Protein AF-0000000072295232 (afdb_homodimer)

Secondary structure (DSSP, 8-state):
-----TT-TTS------------------HHHHHHHHHHHHHHHHHHHHS-HHHHHHH-GGGSPPPPP-TTHHHHHHHHHHHHHHHHHHHHHHH-GGGSSPTT-STT-SSPPPGGGSTTTGGGG-HHHHHHHHHHHHHHHHHHHHHHHHHTT-HHHHHHHHHHHHHHHHHHHHHHHHHHHHHHHHHHHTT-SSS---SSHHHHHHHHHHHHHHHT--TTTT-----SS-GGGGHHHHHHHHHHHHHHHHHHHTTB-HHHHHHHHHHHHHHHHHTT-HHHHHHHHHHHHHHHHHHHHHHHHH-S---S--TTHHHHHHHHHHHHHHHHHHHHHHHHHHHT--SS-GGGSTTHHHHGGGPPTTHHHHS-HHHHTHHHHHHHHHHHHHHHHH-HHHHHHHTSHHHHHHHHTHHHHHHHHHHHHHHHHHHHHHHHHHHHT-STT--HHHHHHHHHHHHHHHHHHHHHHHHHHIIIIIHHHHHHHHHHHHHHB----/-----TT-TTS------------------THHHHHHHHHHHHHHHHHHTS-HHHHHHH-GGGSPPPPP-TTHHHHHHHHHHHHHHHHHHHHHHH-GGGSSPTT-STT-SSPPPGGGSTTTGGGG-HHHHHHHHHHHHHHHHHHHHHHHHHTT-HHHHHHHHHHHHHHHHHHHHHHHHHHHHHHHHHHHTT-SSS---SSHHHHHHHHHHHHHHHT--TTTT-----SS-GGGGHHHHHHHHHHHHHHHHHHHTTB-HHHHHHHHHHHHHHHHHTT-HHHHHHHHHHHHHHHHHHHHHHHHH-S---S--TTHHHHHHHHHHHHHHHHHHHHHHHHHHHT--SS-GGGSTTHHHHGGGPPTTHHHHS-HHHHTHHHHHHHHHHHHHHHHH-HHHHHHHTSHHHHHHHHTHHHHHHHHHHHHHHHHHHHHHHHHHHHT-STT--HHHHHHHHHHHHHHHHHHHHHHHHHHIIIIIHHHHHHHHHHHHHHB----

Structure (mmCIF, N/CA/C/O backbone):
data_AF-0000000072295232-model_v1
#
loop_
_entity.id
_entity.type
_entity.pdbx_description
1 polymer 'Acyltransferase 3 domain-containing protein'
#
loop_
_atom_site.group_PDB
_atom_site.id
_atom_site.type_symbol
_atom_site.label_atom_id
_atom_site.label_alt_id
_atom_site.label_comp_id
_atom_site.label_asym_id
_atom_site.label_entity_id
_atom_site.label_seq_id
_atom_site.pdbx_PDB_ins_code
_atom_site.Cartn_x
_atom_site.Cartn_y
_atom_site.Cartn_z
_atom_site.occupancy
_atom_site.B_iso_or_equiv
_atom_site.auth_seq_id
_atom_site.auth_comp_id
_atom_site.auth_asym_id
_atom_site.auth_atom_id
_atom_site.pdbx_PDB_model_num
ATOM 1 N N . MET A 1 1 ? -20.688 -16.906 42.219 1 21.05 1 MET A N 1
ATOM 2 C CA . MET A 1 1 ? -21.297 -18.203 42.562 1 21.05 1 MET A CA 1
ATOM 3 C C . MET A 1 1 ? -21.828 -18.906 41.344 1 21.05 1 MET A C 1
ATOM 5 O O . MET A 1 1 ? -22.562 -19.891 41.438 1 21.05 1 MET A O 1
ATOM 9 N N . LEU A 1 2 ? -21.828 -18.266 40.25 1 18.44 2 LEU A N 1
ATOM 10 C CA . LEU A 1 2 ? -21.906 -18.281 38.812 1 18.44 2 LEU A CA 1
ATOM 11 C C . LEU A 1 2 ? -20.984 -19.359 38.219 1 18.44 2 LEU A C 1
ATOM 13 O O . LEU A 1 2 ? -19.969 -19.047 37.625 1 18.44 2 LEU A O 1
ATOM 17 N N . ARG A 1 3 ? -20.656 -20.297 39.031 1 23.28 3 ARG A N 1
ATOM 18 C CA . ARG A 1 3 ? -19.875 -21.469 38.625 1 23.28 3 ARG A CA 1
ATOM 19 C C . ARG A 1 3 ? -20.531 -22.203 37.469 1 23.28 3 ARG A C 1
ATOM 21 O O . ARG A 1 3 ? -19.953 -23.125 36.906 1 23.28 3 ARG A O 1
ATOM 28 N N . PRO A 1 4 ? -21.781 -22.094 37.188 1 19.58 4 PRO A N 1
ATOM 29 C CA . PRO A 1 4 ? -22.594 -23.266 36.844 1 19.58 4 PRO A CA 1
ATOM 30 C C . PRO A 1 4 ? -22.328 -23.781 35.438 1 19.58 4 PRO A C 1
ATOM 32 O O . PRO A 1 4 ? -22 -24.953 35.281 1 19.58 4 PRO A O 1
ATOM 35 N N . LEU A 1 5 ? -23.156 -23.609 34.312 1 18.62 5 LEU A N 1
ATOM 36 C CA . LEU A 1 5 ? -23.828 -24.531 33.406 1 18.62 5 LEU A CA 1
ATOM 37 C C . LEU A 1 5 ? -23 -24.766 32.156 1 18.62 5 LEU A C 1
ATOM 39 O O . LEU A 1 5 ? -23.156 -25.781 31.5 1 18.62 5 LEU A O 1
ATOM 43 N N . ARG A 1 6 ? -22.266 -24.109 31.328 1 22.06 6 ARG A N 1
ATOM 44 C CA . ARG A 1 6 ? -22.25 -24.594 29.938 1 22.06 6 ARG A CA 1
ATOM 45 C C . ARG A 1 6 ? -21.516 -25.922 29.828 1 22.06 6 ARG A C 1
ATOM 47 O O . ARG A 1 6 ? -20.281 -25.953 29.844 1 22.06 6 ARG A O 1
ATOM 54 N N . GLY A 1 7 ? -21.578 -27.047 30.578 1 24.14 7 GLY A N 1
ATOM 55 C CA . GLY A 1 7 ? -21.359 -28.484 30.547 1 24.14 7 GLY A CA 1
ATOM 56 C C . GLY A 1 7 ? -21.875 -29.125 29.281 1 24.14 7 GLY A C 1
ATOM 57 O O . GLY A 1 7 ? -21.312 -30.125 28.812 1 24.14 7 GLY A O 1
ATOM 58 N N . LEU A 1 8 ? -23.047 -28.906 28.703 1 21.45 8 LEU A N 1
ATOM 59 C CA . LEU A 1 8 ? -24.125 -29.703 28.141 1 21.45 8 LEU A CA 1
ATOM 60 C C . LEU A 1 8 ? -23.859 -30.031 26.688 1 21.45 8 LEU A C 1
ATOM 62 O O . LEU A 1 8 ? -24.156 -31.141 26.219 1 21.45 8 LEU A O 1
ATOM 66 N N . VAL A 1 9 ? -23.531 -29.219 25.734 1 22.38 9 VAL A N 1
ATOM 67 C CA . VAL A 1 9 ? -23.984 -29.469 24.375 1 22.38 9 VAL A CA 1
ATOM 68 C C . VAL A 1 9 ? -23.125 -30.562 23.75 1 22.38 9 VAL A C 1
ATOM 70 O O . VAL A 1 9 ? -23.531 -31.188 22.75 1 22.38 9 VAL A O 1
ATOM 73 N N . ALA A 1 10 ? -21.906 -30.953 23.922 1 23.98 10 ALA A N 1
ATOM 74 C CA . ALA A 1 10 ? -21.422 -32.219 23.375 1 23.98 10 ALA A CA 1
ATOM 75 C C . ALA A 1 10 ? -22.016 -33.406 24.141 1 23.98 10 ALA A C 1
ATOM 77 O O . ALA A 1 10 ? -21.562 -34.531 23.984 1 23.98 10 ALA A O 1
ATOM 78 N N . GLY A 1 11 ? -22.938 -33.25 25 1 23.06 11 GLY A N 1
ATOM 79 C CA . GLY A 1 11 ? -23.547 -34.531 25.328 1 23.06 11 GLY A CA 1
ATOM 80 C C . GLY A 1 11 ? -24 -35.312 24.109 1 23.06 11 GLY A C 1
ATOM 81 O O . GLY A 1 11 ? -23.656 -36.5 23.953 1 23.06 11 GLY A O 1
ATOM 82 N N . LEU A 1 12 ? -25.234 -34.969 23.609 1 21.72 12 LEU A N 1
ATOM 83 C CA . LEU A 1 12 ? -26.469 -35.656 23.266 1 21.72 12 LEU A CA 1
ATOM 84 C C . LEU A 1 12 ? -26.531 -35.938 21.766 1 21.72 12 LEU A C 1
ATOM 86 O O . LEU A 1 12 ? -27.562 -36.375 21.25 1 21.72 12 LEU A O 1
ATOM 90 N N . LEU A 1 13 ? -25.906 -35.312 20.875 1 21.36 13 LEU A N 1
ATOM 91 C CA . LEU A 1 13 ? -26.609 -35.875 19.703 1 21.36 13 LEU A CA 1
ATOM 92 C C . LEU A 1 13 ? -26.375 -37.375 19.594 1 21.36 13 LEU A C 1
ATOM 94 O O . LEU A 1 13 ? -25.25 -37.844 19.703 1 21.36 13 LEU A O 1
ATOM 98 N N . PRO A 1 14 ? -27.5 -38.156 19.859 1 22.58 14 PRO A N 1
ATOM 99 C CA . PRO A 1 14 ? -28.031 -39.531 19.828 1 22.58 14 PRO A CA 1
ATOM 100 C C . PRO A 1 14 ? -27.547 -40.344 18.625 1 22.58 14 PRO A C 1
ATOM 102 O O . PRO A 1 14 ? -27.141 -39.75 17.609 1 22.58 14 PRO A O 1
ATOM 105 N N . SER A 1 15 ? -27.344 -41.688 18.953 1 25.14 15 SER A N 1
ATOM 106 C CA . SER A 1 15 ? -27.328 -42.938 18.219 1 25.14 15 SER A CA 1
ATOM 107 C C . SER A 1 15 ? -28.422 -42.969 17.141 1 25.14 15 SER A C 1
ATOM 109 O O . SER A 1 15 ? -29.594 -42.75 17.438 1 25.14 15 SER A O 1
ATOM 111 N N . SER A 1 16 ? -28.266 -42.344 16.125 1 23.42 16 SER A N 1
ATOM 112 C CA . SER A 1 16 ? -29.219 -42.938 15.203 1 23.42 16 SER A CA 1
ATOM 113 C C . SER A 1 16 ? -29.328 -44.438 15.438 1 23.42 16 SER A C 1
ATOM 115 O O . SER A 1 16 ? -28.312 -45.125 15.539 1 23.42 16 SER A O 1
ATOM 117 N N . ASN A 1 17 ? -30.469 -44.969 16.016 1 25.02 17 ASN A N 1
ATOM 118 C CA . ASN A 1 17 ? -31.062 -46.25 16.328 1 25.02 17 ASN A CA 1
ATOM 119 C C . ASN A 1 17 ? -30.922 -47.219 15.164 1 25.02 17 ASN A C 1
ATOM 121 O O . ASN A 1 17 ? -31.781 -48.094 14.977 1 25.02 17 ASN A O 1
ATOM 125 N N . GLU A 1 18 ? -30.281 -47.125 14.102 1 26.19 18 GLU A N 1
ATOM 126 C CA . GLU A 1 18 ? -30.766 -48.281 13.398 1 26.19 18 GLU A CA 1
ATOM 127 C C . GLU A 1 18 ? -30.656 -49.531 14.266 1 26.19 18 G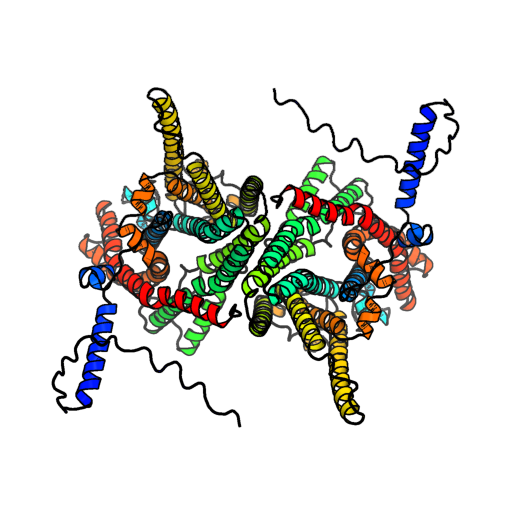LU A C 1
ATOM 129 O O . GLU A 1 18 ? -29.891 -49.562 15.219 1 26.19 18 GLU A O 1
ATOM 134 N N . PRO A 1 19 ? -31.234 -50.875 13.781 1 25.36 19 PRO A N 1
ATOM 135 C CA . PRO A 1 19 ? -31.453 -52.094 14.547 1 25.36 19 PRO A CA 1
ATOM 136 C C . PRO A 1 19 ? -30.281 -52.438 15.461 1 25.36 19 PRO A C 1
ATOM 138 O O . PRO A 1 19 ? -29.156 -51.969 15.234 1 25.36 19 PRO A O 1
ATOM 141 N N . ASN A 1 20 ? -30.609 -52.938 16.766 1 26.28 20 ASN A N 1
ATOM 142 C CA . ASN A 1 20 ? -30.188 -53.656 17.953 1 26.28 20 ASN A CA 1
ATOM 143 C C . ASN A 1 20 ? -29.141 -54.719 17.625 1 26.28 20 ASN A C 1
ATOM 145 O O . ASN A 1 20 ? -29.453 -55.938 17.594 1 26.28 20 ASN A O 1
ATOM 149 N N . TYR A 1 21 ? -28.438 -54.781 16.547 1 23.3 21 TYR A N 1
ATOM 150 C CA . TYR A 1 21 ? -27.812 -56.094 16.625 1 23.3 21 TYR A CA 1
ATOM 151 C C . TYR A 1 21 ? -26.984 -56.219 17.906 1 23.3 21 TYR A C 1
ATOM 153 O O . TYR A 1 21 ? -26.156 -55.344 18.203 1 23.3 21 TYR A O 1
ATOM 161 N N . GLU A 1 22 ? -27.562 -56.781 19.031 1 25.94 22 GLU A N 1
ATOM 162 C CA . GLU A 1 22 ? -27.047 -57.312 20.281 1 25.94 22 GLU A CA 1
ATOM 163 C C . GLU A 1 22 ? -25.609 -57.812 20.109 1 25.94 22 GLU A C 1
ATOM 165 O O . GLU A 1 22 ? -25.391 -59 19.797 1 25.94 22 GLU A O 1
ATOM 170 N N . LEU A 1 23 ? -24.766 -57.281 19.188 1 23.27 23 LEU A N 1
ATOM 171 C CA . LEU A 1 23 ? -23.594 -58.125 19.266 1 23.27 23 LEU A CA 1
ATOM 172 C C . LEU A 1 23 ? -23.125 -58.281 20.719 1 23.27 23 LEU A C 1
ATOM 174 O O . LEU A 1 23 ? -23.344 -57.375 21.531 1 23.27 23 LEU A O 1
ATOM 178 N N . ILE A 1 24 ? -22.594 -59.406 21.094 1 26.34 24 ILE A N 1
ATOM 179 C CA . ILE A 1 24 ? -21.969 -60.094 22.219 1 26.34 24 ILE A CA 1
ATOM 180 C C . ILE A 1 24 ? -20.938 -59.188 22.875 1 26.34 24 ILE A C 1
ATOM 182 O O . ILE A 1 24 ? -19.984 -58.719 22.234 1 26.34 24 ILE A O 1
ATOM 186 N N . HIS A 1 25 ? -21.344 -58.375 23.891 1 29.73 25 HIS A N 1
ATOM 187 C CA . HIS A 1 25 ? -20.516 -57.719 24.906 1 29.73 25 HIS A CA 1
ATOM 188 C C . HIS A 1 25 ? -19.359 -58.625 25.312 1 29.73 25 HIS A C 1
ATOM 190 O O . HIS A 1 25 ? -19.484 -59.469 26.203 1 29.73 25 HIS A O 1
ATOM 196 N N . ALA A 1 26 ? -18.609 -59.219 24.391 1 30.08 26 ALA A N 1
ATOM 197 C CA . ALA A 1 26 ? -17.516 -59.969 25 1 30.08 26 ALA A CA 1
ATOM 198 C C . ALA A 1 26 ? -16.719 -59.094 25.969 1 30.08 26 ALA A C 1
ATOM 200 O O . ALA A 1 26 ? -16.375 -57.969 25.641 1 30.08 26 ALA A O 1
ATOM 201 N N . ASN A 1 27 ? -16.703 -59.219 27.188 1 34.28 27 ASN A N 1
ATOM 202 C CA . ASN A 1 27 ? -15.977 -58.75 28.359 1 34.28 27 ASN A CA 1
ATOM 203 C C . ASN A 1 27 ? -14.508 -58.5 28.047 1 34.28 27 ASN A C 1
ATOM 205 O O . ASN A 1 27 ? -13.672 -58.469 28.953 1 34.28 27 ASN A O 1
ATOM 209 N N . GLY A 1 28 ? -13.93 -59.094 26.953 1 34.38 28 GLY A N 1
ATOM 210 C CA . GLY A 1 28 ? -12.484 -59.25 27.016 1 34.38 28 GLY A CA 1
ATOM 211 C C . GLY A 1 28 ? -11.75 -57.938 27.219 1 34.38 28 GLY A C 1
ATOM 212 O O . GLY A 1 28 ? -12.336 -56.844 27.047 1 34.38 28 GLY A O 1
ATOM 213 N N . THR A 1 29 ? -10.266 -57.875 27.188 1 37.59 29 THR A N 1
ATOM 214 C CA . THR A 1 29 ? -9.141 -57.125 27.75 1 37.59 29 THR A CA 1
ATOM 215 C C . THR A 1 29 ? -9.039 -55.75 27.125 1 37.59 29 THR A C 1
ATOM 217 O O . THR A 1 29 ? -9.023 -55.594 25.891 1 37.59 29 THR A O 1
ATOM 220 N N . ALA A 1 30 ? -9.203 -54.688 27.859 1 48.88 30 ALA A N 1
ATOM 221 C CA . ALA A 1 30 ? -8.953 -53.25 27.797 1 48.88 30 ALA A CA 1
ATOM 222 C C . ALA A 1 30 ? -7.742 -52.969 26.922 1 48.88 30 ALA A C 1
ATOM 224 O O . ALA A 1 30 ? -7.652 -51.875 26.312 1 48.88 30 ALA A O 1
ATOM 225 N N . ASN A 1 31 ? -6.707 -53.812 27.094 1 49.09 31 ASN A N 1
ATOM 226 C CA . ASN A 1 31 ? -5.418 -53.625 26.438 1 49.09 31 ASN A CA 1
ATOM 227 C C . ASN A 1 31 ? -5.52 -53.844 24.922 1 49.09 31 ASN A C 1
ATOM 229 O O . ASN A 1 31 ? -4.684 -53.344 24.172 1 49.09 31 ASN A O 1
ATOM 233 N N . ASP A 1 32 ? -6.293 -54.656 24.406 1 54.06 32 ASP A N 1
ATOM 234 C CA . ASP A 1 32 ? -6.484 -55 23 1 54.06 32 ASP A CA 1
ATOM 235 C C . ASP A 1 32 ? -7.113 -53.844 22.25 1 54.06 32 ASP A C 1
ATOM 237 O O . ASP A 1 32 ? -6.797 -53.594 21.078 1 54.06 32 ASP A O 1
ATOM 241 N N . ASP A 1 33 ? -7.699 -52.938 23.016 1 64.81 33 ASP A N 1
ATOM 242 C CA . ASP A 1 33 ? -8.43 -51.812 22.406 1 64.81 33 ASP A CA 1
ATOM 243 C C . ASP A 1 33 ? -7.48 -50.688 22.031 1 64.81 33 ASP A C 1
ATOM 245 O O . ASP A 1 33 ? -7.613 -50.094 20.953 1 64.81 33 ASP A O 1
ATOM 249 N N . THR A 1 34 ? -6.512 -50.531 22.906 1 72.56 34 THR A N 1
ATOM 250 C CA . THR A 1 34 ? -5.559 -49.469 22.625 1 72.56 34 THR A CA 1
ATOM 251 C C . THR A 1 34 ? -4.711 -49.812 21.406 1 72.56 34 THR A C 1
ATOM 253 O O . THR A 1 34 ? -4.438 -48.969 20.562 1 72.56 34 THR A O 1
ATOM 256 N N . PHE A 1 35 ? -4.293 -51.062 21.406 1 76.81 35 PHE A N 1
ATOM 257 C CA . PHE A 1 35 ? -3.479 -51.5 20.281 1 76.81 35 PHE A CA 1
ATOM 258 C C . PHE A 1 35 ? -4.285 -51.469 18.984 1 76.81 35 PHE A C 1
ATOM 260 O O . PHE A 1 35 ? -3.75 -51.156 17.922 1 76.81 35 PHE A O 1
ATOM 267 N N . SER A 1 36 ? -5.457 -51.844 19.203 1 78.88 36 SER A N 1
ATOM 268 C CA . SER A 1 36 ? -6.336 -51.812 18.031 1 78.88 36 SER A CA 1
ATOM 269 C C . SER A 1 36 ? -6.547 -50.375 17.578 1 78.88 36 SER A C 1
ATOM 271 O O . SER A 1 36 ? -6.562 -50.094 16.375 1 78.88 36 SER A O 1
ATOM 273 N N . HIS A 1 37 ? -6.672 -49.562 18.547 1 85.62 37 HIS A N 1
ATOM 274 C CA . HIS A 1 37 ? -6.824 -48.156 18.188 1 85.62 37 HIS A CA 1
ATOM 275 C C . HIS A 1 37 ? -5.547 -47.594 17.578 1 85.62 37 HIS A C 1
ATOM 277 O O . HIS A 1 37 ? -5.602 -46.812 16.625 1 85.62 37 HIS A O 1
ATOM 283 N N . LEU A 1 38 ? -4.527 -48 18.094 1 86 38 LEU A N 1
ATOM 284 C CA . LEU A 1 38 ? -3.244 -47.594 17.562 1 86 38 LEU A CA 1
ATOM 285 C C . LEU A 1 38 ? -3.033 -48.125 16.156 1 86 38 LEU A C 1
ATOM 287 O O . LEU A 1 38 ? -2.506 -47.438 15.281 1 86 38 LEU A O 1
ATOM 291 N N . LYS A 1 39 ? -3.369 -49.312 15.984 1 83.94 39 LYS A N 1
ATOM 292 C CA . LYS A 1 39 ? -3.262 -49.938 14.664 1 83.94 39 LYS A CA 1
ATOM 293 C C . LYS A 1 39 ? -4.164 -49.25 13.656 1 83.94 39 LYS A C 1
ATOM 295 O O . LYS A 1 39 ? -3.768 -49 12.508 1 83.94 39 LYS A O 1
ATOM 300 N N . LEU A 1 40 ? -5.227 -48.969 14.102 1 84.62 40 LEU A N 1
ATOM 301 C CA . LEU A 1 40 ? -6.156 -48.25 13.227 1 84.62 40 LEU A CA 1
ATOM 302 C C . LEU A 1 40 ? -5.629 -46.875 12.891 1 84.62 40 LEU A C 1
ATOM 304 O O . LEU A 1 40 ? -5.727 -46.406 11.742 1 84.62 40 LEU A O 1
ATOM 308 N N . SER A 1 41 ? -5.133 -46.281 13.906 1 86.56 41 SER A N 1
ATOM 309 C CA . SER A 1 41 ? -4.559 -44.969 13.672 1 86.56 41 SER A CA 1
ATOM 310 C C . SER A 1 41 ? -3.361 -45.031 12.734 1 86.56 41 SER A C 1
ATOM 312 O O . SER A 1 41 ? -3.178 -44.156 11.883 1 86.56 41 SER A O 1
ATOM 314 N N . PHE A 1 42 ? -2.684 -46 12.898 1 87.81 42 PHE A N 1
ATOM 315 C CA . PHE A 1 42 ? -1.52 -46.188 12.039 1 87.81 42 PHE A CA 1
ATOM 316 C C . PHE A 1 42 ? -1.944 -46.5 10.609 1 87.81 42 PHE A C 1
ATOM 318 O O . PHE A 1 42 ? -1.352 -46 9.656 1 87.81 42 PHE A O 1
ATOM 325 N N . THR A 1 43 ? -2.885 -47.312 10.438 1 84.44 43 THR A N 1
ATOM 326 C CA . THR A 1 43 ? -3.391 -47.594 9.109 1 84.44 43 THR A CA 1
ATOM 327 C C . THR A 1 43 ? -3.975 -46.375 8.445 1 84.44 43 THR A C 1
ATOM 329 O O . THR A 1 43 ? -3.807 -46.156 7.246 1 84.44 43 THR A O 1
ATOM 332 N N . ARG A 1 44 ? -4.594 -45.688 9.25 1 86 44 ARG A N 1
ATOM 333 C CA . ARG A 1 44 ? -5.133 -44.438 8.742 1 86 44 ARG A CA 1
ATOM 334 C C . ARG A 1 44 ? -4.016 -43.469 8.312 1 86 44 ARG A C 1
ATOM 336 O O . ARG A 1 44 ? -4.145 -42.781 7.312 1 86 44 ARG A O 1
ATOM 343 N N . PHE A 1 45 ? -3.041 -43.531 9.07 1 87.88 45 PHE A N 1
ATOM 344 C CA . PHE A 1 45 ? -1.881 -42.719 8.758 1 87.88 45 PHE A CA 1
ATOM 345 C C . PHE A 1 45 ? -1.229 -43.156 7.457 1 87.88 45 PHE A C 1
ATOM 347 O O . PHE A 1 45 ? -0.866 -42.344 6.617 1 87.88 45 PHE A O 1
ATOM 354 N N . LEU A 1 46 ? -1.132 -44.406 7.297 1 87.31 46 LEU A N 1
ATOM 355 C CA . LEU A 1 46 ? -0.54 -44.938 6.078 1 87.31 46 LEU A CA 1
ATOM 356 C C . LEU A 1 46 ? -1.419 -44.656 4.867 1 87.31 46 LEU A C 1
ATOM 358 O O . LEU A 1 46 ? -0.91 -44.375 3.781 1 87.31 46 LEU A O 1
ATOM 362 N N . PHE A 1 47 ? -2.631 -44.688 5.109 1 86.88 47 PHE A N 1
ATOM 363 C CA . PHE A 1 47 ? -3.553 -44.375 4.023 1 86.88 47 PHE A CA 1
ATOM 364 C C . PHE A 1 47 ? -3.477 -42.906 3.664 1 86.88 47 PHE A C 1
ATOM 366 O O . PHE A 1 47 ? -3.613 -42.531 2.496 1 86.88 47 PHE A O 1
ATOM 373 N N . PHE A 1 48 ? -3.23 -42.156 4.629 1 89.5 48 PHE A N 1
ATOM 374 C CA . PHE A 1 48 ? -3.105 -40.719 4.426 1 89.5 48 PHE A CA 1
ATOM 375 C C . PHE A 1 48 ? -1.898 -40.406 3.555 1 89.5 48 PHE A C 1
ATOM 377 O O . PHE A 1 48 ? -1.905 -39.438 2.814 1 89.5 48 PHE A O 1
ATOM 384 N N . LEU A 1 49 ? -0.913 -41.219 3.562 1 91.81 49 LEU A N 1
ATOM 385 C CA . LEU A 1 49 ? 0.322 -40.969 2.826 1 91.81 49 LEU A CA 1
ATOM 386 C C . LEU A 1 49 ? 0.166 -41.375 1.359 1 91.81 49 LEU A C 1
ATOM 388 O O . LEU A 1 49 ? 0.989 -40.969 0.522 1 91.81 49 LEU A O 1
ATOM 392 N N . ILE A 1 50 ? -0.932 -42.031 1.084 1 92.31 50 ILE A N 1
ATOM 393 C CA . ILE A 1 50 ? -1.205 -42.375 -0.308 1 92.31 50 ILE A CA 1
ATOM 394 C C . ILE A 1 50 ? -1.782 -41.156 -1.033 1 92.31 50 ILE A C 1
ATOM 396 O O . ILE A 1 50 ? -2.678 -40.5 -0.517 1 92.31 50 ILE A O 1
ATOM 400 N N . PRO A 1 51 ? -1.206 -40.906 -2.219 1 92.88 51 PRO A N 1
ATOM 401 C CA . PRO A 1 51 ? -1.712 -39.75 -2.965 1 92.88 51 PRO A CA 1
ATOM 402 C C . PRO A 1 51 ? -3.223 -39.812 -3.188 1 92.88 51 PRO A C 1
ATOM 404 O O . PRO A 1 51 ? -3.783 -40.906 -3.365 1 92.88 51 PRO A O 1
ATOM 407 N N . SER A 1 52 ? -3.863 -38.719 -3.254 1 92 52 SER A N 1
ATOM 408 C CA . SER A 1 52 ? -5.316 -38.562 -3.256 1 92 52 SER A CA 1
ATOM 409 C C . SER A 1 52 ? -5.93 -39.219 -4.484 1 92 52 SER A C 1
ATOM 411 O O . SER A 1 52 ? -6.984 -39.875 -4.395 1 92 52 SER A O 1
ATOM 413 N N . PRO A 1 53 ? -5.293 -39.125 -5.711 1 90.5 53 PRO A N 1
ATOM 414 C CA . PRO A 1 53 ? -5.91 -39.812 -6.852 1 90.5 53 PRO A CA 1
ATOM 415 C C . PRO A 1 53 ? -5.996 -41.312 -6.66 1 90.5 53 PRO A C 1
ATOM 417 O O . PRO A 1 53 ? -6.953 -41.938 -7.125 1 90.5 53 PRO A O 1
ATOM 420 N N . ILE A 1 54 ? -5 -41.844 -5.992 1 90.88 54 ILE A N 1
ATOM 421 C CA . ILE A 1 54 ? -4.992 -43.281 -5.73 1 90.88 54 ILE A CA 1
ATOM 422 C C . ILE A 1 54 ? -6.012 -43.625 -4.641 1 90.88 54 ILE A C 1
ATOM 424 O O . ILE A 1 54 ? -6.688 -44.656 -4.711 1 90.88 54 ILE A O 1
ATOM 428 N N . GLN A 1 55 ? -6.117 -42.75 -3.688 1 90.5 55 GLN A N 1
ATOM 429 C CA . GLN A 1 55 ? -7.121 -42.969 -2.648 1 90.5 55 GLN A CA 1
ATOM 430 C C . GLN A 1 55 ? -8.523 -43 -3.242 1 90.5 55 GLN A C 1
ATOM 432 O O . GLN A 1 55 ? -9.352 -43.812 -2.846 1 90.5 55 GLN A O 1
ATOM 437 N N . ARG A 1 56 ? -8.766 -42.094 -4.16 1 88.88 56 ARG A N 1
ATOM 438 C CA . ARG A 1 56 ? -10.078 -42 -4.789 1 88.88 56 ARG A CA 1
ATOM 439 C C . ARG A 1 56 ? -10.398 -43.25 -5.578 1 88.88 56 ARG A C 1
ATOM 441 O O . ARG A 1 56 ? -11.555 -43.656 -5.668 1 88.88 56 ARG A O 1
ATOM 448 N N . ARG A 1 57 ? -9.406 -43.844 -6.094 1 87.75 57 ARG A N 1
ATOM 449 C CA . ARG A 1 57 ? -9.594 -45.094 -6.855 1 87.75 57 ARG A CA 1
ATOM 450 C C . ARG A 1 57 ? -9.812 -46.281 -5.926 1 87.75 57 ARG A C 1
ATOM 452 O O . ARG A 1 57 ? -10.578 -47.188 -6.242 1 87.75 57 ARG A O 1
ATOM 459 N N . LEU A 1 58 ? -9.148 -46.281 -4.809 1 87.44 58 LEU A N 1
ATOM 460 C CA . LEU A 1 58 ? -9.234 -47.375 -3.855 1 87.44 58 LEU A CA 1
ATOM 461 C C . LEU A 1 58 ? -10.547 -47.344 -3.086 1 87.44 58 LEU A C 1
ATOM 463 O O . LEU A 1 58 ? -11.141 -48.375 -2.803 1 87.44 58 LEU A O 1
ATOM 467 N N . GLN A 1 59 ? -10.938 -46.125 -2.771 1 87.25 59 GLN A N 1
ATOM 468 C CA . GLN A 1 59 ? -12.18 -45.938 -2.029 1 87.25 59 GLN A CA 1
ATOM 469 C C . GLN A 1 59 ? -13.047 -44.844 -2.658 1 87.25 59 GLN A C 1
ATOM 471 O O . GLN A 1 59 ? -13.273 -43.812 -2.055 1 87.25 59 GLN A O 1
ATOM 476 N N . PRO A 1 60 ? -13.602 -45.125 -3.736 1 82.94 60 PRO A N 1
ATOM 477 C CA . PRO A 1 60 ? -14.375 -44.094 -4.449 1 82.94 60 PRO A CA 1
ATOM 478 C C . PRO A 1 60 ? -15.602 -43.625 -3.666 1 82.94 60 PRO A C 1
ATOM 480 O O . PRO A 1 60 ? -16.062 -42.5 -3.842 1 82.94 60 PRO A O 1
ATOM 483 N N . ALA A 1 61 ? -16.109 -44.312 -2.76 1 80 61 ALA A N 1
ATOM 484 C CA . ALA A 1 61 ? -17.344 -44.031 -2.031 1 80 61 ALA A CA 1
ATOM 485 C C . ALA A 1 61 ? -17.141 -42.906 -1.019 1 80 61 ALA A C 1
ATOM 487 O O . ALA A 1 61 ? -18.094 -42.219 -0.635 1 80 61 ALA A O 1
ATOM 488 N N . HIS A 1 62 ? -15.914 -42.719 -0.688 1 78.5 62 HIS A N 1
ATOM 489 C CA . HIS A 1 62 ? -15.648 -41.781 0.385 1 78.5 62 HIS A CA 1
ATOM 490 C C . HIS A 1 62 ? -15.344 -40.375 -0.172 1 78.5 62 HIS A C 1
ATOM 492 O O . HIS A 1 62 ? -15.18 -39.438 0.589 1 78.5 62 HIS A O 1
ATOM 498 N N . PHE A 1 63 ? -15.305 -40.312 -1.56 1 81.69 63 PHE A N 1
ATOM 499 C CA . PHE A 1 63 ? -14.914 -39.031 -2.115 1 81.69 63 PHE A CA 1
ATOM 500 C C . PHE A 1 63 ? -16.016 -38.469 -3.008 1 81.69 63 PHE A C 1
ATOM 502 O O . PHE A 1 63 ? -16.625 -39.219 -3.779 1 81.69 63 PHE A O 1
ATOM 509 N N . LYS A 1 64 ? -16.375 -37.219 -2.797 1 77.75 64 LYS A N 1
ATOM 510 C CA . LYS A 1 64 ? -17.344 -36.531 -3.648 1 77.75 64 LYS A CA 1
ATOM 511 C C . LYS A 1 64 ? -16.703 -36.062 -4.953 1 77.75 64 LYS A C 1
ATOM 513 O O . LYS A 1 64 ? -15.547 -35.625 -4.965 1 77.75 64 LYS A O 1
ATOM 518 N N . PRO A 1 65 ? -17.422 -36.375 -5.992 1 80.56 65 PRO A N 1
ATOM 519 C CA . PRO A 1 65 ? -16.891 -35.906 -7.27 1 80.56 65 PRO A CA 1
ATOM 520 C C . PRO A 1 65 ? -16.641 -34.406 -7.281 1 80.56 65 PRO A C 1
ATOM 522 O O . PRO A 1 65 ? -17.375 -33.656 -6.637 1 80.56 65 PRO A O 1
ATOM 525 N N . GLN A 1 66 ? -15.609 -34.062 -7.996 1 83 66 GLN A N 1
ATOM 526 C CA . GLN A 1 66 ? -15.242 -32.656 -8.078 1 83 66 GLN A CA 1
ATOM 527 C C . GLN A 1 66 ? -16.25 -31.891 -8.938 1 83 66 GLN A C 1
ATOM 529 O O . GLN A 1 66 ? -16.562 -32.312 -10.055 1 83 66 GLN A O 1
ATOM 534 N N . ARG A 1 67 ? -16.828 -30.859 -8.359 1 85.88 67 ARG A N 1
ATOM 535 C CA . ARG A 1 67 ? -17.766 -30.016 -9.086 1 85.88 67 ARG A CA 1
ATOM 536 C C . ARG A 1 67 ? -17.031 -28.922 -9.867 1 85.88 67 ARG A C 1
ATOM 538 O O . ARG A 1 67 ? -16.109 -28.281 -9.336 1 85.88 67 ARG A O 1
ATOM 545 N N . LEU A 1 68 ? -17.344 -28.891 -11.156 1 89.38 68 LEU A N 1
ATOM 546 C CA . LEU A 1 68 ? -16.766 -27.859 -12 1 89.38 68 LEU A CA 1
ATOM 547 C C . LEU A 1 68 ? -17.641 -26.609 -11.992 1 89.38 68 LEU A C 1
ATOM 549 O O . LEU A 1 68 ? -18.859 -26.688 -12.016 1 89.38 68 LEU A O 1
ATOM 553 N N . TYR A 1 69 ? -16.938 -25.5 -11.836 1 89.81 69 TYR A N 1
ATOM 554 C CA . TYR A 1 69 ? -17.609 -24.203 -11.883 1 89.81 69 TYR A CA 1
ATOM 555 C C . TYR A 1 69 ? -17.266 -23.469 -13.164 1 89.81 69 TYR A C 1
ATOM 557 O O . TYR A 1 69 ? -16.422 -23.906 -13.945 1 89.81 69 TYR A O 1
ATOM 565 N N . ALA A 1 70 ? -17.906 -22.391 -13.383 1 89.25 70 ALA A N 1
ATOM 566 C CA . ALA A 1 70 ? -17.75 -21.609 -14.617 1 89.25 70 ALA A CA 1
ATOM 567 C C . ALA A 1 70 ? -16.312 -21.109 -14.766 1 89.25 70 ALA A C 1
ATOM 569 O O . ALA A 1 70 ? -15.82 -20.938 -15.883 1 89.25 70 ALA A O 1
ATOM 570 N N . THR A 1 71 ? -15.641 -20.906 -13.641 1 93.25 71 THR A N 1
ATOM 571 C CA . THR A 1 71 ? -14.297 -20.344 -13.711 1 93.25 71 THR A CA 1
ATOM 572 C C . THR A 1 71 ? -13.25 -21.391 -13.375 1 93.25 71 THR A C 1
ATOM 574 O O . THR A 1 71 ? -12.102 -21.062 -13.062 1 93.25 71 THR A O 1
ATOM 577 N N . SER A 1 72 ? -13.594 -22.688 -13.43 1 96.25 72 SER A N 1
ATOM 578 C CA . SER A 1 72 ? -12.68 -23.766 -13.062 1 96.25 72 SER A CA 1
ATOM 579 C C . SER A 1 72 ? -11.5 -23.859 -14.023 1 96.25 72 SER A C 1
ATOM 581 O O . SER A 1 72 ? -10.461 -24.422 -13.695 1 96.25 72 SER A O 1
ATOM 583 N N . TYR A 1 73 ? -11.719 -23.375 -15.242 1 96.81 73 TYR A N 1
ATOM 584 C CA . TYR A 1 73 ? -10.617 -23.375 -16.203 1 96.81 73 TYR A CA 1
ATOM 585 C C . TYR A 1 73 ? -9.438 -22.562 -15.688 1 96.81 73 TYR A C 1
ATOM 587 O O . TYR A 1 73 ? -8.281 -22.875 -15.977 1 96.81 73 TYR A O 1
ATOM 595 N N . LEU A 1 74 ? -9.688 -21.547 -14.891 1 97.44 74 LEU A N 1
ATOM 596 C CA . LEU A 1 74 ? -8.617 -20.734 -14.328 1 97.44 74 LEU A CA 1
ATOM 597 C C . LEU A 1 74 ? -7.852 -21.516 -13.258 1 97.44 74 LEU A C 1
ATOM 599 O O . LEU A 1 74 ? -6.641 -21.344 -13.109 1 97.44 74 LEU A O 1
ATOM 603 N N . ASP A 1 75 ? -8.57 -22.297 -12.531 1 96.94 75 ASP A N 1
ATOM 604 C CA . ASP A 1 75 ? -7.902 -23.172 -11.57 1 96.94 75 ASP A CA 1
ATOM 605 C C . ASP A 1 75 ? -6.941 -24.125 -12.273 1 96.94 75 ASP A C 1
ATOM 607 O O . ASP A 1 75 ? -5.816 -24.328 -11.82 1 96.94 75 ASP A O 1
ATOM 611 N N . GLY A 1 76 ? -7.461 -24.688 -13.289 1 98.12 76 GLY A N 1
ATOM 612 C CA . GLY A 1 76 ? -6.609 -25.578 -14.07 1 98.12 76 GLY A CA 1
ATOM 613 C C . GLY A 1 76 ? -5.371 -24.891 -14.609 1 98.12 76 GLY A C 1
ATOM 614 O O . GLY A 1 76 ? -4.281 -25.469 -14.609 1 98.12 76 GLY A O 1
ATOM 615 N N . LEU A 1 77 ? -5.574 -23.688 -15.109 1 98.38 77 LEU A N 1
ATOM 616 C CA . LEU A 1 77 ? -4.449 -22.906 -15.609 1 98.38 77 LEU A CA 1
ATOM 617 C C . LEU A 1 77 ? -3.422 -22.672 -14.5 1 98.38 77 LEU A C 1
ATOM 619 O O . LEU A 1 77 ? -2.217 -22.781 -14.742 1 98.38 77 LEU A O 1
ATOM 623 N N . ARG A 1 78 ? -3.881 -22.344 -13.328 1 98 78 ARG A N 1
ATOM 624 C CA . ARG A 1 78 ? -3.004 -22.156 -12.172 1 98 78 ARG A CA 1
ATOM 625 C C . ARG A 1 78 ? -2.217 -23.422 -11.867 1 98 78 ARG A C 1
ATOM 627 O O . ARG A 1 78 ? -1.026 -23.359 -11.562 1 98 78 ARG A O 1
ATOM 634 N N . GLY A 1 79 ? -2.879 -24.531 -11.938 1 98.19 79 GLY A N 1
ATOM 635 C CA . GLY A 1 79 ? -2.227 -25.812 -11.719 1 98.19 79 GLY A CA 1
ATOM 636 C C . GLY A 1 79 ? -1.124 -26.109 -12.719 1 98.19 79 GLY A C 1
ATOM 637 O O . GLY A 1 79 ? -0.012 -26.484 -12.336 1 98.19 79 GLY A O 1
ATOM 638 N N . VAL A 1 80 ? -1.424 -25.891 -13.938 1 98.12 80 VAL A N 1
ATOM 639 C CA . VAL A 1 80 ? -0.451 -26.141 -14.992 1 98.12 80 VAL A CA 1
ATOM 640 C C . VAL A 1 80 ? 0.723 -25.172 -14.852 1 98.12 80 VAL A C 1
ATOM 642 O O . VAL A 1 80 ? 1.879 -25.562 -15.039 1 98.12 80 VAL A O 1
ATOM 645 N N . ALA A 1 81 ? 0.411 -23.953 -14.555 1 98.25 81 ALA A N 1
ATOM 646 C CA . ALA A 1 81 ? 1.462 -22.969 -14.336 1 98.25 81 ALA A CA 1
ATOM 647 C C . ALA A 1 81 ? 2.398 -23.391 -13.211 1 98.25 81 ALA A C 1
ATOM 649 O O . ALA A 1 81 ? 3.617 -23.25 -13.32 1 98.25 81 ALA A O 1
ATOM 650 N N . SER A 1 82 ? 1.861 -23.922 -12.148 1 98.12 82 SER A N 1
ATOM 651 C CA . SER A 1 82 ? 2.682 -24.375 -11.039 1 98.12 82 SER A CA 1
ATOM 652 C C . SER A 1 82 ? 3.584 -25.531 -11.461 1 98.12 82 SER A C 1
ATOM 654 O O . SER A 1 82 ? 4.73 -25.625 -11.016 1 98.12 82 SER A O 1
ATOM 656 N N . LEU A 1 83 ? 3.068 -26.375 -12.273 1 98.19 83 LEU A N 1
ATOM 657 C CA . LEU A 1 83 ? 3.861 -27.484 -12.805 1 98.19 83 LEU A CA 1
ATOM 658 C C . LEU A 1 83 ? 5.047 -26.953 -13.609 1 98.19 83 LEU A C 1
ATOM 660 O O . LEU A 1 83 ? 6.168 -27.453 -13.469 1 98.19 83 LEU A O 1
ATOM 664 N N . ILE A 1 84 ? 4.781 -26.016 -14.406 1 98 84 ILE A N 1
ATOM 665 C CA . ILE A 1 84 ? 5.824 -25.453 -15.258 1 98 84 ILE A CA 1
ATOM 666 C C . ILE A 1 84 ? 6.887 -24.781 -14.398 1 98 84 ILE A C 1
ATOM 668 O O . ILE A 1 84 ? 8.078 -24.828 -14.711 1 98 84 ILE A O 1
ATOM 672 N N . VAL A 1 85 ? 6.484 -24.188 -13.312 1 98.06 85 VAL A N 1
ATOM 673 C CA . VAL A 1 85 ? 7.43 -23.578 -12.383 1 98.06 85 VAL A CA 1
ATOM 674 C C . VAL A 1 85 ? 8.352 -24.641 -11.812 1 98.06 85 VAL A C 1
ATOM 676 O O . VAL A 1 85 ? 9.562 -24.438 -11.703 1 98.06 85 VAL A O 1
ATOM 679 N N . PHE A 1 86 ? 7.805 -25.781 -11.523 1 98.19 86 PHE A N 1
ATOM 680 C CA . PHE A 1 86 ? 8.609 -26.906 -11.078 1 98.19 86 PHE A CA 1
ATOM 681 C C . PHE A 1 86 ? 9.625 -27.312 -12.141 1 98.19 86 PHE A C 1
ATOM 683 O O . PHE A 1 86 ? 10.812 -27.438 -11.852 1 98.19 86 PHE A O 1
ATOM 690 N N . PHE A 1 87 ? 9.156 -27.422 -13.336 1 97.94 87 PHE A N 1
ATOM 691 C CA . PHE A 1 87 ? 10.039 -27.812 -14.43 1 97.94 87 PHE A CA 1
ATOM 692 C C . PHE A 1 87 ? 11.148 -26.781 -14.617 1 97.94 87 PHE A C 1
ATOM 694 O O . PHE A 1 87 ? 12.289 -27.141 -14.922 1 97.94 87 PHE A O 1
ATOM 701 N N . CYS A 1 88 ? 10.805 -25.625 -14.43 1 96.88 88 CYS A N 1
ATOM 702 C CA . CYS A 1 88 ? 11.766 -24.547 -14.586 1 96.88 88 CYS A CA 1
ATOM 703 C C . CYS A 1 88 ? 12.906 -24.672 -13.578 1 96.88 88 CYS A C 1
ATOM 705 O O . CYS A 1 88 ? 14.078 -24.656 -13.953 1 96.88 88 CYS A O 1
ATOM 707 N N . HIS A 1 89 ? 12.562 -24.812 -12.375 1 97.06 89 HIS A N 1
ATOM 708 C CA . HIS A 1 89 ? 13.578 -24.844 -11.328 1 97.06 89 HIS A CA 1
ATOM 709 C C . HIS A 1 89 ? 14.398 -26.125 -11.383 1 97.06 89 HIS A C 1
ATOM 711 O O . HIS A 1 89 ? 15.594 -26.125 -11.07 1 97.06 89 HIS A O 1
ATOM 717 N N . PHE A 1 90 ? 13.789 -27.156 -11.789 1 97.62 90 PHE A N 1
ATOM 718 C CA . PHE A 1 90 ? 14.555 -28.375 -12.062 1 97.62 90 PHE A CA 1
ATOM 719 C C . PHE A 1 90 ? 15.609 -28.125 -13.141 1 97.62 90 PHE A C 1
ATOM 721 O O . PHE A 1 90 ? 16.781 -28.453 -12.961 1 97.62 90 PHE A O 1
ATOM 728 N N . THR A 1 91 ? 15.156 -27.516 -14.172 1 96.56 91 THR A N 1
ATOM 729 C CA . THR A 1 91 ? 16.031 -27.281 -15.312 1 96.56 91 THR A CA 1
ATOM 730 C C . THR A 1 91 ? 17.172 -26.328 -14.945 1 96.56 91 THR A C 1
ATOM 732 O O . THR A 1 91 ? 18.328 -26.594 -15.258 1 96.56 91 THR A O 1
ATOM 735 N N . GLU A 1 92 ? 16.859 -25.312 -14.297 1 94.44 92 GLU A N 1
ATOM 736 C CA . GLU A 1 92 ? 17.844 -24.312 -13.914 1 94.44 92 GLU A CA 1
ATOM 737 C C . GLU A 1 92 ? 18.859 -24.891 -12.945 1 94.44 92 GLU A C 1
ATOM 739 O O . GLU A 1 92 ? 20.047 -24.516 -12.984 1 94.44 92 GLU A O 1
ATOM 744 N N . GLY A 1 93 ? 18.438 -25.766 -12.18 1 93.81 93 GLY A N 1
ATOM 745 C CA . GLY A 1 93 ? 19.312 -26.25 -11.125 1 93.81 93 GLY A CA 1
ATOM 746 C C . GLY A 1 93 ? 20.109 -27.484 -11.531 1 93.81 93 GLY A C 1
ATOM 747 O O . GLY A 1 93 ? 21.156 -27.75 -10.961 1 93.81 93 GLY A O 1
ATOM 748 N N . ASN A 1 94 ? 19.656 -28.188 -12.531 1 94.25 94 ASN A N 1
ATOM 749 C CA . ASN A 1 94 ? 20.266 -29.5 -12.742 1 94.25 94 ASN A CA 1
ATOM 750 C C . ASN A 1 94 ? 20.672 -29.703 -14.195 1 94.25 94 ASN A C 1
ATOM 752 O O . ASN A 1 94 ? 21.516 -30.547 -14.492 1 94.25 94 ASN A O 1
ATOM 756 N N . VAL A 1 95 ? 20 -29.031 -15.094 1 93.12 95 VAL A N 1
ATOM 757 C CA . VAL A 1 95 ? 20.297 -29.203 -16.516 1 93.12 95 VAL A CA 1
ATOM 758 C C . VAL A 1 95 ? 20.453 -27.828 -17.172 1 93.12 95 VAL A C 1
ATOM 760 O O . VAL A 1 95 ? 19.734 -27.5 -18.109 1 93.12 95 VAL A O 1
ATOM 763 N N . GLN A 1 96 ? 21.453 -27.203 -16.922 1 90.75 96 GLN A N 1
ATOM 764 C CA . GLN A 1 96 ? 21.656 -25.812 -17.281 1 90.75 96 GLN A CA 1
ATOM 765 C C . GLN A 1 96 ? 21.891 -25.656 -18.781 1 90.75 96 GLN A C 1
ATOM 767 O O . GLN A 1 96 ? 21.656 -24.578 -19.328 1 90.75 96 GLN A O 1
ATOM 772 N N . PHE A 1 97 ? 22.328 -26.75 -19.406 1 89.31 97 PHE A N 1
ATOM 773 C CA . PHE A 1 97 ? 22.594 -26.672 -20.844 1 89.31 97 PHE A CA 1
ATOM 774 C C . PHE A 1 97 ? 21.297 -26.438 -21.625 1 89.31 97 PHE A C 1
ATOM 776 O O . PHE A 1 97 ? 21.328 -26.094 -22.797 1 89.31 97 PHE A O 1
ATOM 783 N N . MET A 1 98 ? 20.172 -26.609 -20.953 1 91.25 98 MET A N 1
ATOM 784 C CA . MET A 1 98 ? 18.875 -26.422 -21.594 1 91.25 98 MET A CA 1
ATOM 785 C C . MET A 1 98 ? 18.391 -24.984 -21.469 1 91.25 98 MET A C 1
ATOM 787 O O . MET A 1 98 ? 17.422 -24.578 -22.109 1 91.25 98 MET A O 1
ATOM 791 N N . ILE A 1 99 ? 19.031 -24.094 -20.766 1 90.75 99 ILE A N 1
ATOM 792 C CA . ILE A 1 99 ? 18.562 -22.766 -20.375 1 90.75 99 ILE A CA 1
ATOM 793 C C . ILE A 1 99 ? 18.703 -21.812 -21.562 1 90.75 99 ILE A C 1
ATOM 795 O O . ILE A 1 99 ? 17.781 -21.062 -21.875 1 90.75 99 ILE A O 1
ATOM 799 N N . PRO A 1 100 ? 19.828 -21.922 -22.312 1 89.81 100 PRO A N 1
ATOM 800 C CA . PRO A 1 100 ? 19.953 -20.984 -23.438 1 89.81 100 PRO A CA 1
ATOM 801 C C . PRO A 1 100 ? 18.969 -21.281 -24.562 1 89.81 100 PRO A C 1
ATOM 803 O O . PRO A 1 100 ? 18.516 -22.422 -24.703 1 89.81 100 PRO A O 1
ATOM 806 N N . SER A 1 101 ? 18.672 -20.234 -25.297 1 90 101 SER A N 1
ATOM 807 C CA . SER A 1 101 ? 17.797 -20.391 -26.438 1 90 101 SER A CA 1
ATOM 808 C C . SER A 1 101 ? 18.453 -21.25 -27.531 1 90 101 SER A C 1
ATOM 810 O O . SER A 1 101 ? 19.672 -21.406 -27.547 1 90 101 SER A O 1
ATOM 812 N N . TYR A 1 102 ? 17.531 -21.734 -28.359 1 90.5 102 TYR A N 1
ATOM 813 C CA . TYR A 1 102 ? 18.031 -22.547 -29.469 1 90.5 102 TYR A CA 1
ATOM 814 C C . TYR A 1 102 ? 19.094 -21.797 -30.266 1 90.5 102 TYR A C 1
ATOM 816 O O . TYR A 1 102 ? 18.906 -20.641 -30.641 1 90.5 102 TYR A O 1
ATOM 824 N N . GLY A 1 103 ? 20.188 -22.453 -30.391 1 86.94 103 GLY A N 1
ATOM 825 C CA . GLY A 1 103 ? 21.281 -21.875 -31.156 1 86.94 103 GLY A CA 1
ATOM 826 C C . GLY A 1 103 ? 22.344 -21.219 -30.281 1 86.94 103 GLY A C 1
ATOM 827 O O . GLY A 1 103 ? 23.391 -20.828 -30.766 1 86.94 103 GLY A O 1
ATOM 828 N N . LEU A 1 104 ? 22.016 -21.141 -29.047 1 87.38 104 LEU A N 1
ATOM 829 C CA . LEU A 1 104 ? 22.953 -20.547 -28.094 1 87.38 104 LEU A CA 1
ATOM 830 C C . LEU A 1 104 ? 23.406 -21.578 -27.062 1 87.38 104 LEU A C 1
ATOM 832 O O . LEU A 1 104 ? 22.656 -22.5 -26.734 1 87.38 104 LEU A O 1
ATOM 836 N N . PRO A 1 105 ? 24.547 -21.469 -26.406 1 82.88 105 PRO A N 1
ATOM 837 C CA . PRO A 1 105 ? 25.594 -20.5 -26.75 1 82.88 105 PRO A CA 1
ATOM 838 C C . PRO A 1 105 ? 26.297 -20.844 -28.062 1 82.88 105 PRO A C 1
ATOM 840 O O . PRO A 1 105 ? 26.344 -22 -28.453 1 82.88 105 PRO A O 1
ATOM 843 N N . ILE A 1 106 ? 26.797 -19.859 -28.5 1 81.62 106 ILE A N 1
ATOM 844 C CA . ILE A 1 106 ? 27.531 -20.047 -29.75 1 81.62 106 ILE A CA 1
ATOM 845 C C . ILE A 1 106 ? 28.828 -20.797 -29.469 1 81.62 106 ILE A C 1
ATOM 847 O O . ILE A 1 106 ? 29.562 -20.453 -28.531 1 81.62 106 ILE A O 1
ATOM 851 N N . GLY A 1 107 ? 29.047 -21.922 -30.109 1 80.06 107 GLY A N 1
ATOM 852 C CA . GLY A 1 107 ? 30.281 -22.656 -29.969 1 80.06 107 GLY A CA 1
ATOM 853 C C . GLY A 1 107 ? 30.156 -23.891 -29.109 1 80.06 107 GLY A C 1
ATOM 854 O O . GLY A 1 107 ? 31.141 -24.594 -28.875 1 80.06 107 GLY A O 1
ATOM 855 N N . ASP A 1 108 ? 28.984 -24.125 -28.609 1 81.88 108 ASP A N 1
ATOM 856 C CA . ASP A 1 108 ? 28.781 -25.344 -27.844 1 81.88 108 ASP A CA 1
ATOM 857 C C . ASP A 1 108 ? 29.031 -26.578 -28.703 1 81.88 108 ASP A C 1
ATOM 859 O O . ASP A 1 108 ? 28.531 -26.672 -29.828 1 81.88 108 ASP A O 1
ATOM 863 N N . PRO A 1 109 ? 29.844 -27.453 -28.188 1 85.38 109 PRO A N 1
ATOM 864 C CA . PRO A 1 109 ? 30.141 -28.656 -28.953 1 85.38 109 PRO A CA 1
ATOM 865 C C . PRO A 1 109 ? 28.891 -29.484 -29.234 1 85.38 109 PRO A C 1
ATOM 867 O O . PRO A 1 109 ? 28.844 -30.25 -30.203 1 85.38 109 PRO A O 1
ATOM 870 N N . VAL A 1 110 ? 27.953 -29.406 -28.438 1 89.56 110 VAL A N 1
ATOM 871 C CA . VAL A 1 110 ? 26.703 -30.141 -28.625 1 89.56 110 VAL A CA 1
ATOM 872 C C . VAL A 1 110 ? 25.625 -29.203 -29.172 1 89.56 110 VAL A C 1
ATOM 874 O O . VAL A 1 110 ? 25.406 -28.125 -28.609 1 89.56 110 VAL A O 1
ATOM 877 N N . PRO A 1 111 ? 25.031 -29.656 -30.25 1 88.88 111 PRO A N 1
ATOM 878 C CA . PRO A 1 111 ? 23.984 -28.812 -30.781 1 88.88 111 PRO A CA 1
ATOM 879 C C . PRO A 1 111 ? 22.812 -28.609 -29.812 1 88.88 111 PRO A C 1
ATOM 881 O O . PRO A 1 111 ? 22.609 -29.438 -28.922 1 88.88 111 PRO A O 1
ATOM 884 N N . SER A 1 112 ? 22.078 -27.531 -30.047 1 90 112 SER A N 1
ATOM 885 C CA . SER A 1 112 ? 20.938 -27.219 -29.203 1 90 112 SER A CA 1
ATOM 886 C C . SER A 1 112 ? 19.797 -28.219 -29.406 1 90 112 SER A C 1
ATOM 888 O O . SER A 1 112 ? 19.625 -28.75 -30.516 1 90 112 SER A O 1
ATOM 890 N N . SER A 1 113 ? 19.109 -28.516 -28.375 1 90.5 113 SER A N 1
ATOM 891 C CA . SER A 1 113 ? 17.922 -29.359 -28.438 1 90.5 113 SER A CA 1
ATOM 892 C C . SER A 1 113 ? 16.719 -28.609 -28.984 1 90.5 113 SER A C 1
ATOM 894 O O . SER A 1 113 ? 16.609 -27.391 -28.812 1 90.5 113 SER A O 1
ATOM 896 N N . PHE A 1 114 ? 15.758 -29.328 -29.672 1 91.56 114 PHE A N 1
ATOM 897 C CA . PHE A 1 114 ? 14.539 -28.719 -30.188 1 91.56 114 PHE A CA 1
ATOM 898 C C . PHE A 1 114 ? 13.672 -28.188 -29.062 1 91.56 114 PHE A C 1
ATOM 900 O O . PHE A 1 114 ? 12.82 -27.312 -29.281 1 91.56 114 PHE A O 1
ATOM 907 N N . MET A 1 115 ? 13.938 -28.641 -27.859 1 92.19 115 MET A N 1
ATOM 908 C CA . MET A 1 115 ? 13.18 -28.188 -26.703 1 92.19 115 MET A CA 1
ATOM 909 C C . MET A 1 115 ? 13.5 -26.734 -26.359 1 92.19 115 MET A C 1
ATOM 911 O O . MET A 1 115 ? 12.773 -26.094 -25.609 1 92.19 115 MET A O 1
ATOM 915 N N . GLN A 1 116 ? 14.555 -26.219 -26.938 1 92.62 116 GLN A N 1
ATOM 916 C CA . GLN A 1 116 ? 15 -24.875 -26.625 1 92.62 116 GLN A CA 1
ATOM 917 C C . GLN A 1 116 ? 14.406 -23.859 -27.609 1 92.62 116 GLN A C 1
ATOM 919 O O . GLN A 1 116 ? 14.664 -22.656 -27.516 1 92.62 116 GLN A O 1
ATOM 924 N N . LEU A 1 117 ? 13.594 -24.375 -28.547 1 90.75 117 LEU A N 1
ATOM 925 C CA . LEU A 1 117 ? 12.898 -23.5 -29.484 1 90.75 117 LEU A CA 1
ATOM 926 C C . LEU A 1 117 ? 11.812 -22.703 -28.781 1 90.75 117 LEU A C 1
ATOM 928 O O . LEU A 1 117 ? 11.273 -23.141 -27.766 1 90.75 117 LEU A O 1
ATOM 932 N N . PRO A 1 118 ? 11.531 -21.594 -29.547 1 86.12 118 PRO A N 1
ATOM 933 C CA . PRO A 1 118 ? 10.445 -20.812 -28.953 1 86.12 118 PRO A CA 1
ATOM 934 C C . PRO A 1 118 ? 9.156 -21.609 -28.797 1 86.12 118 PRO A C 1
ATOM 936 O O . PRO A 1 118 ? 8.938 -22.578 -29.547 1 86.12 118 PRO A O 1
ATOM 939 N N . PHE A 1 119 ? 8.258 -21.484 -27.938 1 92.06 119 PHE A N 1
ATOM 940 C CA . PHE A 1 119 ? 6.988 -22.141 -27.641 1 92.06 119 PHE A CA 1
ATOM 941 C C . PHE A 1 119 ? 7.207 -23.422 -26.844 1 92.06 119 PHE A C 1
ATOM 943 O O . PHE A 1 119 ? 6.484 -23.688 -25.875 1 92.06 119 PHE A O 1
ATOM 950 N N . LEU A 1 120 ? 8.25 -24.234 -27.312 1 94.06 120 LEU A N 1
ATOM 951 C CA . LEU A 1 120 ? 8.516 -25.453 -26.547 1 94.06 120 LEU A CA 1
ATOM 952 C C . LEU A 1 120 ? 9.211 -25.109 -25.234 1 94.06 120 LEU A C 1
ATOM 954 O O . LEU A 1 120 ? 9.008 -25.797 -24.219 1 94.06 120 LEU A O 1
ATOM 958 N N . ARG A 1 121 ? 9.953 -24.141 -25.328 1 94.25 121 ARG A N 1
ATOM 959 C CA . ARG A 1 121 ? 10.688 -23.703 -24.141 1 94.25 121 ARG A CA 1
ATOM 960 C C . ARG A 1 121 ? 9.734 -23.266 -23.031 1 94.25 121 ARG A C 1
ATOM 962 O O . ARG A 1 121 ? 10.117 -23.219 -21.859 1 94.25 121 ARG A O 1
ATOM 969 N N . VAL A 1 122 ? 8.508 -22.938 -23.391 1 96.44 122 VAL A N 1
ATOM 970 C CA . VAL A 1 122 ? 7.496 -22.5 -22.438 1 96.44 122 VAL A CA 1
ATOM 971 C C . VAL A 1 122 ? 7.293 -23.578 -21.375 1 96.44 122 VAL A C 1
ATOM 973 O O . VAL A 1 122 ? 6.984 -23.266 -20.219 1 96.44 122 VAL A O 1
ATOM 976 N N . LEU A 1 123 ? 7.613 -24.766 -21.625 1 95.88 123 LEU A N 1
ATOM 977 C CA . LEU A 1 123 ? 7.387 -25.906 -20.75 1 95.88 123 LEU A CA 1
ATOM 978 C C . LEU A 1 123 ? 8.25 -25.812 -19.5 1 95.88 123 LEU A C 1
ATOM 980 O O . LEU A 1 123 ? 7.98 -26.484 -18.5 1 95.88 123 LEU A O 1
ATOM 984 N N . TYR A 1 124 ? 9.281 -25.047 -19.625 1 96.19 124 TYR A N 1
ATOM 985 C CA . TYR A 1 124 ? 10.133 -24.906 -18.453 1 96.19 124 TYR A CA 1
ATOM 986 C C . TYR A 1 124 ? 10.508 -23.453 -18.219 1 96.19 124 TYR A C 1
ATOM 988 O O . TYR A 1 124 ? 11.594 -23.156 -17.719 1 96.19 124 TYR A O 1
ATOM 996 N N . SER A 1 125 ? 9.656 -22.531 -18.703 1 95.69 125 SER A N 1
ATOM 997 C CA . SER A 1 125 ? 9.781 -21.109 -18.391 1 95.69 125 SER A CA 1
ATOM 998 C C . SER A 1 125 ? 8.914 -20.734 -17.188 1 95.69 125 SER A C 1
ATOM 1000 O O . SER A 1 125 ? 7.719 -20.484 -17.328 1 95.69 125 SER A O 1
ATOM 1002 N N . GLY A 1 126 ? 9.484 -20.594 -16.109 1 95.75 126 GLY A N 1
ATOM 1003 C CA . GLY A 1 126 ? 8.75 -20.406 -14.875 1 95.75 126 GLY A CA 1
ATOM 1004 C C . GLY A 1 126 ? 8.352 -18.969 -14.633 1 95.75 126 GLY A C 1
ATOM 1005 O O . GLY A 1 126 ? 7.316 -18.688 -14.008 1 95.75 126 GLY A O 1
ATOM 1006 N N . ARG A 1 127 ? 9.047 -18 -15.086 1 94.44 127 ARG A N 1
ATOM 1007 C CA . ARG A 1 127 ? 8.812 -16.594 -14.781 1 94.44 127 ARG A CA 1
ATOM 1008 C C . ARG A 1 127 ? 7.469 -16.125 -15.336 1 94.44 127 ARG A C 1
ATOM 1010 O O . ARG A 1 127 ? 6.656 -15.555 -14.609 1 94.44 127 ARG A O 1
ATOM 1017 N N . PRO A 1 128 ? 7.176 -16.406 -16.594 1 96.38 128 PRO A N 1
ATOM 1018 C CA . PRO A 1 128 ? 5.863 -16 -17.094 1 96.38 128 PRO A CA 1
ATOM 1019 C C . PRO A 1 128 ? 4.707 -16.641 -16.328 1 96.38 128 PRO A C 1
ATOM 1021 O O . PRO A 1 128 ? 3.631 -16.047 -16.234 1 96.38 128 PRO A O 1
ATOM 1024 N N . MET A 1 129 ? 4.91 -17.828 -15.789 1 97.94 129 MET A N 1
ATOM 1025 C CA . MET A 1 129 ? 3.863 -18.516 -15.039 1 97.94 129 MET A CA 1
ATOM 1026 C C . MET A 1 129 ? 3.533 -17.766 -13.758 1 97.94 129 MET A C 1
ATOM 1028 O O . MET A 1 129 ? 2.373 -17.703 -13.344 1 97.94 129 MET A O 1
ATOM 1032 N N . VAL A 1 130 ? 4.523 -17.219 -13.164 1 96.38 130 VAL A N 1
ATOM 1033 C CA . VAL A 1 130 ? 4.309 -16.422 -11.961 1 96.38 130 VAL A CA 1
ATOM 1034 C C . VAL A 1 130 ? 3.42 -15.219 -12.289 1 96.38 130 VAL A C 1
ATOM 1036 O O . VAL A 1 130 ? 2.518 -14.883 -11.516 1 96.38 130 VAL A O 1
ATOM 1039 N N . HIS A 1 131 ? 3.662 -14.594 -13.383 1 97.94 131 HIS A N 1
ATOM 1040 C CA . HIS A 1 131 ? 2.846 -13.469 -13.82 1 97.94 131 HIS A CA 1
ATOM 1041 C C . HIS A 1 131 ? 1.404 -13.898 -14.07 1 97.94 131 HIS A C 1
ATOM 1043 O O . HIS A 1 131 ? 0.468 -13.156 -13.773 1 97.94 131 HIS A O 1
ATOM 1049 N N . ILE A 1 132 ? 1.25 -15.039 -14.578 1 98.44 132 ILE A N 1
ATOM 1050 C CA . ILE A 1 132 ? -0.089 -15.57 -14.805 1 98.44 132 ILE A CA 1
ATOM 1051 C C . ILE A 1 132 ? -0.795 -15.781 -13.461 1 98.44 132 ILE A C 1
ATOM 1053 O O . ILE A 1 132 ? -1.983 -15.484 -13.328 1 98.44 132 ILE A O 1
ATOM 1057 N N . PHE A 1 133 ? -0.033 -16.25 -12.438 1 98 133 PHE A N 1
ATOM 1058 C CA . PHE A 1 133 ? -0.579 -16.406 -11.102 1 98 133 PHE A CA 1
ATOM 1059 C C . PHE A 1 133 ? -1.162 -15.102 -10.586 1 98 133 PHE A C 1
ATOM 1061 O O . PHE A 1 133 ? -2.252 -15.078 -10.016 1 98 133 PHE A O 1
ATOM 1068 N N . PHE A 1 134 ? -0.474 -14.078 -10.844 1 98.38 134 PHE A N 1
ATOM 1069 C CA . PHE A 1 134 ? -0.883 -12.781 -10.312 1 98.38 134 PHE A CA 1
ATOM 1070 C C . PHE A 1 134 ? -2.16 -12.297 -10.992 1 98.38 134 PHE A C 1
ATOM 1072 O O . PHE A 1 134 ? -3.051 -11.758 -10.336 1 98.38 134 PHE A O 1
ATOM 1079 N N . VAL A 1 135 ? -2.266 -12.516 -12.297 1 98.75 135 VAL A N 1
ATOM 1080 C CA . VAL A 1 135 ? -3.475 -12.117 -13.008 1 98.75 135 VAL A CA 1
ATOM 1081 C C . VAL A 1 135 ? -4.66 -12.938 -12.516 1 98.75 135 VAL A C 1
ATOM 1083 O O . VAL A 1 135 ? -5.742 -12.398 -12.273 1 98.75 135 VAL A O 1
ATOM 1086 N N . ILE A 1 136 ? -4.445 -14.203 -12.32 1 98.62 136 ILE A N 1
ATOM 1087 C CA . ILE A 1 136 ? -5.508 -15.086 -11.852 1 98.62 136 ILE A CA 1
ATOM 1088 C C . ILE A 1 136 ? -5.949 -14.672 -10.453 1 98.62 136 ILE A C 1
ATOM 1090 O O . ILE A 1 136 ? -7.145 -14.656 -10.148 1 98.62 136 ILE A O 1
ATOM 1094 N N . SER A 1 137 ? -4.984 -14.383 -9.617 1 98.25 137 SER A N 1
ATOM 1095 C CA . SER A 1 137 ? -5.312 -13.938 -8.266 1 98.25 137 SER A CA 1
ATOM 1096 C C . SER A 1 137 ? -6.191 -12.695 -8.289 1 98.25 137 SER A C 1
ATOM 1098 O O . SER A 1 137 ? -7.184 -12.617 -7.562 1 98.25 137 SER A O 1
ATOM 1100 N N . GLY A 1 138 ? -5.805 -11.742 -9.141 1 98.69 138 GLY A N 1
ATOM 1101 C CA . GLY A 1 138 ? -6.641 -10.562 -9.289 1 98.69 138 GLY A CA 1
ATOM 1102 C C . GLY A 1 138 ? -8.055 -10.883 -9.742 1 98.69 138 GLY A C 1
ATOM 1103 O O . GLY A 1 138 ? -9.016 -10.297 -9.25 1 98.69 138 GLY A O 1
ATOM 1104 N N . PHE A 1 139 ? -8.156 -11.844 -10.633 1 98.56 139 PHE A N 1
ATOM 1105 C CA . PHE A 1 139 ? -9.445 -12.258 -11.172 1 98.56 139 PHE A CA 1
ATOM 1106 C C . PHE A 1 139 ? -10.312 -12.898 -10.094 1 98.56 139 PHE A C 1
ATOM 1108 O O . PHE A 1 139 ? -11.453 -12.477 -9.867 1 98.56 139 PHE A O 1
ATOM 1115 N N . VAL A 1 140 ? -9.781 -13.828 -9.391 1 97.69 140 VAL A N 1
ATOM 1116 C CA . VAL A 1 140 ? -10.539 -14.641 -8.445 1 97.69 140 VAL A CA 1
ATOM 1117 C C . VAL A 1 140 ? -10.961 -13.781 -7.25 1 97.69 140 VAL A C 1
ATOM 1119 O O . VAL A 1 140 ? -12.094 -13.898 -6.766 1 97.69 140 VAL A O 1
ATOM 1122 N N . LEU A 1 141 ? -10.117 -12.883 -6.816 1 98.19 141 LEU A N 1
ATOM 1123 C CA . LEU A 1 141 ? -10.398 -12.055 -5.648 1 98.19 141 LEU A CA 1
ATOM 1124 C C . LEU A 1 141 ? -11.43 -10.977 -5.977 1 98.19 141 LEU A C 1
ATOM 1126 O O . LEU A 1 141 ? -12.094 -10.461 -5.082 1 98.19 141 LEU A O 1
ATOM 1130 N N . SER A 1 142 ? -11.547 -10.664 -7.23 1 98.56 142 SER A N 1
ATOM 1131 C CA . SER A 1 142 ? -12.406 -9.547 -7.59 1 98.56 142 SER A CA 1
ATOM 1132 C C . SER A 1 142 ? -13.766 -10.031 -8.094 1 98.56 142 SER A C 1
ATOM 1134 O O . SER A 1 142 ? -14.719 -9.25 -8.156 1 98.56 142 SER A O 1
ATOM 1136 N N . LEU A 1 143 ? -13.938 -11.266 -8.438 1 98.19 143 LEU A N 1
ATOM 1137 C CA . LEU A 1 143 ? -15.125 -11.766 -9.125 1 98.19 143 LEU A CA 1
ATOM 1138 C C . LEU A 1 143 ? -16.375 -11.547 -8.281 1 98.19 143 LEU A C 1
ATOM 1140 O O . LEU A 1 143 ? -17.328 -10.898 -8.719 1 98.19 143 LEU A O 1
ATOM 1144 N N . LYS A 1 144 ? -16.359 -12.055 -7.094 1 98.19 144 LYS A N 1
ATOM 1145 C CA . LYS A 1 144 ? -17.531 -11.945 -6.234 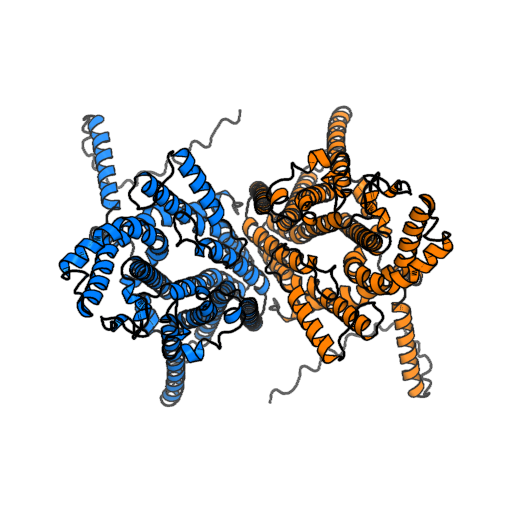1 98.19 144 LYS A CA 1
ATOM 1146 C C . LYS A 1 144 ? -17.812 -10.492 -5.859 1 98.19 144 LYS A C 1
ATOM 1148 O O . LYS A 1 144 ? -18.938 -10.023 -5.969 1 98.19 144 LYS A O 1
ATOM 1153 N N . PRO A 1 145 ? -16.812 -9.75 -5.441 1 98.62 145 PRO A N 1
ATOM 1154 C CA . PRO A 1 145 ? -17.047 -8.336 -5.137 1 98.62 145 PRO A CA 1
ATOM 1155 C C . PRO A 1 145 ? -17.641 -7.562 -6.324 1 98.62 145 PRO A C 1
ATOM 1157 O O . PRO A 1 145 ? -18.547 -6.758 -6.148 1 98.62 145 PRO A O 1
ATOM 1160 N N . LEU A 1 146 ? -17.156 -7.824 -7.477 1 98.56 146 LEU A N 1
ATOM 1161 C CA . LEU A 1 146 ? -17.641 -7.113 -8.656 1 98.56 146 LEU A CA 1
ATOM 1162 C C . LEU A 1 146 ? -19.078 -7.508 -8.977 1 98.56 146 LEU A C 1
ATOM 1164 O O . LEU A 1 146 ? -19.891 -6.668 -9.383 1 98.56 146 LEU A O 1
ATOM 1168 N N . LYS A 1 147 ? -19.391 -8.797 -8.789 1 97.94 147 LYS A N 1
ATOM 1169 C CA . LYS A 1 147 ? -20.766 -9.258 -8.969 1 97.94 147 LYS A CA 1
ATOM 1170 C C . LYS A 1 147 ? -21.719 -8.531 -8.023 1 97.94 147 LYS A C 1
ATOM 1172 O O . LYS A 1 147 ? -22.781 -8.078 -8.438 1 97.94 147 LYS A O 1
ATOM 1177 N N . LEU A 1 148 ? -21.281 -8.375 -6.82 1 98.25 148 LEU A N 1
ATOM 1178 C CA . LEU A 1 148 ? -22.094 -7.715 -5.805 1 98.25 148 LEU A CA 1
ATOM 1179 C C . LEU A 1 148 ? -22.203 -6.219 -6.07 1 98.25 148 LEU A C 1
ATOM 1181 O O . LEU A 1 148 ? -23.266 -5.617 -5.867 1 98.25 148 LEU A O 1
ATOM 1185 N N . ALA A 1 149 ? -21.156 -5.652 -6.512 1 97.5 149 ALA A N 1
ATOM 1186 C CA . ALA A 1 149 ? -21.172 -4.234 -6.863 1 97.5 149 ALA A CA 1
ATOM 1187 C C . ALA A 1 149 ? -22.141 -3.963 -8 1 97.5 149 ALA A C 1
ATOM 1189 O O . ALA A 1 149 ? -22.906 -2.99 -7.957 1 97.5 149 ALA A O 1
ATOM 1190 N N . ARG A 1 150 ? -22.141 -4.805 -8.984 1 95.94 150 ARG A N 1
ATOM 1191 C CA . ARG A 1 150 ? -23.047 -4.66 -10.125 1 95.94 150 ARG A CA 1
ATOM 1192 C C . ARG A 1 150 ? -24.5 -4.828 -9.703 1 95.94 150 ARG A C 1
ATOM 1194 O O . ARG A 1 150 ? -25.391 -4.203 -10.273 1 95.94 150 ARG A O 1
ATOM 1201 N N . ALA A 1 151 ? -24.672 -5.648 -8.664 1 96.06 151 ALA A N 1
ATOM 1202 C CA . ALA A 1 151 ? -26.016 -5.898 -8.156 1 96.06 151 ALA A CA 1
ATOM 1203 C C . ALA A 1 151 ? -26.438 -4.824 -7.152 1 96.06 151 ALA A C 1
ATOM 1205 O O . ALA A 1 151 ? -27.547 -4.867 -6.613 1 96.06 151 ALA A O 1
ATOM 1206 N N . HIS A 1 152 ? -25.609 -3.916 -6.809 1 95.69 152 HIS A N 1
ATOM 1207 C CA . HIS A 1 152 ? -25.844 -2.84 -5.852 1 95.69 152 HIS A CA 1
ATOM 1208 C C . HIS A 1 152 ? -26.172 -3.391 -4.473 1 95.69 152 HIS A C 1
ATOM 1210 O O . HIS A 1 152 ? -27 -2.812 -3.75 1 95.69 152 HIS A O 1
ATOM 1216 N N . ASN A 1 153 ? -25.688 -4.578 -4.234 1 97.19 153 ASN A N 1
ATOM 1217 C CA . ASN A 1 153 ? -25.797 -5.18 -2.906 1 97.19 153 ASN A CA 1
ATOM 1218 C C . ASN A 1 153 ? -24.594 -4.812 -2.033 1 97.19 153 ASN A C 1
ATOM 1220 O O . ASN A 1 153 ? -23.719 -5.645 -1.785 1 97.19 153 ASN A O 1
ATOM 1224 N N . TYR A 1 154 ? -24.656 -3.65 -1.444 1 96.75 154 TYR A N 1
ATOM 1225 C CA . TYR A 1 154 ? -23.5 -3.059 -0.802 1 96.75 154 TYR A CA 1
ATOM 1226 C C . TYR A 1 154 ? -23.234 -3.699 0.556 1 96.75 154 TYR A C 1
ATOM 1228 O O . TYR A 1 154 ? -22.094 -3.773 1.005 1 96.75 154 TYR A O 1
ATOM 1236 N N . ALA A 1 155 ? -24.203 -4.16 1.229 1 97.31 155 ALA A N 1
ATOM 1237 C CA . ALA A 1 155 ? -24 -4.844 2.504 1 97.31 155 ALA A CA 1
ATOM 1238 C C . ALA A 1 155 ? -23.188 -6.121 2.316 1 97.31 155 ALA A C 1
ATOM 1240 O O . ALA A 1 155 ? -22.203 -6.34 3.008 1 97.31 155 ALA A O 1
ATOM 1241 N N . ASP A 1 156 ? -23.594 -6.957 1.334 1 97.94 156 ASP A N 1
ATOM 1242 C CA . ASP A 1 156 ? -22.891 -8.203 1.061 1 97.94 156 ASP A CA 1
ATOM 1243 C C . ASP A 1 156 ? -21.484 -7.93 0.5 1 97.94 156 ASP A C 1
ATOM 1245 O O . ASP A 1 156 ? -20.562 -8.695 0.748 1 97.94 156 ASP A O 1
ATOM 1249 N N . LEU A 1 157 ? -21.438 -6.84 -0.276 1 98.56 157 LEU A N 1
ATOM 1250 C CA . LEU A 1 157 ? -20.125 -6.449 -0.796 1 98.56 157 LEU A CA 1
ATOM 1251 C C . LEU A 1 157 ? -19.172 -6.141 0.341 1 98.56 157 LEU A C 1
ATOM 1253 O O . LEU A 1 157 ? -18.031 -6.617 0.34 1 98.56 157 LEU A O 1
ATOM 1257 N N . GLN A 1 158 ? -19.656 -5.359 1.31 1 98.19 158 GLN A N 1
ATOM 1258 C CA . GLN A 1 158 ? -18.812 -5.008 2.453 1 98.19 158 GLN A CA 1
ATOM 1259 C C . GLN A 1 158 ? -18.391 -6.254 3.227 1 98.19 158 GLN A C 1
ATOM 1261 O O . GLN A 1 158 ? -17.234 -6.379 3.615 1 98.19 158 GLN A O 1
ATOM 1266 N N . THR A 1 159 ? -19.266 -7.156 3.43 1 97.62 159 THR A N 1
ATOM 1267 C CA . THR A 1 159 ? -18.984 -8.375 4.184 1 97.62 159 THR A CA 1
ATOM 1268 C C . THR A 1 159 ? -17.984 -9.258 3.43 1 97.62 159 THR A C 1
ATOM 1270 O O . THR A 1 159 ? -17.094 -9.844 4.035 1 97.62 159 THR A O 1
ATOM 1273 N N . THR A 1 160 ? -18.188 -9.344 2.15 1 98.44 160 THR A N 1
ATOM 1274 C CA . THR A 1 160 ? -17.297 -10.148 1.323 1 98.44 160 THR A CA 1
ATOM 1275 C C . THR A 1 160 ? -15.883 -9.578 1.336 1 98.44 160 THR A C 1
ATOM 1277 O O . THR A 1 160 ? -14.914 -10.312 1.517 1 98.44 160 THR A O 1
ATOM 1280 N N . LEU A 1 161 ? -15.797 -8.258 1.158 1 98.69 161 LEU A N 1
ATOM 1281 C CA . LEU A 1 161 ? -14.492 -7.609 1.173 1 98.69 161 LEU A CA 1
ATOM 1282 C C . LEU A 1 161 ? -13.836 -7.734 2.545 1 98.69 161 LEU A C 1
ATOM 1284 O O . LEU A 1 161 ? -12.641 -8.008 2.643 1 98.69 161 LEU A O 1
ATOM 1288 N N . SER A 1 162 ? -14.602 -7.52 3.568 1 98.44 162 SER A N 1
ATOM 1289 C CA . SER A 1 162 ? -14.078 -7.637 4.926 1 98.44 162 SER A CA 1
ATOM 1290 C C . SER A 1 162 ? -13.516 -9.031 5.188 1 98.44 162 SER A C 1
ATOM 1292 O O . SER A 1 162 ? -12.414 -9.172 5.719 1 98.44 162 SER A O 1
ATOM 1294 N N . SER A 1 163 ? -14.234 -10.031 4.789 1 98 163 SER A N 1
ATOM 1295 C CA . SER A 1 163 ? -13.797 -11.414 4.969 1 98 163 SER A CA 1
ATOM 1296 C C . SER A 1 163 ? -12.531 -11.703 4.176 1 98 163 SER A C 1
ATOM 1298 O O . SER A 1 163 ? -11.602 -12.328 4.688 1 98 163 SER A O 1
ATOM 1300 N N . SER A 1 164 ? -12.508 -11.242 2.951 1 98.38 164 SER A N 1
ATOM 1301 C CA . SER A 1 164 ? -11.359 -11.477 2.088 1 98.38 164 SER A CA 1
ATOM 1302 C C . SER A 1 164 ? -10.102 -10.82 2.648 1 98.38 164 SER A C 1
ATOM 1304 O O . SER A 1 164 ? -9.023 -11.422 2.654 1 98.38 164 SER A O 1
ATOM 1306 N N . VAL A 1 165 ? -10.242 -9.578 3.115 1 98.38 165 VAL A N 1
ATOM 1307 C CA . VAL A 1 165 ? -9.094 -8.867 3.666 1 98.38 165 VAL A CA 1
ATOM 1308 C C . VAL A 1 165 ? -8.617 -9.555 4.941 1 98.38 165 VAL A C 1
ATOM 1310 O O . VAL A 1 165 ? -7.418 -9.766 5.129 1 98.38 165 VAL A O 1
ATOM 1313 N N . PHE A 1 166 ? -9.516 -9.984 5.766 1 97.88 166 PHE A N 1
ATOM 1314 C CA . PHE A 1 166 ? -9.203 -10.562 7.066 1 97.88 166 PHE A CA 1
ATOM 1315 C C . PHE A 1 166 ? -8.469 -11.891 6.91 1 97.88 166 PHE A C 1
ATOM 1317 O O . PHE A 1 166 ? -7.504 -12.164 7.625 1 97.88 166 PHE A O 1
ATOM 1324 N N . ARG A 1 167 ? -8.859 -12.656 5.945 1 98 167 ARG A N 1
ATOM 1325 C CA . ARG A 1 167 ? -8.367 -14.031 5.84 1 98 167 ARG A CA 1
ATOM 1326 C C . ARG A 1 167 ? -7.16 -14.117 4.918 1 98 167 ARG A C 1
ATOM 1328 O O . ARG A 1 167 ? -6.457 -15.125 4.895 1 98 167 ARG A O 1
ATOM 1335 N N . ARG A 1 168 ? -6.875 -13.078 4.168 1 97.88 168 ARG A N 1
ATOM 1336 C CA . ARG A 1 168 ? -5.875 -13.141 3.107 1 97.88 168 ARG A CA 1
ATOM 1337 C C . ARG A 1 168 ? -4.504 -13.508 3.668 1 97.88 168 ARG A C 1
ATOM 1339 O O . ARG A 1 168 ? -3.822 -14.383 3.135 1 97.88 168 ARG A O 1
ATOM 1346 N N . GLY A 1 169 ? -4.117 -12.852 4.781 1 96.81 169 GLY A N 1
ATOM 1347 C CA . GLY A 1 169 ? -2.816 -13.117 5.375 1 96.81 169 GLY A CA 1
ATOM 1348 C C . GLY A 1 169 ? -2.652 -14.555 5.832 1 96.81 169 GLY A C 1
ATOM 1349 O O . GLY A 1 169 ? -1.609 -15.172 5.602 1 96.81 169 GLY A O 1
ATOM 1350 N N . MET A 1 170 ? -3.662 -15.07 6.398 1 97.06 170 MET A N 1
ATOM 1351 C CA . MET A 1 170 ? -3.598 -16.438 6.891 1 97.06 170 MET A CA 1
ATOM 1352 C C . MET A 1 170 ? -3.535 -17.438 5.734 1 97.06 170 MET A C 1
ATOM 1354 O O . MET A 1 170 ? -2.803 -18.422 5.797 1 97.06 170 MET A O 1
ATOM 1358 N N . ARG A 1 171 ? -4.273 -17.078 4.703 1 96.38 171 ARG A N 1
ATOM 1359 C CA . ARG A 1 171 ? -4.285 -17.938 3.527 1 96.38 171 ARG A CA 1
ATOM 1360 C C . ARG A 1 171 ? -2.9 -18.031 2.896 1 96.38 171 ARG A C 1
ATOM 1362 O O . ARG A 1 171 ? -2.512 -19.078 2.385 1 96.38 171 ARG A O 1
ATOM 1369 N N . LEU A 1 172 ? -2.113 -17.016 2.965 1 97.5 172 LEU A N 1
ATOM 1370 C CA . LEU A 1 172 ? -0.827 -16.953 2.281 1 97.5 172 LEU A CA 1
ATOM 1371 C C . LEU A 1 172 ? 0.305 -17.375 3.215 1 97.5 172 LEU A C 1
ATOM 1373 O O . LEU A 1 172 ? 1.137 -18.203 2.854 1 97.5 172 LEU A O 1
ATOM 1377 N N . PHE A 1 173 ? 0.289 -16.938 4.484 1 97.62 173 PHE A N 1
ATOM 1378 C CA . PHE A 1 173 ? 1.487 -17 5.309 1 97.62 173 PHE A CA 1
ATOM 1379 C C . PHE A 1 173 ? 1.47 -18.266 6.176 1 97.62 173 PHE A C 1
ATOM 1381 O O . PHE A 1 173 ? 2.521 -18.75 6.586 1 97.62 173 PHE A O 1
ATOM 1388 N N . LEU A 1 174 ? 0.328 -18.812 6.418 1 97.88 174 LEU A N 1
ATOM 1389 C CA . LEU A 1 174 ? 0.296 -20 7.254 1 97.88 174 LEU A CA 1
ATOM 1390 C C . LEU A 1 174 ? 0.957 -21.188 6.551 1 97.88 174 LEU A C 1
ATOM 1392 O O . LEU A 1 174 ? 1.884 -21.797 7.086 1 97.88 174 LEU A O 1
ATOM 1396 N N . PRO A 1 175 ? 0.513 -21.5 5.348 1 98.12 175 PRO A N 1
ATOM 1397 C CA . PRO A 1 175 ? 1.194 -22.594 4.656 1 98.12 175 PRO A CA 1
ATOM 1398 C C . PRO A 1 175 ? 2.674 -22.312 4.414 1 98.12 175 PRO A C 1
ATOM 1400 O O . PRO A 1 175 ? 3.504 -23.219 4.492 1 98.12 175 PRO A O 1
ATOM 1403 N N . THR A 1 176 ? 2.988 -21.094 4.113 1 98.06 176 THR A N 1
ATOM 1404 C CA . THR A 1 176 ? 4.375 -20.719 3.873 1 98.06 176 THR A CA 1
ATOM 1405 C C . THR A 1 176 ? 5.215 -20.922 5.129 1 98.06 176 THR A C 1
ATOM 1407 O O . THR A 1 176 ? 6.359 -21.375 5.051 1 98.06 176 THR A O 1
ATOM 1410 N N . THR A 1 177 ? 4.652 -20.562 6.285 1 98.06 177 THR A N 1
ATOM 1411 C CA . THR A 1 177 ? 5.34 -20.766 7.555 1 98.06 177 THR A CA 1
ATOM 1412 C C . THR A 1 177 ? 5.578 -22.25 7.809 1 98.06 177 THR A C 1
ATOM 1414 O O . THR A 1 177 ? 6.668 -22.656 8.227 1 98.06 177 THR A O 1
ATOM 1417 N N . ALA A 1 178 ? 4.605 -23.016 7.496 1 98.19 178 ALA A N 1
ATOM 1418 C CA . ALA A 1 178 ? 4.738 -24.453 7.676 1 98.19 178 ALA A CA 1
ATOM 1419 C C . ALA A 1 178 ? 5.793 -25.031 6.734 1 98.19 178 ALA A C 1
ATOM 1421 O O . ALA A 1 178 ? 6.605 -25.875 7.141 1 98.19 178 ALA A O 1
ATOM 1422 N N . SER A 1 179 ? 5.758 -24.641 5.52 1 98.12 179 SER A N 1
ATOM 1423 C CA . SER A 1 179 ? 6.699 -25.156 4.531 1 98.12 179 SER A CA 1
ATOM 1424 C C . SER A 1 179 ? 8.133 -24.781 4.887 1 98.12 179 SER A C 1
ATOM 1426 O O . SER A 1 179 ? 9.039 -25.625 4.793 1 98.12 179 SER A O 1
ATOM 1428 N N . THR A 1 180 ? 8.367 -23.562 5.312 1 97.88 180 THR A N 1
ATOM 1429 C CA . THR A 1 180 ? 9.727 -23.125 5.637 1 97.88 180 THR A CA 1
ATOM 1430 C C . THR A 1 180 ? 10.203 -23.766 6.934 1 97.88 180 THR A C 1
ATOM 1432 O O . THR A 1 180 ? 11.398 -24.016 7.109 1 97.88 180 THR A O 1
ATOM 1435 N N . PHE A 1 181 ? 9.273 -24 7.844 1 98 181 PHE A N 1
ATOM 1436 C CA . PHE A 1 181 ? 9.633 -24.75 9.039 1 98 181 PHE A CA 1
ATOM 1437 C C . PHE A 1 181 ? 10.133 -26.141 8.672 1 98 181 PHE A C 1
ATOM 1439 O O . PHE A 1 181 ? 11.102 -26.625 9.258 1 98 181 PHE A O 1
ATOM 1446 N N . LEU A 1 182 ? 9.469 -26.781 7.746 1 97.5 182 LEU A N 1
ATOM 1447 C CA . LEU A 1 182 ? 9.906 -28.078 7.25 1 97.5 182 LEU A CA 1
ATOM 1448 C C . LEU A 1 182 ? 11.305 -28 6.66 1 97.5 182 LEU A C 1
ATOM 1450 O O . LEU A 1 182 ? 12.141 -28.875 6.906 1 97.5 182 LEU A O 1
ATOM 1454 N N . VAL A 1 183 ? 11.57 -26.953 5.902 1 97.5 183 VAL A N 1
ATOM 1455 C CA . VAL A 1 183 ? 12.891 -26.781 5.301 1 97.5 183 VAL A CA 1
ATOM 1456 C C . VAL A 1 183 ? 13.938 -26.609 6.391 1 97.5 183 VAL A C 1
ATOM 1458 O O . VAL A 1 183 ? 15.031 -27.172 6.301 1 97.5 183 VAL A O 1
ATOM 1461 N N . MET A 1 184 ? 13.57 -25.812 7.422 1 97.06 184 MET A N 1
ATOM 1462 C CA . MET A 1 184 ? 14.469 -25.656 8.555 1 97.06 184 MET A CA 1
ATOM 1463 C C . MET A 1 184 ? 14.805 -27.016 9.18 1 97.06 184 MET A C 1
ATOM 1465 O O . MET A 1 184 ? 15.961 -27.281 9.5 1 97.06 184 MET A O 1
ATOM 1469 N N . THR A 1 185 ? 13.828 -27.859 9.266 1 96.06 185 THR A N 1
ATOM 1470 C CA . THR A 1 185 ? 14.008 -29.188 9.836 1 96.06 185 THR A CA 1
ATOM 1471 C C . THR A 1 185 ? 14.891 -30.047 8.93 1 96.06 185 THR A C 1
ATOM 1473 O O . THR A 1 185 ? 15.758 -30.781 9.414 1 96.06 185 THR A O 1
ATOM 1476 N N . PHE A 1 186 ? 14.688 -29.953 7.621 1 96.31 186 PHE A N 1
ATOM 1477 C CA . PHE A 1 186 ? 15.516 -30.703 6.672 1 96.31 186 PHE A CA 1
ATOM 1478 C C . PHE A 1 186 ? 16.969 -30.281 6.781 1 96.31 186 PHE A C 1
ATOM 1480 O O . PHE A 1 186 ? 17.875 -31.125 6.684 1 96.31 186 PHE A O 1
ATOM 1487 N N . ILE A 1 187 ? 17.172 -29.016 6.965 1 95.69 187 ILE A N 1
ATOM 1488 C CA . ILE A 1 187 ? 18.516 -28.5 7.105 1 95.69 187 ILE A CA 1
ATOM 1489 C C . ILE A 1 187 ? 19.172 -29.078 8.367 1 95.69 187 ILE A C 1
ATOM 1491 O O . ILE A 1 187 ? 20.312 -29.516 8.336 1 95.69 187 ILE A O 1
ATOM 1495 N N . ARG A 1 188 ? 18.438 -29.125 9.43 1 94.12 188 ARG A N 1
ATOM 1496 C CA . ARG A 1 188 ? 18.938 -29.641 10.703 1 94.12 188 ARG A CA 1
ATOM 1497 C C . ARG A 1 188 ? 19.219 -31.141 10.609 1 94.12 188 ARG A C 1
ATOM 1499 O O . ARG A 1 188 ? 20.141 -31.641 11.266 1 94.12 188 ARG A O 1
ATOM 1506 N N . MET A 1 189 ? 18.547 -31.766 9.781 1 93.5 189 MET A N 1
ATOM 1507 C CA . MET A 1 189 ? 18.734 -33.188 9.602 1 93.5 189 MET A CA 1
ATOM 1508 C C . MET A 1 189 ? 19.812 -33.5 8.555 1 93.5 189 MET A C 1
ATOM 1510 O O . MET A 1 189 ? 20.078 -34.656 8.242 1 93.5 189 MET A O 1
ATOM 1514 N N . ARG A 1 190 ? 20.281 -32.469 7.938 1 92.5 190 ARG A N 1
ATOM 1515 C CA . ARG A 1 190 ? 21.344 -32.562 6.945 1 92.5 190 ARG A CA 1
ATOM 1516 C C . ARG A 1 190 ? 20.875 -33.281 5.691 1 92.5 190 ARG A C 1
ATOM 1518 O O . ARG A 1 190 ? 21.625 -34.094 5.117 1 92.5 190 ARG A O 1
ATOM 1525 N N . LEU A 1 191 ? 19.672 -33.062 5.379 1 93.25 191 LEU A N 1
ATOM 1526 C CA . LEU A 1 191 ? 19.109 -33.656 4.176 1 93.25 191 LEU A CA 1
ATOM 1527 C C . LEU A 1 191 ? 19.344 -32.781 2.959 1 93.25 191 LEU A C 1
ATOM 1529 O O . LEU A 1 191 ? 19.203 -33.219 1.82 1 93.25 191 LEU A O 1
ATOM 1533 N N . VAL A 1 192 ? 19.594 -31.562 3.217 1 90.69 192 VAL A N 1
ATOM 1534 C CA . VAL A 1 192 ? 19.875 -30.594 2.146 1 90.69 192 VAL A CA 1
ATOM 1535 C C . VAL A 1 192 ? 21.328 -30.156 2.203 1 90.69 192 VAL A C 1
ATOM 1537 O O . VAL A 1 192 ? 21.969 -30.234 3.256 1 90.69 192 VAL A O 1
ATOM 1540 N N . GLU A 1 193 ? 21.812 -29.688 1.02 1 85.38 193 GLU A N 1
ATOM 1541 C CA . GLU A 1 193 ? 23.219 -29.312 0.927 1 85.38 193 GLU A CA 1
ATOM 1542 C C . GLU A 1 193 ? 23.453 -27.891 1.428 1 85.38 193 GLU A C 1
ATOM 1544 O O . GLU A 1 193 ? 23.984 -27.047 0.701 1 85.38 193 GLU A O 1
ATOM 1549 N N . VAL A 1 194 ? 22.891 -27.469 2.445 1 86.94 194 VAL A N 1
ATOM 1550 C CA . VAL A 1 194 ? 23.078 -26.172 3.096 1 86.94 194 VAL A CA 1
ATOM 1551 C C . VAL A 1 194 ? 23.578 -26.375 4.523 1 86.94 194 VAL A C 1
ATOM 1553 O O . VAL A 1 194 ? 23.031 -27.203 5.266 1 86.94 194 VAL A O 1
ATOM 1556 N N . ASP A 1 195 ? 24.609 -25.641 4.82 1 87.12 195 ASP A N 1
ATOM 1557 C CA . ASP A 1 195 ? 25.156 -25.766 6.172 1 87.12 195 ASP A CA 1
ATOM 1558 C C . ASP A 1 195 ? 24.266 -25.016 7.18 1 87.12 195 ASP A C 1
ATOM 1560 O O . ASP A 1 195 ? 24.016 -23.828 7.023 1 87.12 195 ASP A O 1
ATOM 1564 N N . GLY A 1 196 ? 23.75 -25.781 8.117 1 88.38 196 GLY A N 1
ATOM 1565 C CA . GLY A 1 196 ? 22.953 -25.172 9.164 1 88.38 196 GLY A CA 1
ATOM 1566 C C . GLY A 1 196 ? 23.781 -24.656 10.32 1 88.38 196 GLY A C 1
ATOM 1567 O O . GLY A 1 196 ? 25 -24.781 10.32 1 88.38 196 GLY A O 1
ATOM 1568 N N . PHE A 1 197 ? 23.047 -24.078 11.203 1 92.44 197 PHE A N 1
ATOM 1569 C CA . PHE A 1 197 ? 23.688 -23.578 12.414 1 92.44 197 PHE A CA 1
ATOM 1570 C C . PHE A 1 197 ? 24.016 -24.719 13.367 1 92.44 197 PHE A C 1
ATOM 1572 O O . PHE A 1 197 ? 23.547 -25.844 13.188 1 92.44 197 PHE A O 1
ATOM 1579 N N . GLU A 1 198 ? 24.859 -24.391 14.344 1 91.31 198 GLU A N 1
ATOM 1580 C CA . GLU A 1 198 ? 25.359 -25.422 15.25 1 91.31 198 GLU A CA 1
ATOM 1581 C C . GLU A 1 198 ? 24.266 -25.875 16.219 1 91.31 198 GLU A C 1
ATOM 1583 O O . GLU A 1 198 ? 24.203 -27.047 16.562 1 91.31 198 GLU A O 1
ATOM 1588 N N . THR A 1 199 ? 23.469 -24.906 16.594 1 93.88 199 THR A N 1
ATOM 1589 C CA . THR A 1 199 ? 22.438 -25.25 17.578 1 93.88 199 THR A CA 1
ATOM 1590 C C . THR A 1 199 ? 21.047 -25.031 17 1 93.88 199 THR A C 1
ATOM 1592 O O . THR A 1 199 ? 20.875 -24.234 16.078 1 93.88 199 THR A O 1
ATOM 1595 N N . PHE A 1 200 ? 20.141 -25.812 17.609 1 93.88 200 PHE A N 1
ATOM 1596 C CA . PHE A 1 200 ? 18.75 -25.688 17.203 1 93.88 200 PHE A CA 1
ATOM 1597 C C . PHE A 1 200 ? 18.234 -24.266 17.484 1 93.88 200 PHE A C 1
ATOM 1599 O O . PHE A 1 200 ? 17.484 -23.719 16.672 1 93.88 200 PHE A O 1
ATOM 1606 N N . SER A 1 201 ? 18.641 -23.734 18.594 1 95.31 201 SER A N 1
ATOM 1607 C CA . SER A 1 201 ? 18.172 -22.406 18.984 1 95.31 201 SER A CA 1
ATOM 1608 C C . SER A 1 201 ? 18.625 -21.359 17.984 1 95.31 201 SER A C 1
ATOM 1610 O O . SER A 1 201 ? 17.844 -20.469 17.609 1 95.31 201 SER A O 1
ATOM 1612 N N . GLN A 1 202 ? 19.766 -21.5 17.531 1 95.75 202 GLN A N 1
ATOM 1613 C CA . GLN A 1 202 ? 20.281 -20.562 16.547 1 95.75 202 GLN A CA 1
ATOM 1614 C C . GLN A 1 202 ? 19.547 -20.703 15.219 1 95.75 202 GLN A C 1
ATOM 1616 O O . GLN A 1 202 ? 19.219 -19.703 14.578 1 95.75 202 GLN A O 1
ATOM 1621 N N . GLN A 1 203 ? 19.312 -21.938 14.875 1 95.69 203 GLN A N 1
ATOM 1622 C CA . GLN A 1 203 ? 18.609 -22.188 13.625 1 95.69 203 GLN A CA 1
ATOM 1623 C C . GLN A 1 203 ? 17.172 -21.672 13.695 1 95.69 203 GLN A C 1
ATOM 1625 O O . GLN A 1 203 ? 16.656 -21.094 12.734 1 95.69 203 GLN A O 1
ATOM 1630 N N . PHE A 1 204 ? 16.641 -21.891 14.836 1 96.94 204 PHE A N 1
ATOM 1631 C CA . PHE A 1 204 ? 15.25 -21.484 15.047 1 96.94 204 PHE A CA 1
ATOM 1632 C C . PHE A 1 204 ? 15.117 -19.969 15.008 1 96.94 204 PHE A C 1
ATOM 1634 O O . PHE A 1 204 ? 14.188 -19.438 14.398 1 96.94 204 PHE A O 1
ATOM 1641 N N . MET A 1 205 ? 16.031 -19.266 15.578 1 96.69 205 MET A N 1
ATOM 1642 C CA . MET A 1 205 ? 16 -17.797 15.57 1 96.69 205 MET A CA 1
ATOM 1643 C C . MET A 1 205 ? 16.219 -17.25 14.164 1 96.69 205 MET A C 1
ATOM 1645 O O . MET A 1 205 ? 15.609 -16.25 13.781 1 96.69 205 MET A O 1
ATOM 1649 N N . ASP A 1 206 ? 17.062 -17.906 13.477 1 96.88 206 ASP A N 1
ATOM 1650 C CA . ASP A 1 206 ? 17.297 -17.5 12.094 1 96.88 206 ASP A CA 1
ATOM 1651 C C . ASP A 1 206 ? 16.062 -17.719 11.242 1 96.88 206 ASP A C 1
ATOM 1653 O O . ASP A 1 206 ? 15.734 -16.906 10.375 1 96.88 206 ASP A O 1
ATOM 1657 N N . TRP A 1 207 ? 15.438 -18.859 11.523 1 97.31 207 TRP A N 1
ATOM 1658 C CA . TRP A 1 207 ? 14.203 -19.172 10.805 1 97.31 207 TRP A CA 1
ATOM 1659 C C . TRP A 1 207 ? 13.109 -18.156 11.141 1 97.31 207 TRP A C 1
ATOM 1661 O O . TRP A 1 207 ? 12.391 -17.703 10.25 1 97.31 207 TRP A O 1
ATOM 1671 N N . LEU A 1 208 ? 13.008 -17.719 12.383 1 97.06 208 LEU A N 1
ATOM 1672 C CA . LEU A 1 208 ? 12.031 -16.703 12.781 1 97.06 208 LEU A CA 1
ATOM 1673 C C . LEU A 1 208 ? 12.289 -15.391 12.055 1 97.06 208 LEU A C 1
ATOM 1675 O O . LEU A 1 208 ? 11.352 -14.703 11.648 1 97.06 208 LEU A O 1
ATOM 1679 N N . HIS A 1 209 ? 13.492 -15.109 11.961 1 95.62 209 HIS A N 1
ATOM 1680 C CA . HIS A 1 209 ? 13.859 -13.906 11.227 1 95.62 209 HIS A CA 1
ATOM 1681 C C . HIS A 1 209 ? 13.484 -14.023 9.75 1 95.62 209 HIS A C 1
ATOM 1683 O O . HIS A 1 209 ? 13.047 -13.047 9.141 1 95.62 209 HIS A O 1
ATOM 1689 N N . ALA A 1 210 ? 13.664 -15.203 9.258 1 96.38 210 ALA A N 1
ATOM 1690 C CA . ALA A 1 210 ? 13.289 -15.438 7.863 1 96.38 210 ALA A CA 1
ATOM 1691 C C . ALA A 1 210 ? 11.789 -15.273 7.66 1 96.38 210 ALA A C 1
ATOM 1693 O O . ALA A 1 210 ? 11.344 -14.68 6.668 1 96.38 210 ALA A O 1
ATOM 1694 N N . ILE A 1 211 ? 11.047 -15.75 8.57 1 96.19 211 ILE A N 1
ATOM 1695 C CA . ILE A 1 211 ? 9.594 -15.633 8.5 1 96.19 211 ILE A CA 1
ATOM 1696 C C . ILE A 1 211 ? 9.195 -14.156 8.555 1 96.19 211 ILE A C 1
ATOM 1698 O O . ILE A 1 211 ? 8.281 -13.727 7.848 1 96.19 211 ILE A O 1
ATOM 1702 N N . TRP A 1 212 ? 9.891 -13.406 9.352 1 93.38 212 TRP A N 1
ATOM 1703 C CA . TRP A 1 212 ? 9.648 -11.977 9.445 1 93.38 212 TRP A CA 1
ATOM 1704 C C . TRP A 1 212 ? 9.875 -11.289 8.102 1 93.38 212 TRP A C 1
ATOM 1706 O O . TRP A 1 212 ? 9.078 -10.445 7.68 1 93.38 212 TRP A O 1
ATOM 1716 N N . THR A 1 213 ? 10.852 -11.703 7.488 1 93 213 THR A N 1
ATOM 1717 C CA . THR A 1 213 ? 11.203 -11.102 6.211 1 93 213 THR A CA 1
ATOM 1718 C C . THR A 1 213 ? 10.219 -11.523 5.121 1 93 213 THR A C 1
ATOM 1720 O O . THR A 1 213 ? 9.883 -10.734 4.238 1 93 213 THR A O 1
ATOM 1723 N N . ILE A 1 214 ? 9.797 -12.711 5.223 1 94.44 214 ILE A N 1
ATOM 1724 C CA . ILE A 1 214 ? 8.828 -13.211 4.254 1 94.44 214 ILE A CA 1
ATOM 1725 C C . ILE A 1 214 ? 7.488 -12.5 4.445 1 94.44 214 ILE A C 1
ATOM 1727 O O . ILE A 1 214 ? 6.785 -12.219 3.473 1 94.44 214 ILE A O 1
ATOM 1731 N N . GLY A 1 215 ? 7.203 -12.156 5.641 1 93.5 215 GLY A N 1
ATOM 1732 C CA . GLY A 1 215 ? 5.953 -11.484 5.953 1 93.5 215 GLY A CA 1
ATOM 1733 C C . GLY A 1 215 ? 5.996 -9.992 5.695 1 93.5 215 GLY A C 1
ATOM 1734 O O . GLY A 1 215 ? 4.984 -9.297 5.844 1 93.5 215 GLY A O 1
ATOM 1735 N N . TYR A 1 216 ? 7.141 -9.438 5.25 1 93 216 TYR A N 1
ATOM 1736 C CA . TYR A 1 216 ? 7.324 -8.016 4.996 1 93 216 TYR A CA 1
ATOM 1737 C C . TYR A 1 216 ? 6.723 -7.617 3.654 1 93 216 TYR A C 1
ATOM 1739 O O . TYR A 1 216 ? 7.379 -7.727 2.617 1 93 216 TYR A O 1
ATOM 1747 N N . SER A 1 217 ? 5.551 -7.027 3.682 1 93.19 217 SER A N 1
ATOM 1748 C CA . SER A 1 217 ? 4.809 -6.781 2.451 1 93.19 217 SER A CA 1
ATOM 1749 C C . SER A 1 217 ? 4.789 -5.297 2.102 1 93.19 217 SER A C 1
ATOM 1751 O O . SER A 1 217 ? 3.943 -4.848 1.328 1 93.19 217 SER A O 1
ATOM 1753 N N . TRP A 1 218 ? 5.777 -4.504 2.598 1 93.44 218 TRP A N 1
ATOM 1754 C CA . TRP A 1 218 ? 5.773 -3.061 2.391 1 93.44 218 TRP A CA 1
ATOM 1755 C C . TRP A 1 218 ? 6.453 -2.697 1.074 1 93.44 218 TRP A C 1
ATOM 1757 O O . TRP A 1 218 ? 6.379 -1.552 0.626 1 93.44 218 TRP A O 1
ATOM 1767 N N . ASP A 1 219 ? 7.047 -3.68 0.381 1 92.5 219 ASP A N 1
ATOM 1768 C CA . ASP A 1 219 ? 7.867 -3.359 -0.785 1 92.5 219 ASP A CA 1
ATOM 1769 C C . ASP A 1 219 ? 7.117 -3.664 -2.082 1 92.5 219 ASP A C 1
ATOM 1771 O O . ASP A 1 219 ? 7.734 -3.797 -3.143 1 92.5 219 ASP A O 1
ATOM 1775 N N . TRP A 1 220 ? 5.871 -3.762 -2.002 1 93.06 220 TRP A N 1
ATOM 1776 C CA . TRP A 1 220 ? 4.988 -3.92 -3.154 1 93.06 220 TRP A CA 1
ATOM 1777 C C . TRP A 1 220 ? 5.445 -5.082 -4.031 1 93.06 220 TRP A C 1
ATOM 1779 O O . TRP A 1 220 ? 5.246 -6.25 -3.678 1 93.06 220 TRP A O 1
ATOM 1789 N N . ASP A 1 221 ? 6.285 -4.852 -5.121 1 89.56 221 ASP A N 1
ATOM 1790 C CA . ASP A 1 221 ? 6.652 -5.914 -6.051 1 89.56 221 ASP A CA 1
ATOM 1791 C C . ASP A 1 221 ? 8.172 -6.035 -6.184 1 89.56 221 ASP A C 1
ATOM 1793 O O . ASP A 1 221 ? 8.672 -6.488 -7.211 1 89.56 221 ASP A O 1
ATOM 1797 N N . LYS A 1 222 ? 8.844 -5.633 -5.129 1 87.5 222 LYS A N 1
ATOM 1798 C CA . LYS A 1 222 ? 10.297 -5.797 -5.105 1 87.5 222 LYS A CA 1
ATOM 1799 C C . LYS A 1 222 ? 10.68 -7.27 -4.984 1 87.5 222 LYS A C 1
ATOM 1801 O O . LYS A 1 222 ? 10.125 -7.992 -4.152 1 87.5 222 LYS A O 1
ATOM 1806 N N . ILE A 1 223 ? 11.57 -7.625 -5.84 1 89.06 223 ILE A N 1
ATOM 1807 C CA . ILE A 1 223 ? 12.016 -9.016 -5.836 1 89.06 223 ILE A CA 1
ATOM 1808 C C . ILE A 1 223 ? 13.148 -9.195 -4.836 1 89.06 223 ILE A C 1
ATOM 1810 O O . ILE A 1 223 ? 14.047 -8.344 -4.742 1 89.06 223 ILE A O 1
ATOM 1814 N N . TRP A 1 224 ? 13.023 -10.18 -4.098 1 86.12 224 TRP A N 1
ATOM 1815 C CA . TRP A 1 224 ? 14.086 -10.555 -3.166 1 86.12 224 TRP A CA 1
ATOM 1816 C C . TRP A 1 224 ? 14.117 -12.062 -2.967 1 86.12 224 TRP A C 1
ATOM 1818 O O . TRP A 1 224 ? 13.203 -12.773 -3.387 1 86.12 224 TRP A O 1
ATOM 1828 N N . TRP A 1 225 ? 15.18 -12.555 -2.49 1 90.62 225 TRP A N 1
ATOM 1829 C CA . TRP A 1 225 ? 15.391 -13.984 -2.33 1 90.62 225 TRP A CA 1
ATOM 1830 C C . TRP A 1 225 ? 15.406 -14.375 -0.854 1 90.62 225 TRP A C 1
ATOM 1832 O O . TRP A 1 225 ? 16.453 -14.328 -0.208 1 90.62 225 TRP A O 1
ATOM 1842 N N . PRO A 1 226 ? 14.266 -14.891 -0.412 1 91.38 226 PRO A N 1
ATOM 1843 C CA . PRO A 1 226 ? 14.172 -15.234 1.009 1 91.38 226 PRO A CA 1
ATOM 1844 C C . PRO A 1 226 ? 15.062 -16.422 1.387 1 91.38 226 PRO A C 1
ATOM 1846 O O . PRO A 1 226 ? 15.305 -17.312 0.561 1 91.38 226 PRO A O 1
ATOM 1849 N N . LYS A 1 227 ? 15.414 -16.375 2.635 1 92.19 227 LYS A N 1
ATOM 1850 C CA . LYS A 1 227 ? 16.141 -17.516 3.186 1 92.19 227 LYS A CA 1
ATOM 1851 C C . LYS A 1 227 ? 15.219 -18.719 3.361 1 92.19 227 LYS A C 1
ATOM 1853 O O . LYS A 1 227 ? 14.008 -18.562 3.506 1 92.19 227 LYS A O 1
ATOM 1858 N N . TYR A 1 228 ? 15.789 -19.969 3.256 1 94.06 228 TYR A N 1
ATOM 1859 C CA . TYR A 1 228 ? 15.117 -21.25 3.5 1 94.06 228 TYR A CA 1
ATOM 1860 C C . TYR A 1 228 ? 14.359 -21.703 2.266 1 94.06 228 TYR A C 1
ATOM 1862 O O . TYR A 1 228 ? 14.336 -22.891 1.948 1 94.06 228 TYR A O 1
ATOM 1870 N N . ASP A 1 229 ? 13.688 -20.734 1.6 1 94.56 229 ASP A N 1
ATOM 1871 C CA . ASP A 1 229 ? 13.039 -21.062 0.336 1 94.56 229 ASP A CA 1
ATOM 1872 C C . ASP A 1 229 ? 12.945 -19.859 -0.581 1 94.56 229 ASP A C 1
ATOM 1874 O O . ASP A 1 229 ? 12.062 -19.016 -0.416 1 94.56 229 ASP A O 1
ATOM 1878 N N . VAL A 1 230 ? 13.742 -19.828 -1.542 1 93.06 230 VAL A N 1
ATOM 1879 C CA . VAL A 1 230 ? 13.852 -18.672 -2.432 1 93.06 230 VAL A CA 1
ATOM 1880 C C . VAL A 1 230 ? 12.57 -18.547 -3.258 1 93.06 230 VAL A C 1
ATOM 1882 O O . VAL A 1 230 ? 12.25 -17.453 -3.742 1 93.06 230 VAL A O 1
ATOM 1885 N N . HIS A 1 231 ? 11.805 -19.578 -3.361 1 93.12 231 HIS A N 1
ATOM 1886 C CA . HIS A 1 231 ? 10.648 -19.594 -4.254 1 93.12 231 HIS A CA 1
ATOM 1887 C C . HIS A 1 231 ? 9.461 -18.859 -3.633 1 93.12 231 HIS A C 1
ATOM 1889 O O . HIS A 1 231 ? 8.492 -18.547 -4.324 1 93.12 231 HIS A O 1
ATOM 1895 N N . VAL A 1 232 ? 9.555 -18.516 -2.348 1 95.44 232 VAL A N 1
ATOM 1896 C CA . VAL A 1 232 ? 8.414 -17.906 -1.679 1 95.44 232 VAL A CA 1
ATOM 1897 C C . VAL A 1 232 ? 8.523 -16.375 -1.771 1 95.44 232 VAL A C 1
ATOM 1899 O O . VAL A 1 232 ? 7.801 -15.656 -1.08 1 95.44 232 VAL A O 1
ATOM 1902 N N . TRP A 1 233 ? 9.297 -15.859 -2.705 1 94.62 233 TRP A N 1
ATOM 1903 C CA . TRP A 1 233 ? 9.492 -14.422 -2.877 1 94.62 233 TRP A CA 1
ATOM 1904 C C . TRP A 1 233 ? 8.219 -13.75 -3.359 1 94.62 233 TRP A C 1
ATOM 1906 O O . TRP A 1 233 ? 8.031 -12.539 -3.18 1 94.62 233 TRP A O 1
ATOM 1916 N N . THR A 1 234 ? 7.246 -14.469 -3.924 1 96.12 234 THR A N 1
ATOM 1917 C CA . THR A 1 234 ? 6.031 -13.906 -4.508 1 96.12 234 THR A CA 1
ATOM 1918 C C . THR A 1 234 ? 4.969 -13.68 -3.434 1 96.12 234 THR A C 1
ATOM 1920 O O . THR A 1 234 ? 4.008 -12.938 -3.652 1 96.12 234 THR A O 1
ATOM 1923 N N . ILE A 1 235 ? 5.141 -14.25 -2.289 1 96.94 235 ILE A N 1
ATOM 1924 C CA . ILE A 1 235 ? 4.066 -14.297 -1.304 1 96.94 235 ILE A CA 1
ATOM 1925 C C . ILE A 1 235 ? 3.814 -12.898 -0.744 1 96.94 235 ILE A C 1
ATOM 1927 O O . ILE A 1 235 ? 2.674 -12.43 -0.712 1 96.94 235 ILE A O 1
ATOM 1931 N N . PRO A 1 236 ? 4.871 -12.195 -0.321 1 96.88 236 PRO A N 1
ATOM 1932 C CA . PRO A 1 236 ? 4.605 -10.836 0.164 1 96.88 236 PRO A CA 1
ATOM 1933 C C . PRO A 1 236 ? 4.043 -9.922 -0.921 1 96.88 236 PRO A C 1
ATOM 1935 O O . PRO A 1 236 ? 3.266 -9.008 -0.624 1 96.88 236 PRO A O 1
ATOM 1938 N N . ILE A 1 237 ? 4.375 -10.148 -2.146 1 97.5 237 ILE A N 1
ATOM 1939 C CA . ILE A 1 237 ? 3.855 -9.375 -3.266 1 97.5 237 ILE A CA 1
ATOM 1940 C C . ILE A 1 237 ? 2.363 -9.648 -3.436 1 97.5 237 ILE A C 1
ATOM 1942 O O . ILE A 1 237 ? 1.573 -8.727 -3.633 1 97.5 237 ILE A O 1
ATOM 1946 N N . GLU A 1 238 ? 2.002 -10.906 -3.305 1 97.81 238 GLU A N 1
ATOM 1947 C CA . GLU A 1 238 ? 0.597 -11.297 -3.389 1 97.81 238 GLU A CA 1
ATOM 1948 C C . GLU A 1 238 ? -0.229 -10.609 -2.303 1 97.81 238 GLU A C 1
ATOM 1950 O O . GLU A 1 238 ? -1.35 -10.164 -2.557 1 97.81 238 GLU A O 1
ATOM 1955 N N . MET A 1 239 ? 0.363 -10.531 -1.165 1 97.88 239 MET A N 1
ATOM 1956 C CA . MET A 1 239 ? -0.33 -9.891 -0.05 1 97.88 239 MET A CA 1
ATOM 1957 C C . MET A 1 239 ? -0.539 -8.406 -0.321 1 97.88 239 MET A C 1
ATOM 1959 O O . MET A 1 239 ? -1.658 -7.902 -0.212 1 97.88 239 MET A O 1
ATOM 1963 N N . ALA A 1 240 ? 0.5 -7.746 -0.698 1 97.81 240 ALA A N 1
ATOM 1964 C CA . ALA A 1 240 ? 0.447 -6.309 -0.939 1 97.81 240 ALA A CA 1
ATOM 1965 C C . ALA A 1 240 ? -0.526 -5.977 -2.066 1 97.81 240 ALA A C 1
ATOM 1967 O O . ALA A 1 240 ? -1.341 -5.055 -1.941 1 97.81 240 ALA A O 1
ATOM 1968 N N . GLN A 1 241 ? -0.454 -6.746 -3.111 1 98.5 241 GLN A N 1
ATOM 1969 C CA . GLN A 1 241 ? -1.265 -6.43 -4.281 1 98.5 241 GLN A CA 1
ATOM 1970 C C . GLN A 1 241 ? -2.727 -6.812 -4.059 1 98.5 241 GLN A C 1
ATOM 1972 O O . GLN A 1 241 ? -3.627 -6.195 -4.633 1 98.5 241 GLN A O 1
ATOM 1977 N N . SER A 1 242 ? -2.998 -7.789 -3.188 1 98.62 242 SER A N 1
ATOM 1978 C CA . SER A 1 242 ? -4.379 -8.078 -2.805 1 98.62 242 SER A CA 1
ATOM 1979 C C . SER A 1 242 ? -5.008 -6.891 -2.084 1 98.62 242 SER A C 1
ATOM 1981 O O . SER A 1 242 ? -6.152 -6.527 -2.359 1 98.62 242 SER A O 1
ATOM 1983 N N . MET A 1 243 ? -4.227 -6.309 -1.18 1 98.44 243 MET A N 1
ATOM 1984 C CA . MET A 1 243 ? -4.727 -5.148 -0.451 1 98.44 243 MET A CA 1
ATOM 1985 C C . MET A 1 243 ? -4.988 -3.98 -1.398 1 98.44 243 MET A C 1
ATOM 1987 O O . MET A 1 243 ? -6.008 -3.299 -1.282 1 98.44 243 MET A O 1
ATOM 1991 N N . PHE A 1 244 ? -4.09 -3.795 -2.299 1 98.5 244 PHE A N 1
ATOM 1992 C CA . PHE A 1 244 ? -4.254 -2.744 -3.297 1 98.5 244 PHE A CA 1
ATOM 1993 C C . PHE A 1 244 ? -5.512 -2.969 -4.121 1 98.5 244 PHE A C 1
ATOM 1995 O O . PHE A 1 244 ? -6.262 -2.029 -4.391 1 98.5 244 PHE A O 1
ATOM 2002 N N . LEU A 1 245 ? -5.75 -4.195 -4.496 1 98.81 245 LEU A N 1
ATOM 2003 C CA . LEU A 1 245 ? -6.934 -4.566 -5.266 1 98.81 245 LEU A CA 1
ATOM 2004 C C . LEU A 1 245 ? -8.203 -4.289 -4.473 1 98.81 245 LEU A C 1
ATOM 2006 O O . LEU A 1 245 ? -9.156 -3.717 -5.004 1 98.81 245 LEU A O 1
ATOM 2010 N N . PHE A 1 246 ? -8.195 -4.672 -3.211 1 98.81 246 PHE A N 1
ATOM 2011 C CA . PHE A 1 246 ? -9.391 -4.527 -2.389 1 98.81 246 PHE A CA 1
ATOM 2012 C C . PHE A 1 246 ? -9.766 -3.059 -2.219 1 98.81 246 PHE A C 1
ATOM 2014 O O . PHE A 1 246 ? -10.938 -2.695 -2.283 1 98.81 246 PHE A O 1
ATOM 2021 N N . VAL A 1 247 ? -8.789 -2.244 -2.023 1 98.38 247 VAL A N 1
ATOM 2022 C CA . VAL A 1 247 ? -9.078 -0.826 -1.838 1 98.38 247 VAL A CA 1
ATOM 2023 C C . VAL A 1 247 ? -9.547 -0.219 -3.156 1 98.38 247 VAL A C 1
ATOM 2025 O O . VAL A 1 247 ? -10.422 0.656 -3.168 1 98.38 247 VAL A O 1
ATOM 2028 N N . THR A 1 248 ? -9.008 -0.691 -4.262 1 98.69 248 THR A N 1
ATOM 2029 C CA . THR A 1 248 ? -9.422 -0.219 -5.574 1 98.69 248 THR A CA 1
ATOM 2030 C C . THR A 1 248 ? -10.883 -0.583 -5.844 1 98.69 248 THR A C 1
ATOM 2032 O O . THR A 1 248 ? -11.664 0.258 -6.285 1 98.69 248 THR A O 1
ATOM 2035 N N . ILE A 1 249 ? -11.211 -1.807 -5.52 1 98.69 249 ILE A N 1
ATOM 2036 C CA . ILE A 1 249 ? -12.578 -2.26 -5.723 1 98.69 249 ILE A CA 1
ATOM 2037 C C . ILE A 1 249 ? -13.523 -1.468 -4.824 1 98.69 249 ILE A C 1
ATOM 2039 O O . ILE A 1 249 ? -14.602 -1.05 -5.258 1 98.69 249 ILE A O 1
ATOM 2043 N N . THR A 1 250 ? -13.062 -1.205 -3.621 1 98.56 250 THR A N 1
ATOM 2044 C CA . THR A 1 250 ? -13.875 -0.426 -2.689 1 98.56 250 THR A CA 1
ATOM 2045 C C . THR A 1 250 ? -14.141 0.971 -3.244 1 98.56 250 THR A C 1
ATOM 2047 O O . THR A 1 250 ? -15.281 1.44 -3.234 1 98.56 250 THR A O 1
ATOM 2050 N N . GLY A 1 251 ? -13.188 1.559 -3.781 1 98.31 251 GLY A N 1
ATOM 2051 C CA . GLY A 1 251 ? -13.32 2.92 -4.273 1 98.31 251 GLY A CA 1
ATOM 2052 C C . GLY A 1 251 ? -14.172 3.023 -5.523 1 98.31 251 GLY A C 1
ATOM 2053 O O . GLY A 1 251 ? -14.828 4.043 -5.754 1 98.31 251 GLY A O 1
ATOM 2054 N N . LEU A 1 252 ? -14.227 1.942 -6.293 1 98.31 252 LEU A N 1
ATOM 2055 C CA . LEU A 1 252 ? -14.898 2 -7.586 1 98.31 252 LEU A CA 1
ATOM 2056 C C . LEU A 1 252 ? -16.203 1.207 -7.555 1 98.31 252 LEU A C 1
ATOM 2058 O O . LEU A 1 252 ? -16.844 1.03 -8.594 1 98.31 252 LEU A O 1
ATOM 2062 N N . ALA A 1 253 ? -16.594 0.726 -6.441 1 97.62 253 ALA A N 1
ATOM 2063 C CA . ALA A 1 253 ? -17.719 -0.199 -6.297 1 97.62 253 ALA A CA 1
ATOM 2064 C C . ALA A 1 253 ? -19.016 0.443 -6.762 1 97.62 253 ALA A C 1
ATOM 2066 O O . ALA A 1 253 ? -19.875 -0.227 -7.34 1 97.62 253 ALA A O 1
ATOM 2067 N N . ARG A 1 254 ? -19.125 1.738 -6.551 1 97.5 254 ARG A N 1
ATOM 2068 C CA . ARG A 1 254 ? -20.406 2.391 -6.828 1 97.5 254 ARG A CA 1
ATOM 2069 C C . ARG A 1 254 ? -20.406 3.02 -8.219 1 97.5 254 ARG A C 1
ATOM 2071 O O . ARG A 1 254 ? -21.422 3.564 -8.656 1 97.5 254 ARG A O 1
ATOM 2078 N N . CYS A 1 255 ? -19.344 2.949 -8.875 1 97.75 255 CYS A N 1
ATOM 2079 C CA . CYS A 1 255 ? -19.219 3.594 -10.18 1 97.75 255 CYS A CA 1
ATOM 2080 C C . CYS A 1 255 ? -20.016 2.838 -11.234 1 97.75 255 CYS A C 1
ATOM 2082 O O . CYS A 1 255 ? -20.234 1.633 -11.109 1 97.75 255 CYS A O 1
ATOM 2084 N N . LYS A 1 256 ? -20.406 3.619 -12.242 1 97.38 256 LYS A N 1
ATOM 2085 C CA . LYS A 1 256 ? -20.938 2.973 -13.445 1 97.38 256 LYS A CA 1
ATOM 2086 C C . LYS A 1 256 ? -19.922 1.994 -14.031 1 97.38 256 LYS A C 1
ATOM 2088 O O . LYS A 1 256 ? -18.719 2.195 -13.906 1 97.38 256 LYS A O 1
ATOM 2093 N N . VAL A 1 257 ? -20.453 0.969 -14.711 1 96.88 257 VAL A N 1
ATOM 2094 C CA . VAL A 1 257 ? -19.609 -0.12 -15.188 1 96.88 257 VAL A CA 1
ATOM 2095 C C . VAL A 1 257 ? -18.562 0.426 -16.156 1 96.88 257 VAL A C 1
ATOM 2097 O O . VAL A 1 257 ? -17.375 0.056 -16.078 1 96.88 257 VAL A O 1
ATOM 2100 N N . TRP A 1 258 ? -18.906 1.342 -17.062 1 96.75 258 TRP A N 1
ATOM 2101 C CA . TRP A 1 258 ? -17.953 1.844 -18.047 1 96.75 258 TRP A CA 1
ATOM 2102 C C . TRP A 1 258 ? -16.891 2.703 -17.375 1 96.75 258 TRP A C 1
ATOM 2104 O O . TRP A 1 258 ? -15.734 2.705 -17.797 1 96.75 258 TRP A O 1
ATOM 2114 N N . VAL A 1 259 ? -17.281 3.438 -16.344 1 97.69 259 VAL A N 1
ATOM 2115 C CA . VAL A 1 259 ? -16.312 4.242 -15.594 1 97.69 259 VAL A CA 1
ATOM 2116 C C . VAL A 1 259 ? -15.328 3.332 -14.867 1 97.69 259 VAL A C 1
ATOM 2118 O O . VAL A 1 259 ? -14.125 3.604 -14.836 1 97.69 259 VAL A O 1
ATOM 2121 N N . ARG A 1 260 ? -15.883 2.299 -14.266 1 97.94 260 ARG A N 1
ATOM 2122 C CA . ARG A 1 260 ? -15.039 1.343 -13.555 1 97.94 260 ARG A CA 1
ATOM 2123 C C . ARG A 1 260 ? -14.031 0.693 -14.508 1 97.94 260 ARG A C 1
ATOM 2125 O O . ARG A 1 260 ? -12.852 0.572 -14.18 1 97.94 260 ARG A O 1
ATOM 2132 N N . LEU A 1 261 ? -14.461 0.3 -15.703 1 98 261 LEU A N 1
ATOM 2133 C CA . LEU A 1 261 ? -13.578 -0.288 -16.703 1 98 261 LEU A CA 1
ATOM 2134 C C . LEU A 1 261 ? -12.5 0.705 -17.141 1 98 261 LEU A C 1
ATOM 2136 O O . LEU A 1 261 ? -11.32 0.346 -17.234 1 98 261 LEU A O 1
ATOM 2140 N N . PHE A 1 262 ? -12.93 1.875 -17.312 1 98.12 262 PHE A N 1
ATOM 2141 C CA . PHE A 1 262 ? -12 2.93 -17.703 1 98.12 262 PHE A CA 1
ATOM 2142 C C . PHE A 1 262 ?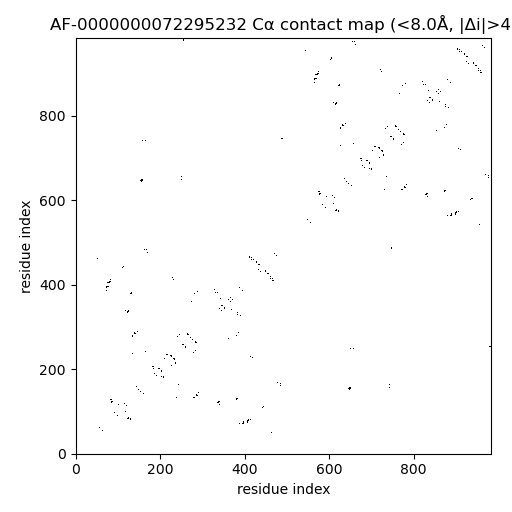 -10.953 3.156 -16.625 1 98.12 262 PHE A C 1
ATOM 2144 O O . PHE A 1 262 ? -9.766 3.273 -16.922 1 98.12 262 PHE A O 1
ATOM 2151 N N . MET A 1 263 ? -11.406 3.191 -15.406 1 98.25 263 MET A N 1
ATOM 2152 C CA . MET A 1 263 ? -10.492 3.424 -14.297 1 98.25 263 MET A CA 1
ATOM 2153 C C . MET A 1 263 ? -9.539 2.246 -14.117 1 98.25 263 MET A C 1
ATOM 2155 O O . MET A 1 263 ? -8.375 2.432 -13.758 1 98.25 263 MET A O 1
ATOM 2159 N N . PHE A 1 264 ? -10.031 0.982 -14.305 1 98.62 264 PHE A N 1
ATOM 2160 C CA . PHE A 1 264 ? -9.133 -0.17 -14.273 1 98.62 264 PHE A CA 1
ATOM 2161 C C . PHE A 1 264 ? -8 -0.004 -15.281 1 98.62 264 PHE A C 1
ATOM 2163 O O . PHE A 1 264 ? -6.832 -0.198 -14.945 1 98.62 264 PHE A O 1
ATOM 2170 N N . VAL A 1 265 ? -8.312 0.435 -16.469 1 98.5 265 VAL A N 1
ATOM 2171 C CA . VAL A 1 265 ? -7.32 0.587 -17.531 1 98.5 265 VAL A CA 1
ATOM 2172 C C . VAL A 1 265 ? -6.34 1.699 -17.156 1 98.5 265 VAL A C 1
ATOM 2174 O O . VAL A 1 265 ? -5.125 1.545 -17.328 1 98.5 265 VAL A O 1
ATOM 2177 N N . VAL A 1 266 ? -6.855 2.754 -16.625 1 98.06 266 VAL A N 1
ATOM 2178 C CA . VAL A 1 266 ? -6.02 3.887 -16.25 1 98.06 266 VAL A CA 1
ATOM 2179 C C . VAL A 1 266 ? -5.055 3.465 -15.141 1 98.06 266 VAL A C 1
ATOM 2181 O O . VAL A 1 266 ? -3.863 3.768 -15.195 1 98.06 266 VAL A O 1
ATOM 2184 N N . ILE A 1 267 ? -5.547 2.762 -14.164 1 98.06 267 ILE A N 1
ATOM 2185 C CA . ILE A 1 267 ? -4.715 2.322 -13.047 1 98.06 267 ILE A CA 1
ATOM 2186 C C . ILE A 1 267 ? -3.672 1.323 -13.547 1 98.06 267 ILE A C 1
ATOM 2188 O O . ILE A 1 267 ? -2.523 1.34 -13.094 1 98.06 267 ILE A O 1
ATOM 2192 N N . MET A 1 268 ? -4.043 0.472 -14.492 1 98.19 268 MET A N 1
ATOM 2193 C CA . MET A 1 268 ? -3.113 -0.483 -15.086 1 98.19 268 MET A CA 1
ATOM 2194 C C . MET A 1 268 ? -1.964 0.239 -15.781 1 98.19 268 MET A C 1
ATOM 2196 O O . MET A 1 268 ? -0.795 -0.051 -15.523 1 98.19 268 MET A O 1
ATOM 2200 N N . LEU A 1 269 ? -2.303 1.192 -16.578 1 96.75 269 LEU A N 1
ATOM 2201 C CA . LEU A 1 269 ? -1.291 1.925 -17.328 1 96.75 269 LEU A CA 1
ATOM 2202 C C . LEU A 1 269 ? -0.413 2.752 -16.406 1 96.75 269 LEU A C 1
ATOM 2204 O O . LEU A 1 269 ? 0.804 2.822 -16.578 1 96.75 269 LEU A O 1
ATOM 2208 N N . TYR A 1 270 ? -1.054 3.311 -15.406 1 96.38 270 TYR A N 1
ATOM 2209 C CA . TYR A 1 270 ? -0.311 4.055 -14.391 1 96.38 270 TYR A CA 1
ATOM 2210 C C . TYR A 1 270 ? 0.67 3.148 -13.664 1 96.38 270 TYR A C 1
ATOM 2212 O O . TYR A 1 270 ? 1.825 3.521 -13.445 1 96.38 270 TYR A O 1
ATOM 2220 N N . SER A 1 271 ? 0.233 1.988 -13.32 1 96.62 271 SER A N 1
ATOM 2221 C CA . SER A 1 271 ? 1.082 1.04 -12.602 1 96.62 271 SER A CA 1
ATOM 2222 C C . SER A 1 271 ? 2.271 0.613 -13.453 1 96.62 271 SER A C 1
ATOM 2224 O O . SER A 1 271 ? 3.4 0.541 -12.969 1 96.62 271 SER A O 1
ATOM 2226 N N . LEU A 1 272 ? 2.066 0.382 -14.695 1 94.19 272 LEU A N 1
ATOM 2227 C CA . LEU A 1 272 ? 3.148 -0.022 -15.586 1 94.19 272 LEU A CA 1
ATOM 2228 C C . LEU A 1 272 ? 4.168 1.102 -15.75 1 94.19 272 LEU A C 1
ATOM 2230 O O . LEU A 1 272 ? 5.375 0.854 -15.742 1 94.19 272 LEU A O 1
ATOM 2234 N N . LYS A 1 273 ? 3.662 2.262 -15.844 1 93.38 273 LYS A N 1
ATOM 2235 C CA . LYS A 1 273 ? 4.547 3.412 -16 1 93.38 273 LYS A CA 1
ATOM 2236 C C . LYS A 1 273 ? 5.391 3.639 -14.75 1 93.38 273 LYS A C 1
ATOM 2238 O O . LYS A 1 273 ? 6.523 4.113 -14.836 1 93.38 273 LYS A O 1
ATOM 2243 N N . CYS A 1 274 ? 4.789 3.299 -13.633 1 93.75 274 CYS A N 1
ATOM 2244 C CA . CYS A 1 274 ? 5.5 3.457 -12.375 1 93.75 274 CYS A CA 1
ATOM 2245 C C . CYS A 1 274 ? 6.406 2.262 -12.102 1 93.75 274 CYS A C 1
ATOM 2247 O O . CYS A 1 274 ? 7.066 2.203 -11.062 1 93.75 274 CYS A O 1
ATOM 2249 N N . GLY A 1 275 ? 6.41 1.283 -12.969 1 93.5 275 GLY A N 1
ATOM 2250 C CA . GLY A 1 275 ? 7.254 0.111 -12.812 1 93.5 275 GLY A CA 1
ATOM 2251 C C . GLY A 1 275 ? 6.652 -0.939 -11.898 1 93.5 275 GLY A C 1
ATOM 2252 O O . GLY A 1 275 ? 7.367 -1.792 -11.367 1 93.5 275 GLY A O 1
ATOM 2253 N N . ARG A 1 276 ? 5.359 -0.836 -11.648 1 96 276 ARG A N 1
ATOM 2254 C CA . ARG A 1 276 ? 4.672 -1.785 -10.781 1 96 276 ARG A CA 1
ATOM 2255 C C . ARG A 1 276 ? 3.922 -2.832 -11.602 1 96 276 ARG A C 1
ATOM 2257 O O . ARG A 1 276 ? 2.707 -2.73 -11.781 1 96 276 ARG A O 1
ATOM 2264 N N . TRP A 1 277 ? 4.645 -3.867 -11.945 1 96.12 277 TRP A N 1
ATOM 2265 C CA . TRP A 1 277 ? 4.121 -4.875 -12.859 1 96.12 277 TRP A CA 1
ATOM 2266 C C . TRP A 1 277 ? 3.045 -5.719 -12.188 1 96.12 277 TRP A C 1
ATOM 2268 O O . TRP A 1 277 ? 2.062 -6.109 -12.82 1 96.12 277 TRP A O 1
ATOM 2278 N N . ALA A 1 278 ? 3.188 -6.027 -10.914 1 97.88 278 ALA A N 1
ATOM 2279 C CA . ALA A 1 278 ? 2.23 -6.883 -10.211 1 97.88 278 ALA A CA 1
ATOM 2280 C C . ALA A 1 278 ? 0.891 -6.172 -10.039 1 97.88 278 ALA A C 1
ATOM 2282 O O . ALA A 1 278 ? -0.167 -6.805 -10.094 1 97.88 278 ALA A O 1
ATOM 2283 N N . ALA A 1 279 ? 0.968 -4.855 -9.797 1 98.31 279 ALA A N 1
ATOM 2284 C CA . ALA A 1 279 ? -0.266 -4.082 -9.703 1 98.31 279 ALA A CA 1
ATOM 2285 C C . ALA A 1 279 ? -1.034 -4.105 -11.023 1 98.31 279 ALA A C 1
ATOM 2287 O O . ALA A 1 279 ? -2.26 -4.234 -11.031 1 98.31 279 ALA A O 1
ATOM 2288 N N . PHE A 1 280 ? -0.275 -3.957 -12.102 1 98.19 280 PHE A N 1
ATOM 2289 C CA . PHE A 1 280 ? -0.868 -4.074 -13.43 1 98.19 280 PHE A CA 1
ATOM 2290 C C . PHE A 1 280 ? -1.6 -5.402 -13.578 1 98.19 280 PHE A C 1
ATOM 2292 O O . PHE A 1 280 ? -2.727 -5.441 -14.078 1 98.19 280 PHE A O 1
ATOM 2299 N N . GLU A 1 281 ? -1.063 -6.43 -13.109 1 98.69 281 GLU A N 1
ATOM 2300 C CA . GLU A 1 281 ? -1.596 -7.777 -13.297 1 98.69 281 GLU A CA 1
ATOM 2301 C C . GLU A 1 281 ? -2.799 -8.023 -12.391 1 98.69 281 GLU A C 1
ATOM 2303 O O . GLU A 1 281 ? -3.791 -8.617 -12.812 1 98.69 281 GLU A O 1
ATOM 2308 N N . PHE A 1 282 ? -2.742 -7.633 -11.141 1 98.81 282 PHE A N 1
ATOM 2309 C CA . PHE A 1 282 ? -3.873 -7.812 -10.234 1 98.81 282 PHE A CA 1
ATOM 2310 C C . PHE A 1 282 ? -5.086 -7.027 -10.719 1 98.81 282 PHE A C 1
ATOM 2312 O O . PHE A 1 282 ? -6.191 -7.566 -10.797 1 98.81 282 PHE A O 1
ATOM 2319 N N . ILE A 1 283 ? -4.875 -5.781 -11.078 1 98.88 283 ILE A N 1
ATOM 2320 C CA . ILE A 1 283 ? -5.969 -4.961 -11.586 1 98.88 283 ILE A CA 1
ATOM 2321 C C . ILE A 1 283 ? -6.426 -5.492 -12.945 1 98.88 283 ILE A C 1
ATOM 2323 O O . ILE A 1 283 ? -7.617 -5.449 -13.266 1 98.88 283 ILE A O 1
ATOM 2327 N N . GLY A 1 284 ? -5.449 -5.969 -13.719 1 98.75 284 GLY A N 1
ATOM 2328 C CA . GLY A 1 284 ? -5.809 -6.617 -14.969 1 98.75 284 GLY A CA 1
ATOM 2329 C C . GLY A 1 284 ? -6.719 -7.816 -14.781 1 98.75 284 GLY A C 1
ATOM 2330 O O . GLY A 1 284 ? -7.629 -8.047 -15.578 1 98.75 284 GLY A O 1
ATOM 2331 N N . GLY A 1 285 ? -6.414 -8.609 -13.75 1 98.75 285 GLY A N 1
ATOM 2332 C CA . GLY A 1 285 ? -7.316 -9.703 -13.422 1 98.75 285 GLY A CA 1
ATOM 2333 C C . GLY A 1 285 ? -8.727 -9.242 -13.117 1 98.75 285 GLY A C 1
ATOM 2334 O O . GLY A 1 285 ? -9.695 -9.867 -13.547 1 98.75 285 GLY A O 1
ATOM 2335 N N . ALA A 1 286 ? -8.836 -8.156 -12.398 1 98.81 286 ALA A N 1
ATOM 2336 C CA . ALA A 1 286 ? -10.141 -7.578 -12.102 1 98.81 286 ALA A CA 1
ATOM 2337 C C . ALA A 1 286 ? -10.836 -7.117 -13.383 1 98.81 286 ALA A C 1
ATOM 2339 O O . ALA A 1 286 ? -12.055 -7.262 -13.516 1 98.81 286 ALA A O 1
ATOM 2340 N N . LEU A 1 287 ? -10.047 -6.535 -14.266 1 98.69 287 LEU A N 1
ATOM 2341 C CA . LEU A 1 287 ? -10.586 -6.094 -15.547 1 98.69 287 LEU A CA 1
ATOM 2342 C C . LEU A 1 287 ? -11.172 -7.266 -16.328 1 98.69 287 LEU A C 1
ATOM 2344 O O . LEU A 1 287 ? -12.273 -7.168 -16.859 1 98.69 287 LEU A O 1
ATOM 2348 N N . VAL A 1 288 ? -10.469 -8.367 -16.375 1 98.25 288 VAL A N 1
ATOM 2349 C CA . VAL A 1 288 ? -10.938 -9.555 -17.078 1 98.25 288 VAL A CA 1
ATOM 2350 C C . VAL A 1 288 ? -12.219 -10.078 -16.422 1 98.25 288 VAL A C 1
ATOM 2352 O O . VAL A 1 288 ? -13.156 -10.469 -17.109 1 98.25 288 VAL A O 1
ATOM 2355 N N . ALA A 1 289 ? -12.211 -10.07 -15.109 1 98.38 289 ALA A N 1
ATOM 2356 C CA . ALA A 1 289 ? -13.406 -10.508 -14.391 1 98.38 289 ALA A CA 1
ATOM 2357 C C . ALA A 1 289 ? -14.609 -9.641 -14.742 1 98.38 289 ALA A C 1
ATOM 2359 O O . ALA A 1 289 ? -15.703 -10.164 -14.992 1 98.38 289 ALA A O 1
ATOM 2360 N N . GLU A 1 290 ? -14.406 -8.344 -14.766 1 98.25 290 GLU A N 1
ATOM 2361 C CA . GLU A 1 290 ? -15.484 -7.414 -15.094 1 98.25 290 GLU A CA 1
ATOM 2362 C C . GLU A 1 290 ? -16 -7.645 -16.516 1 98.25 290 GLU A C 1
ATOM 2364 O O . GLU A 1 290 ? -17.203 -7.617 -16.75 1 98.25 290 GLU A O 1
ATOM 2369 N N . VAL A 1 291 ? -15.125 -7.859 -17.422 1 97.19 291 VAL A N 1
ATOM 2370 C CA . VAL A 1 291 ? -15.508 -8.109 -18.812 1 97.19 291 VAL A CA 1
ATOM 2371 C C . VAL A 1 291 ? -16.328 -9.398 -18.891 1 97.19 291 VAL A C 1
ATOM 2373 O O . VAL A 1 291 ? -17.312 -9.469 -19.625 1 97.19 291 VAL A O 1
ATOM 2376 N N . GLY A 1 292 ? -15.898 -10.406 -18.156 1 96.06 292 GLY A N 1
ATOM 2377 C CA . GLY A 1 292 ? -16.656 -11.641 -18.109 1 96.06 292 GLY A CA 1
ATOM 2378 C C . GLY A 1 292 ? -18.078 -11.445 -17.594 1 96.06 292 GLY A C 1
ATOM 2379 O O . GLY A 1 292 ? -19.016 -12.023 -18.141 1 96.06 292 GLY A O 1
ATOM 2380 N N . LEU A 1 293 ? -18.188 -10.664 -16.609 1 96.81 293 LEU A N 1
ATOM 2381 C CA . LEU A 1 293 ? -19.516 -10.391 -16.047 1 96.81 293 LEU A CA 1
ATOM 2382 C C . LEU A 1 293 ? -20.375 -9.633 -17.047 1 96.81 293 LEU A C 1
ATOM 2384 O O . LEU A 1 293 ? -21.594 -9.875 -17.125 1 96.81 293 LEU A O 1
ATOM 2388 N N . ILE A 1 294 ? -19.797 -8.719 -17.766 1 96.06 294 ILE A N 1
ATOM 2389 C CA . ILE A 1 294 ? -20.516 -7.965 -18.797 1 96.06 294 ILE A CA 1
ATOM 2390 C C . ILE A 1 294 ? -21 -8.914 -19.891 1 96.06 294 ILE A C 1
ATOM 2392 O O . ILE A 1 294 ? -22.156 -8.82 -20.328 1 96.06 294 ILE A O 1
ATOM 2396 N N . GLN A 1 295 ? -20.141 -9.781 -20.297 1 93.62 295 GLN A N 1
ATOM 2397 C CA . GLN A 1 295 ? -20.5 -10.742 -21.344 1 93.62 295 GLN A CA 1
ATOM 2398 C C . GLN A 1 295 ? -21.609 -11.68 -20.875 1 93.62 295 GLN A C 1
ATOM 2400 O O . GLN A 1 295 ? -22.516 -12 -21.641 1 93.62 295 GLN A O 1
ATOM 2405 N N . GLN A 1 296 ? -21.547 -12.094 -19.641 1 92.25 296 GLN A N 1
ATOM 2406 C CA . GLN A 1 296 ? -22.594 -12.953 -19.094 1 92.25 296 GLN A CA 1
ATOM 2407 C C . GLN A 1 296 ? -23.938 -12.227 -19.016 1 92.25 296 GLN A C 1
ATOM 2409 O O . GLN A 1 296 ? -24.969 -12.797 -19.344 1 92.25 296 GLN A O 1
ATOM 2414 N N . ALA A 1 297 ? -23.922 -11.031 -18.625 1 92.38 297 ALA A N 1
ATOM 2415 C CA . ALA A 1 297 ? -25.141 -10.227 -18.547 1 92.38 297 ALA A CA 1
ATOM 2416 C C . ALA A 1 297 ? -25.75 -10.008 -19.922 1 92.38 297 ALA A C 1
ATOM 2418 O O . ALA A 1 297 ? -26.969 -10.031 -20.078 1 92.38 297 ALA A O 1
ATOM 2419 N N . ARG A 1 298 ? -24.969 -9.805 -20.875 1 90.56 298 ARG A N 1
ATOM 2420 C CA . ARG A 1 298 ? -25.438 -9.625 -22.25 1 90.56 298 ARG A CA 1
ATOM 2421 C C . ARG A 1 298 ? -26.062 -10.906 -22.781 1 90.56 298 ARG A C 1
ATOM 2423 O O . ARG A 1 298 ? -27.062 -10.859 -23.5 1 90.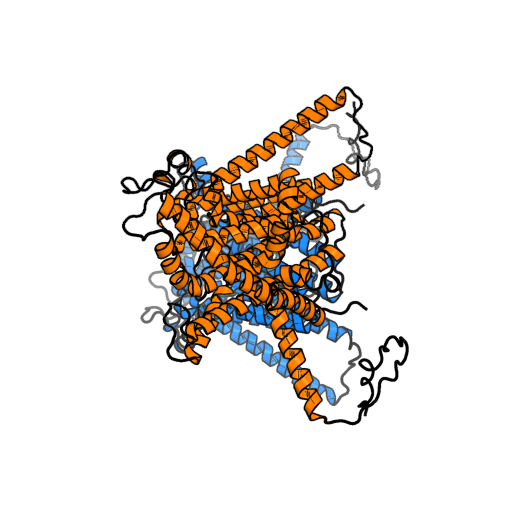56 298 ARG A O 1
ATOM 2430 N N . ALA A 1 299 ? -25.5 -11.961 -22.484 1 87.75 299 ALA A N 1
ATOM 2431 C CA . ALA A 1 299 ? -26.016 -13.258 -22.922 1 87.75 299 ALA A CA 1
ATOM 2432 C C . ALA A 1 299 ? -27.359 -13.562 -22.281 1 87.75 299 ALA A C 1
ATOM 2434 O O . ALA A 1 299 ? -28.234 -14.148 -22.922 1 87.75 299 ALA A O 1
ATOM 2435 N N . GLU A 1 300 ? -27.531 -13.211 -21.078 1 86.5 300 GLU A N 1
ATOM 2436 C CA . GLU A 1 300 ? -28.781 -13.445 -20.359 1 86.5 300 GLU A CA 1
ATOM 2437 C C . GLU A 1 300 ? -29.891 -12.539 -20.875 1 86.5 300 GLU A C 1
ATOM 2439 O O . GLU A 1 300 ? -31.062 -12.898 -20.812 1 86.5 300 GLU A O 1
ATOM 2444 N N . ARG A 1 301 ? -29.688 -11.375 -21.281 1 80.75 301 ARG A N 1
ATOM 2445 C CA . ARG A 1 301 ? -30.688 -10.438 -21.797 1 80.75 301 ARG A CA 1
ATOM 2446 C C . ARG A 1 301 ? -31.172 -10.859 -23.172 1 80.75 301 ARG A C 1
ATOM 2448 O O . ARG A 1 301 ? -32.312 -10.617 -23.547 1 80.75 301 ARG A O 1
ATOM 2455 N N . ASN A 1 302 ? -30.391 -11.312 -23.922 1 70.69 302 ASN A N 1
ATOM 2456 C CA . ASN A 1 302 ? -30.797 -11.742 -25.266 1 70.69 302 ASN A CA 1
ATOM 2457 C C . ASN A 1 302 ? -30.828 -13.258 -25.375 1 70.69 302 ASN A C 1
ATOM 2459 O O . ASN A 1 302 ? -30 -13.852 -26.062 1 70.69 302 ASN A O 1
ATOM 2463 N N . PRO A 1 303 ? -31.797 -13.844 -24.469 1 59.59 303 PRO A N 1
ATOM 2464 C CA . PRO A 1 303 ? -31.812 -15.297 -24.656 1 59.59 303 PRO A CA 1
ATOM 2465 C C . PRO A 1 303 ? -32.219 -15.711 -26.062 1 59.59 303 PRO A C 1
ATOM 2467 O O . PRO A 1 303 ? -31.812 -16.766 -26.562 1 59.59 303 PRO A O 1
ATOM 2470 N N . ASN A 1 304 ? -33.469 -14.945 -26.594 1 45.69 304 ASN A N 1
ATOM 2471 C CA . ASN A 1 304 ? -34.062 -15.25 -27.891 1 45.69 304 ASN A CA 1
ATOM 2472 C C . ASN A 1 304 ? -33.094 -14.953 -29.031 1 45.69 304 ASN A C 1
ATOM 2474 O O . ASN A 1 304 ? -33.5 -14.898 -30.188 1 45.69 304 ASN A O 1
ATOM 2478 N N . LYS A 1 305 ? -32.25 -14.188 -28.797 1 46.44 305 LYS A N 1
ATOM 2479 C CA . LYS A 1 305 ? -31.406 -14.148 -29.984 1 46.44 305 LYS A CA 1
ATOM 2480 C C . LYS A 1 305 ? -31.156 -15.562 -30.516 1 46.44 305 LYS A C 1
ATOM 2482 O O . LYS A 1 305 ? -30.359 -16.312 -29.953 1 46.44 305 LYS A O 1
ATOM 2487 N N . GLU A 1 306 ? -32.438 -16.281 -30.812 1 37.47 306 GLU A N 1
ATOM 2488 C CA . GLU A 1 306 ? -32.844 -17.469 -31.562 1 37.47 306 GLU A CA 1
ATOM 2489 C C . GLU A 1 306 ? -31.734 -17.906 -32.531 1 37.47 306 GLU A C 1
ATOM 2491 O O . GLU A 1 306 ? -30.859 -17.125 -32.875 1 37.47 306 GLU A O 1
ATOM 2496 N N . MET A 1 307 ? -31.969 -19.062 -33.094 1 38.16 307 MET A N 1
ATOM 2497 C CA . MET A 1 307 ? -31.312 -19.688 -34.219 1 38.16 307 MET A CA 1
ATOM 2498 C C . MET A 1 307 ? -31.094 -18.688 -35.375 1 38.16 307 MET A C 1
ATOM 2500 O O . MET A 1 307 ? -32.062 -18.109 -35.875 1 38.16 307 MET A O 1
ATOM 2504 N N . PRO A 1 308 ? -30 -17.906 -35.438 1 38.16 308 PRO A N 1
ATOM 2505 C CA . PRO A 1 308 ? -29.969 -17.094 -36.656 1 38.16 308 PRO A CA 1
ATOM 2506 C C . PRO A 1 308 ? -30.688 -17.766 -37.812 1 38.16 308 PRO A C 1
ATOM 2508 O O . PRO A 1 308 ? -30.719 -19 -37.906 1 38.16 308 PRO A O 1
ATOM 2511 N N . ASP A 1 309 ? -31.766 -17.156 -38.281 1 38.84 309 ASP A N 1
ATOM 2512 C CA . ASP A 1 309 ? -32.25 -17.578 -39.594 1 38.84 309 ASP A CA 1
ATOM 2513 C C . ASP A 1 309 ? -31.062 -17.875 -40.531 1 38.84 309 ASP A C 1
ATOM 2515 O O . ASP A 1 309 ? -29.953 -17.359 -40.344 1 38.84 309 ASP A O 1
ATOM 2519 N N . SER A 1 310 ? -31.266 -18.641 -41.625 1 41.19 310 SER A N 1
ATOM 2520 C CA . SER A 1 310 ? -30.359 -19.188 -42.625 1 41.19 310 SER A CA 1
ATOM 2521 C C . SER A 1 310 ? -29.281 -18.188 -43.031 1 41.19 310 SER A C 1
ATOM 2523 O O . SER A 1 310 ? -28.109 -18.562 -43.188 1 41.19 310 SER A O 1
ATOM 2525 N N . ASP A 1 311 ? -29.641 -16.984 -43.438 1 42.53 311 ASP A N 1
ATOM 2526 C CA . ASP A 1 311 ? -28.75 -16.031 -44.094 1 42.53 311 ASP A CA 1
ATOM 2527 C C . ASP A 1 311 ? -27.875 -15.32 -43.031 1 42.53 311 ASP A C 1
ATOM 2529 O O . ASP A 1 311 ? -26.844 -14.734 -43.375 1 42.53 311 ASP A O 1
ATOM 2533 N N . GLU A 1 312 ? -28.281 -14.953 -41.906 1 44.22 312 GLU A N 1
ATOM 2534 C CA . GLU A 1 312 ? -27.578 -14.242 -40.844 1 44.22 312 GLU A CA 1
ATOM 2535 C C . GLU A 1 312 ? -26.625 -15.172 -40.094 1 44.22 312 GLU A C 1
ATOM 2537 O O . GLU A 1 312 ? -25.938 -14.742 -39.156 1 44.22 312 GLU A O 1
ATOM 2542 N N . GLU A 1 313 ? -26.641 -16.391 -40.219 1 47.91 313 GLU A N 1
ATOM 2543 C CA . GLU A 1 313 ? -25.719 -17.438 -39.75 1 47.91 313 GLU A CA 1
ATOM 2544 C C . GLU A 1 313 ? -24.312 -17.156 -40.25 1 47.91 313 GLU A C 1
ATOM 2546 O O . GLU A 1 313 ? -23.344 -17.406 -39.5 1 47.91 313 GLU A O 1
ATOM 2551 N N . SER A 1 314 ? -24.25 -16.703 -41.469 1 50.31 314 SER A N 1
ATOM 2552 C CA . SER A 1 314 ? -22.938 -16.5 -42.062 1 50.31 314 SER A CA 1
ATOM 2553 C C . SER A 1 314 ? -22.188 -15.367 -41.375 1 50.31 314 SER A C 1
ATOM 2555 O O . SER A 1 314 ? -20.984 -15.461 -41.125 1 50.31 314 SER A O 1
ATOM 2557 N N . SER A 1 315 ? -22.938 -14.188 -41.25 1 49.91 315 SER A N 1
ATOM 2558 C CA . SER A 1 315 ? -22.266 -13.039 -40.656 1 49.91 315 SER A CA 1
ATOM 2559 C C . SER A 1 315 ? -21.906 -13.305 -39.188 1 49.91 315 SER A C 1
ATOM 2561 O O . SER A 1 315 ? -20.828 -12.914 -38.75 1 49.91 315 SER A O 1
ATOM 2563 N N . GLY A 1 316 ? -22.812 -13.93 -38.5 1 56.78 316 GLY A N 1
ATOM 2564 C CA . GLY A 1 316 ? -22.547 -14.312 -37.125 1 56.78 316 GLY A CA 1
ATOM 2565 C C . GLY A 1 316 ? -21.391 -15.281 -37 1 56.78 316 GLY A C 1
ATOM 2566 O O . GLY A 1 316 ? -20.578 -15.164 -36.094 1 56.78 316 GLY A O 1
ATOM 2567 N N . SER A 1 317 ? -21.359 -16.078 -38.062 1 70 317 SER A N 1
ATOM 2568 C CA . SER A 1 317 ? -20.297 -17.078 -38.062 1 70 317 SER A CA 1
ATOM 2569 C C . SER A 1 317 ? -18.938 -16.438 -38.312 1 70 317 SER A C 1
ATOM 2571 O O . SER A 1 317 ? -17.953 -16.781 -37.656 1 70 317 SER A O 1
ATOM 2573 N N . TRP A 1 318 ? -18.938 -15.352 -39.25 1 72.31 318 TRP A N 1
ATOM 2574 C CA . TRP A 1 318 ? -17.656 -14.711 -39.562 1 72.31 318 TRP A CA 1
ATOM 2575 C C . TRP A 1 318 ? -17.156 -13.883 -38.375 1 72.31 318 TRP A C 1
ATOM 2577 O O . TRP A 1 318 ? -15.969 -13.891 -38.062 1 72.31 318 TRP A O 1
ATOM 2587 N N . GLN A 1 319 ? -18.109 -13.25 -37.75 1 74.06 319 GLN A N 1
ATOM 2588 C CA . GLN A 1 319 ? -17.734 -12.461 -36.594 1 74.06 319 GLN A CA 1
ATOM 2589 C C . GLN A 1 319 ? -17.188 -13.344 -35.469 1 74.06 319 GLN A C 1
ATOM 2591 O O . GLN A 1 319 ? -16.188 -13 -34.844 1 74.06 319 GLN A O 1
ATOM 2596 N N . THR A 1 320 ? -17.844 -14.367 -35.375 1 81.5 320 THR A N 1
ATOM 2597 C CA . THR A 1 320 ? -17.375 -15.312 -34.344 1 81.5 320 THR A CA 1
ATOM 2598 C C . THR A 1 320 ? -16 -15.867 -34.719 1 81.5 320 THR A C 1
ATOM 2600 O O . THR A 1 320 ? -15.148 -16.031 -33.844 1 81.5 320 THR A O 1
ATOM 2603 N N . SER A 1 321 ? -15.82 -16.047 -36 1 87 321 SER A N 1
ATOM 2604 C CA . SER A 1 321 ? -14.547 -16.578 -36.469 1 87 321 SER A CA 1
ATOM 2605 C C . SER A 1 321 ? -13.43 -15.547 -36.281 1 87 321 SER A C 1
ATOM 2607 O O . SER A 1 321 ? -12.297 -15.898 -35.969 1 87 321 SER A O 1
ATOM 2609 N N . VAL A 1 322 ? -13.719 -14.367 -36.469 1 89.12 322 VAL A N 1
ATOM 2610 C CA . VAL A 1 322 ? -12.734 -13.305 -36.344 1 89.12 322 VAL A CA 1
ATOM 2611 C C . VAL A 1 322 ? -12.344 -13.117 -34.875 1 89.12 322 VAL A C 1
ATOM 2613 O O . VAL A 1 322 ? -11.172 -12.922 -34.562 1 89.12 322 VAL A O 1
ATOM 2616 N N . VAL A 1 323 ? -13.328 -13.227 -34.062 1 89.31 323 VAL A N 1
ATOM 2617 C CA . VAL A 1 323 ? -13.078 -13.094 -32.625 1 89.31 323 VAL A CA 1
ATOM 2618 C C . VAL A 1 323 ? -12.234 -14.266 -32.125 1 89.31 323 VAL A C 1
ATOM 2620 O O . VAL A 1 323 ? -11.281 -14.086 -31.375 1 89.31 323 VAL A O 1
ATOM 2623 N N . TYR A 1 324 ? -12.555 -15.367 -32.656 1 92.31 324 TYR A N 1
ATOM 2624 C CA . TYR A 1 324 ? -11.789 -16.562 -32.281 1 92.31 324 TYR A CA 1
ATOM 2625 C C . TYR A 1 324 ? -10.344 -16.438 -32.781 1 92.31 324 TYR A C 1
ATOM 2627 O O . TYR A 1 324 ? -9.414 -16.781 -32.062 1 92.31 324 TYR A O 1
ATOM 2635 N N . ALA A 1 325 ? -10.195 -15.977 -33.969 1 94.5 325 ALA A N 1
ATOM 2636 C CA . ALA A 1 325 ? -8.867 -15.805 -34.531 1 94.5 325 ALA A CA 1
ATOM 2637 C C . ALA A 1 325 ? -8.062 -14.766 -33.75 1 94.5 325 ALA A C 1
ATOM 2639 O O . ALA A 1 325 ? -6.867 -14.938 -33.531 1 94.5 325 ALA A O 1
ATOM 2640 N N . PHE A 1 326 ? -8.719 -13.766 -33.375 1 95.19 326 PHE A N 1
ATOM 2641 C CA . PHE A 1 326 ? -8.062 -12.703 -32.594 1 95.19 326 PHE A CA 1
ATOM 2642 C C . PHE A 1 326 ? -7.523 -13.242 -31.281 1 95.19 326 PHE A C 1
ATOM 2644 O O . PHE A 1 326 ? -6.352 -13.031 -30.953 1 95.19 326 PHE A O 1
ATOM 2651 N N . TRP A 1 327 ? -8.336 -13.922 -30.562 1 95.12 327 TRP A N 1
ATOM 2652 C CA . TRP A 1 327 ? -7.922 -14.422 -29.266 1 95.12 327 TRP A CA 1
ATOM 2653 C C . TRP A 1 327 ? -6.898 -15.547 -29.406 1 95.12 327 TRP A C 1
ATOM 2655 O O . TRP A 1 327 ? -6.008 -15.688 -28.562 1 95.12 327 TRP A O 1
ATOM 2665 N N . SER A 1 328 ? -6.996 -16.281 -30.5 1 96.31 328 SER A N 1
ATOM 2666 C CA . SER A 1 328 ? -5.996 -17.312 -30.75 1 96.31 328 SER A CA 1
ATOM 2667 C C . SER A 1 328 ? -4.633 -16.688 -31.062 1 96.31 328 SER A C 1
ATOM 2669 O O . SER A 1 328 ? -3.607 -17.172 -30.578 1 96.31 328 SER A O 1
ATOM 2671 N N . MET A 1 329 ? -4.695 -15.695 -31.812 1 96.38 329 MET A N 1
ATOM 2672 C CA . MET A 1 329 ? -3.449 -15.008 -32.156 1 96.38 329 MET A CA 1
ATOM 2673 C C . MET A 1 329 ? -2.828 -14.391 -30.891 1 96.38 329 MET A C 1
ATOM 2675 O O . MET A 1 329 ? -1.606 -14.414 -30.734 1 96.38 329 MET A O 1
ATOM 2679 N N . ASN A 1 330 ? -3.684 -13.844 -30.047 1 95.88 330 ASN A N 1
ATOM 2680 C CA . ASN A 1 330 ? -3.195 -13.305 -28.781 1 95.88 330 ASN A CA 1
ATOM 2681 C C . ASN A 1 330 ? -2.545 -14.383 -27.938 1 95.88 330 ASN A C 1
ATOM 2683 O O . ASN A 1 330 ? -1.512 -14.148 -27.297 1 95.88 330 ASN A O 1
ATOM 2687 N N . PHE A 1 331 ? -3.158 -15.469 -27.938 1 97.12 331 PHE A N 1
ATOM 2688 C CA . PHE A 1 331 ? -2.625 -16.578 -27.156 1 97.12 331 PHE A CA 1
ATOM 2689 C C . PHE A 1 331 ? -1.279 -17.031 -27.719 1 97.12 331 PHE A C 1
ATOM 2691 O O . PHE A 1 331 ? -0.34 -17.281 -26.953 1 97.12 331 PHE A O 1
ATOM 2698 N N . VAL A 1 332 ? -1.17 -17.156 -29.016 1 96.44 332 VAL A N 1
ATOM 2699 C CA . VAL A 1 332 ? 0.067 -17.578 -29.656 1 96.44 332 VAL A CA 1
ATOM 2700 C C . VAL A 1 332 ? 1.171 -16.562 -29.391 1 96.44 332 VAL A C 1
ATOM 2702 O O . VAL A 1 332 ? 2.309 -16.938 -29.094 1 96.44 332 VAL A O 1
ATOM 2705 N N . PHE A 1 333 ? 0.81 -15.344 -29.453 1 95.62 333 PHE A N 1
ATOM 2706 C CA . PHE A 1 333 ? 1.774 -14.281 -29.172 1 95.62 333 PHE A CA 1
ATOM 2707 C C . PHE A 1 333 ? 2.236 -14.344 -27.719 1 95.62 333 PHE A C 1
ATOM 2709 O O . PHE A 1 333 ? 3.422 -14.164 -27.438 1 95.62 333 PHE A O 1
ATOM 2716 N N . ALA A 1 334 ? 1.312 -14.578 -26.859 1 97 334 ALA A N 1
ATOM 2717 C CA . ALA A 1 334 ? 1.646 -14.695 -25.453 1 97 334 ALA A CA 1
ATOM 2718 C C . ALA A 1 334 ? 2.576 -15.883 -25.203 1 97 334 ALA A C 1
ATOM 2720 O O . ALA A 1 334 ? 3.486 -15.805 -24.375 1 97 334 ALA A O 1
ATOM 2721 N N . MET A 1 335 ? 2.336 -16.922 -25.906 1 96.12 335 MET A N 1
ATOM 2722 C CA . MET A 1 335 ? 3.191 -18.094 -25.781 1 96.12 335 MET A CA 1
ATOM 2723 C C . MET A 1 335 ? 4.59 -17.812 -26.312 1 96.12 335 MET A C 1
ATOM 2725 O O . MET A 1 335 ? 5.578 -18.328 -25.781 1 96.12 335 MET A O 1
ATOM 2729 N N . TRP A 1 336 ? 4.617 -17.078 -27.312 1 93.81 336 TRP A N 1
ATOM 2730 C CA . TRP A 1 336 ? 5.922 -16.672 -27.844 1 93.81 336 TRP A CA 1
ATOM 2731 C C . TRP A 1 336 ? 6.691 -15.852 -26.812 1 93.81 336 TRP A C 1
ATOM 2733 O O . TRP A 1 336 ? 7.887 -16.078 -26.594 1 93.81 336 TRP A O 1
ATOM 2743 N N . ILE A 1 337 ? 6.031 -14.961 -26.156 1 92.5 337 ILE A N 1
ATOM 2744 C CA . ILE A 1 337 ? 6.645 -14.141 -25.109 1 92.5 337 ILE A CA 1
ATOM 2745 C C . ILE A 1 337 ? 7.078 -15.031 -23.953 1 92.5 337 ILE A C 1
ATOM 2747 O O . ILE A 1 337 ? 8.164 -14.852 -23.406 1 92.5 337 ILE A O 1
ATOM 2751 N N . ALA A 1 338 ? 6.27 -15.953 -23.656 1 94.38 338 ALA A N 1
ATOM 2752 C CA . ALA A 1 338 ? 6.535 -16.828 -22.516 1 94.38 338 ALA A CA 1
ATOM 2753 C C . ALA A 1 338 ? 7.781 -17.688 -22.766 1 94.38 338 ALA A C 1
ATOM 2755 O O . ALA A 1 338 ? 8.383 -18.188 -21.812 1 94.38 338 ALA A O 1
ATOM 2756 N N . GLY A 1 339 ? 8.203 -17.812 -24 1 91.38 339 GLY A N 1
ATOM 2757 C CA . GLY A 1 339 ? 9.375 -18.609 -24.344 1 91.38 339 GLY A CA 1
ATOM 2758 C C . GLY A 1 339 ? 10.664 -17.797 -24.344 1 91.38 339 GLY A C 1
ATOM 2759 O O . GLY A 1 339 ? 11.719 -18.328 -24.703 1 91.38 339 GLY A O 1
ATOM 2760 N N . TRP A 1 340 ? 10.523 -16.578 -23.875 1 88.31 340 TRP A N 1
ATOM 2761 C CA . TRP A 1 340 ? 11.711 -15.727 -23.828 1 88.31 340 TRP A CA 1
ATOM 2762 C C . TRP A 1 340 ? 12.688 -16.234 -22.766 1 88.31 340 TRP A C 1
ATOM 2764 O O . TRP A 1 340 ? 12.266 -16.656 -21.672 1 88.31 340 TRP A O 1
ATOM 2774 N N . PRO A 1 341 ? 14 -16.188 -23.125 1 87.12 341 PRO A N 1
ATOM 2775 C CA . PRO A 1 341 ? 14.992 -16.562 -22.125 1 87.12 341 PRO A CA 1
ATOM 2776 C C . PRO A 1 341 ? 15.164 -15.516 -21.031 1 87.12 341 PRO A C 1
ATOM 2778 O O . PRO A 1 341 ? 14.844 -14.344 -21.25 1 87.12 341 PRO A O 1
ATOM 2781 N N . ASN A 1 342 ? 15.633 -15.898 -19.875 1 83.94 342 ASN A N 1
ATOM 2782 C CA . ASN A 1 342 ? 15.836 -14.992 -18.75 1 83.94 342 ASN A CA 1
ATOM 2783 C C . ASN A 1 342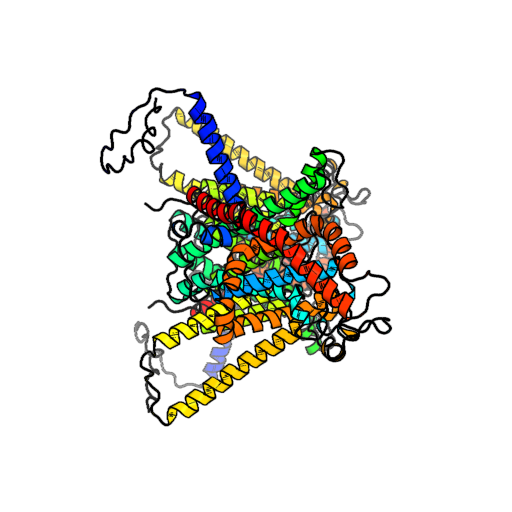 ? 17.078 -14.125 -18.953 1 83.94 342 ASN A C 1
ATOM 2785 O O . ASN A 1 342 ? 17.156 -13.008 -18.438 1 83.94 342 ASN A O 1
ATOM 2789 N N . ASN A 1 343 ? 17.969 -14.742 -19.672 1 83.81 343 ASN A N 1
ATOM 2790 C CA . ASN A 1 343 ? 19.234 -14.047 -19.922 1 83.81 343 ASN A CA 1
ATOM 2791 C C . ASN A 1 343 ? 19.578 -14.039 -21.406 1 83.81 343 ASN A C 1
ATOM 2793 O O . ASN A 1 343 ? 18.984 -14.781 -22.188 1 83.81 343 ASN A O 1
ATOM 2797 N N . ASP A 1 344 ? 20.391 -13.156 -21.797 1 84.88 344 ASP A N 1
ATOM 2798 C CA . ASP A 1 344 ? 20.938 -13.07 -23.156 1 84.88 344 ASP A CA 1
ATOM 2799 C C . ASP A 1 344 ? 19.828 -12.812 -24.172 1 84.88 344 ASP A C 1
ATOM 2801 O O . ASP A 1 344 ? 19.797 -13.438 -25.234 1 84.88 344 ASP A O 1
ATOM 2805 N N . VAL A 1 345 ? 19 -11.961 -23.766 1 83.44 345 VAL A N 1
ATOM 2806 C CA . VAL A 1 345 ? 17.875 -11.625 -24.625 1 83.44 345 VAL A CA 1
ATOM 2807 C C . VAL A 1 345 ? 18.391 -10.945 -25.891 1 83.44 345 VAL A C 1
ATOM 2809 O O . VAL A 1 345 ? 17.859 -11.172 -26.984 1 83.44 345 VAL A O 1
ATOM 2812 N N . LEU A 1 346 ? 19.453 -10.242 -25.781 1 85.44 346 LEU A N 1
ATOM 2813 C CA . LEU A 1 346 ? 19.984 -9.484 -26.922 1 85.44 346 LEU A CA 1
ATOM 2814 C C . LEU A 1 346 ? 20.734 -10.406 -27.891 1 85.44 346 LEU A C 1
ATOM 2816 O O . LEU A 1 346 ? 21 -10.023 -29.031 1 85.44 346 LEU A O 1
ATOM 2820 N N . ARG A 1 347 ? 21.016 -11.594 -27.453 1 86.12 347 ARG A N 1
ATOM 2821 C CA . ARG A 1 347 ? 21.703 -12.547 -28.312 1 86.12 347 ARG A CA 1
ATOM 2822 C C . ARG A 1 347 ? 20.719 -13.516 -28.953 1 86.12 347 ARG A C 1
ATOM 2824 O O . ARG A 1 347 ? 21.094 -14.312 -29.812 1 86.12 347 ARG A O 1
ATOM 2831 N N . THR A 1 348 ? 19.562 -13.484 -28.484 1 85.31 348 THR A N 1
ATOM 2832 C CA . THR A 1 348 ? 18.547 -14.391 -29.016 1 85.31 348 THR A CA 1
ATOM 2833 C C . THR A 1 348 ? 17.953 -13.844 -30.312 1 85.31 348 THR A C 1
ATOM 2835 O O . THR A 1 348 ? 17.453 -12.711 -30.344 1 85.31 348 THR A O 1
ATOM 2838 N N . PRO A 1 349 ? 18.016 -14.641 -31.375 1 80.31 349 PRO A N 1
ATOM 2839 C CA . PRO A 1 349 ? 17.469 -14.172 -32.656 1 80.31 349 PRO A CA 1
ATOM 2840 C C . PRO A 1 349 ? 15.992 -13.789 -32.562 1 80.31 349 PRO A C 1
ATOM 2842 O O . PRO A 1 349 ? 15.203 -14.508 -31.938 1 80.31 349 PRO A O 1
ATOM 2845 N N . GLY A 1 350 ? 15.617 -12.664 -33.125 1 79.5 350 GLY A N 1
ATOM 2846 C CA . GLY A 1 350 ? 14.242 -12.188 -33.125 1 79.5 350 GLY A CA 1
ATOM 2847 C C . GLY A 1 350 ? 13.961 -11.258 -31.953 1 79.5 350 GLY A C 1
ATOM 2848 O O . GLY A 1 350 ? 13.312 -10.227 -32.125 1 79.5 350 GLY A O 1
ATOM 2849 N N . LEU A 1 351 ? 14.555 -11.602 -30.812 1 85.25 351 LEU A N 1
ATOM 2850 C CA . LEU A 1 351 ? 14.297 -10.812 -29.609 1 85.25 351 LEU A CA 1
ATOM 2851 C C . LEU A 1 351 ? 15.258 -9.633 -29.516 1 85.25 351 LEU A C 1
ATOM 2853 O O . LEU A 1 351 ? 14.945 -8.617 -28.891 1 85.25 351 LEU A O 1
ATOM 2857 N N . SER A 1 352 ? 16.391 -9.836 -30.141 1 86.81 352 SER A N 1
ATOM 2858 C CA . SER A 1 352 ? 17.406 -8.789 -30.094 1 86.81 352 SER A CA 1
ATOM 2859 C C . SER A 1 352 ? 16.891 -7.488 -30.703 1 86.81 352 SER A C 1
ATOM 2861 O O . SER A 1 352 ? 17.297 -6.402 -30.297 1 86.81 352 SER A O 1
ATOM 2863 N N . GLU A 1 353 ? 15.914 -7.617 -31.562 1 88.31 353 GLU A N 1
ATOM 2864 C CA . GLU A 1 353 ? 15.375 -6.438 -32.219 1 88.31 353 GLU A CA 1
ATOM 2865 C C . GLU A 1 353 ? 14.211 -5.84 -31.453 1 88.31 353 GLU A C 1
ATOM 2867 O O . GLU A 1 353 ? 13.945 -4.641 -31.531 1 88.31 353 GLU A O 1
ATOM 2872 N N . ILE A 1 354 ? 13.602 -6.609 -30.703 1 88.75 354 ILE A N 1
ATOM 2873 C CA . ILE A 1 354 ? 12.375 -6.18 -30.031 1 88.75 354 ILE A CA 1
ATOM 2874 C C . ILE A 1 354 ? 12.695 -5.746 -28.594 1 88.75 354 ILE A C 1
ATOM 2876 O O . ILE A 1 354 ? 12.062 -4.828 -28.062 1 88.75 354 ILE A O 1
ATOM 2880 N N . ALA A 1 355 ? 13.664 -6.324 -27.953 1 87.38 355 ALA A N 1
ATOM 2881 C CA . ALA A 1 355 ? 13.977 -6.156 -26.531 1 87.38 355 ALA A CA 1
ATOM 2882 C C . ALA A 1 355 ? 14.289 -4.699 -26.219 1 87.38 355 ALA A C 1
ATOM 2884 O O . ALA A 1 355 ? 13.852 -4.176 -25.188 1 87.38 355 ALA A O 1
ATOM 2885 N N . PRO A 1 356 ? 14.938 -3.992 -27.125 1 87.25 356 PRO A N 1
ATOM 2886 C CA . PRO A 1 356 ? 15.266 -2.604 -26.812 1 87.25 356 PRO A CA 1
ATOM 2887 C C . PRO A 1 356 ? 14.047 -1.692 -26.781 1 87.25 356 PRO A C 1
ATOM 2889 O O . PRO A 1 356 ? 14.109 -0.57 -26.281 1 87.25 356 PRO A O 1
ATOM 2892 N N . TYR A 1 357 ? 12.961 -2.125 -27.25 1 89.31 357 TYR A N 1
ATOM 2893 C CA . TYR A 1 357 ? 11.742 -1.319 -27.266 1 89.31 357 TYR A CA 1
ATOM 2894 C C . TYR A 1 357 ? 10.898 -1.579 -26.031 1 89.31 357 TYR A C 1
ATOM 2896 O O . TYR A 1 357 ? 9.766 -1.102 -25.938 1 89.31 357 TYR A O 1
ATOM 2904 N N . THR A 1 358 ? 11.484 -2.24 -25.141 1 90.5 358 THR A N 1
ATOM 2905 C CA . THR A 1 358 ? 10.805 -2.457 -23.875 1 90.5 358 THR A CA 1
ATOM 2906 C C . THR A 1 358 ? 10.531 -1.13 -23.172 1 90.5 358 THR A C 1
ATOM 2908 O O . THR A 1 358 ? 11.383 -0.239 -23.156 1 90.5 358 THR A O 1
ATOM 2911 N N . MET A 1 359 ? 9.391 -0.967 -22.609 1 90.5 359 MET A N 1
ATOM 2912 C CA . MET A 1 359 ? 8.953 0.289 -22.016 1 90.5 359 MET A CA 1
ATOM 2913 C C . MET A 1 359 ? 9.789 0.629 -20.781 1 90.5 359 MET A C 1
ATOM 2915 O O . MET A 1 359 ? 10.297 -0.266 -20.109 1 90.5 359 MET A O 1
ATOM 2919 N N . GLU A 1 360 ? 9.883 1.926 -20.562 1 89 360 GLU A N 1
ATOM 2920 C CA . GLU A 1 360 ? 10.516 2.387 -19.328 1 89 360 GLU A CA 1
ATOM 2921 C C . GLU A 1 360 ? 9.547 2.34 -18.156 1 89 360 GLU A C 1
ATOM 2923 O O . GLU A 1 360 ? 8.344 2.541 -18.328 1 89 360 GLU A O 1
ATOM 2928 N N . PRO A 1 361 ? 10.008 2.051 -16.953 1 91.19 361 PRO A N 1
ATOM 2929 C CA . PRO A 1 361 ? 11.406 1.999 -16.516 1 91.19 361 PRO A CA 1
ATOM 2930 C C . PRO A 1 361 ? 11.992 0.587 -16.562 1 91.19 361 PRO A C 1
ATOM 2932 O O . PRO A 1 361 ? 13.047 0.33 -15.977 1 91.19 361 PRO A O 1
ATOM 2935 N N . TYR A 1 362 ? 11.445 -0.336 -17.219 1 90.06 362 TYR A N 1
ATOM 2936 C CA . TYR A 1 362 ? 11.844 -1.74 -17.172 1 90.06 362 TYR A CA 1
ATOM 2937 C C . TYR A 1 362 ? 13.156 -1.963 -17.922 1 90.06 362 TYR A C 1
ATOM 2939 O O . TYR A 1 362 ? 14.016 -2.711 -17.453 1 90.06 362 TYR A O 1
ATOM 2947 N N . TRP A 1 363 ? 13.414 -1.295 -18.938 1 87.12 363 TRP A N 1
ATOM 2948 C CA . TRP A 1 363 ? 14.609 -1.536 -19.734 1 87.12 363 TRP A CA 1
ATOM 2949 C C . TRP A 1 363 ? 15.828 -0.883 -19.109 1 87.12 363 TRP A C 1
ATOM 2951 O O . TRP A 1 363 ? 16.844 -1.543 -18.891 1 87.12 363 TRP A O 1
ATOM 2961 N N . SER A 1 364 ? 15.75 0.368 -18.672 1 85.94 364 SER A N 1
ATOM 2962 C CA . SER A 1 364 ? 16.922 1.134 -18.25 1 85.94 364 SER A CA 1
ATOM 2963 C C . SER A 1 364 ? 17.188 0.966 -16.766 1 85.94 364 SER A C 1
ATOM 2965 O O . SER A 1 364 ? 18.344 0.941 -16.328 1 85.94 364 SER A O 1
ATOM 2967 N N . GLN A 1 365 ? 16.141 0.772 -15.992 1 82.38 365 GLN A N 1
ATOM 2968 C CA . GLN A 1 365 ? 16.328 0.897 -14.555 1 82.38 365 GLN A CA 1
ATOM 2969 C C . GLN A 1 365 ? 16.266 -0.467 -13.867 1 82.38 365 GLN A C 1
ATOM 2971 O O . GLN A 1 365 ? 16.594 -0.586 -12.68 1 82.38 365 GLN A O 1
ATOM 2976 N N . ARG A 1 366 ? 15.914 -1.446 -14.609 1 83.75 366 ARG A N 1
ATOM 2977 C CA . ARG A 1 366 ? 15.781 -2.75 -13.977 1 83.75 366 ARG A CA 1
ATOM 2978 C C . ARG A 1 366 ? 16.922 -3.678 -14.367 1 83.75 366 ARG A C 1
ATOM 2980 O O . ARG A 1 366 ? 17.594 -3.443 -15.375 1 83.75 366 ARG A O 1
ATOM 2987 N N . ARG A 1 367 ? 17.125 -4.625 -13.547 1 82.69 367 ARG A N 1
ATOM 2988 C CA . ARG A 1 367 ? 18.109 -5.656 -13.828 1 82.69 367 ARG A CA 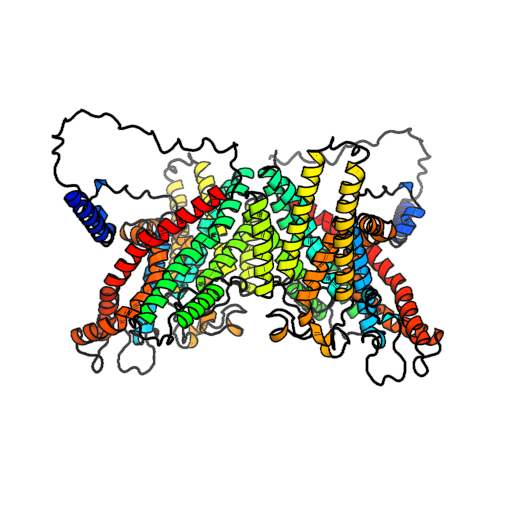1
ATOM 2989 C C . ARG A 1 367 ? 17.703 -6.5 -15.023 1 82.69 367 ARG A C 1
ATOM 2991 O O . ARG A 1 367 ? 16.516 -6.551 -15.375 1 82.69 367 ARG A O 1
ATOM 2998 N N . GLN A 1 368 ? 18.594 -7.172 -15.602 1 79.06 368 GLN A N 1
ATOM 2999 C CA . GLN A 1 368 ? 18.344 -7.973 -16.797 1 79.06 368 GLN A CA 1
ATOM 3000 C C . GLN A 1 368 ? 17.219 -8.984 -16.562 1 79.06 368 GLN A C 1
ATOM 3002 O O . GLN A 1 368 ? 16.391 -9.203 -17.438 1 79.06 368 GLN A O 1
ATOM 3007 N N . GLU A 1 369 ? 17.203 -9.438 -15.391 1 79.44 369 GLU A N 1
ATOM 3008 C CA . GLU A 1 369 ? 16.234 -10.484 -15.078 1 79.44 369 GLU A CA 1
ATOM 3009 C C . GLU A 1 369 ? 14.82 -9.914 -15 1 79.44 369 GLU A C 1
ATOM 3011 O O . GLU A 1 369 ? 13.836 -10.656 -15.117 1 79.44 369 GLU A O 1
ATOM 3016 N N . GLU A 1 370 ? 14.734 -8.617 -14.797 1 87.19 370 GLU A N 1
ATOM 3017 C CA . GLU A 1 370 ? 13.422 -8 -14.617 1 87.19 370 GLU A CA 1
ATOM 3018 C C . GLU A 1 370 ? 13.031 -7.176 -15.836 1 87.19 370 GLU A C 1
ATOM 3020 O O . GLU A 1 370 ? 11.922 -6.645 -15.906 1 87.19 370 GLU A O 1
ATOM 3025 N N . GLN A 1 371 ? 13.898 -7.133 -16.797 1 86.75 371 GLN A N 1
ATOM 3026 C CA . GLN A 1 371 ? 13.656 -6.27 -17.953 1 86.75 371 GLN A CA 1
ATOM 3027 C C . GLN A 1 371 ? 12.438 -6.746 -18.75 1 86.75 371 GLN A C 1
ATOM 3029 O O . GLN A 1 371 ? 11.688 -5.934 -19.281 1 86.75 371 GLN A O 1
ATOM 3034 N N . ALA A 1 372 ? 12.242 -8.07 -18.688 1 89.62 372 ALA A N 1
ATOM 3035 C CA . ALA A 1 372 ? 11.18 -8.633 -19.516 1 89.62 372 ALA A CA 1
ATOM 3036 C C . ALA A 1 372 ? 9.852 -8.664 -18.766 1 89.62 372 ALA A C 1
ATOM 3038 O O . ALA A 1 372 ? 8.844 -9.141 -19.297 1 89.62 372 ALA A O 1
ATOM 3039 N N . PHE A 1 373 ? 9.781 -8.086 -17.609 1 92.62 373 PHE A N 1
ATOM 3040 C CA . PHE A 1 373 ? 8.609 -8.242 -16.766 1 92.62 373 PHE A CA 1
ATOM 3041 C C . PHE A 1 373 ? 7.406 -7.523 -17.359 1 92.62 373 PHE A C 1
ATOM 3043 O O . PHE A 1 373 ? 6.266 -7.969 -17.203 1 92.62 373 PHE A O 1
ATOM 3050 N N . SER A 1 374 ? 7.645 -6.41 -18.047 1 93.62 374 SER A N 1
ATOM 3051 C CA . SER A 1 374 ? 6.52 -5.742 -18.688 1 93.62 374 SER A CA 1
ATOM 3052 C C . SER A 1 374 ? 5.91 -6.613 -19.781 1 93.62 374 SER A C 1
ATOM 3054 O O . SER A 1 374 ? 4.688 -6.656 -19.938 1 93.62 374 SER A O 1
ATOM 3056 N N . TRP A 1 375 ? 6.742 -7.336 -20.484 1 93.38 375 TRP A N 1
ATOM 3057 C CA . TRP A 1 375 ? 6.273 -8.242 -21.516 1 93.38 375 TRP A CA 1
ATOM 3058 C C . TRP A 1 375 ? 5.555 -9.445 -20.922 1 93.38 375 TRP A C 1
ATOM 3060 O O . TRP A 1 375 ? 4.52 -9.883 -21.422 1 93.38 375 TRP A O 1
ATOM 3070 N N . PHE A 1 376 ? 6.137 -9.969 -19.875 1 95.62 376 PHE A N 1
ATOM 3071 C CA . PHE A 1 376 ? 5.508 -11.109 -19.203 1 95.62 376 PHE A CA 1
ATOM 3072 C C . PHE A 1 376 ? 4.156 -10.711 -18.625 1 95.62 376 PHE A C 1
ATOM 3074 O O . PHE A 1 376 ? 3.213 -11.5 -18.625 1 95.62 376 PHE A O 1
ATOM 3081 N N . ALA A 1 377 ? 4.102 -9.5 -18.125 1 97.12 377 ALA A N 1
ATOM 3082 C CA . ALA A 1 377 ? 2.828 -9.008 -17.594 1 97.12 377 ALA A CA 1
ATOM 3083 C C . ALA A 1 377 ? 1.777 -8.922 -18.703 1 97.12 377 ALA A C 1
ATOM 3085 O O . ALA A 1 377 ? 0.644 -9.375 -18.516 1 97.12 377 ALA A O 1
ATOM 3086 N N . LEU A 1 378 ? 2.174 -8.367 -19.797 1 95.75 378 LEU A N 1
ATOM 3087 C CA . LEU A 1 378 ? 1.271 -8.281 -20.953 1 95.75 378 LEU A CA 1
ATOM 3088 C C . LEU A 1 378 ? 0.878 -9.672 -21.438 1 95.75 378 LEU A C 1
ATOM 3090 O O . LEU A 1 378 ? -0.294 -9.93 -21.719 1 95.75 378 LEU A O 1
ATOM 3094 N N . GLY A 1 379 ? 1.859 -10.516 -21.531 1 97.25 379 GLY A N 1
ATOM 3095 C CA . GLY A 1 379 ? 1.592 -11.883 -21.953 1 97.25 379 GLY A CA 1
ATOM 3096 C C . GLY A 1 379 ? 0.653 -12.617 -21.016 1 97.25 379 GLY A C 1
ATOM 3097 O O . GLY A 1 379 ? -0.225 -13.359 -21.469 1 97.25 379 GLY A O 1
ATOM 3098 N N . ALA A 1 380 ? 0.846 -12.461 -19.75 1 98.31 380 ALA A N 1
ATOM 3099 C CA . ALA A 1 380 ? -0.018 -13.109 -18.766 1 98.31 380 ALA A CA 1
ATOM 3100 C C . ALA A 1 380 ? -1.463 -12.641 -18.922 1 98.31 380 ALA A C 1
ATOM 3102 O O . ALA A 1 380 ? -2.393 -13.453 -18.844 1 98.31 380 ALA A O 1
ATOM 3103 N N . MET A 1 381 ? -1.599 -11.367 -19.125 1 97.75 381 MET A N 1
ATOM 3104 C CA . MET A 1 381 ? -2.928 -10.812 -19.375 1 97.75 381 MET A CA 1
ATOM 3105 C C . MET A 1 381 ? -3.562 -11.453 -20.594 1 97.75 381 MET A C 1
ATOM 3107 O O . MET A 1 381 ? -4.742 -11.812 -20.578 1 97.75 381 MET A O 1
ATOM 3111 N N . GLN A 1 382 ? -2.779 -11.562 -21.578 1 97.94 382 GLN A N 1
ATOM 3112 C CA . GLN A 1 382 ? -3.266 -12.133 -22.828 1 97.94 382 GLN A CA 1
ATOM 3113 C C . GLN A 1 382 ? -3.67 -13.594 -22.656 1 97.94 382 GLN A C 1
ATOM 3115 O O . GLN A 1 382 ? -4.695 -14.023 -23.188 1 97.94 382 GLN A O 1
ATOM 3120 N N . VAL A 1 383 ? -2.93 -14.289 -21.891 1 98.19 383 VAL A N 1
ATOM 3121 C CA . VAL A 1 383 ? -3.207 -15.703 -21.672 1 98.19 383 VAL A CA 1
ATOM 3122 C C . VAL A 1 383 ? -4.523 -15.867 -20.922 1 98.19 383 VAL A C 1
ATOM 3124 O O . VAL A 1 383 ? -5.398 -16.625 -21.344 1 98.19 383 VAL A O 1
ATOM 3127 N N . VAL A 1 384 ? -4.691 -15.141 -19.828 1 98.31 384 VAL A N 1
ATOM 3128 C CA . VAL A 1 384 ? -5.883 -15.266 -19 1 98.31 384 VAL A CA 1
ATOM 3129 C C . VAL A 1 384 ? -7.113 -14.812 -19.781 1 98.31 384 VAL A C 1
ATOM 3131 O O . VAL A 1 384 ? -8.164 -15.453 -19.719 1 98.31 384 VAL A O 1
ATOM 3134 N N . PHE A 1 385 ? -6.938 -13.766 -20.547 1 97.31 385 PHE A N 1
ATOM 3135 C CA . PHE A 1 385 ? -8.047 -13.273 -21.359 1 97.31 385 PHE A CA 1
ATOM 3136 C C . PHE A 1 385 ? -8.422 -14.281 -22.438 1 97.31 385 PHE A C 1
ATOM 3138 O O . PHE A 1 385 ? -9.609 -14.5 -22.703 1 97.31 385 PHE A O 1
ATOM 3145 N N . ALA A 1 386 ? -7.445 -14.836 -23.062 1 97.44 386 ALA A N 1
ATOM 3146 C CA . ALA A 1 386 ? -7.691 -15.844 -24.094 1 97.44 386 ALA A CA 1
ATOM 3147 C C . ALA A 1 386 ? -8.398 -17.062 -23.516 1 97.44 386 ALA A C 1
ATOM 3149 O O . ALA A 1 386 ? -9.312 -17.609 -24.141 1 97.44 386 ALA A O 1
ATOM 3150 N N . CYS A 1 387 ? -7.988 -17.469 -22.359 1 97.25 387 CYS A N 1
ATOM 3151 C CA . CYS A 1 387 ? -8.617 -18.609 -21.703 1 97.25 387 CYS A CA 1
ATOM 3152 C C . CYS A 1 387 ? -10.094 -18.328 -21.422 1 97.25 387 CYS A C 1
ATOM 3154 O O . CYS A 1 387 ? -10.922 -19.25 -21.469 1 97.25 387 CYS A O 1
ATOM 3156 N N . GLN A 1 388 ? -10.367 -17.109 -21.078 1 96.12 388 GLN A N 1
ATOM 3157 C CA . GLN A 1 388 ? -11.75 -16.734 -20.812 1 96.12 388 GLN A CA 1
ATOM 3158 C C . GLN A 1 388 ? -12.594 -16.766 -22.078 1 96.12 388 GLN A C 1
ATOM 3160 O O . GLN A 1 388 ? -13.781 -17.094 -22.031 1 96.12 388 GLN A O 1
ATOM 3165 N N . GLN A 1 389 ? -11.969 -16.547 -23.297 1 95 389 GLN A N 1
ATOM 3166 C CA . GLN A 1 389 ? -12.727 -16.344 -24.531 1 95 389 GLN A CA 1
ATOM 3167 C C . GLN A 1 389 ? -12.734 -17.625 -25.375 1 95 389 GLN A C 1
ATOM 3169 O O . GLN A 1 389 ? -13.656 -17.828 -26.172 1 95 389 GLN A O 1
ATOM 3174 N N . LEU A 1 390 ? -11.781 -18.516 -25.25 1 96.19 390 LEU A N 1
ATOM 3175 C CA . LEU A 1 390 ? -11.609 -19.656 -26.141 1 96.19 390 LEU A CA 1
ATOM 3176 C C . LEU A 1 390 ? -12.07 -20.938 -25.484 1 96.19 390 LEU A C 1
ATOM 3178 O O . LEU A 1 390 ? -11.445 -21.422 -24.547 1 96.19 390 LEU A O 1
ATOM 3182 N N . PRO A 1 391 ? -13.047 -21.609 -26.031 1 94.44 391 PRO A N 1
ATOM 3183 C CA . PRO A 1 391 ? -13.578 -22.844 -25.438 1 94.44 391 PRO A CA 1
ATOM 3184 C C . PRO A 1 391 ? -12.562 -23.984 -25.453 1 94.44 391 PRO A C 1
ATOM 3186 O O . PRO A 1 391 ? -12.57 -24.828 -24.562 1 94.44 391 PRO A O 1
ATOM 3189 N N . LEU A 1 392 ? -11.758 -24.016 -26.453 1 94.75 392 LEU A N 1
ATOM 3190 C CA . LEU A 1 392 ? -10.758 -25.078 -26.547 1 94.75 392 LEU A CA 1
ATOM 3191 C C . LEU A 1 392 ? -9.805 -25.031 -25.359 1 94.75 392 LEU A C 1
ATOM 3193 O O . LEU A 1 392 ? -9.461 -26.078 -24.797 1 94.75 392 LEU A O 1
ATOM 3197 N N . LEU A 1 393 ? -9.375 -23.875 -25.016 1 96.88 393 LEU A N 1
ATOM 3198 C CA . LEU A 1 393 ? -8.492 -23.734 -23.859 1 96.88 393 LEU A CA 1
ATOM 3199 C C . LEU A 1 393 ? -9.234 -24.078 -22.562 1 96.88 393 LEU A C 1
ATOM 3201 O O . LEU A 1 393 ? -8.664 -24.703 -21.672 1 96.88 393 LEU A O 1
ATOM 3205 N N . GLN A 1 394 ? -10.43 -23.703 -22.469 1 97 394 GLN A N 1
ATOM 3206 C CA . GLN A 1 394 ? -11.227 -24.031 -21.281 1 97 394 GLN A CA 1
ATOM 3207 C C . GLN A 1 394 ? -11.375 -25.531 -21.109 1 97 394 GLN A C 1
ATOM 3209 O O . GLN A 1 394 ? -11.281 -26.047 -20 1 97 394 GLN A O 1
ATOM 3214 N N . LYS A 1 395 ? -11.562 -26.172 -22.234 1 96.69 395 LYS A N 1
ATOM 3215 C CA . LYS A 1 395 ? -11.695 -27.625 -22.188 1 96.69 395 LYS A CA 1
ATOM 3216 C C . LYS A 1 395 ? -10.406 -28.281 -21.703 1 96.69 395 LYS A C 1
ATOM 3218 O O . LYS A 1 395 ? -10.445 -29.234 -20.922 1 96.69 395 LYS A O 1
ATOM 3223 N N . PHE A 1 396 ? -9.352 -27.781 -22.156 1 96.75 396 PHE A N 1
ATOM 3224 C CA . PHE A 1 396 ? -8.055 -28.312 -21.766 1 96.75 396 PHE A CA 1
ATOM 3225 C C . PHE A 1 396 ? -7.828 -28.125 -20.266 1 96.75 396 PHE A C 1
ATOM 3227 O O . PHE A 1 396 ? -7.418 -29.062 -19.578 1 96.75 396 PHE A O 1
ATOM 3234 N N . PHE A 1 397 ? -8.133 -26.984 -19.703 1 97.81 397 PHE A N 1
ATOM 3235 C CA . PHE A 1 397 ? -7.801 -26.641 -18.328 1 97.81 397 PHE A CA 1
ATOM 3236 C C . PHE A 1 397 ? -8.883 -27.141 -17.375 1 97.81 397 PHE A C 1
ATOM 3238 O O . PHE A 1 397 ? -8.742 -27.016 -16.156 1 97.81 397 PHE A O 1
ATOM 3245 N N . THR A 1 398 ? -9.953 -27.688 -17.891 1 97.06 398 THR A N 1
ATOM 3246 C CA . THR A 1 398 ? -10.969 -28.312 -17.047 1 97.06 398 THR A CA 1
ATOM 3247 C C . THR A 1 398 ? -10.844 -29.828 -17.078 1 97.06 398 THR A C 1
ATOM 3249 O O . THR A 1 398 ? -11.695 -30.547 -16.547 1 97.06 398 THR A O 1
ATOM 3252 N N . SER A 1 399 ? -9.812 -30.312 -17.688 1 96.44 399 SER A N 1
ATOM 3253 C CA . SER A 1 399 ? -9.562 -31.75 -17.734 1 96.44 399 SER A CA 1
ATOM 3254 C C . SER A 1 399 ? -9.203 -32.281 -16.344 1 96.44 399 SER A C 1
ATOM 3256 O O . SER A 1 399 ? -8.867 -31.516 -15.445 1 96.44 399 SER A O 1
ATOM 3258 N N . GLY A 1 400 ? -9.227 -33.562 -16.203 1 94.44 400 GLY A N 1
ATOM 3259 C CA . GLY A 1 400 ? -8.969 -34.219 -14.93 1 94.44 400 GLY A CA 1
ATOM 3260 C C . GLY A 1 400 ? -7.586 -33.938 -14.383 1 94.44 400 GLY A C 1
ATOM 3261 O O . GLY A 1 400 ? -7.449 -33.406 -13.273 1 94.44 400 GLY A O 1
ATOM 3262 N N . PRO A 1 401 ? -6.578 -34.219 -15.172 1 95.62 401 PRO A N 1
ATOM 3263 C CA . PRO A 1 401 ? -5.223 -33.938 -14.688 1 95.62 401 PRO A CA 1
ATOM 3264 C C . PRO A 1 401 ? -4.992 -32.469 -14.359 1 95.62 401 PRO A C 1
ATOM 3266 O O . PRO A 1 401 ? -4.328 -32.156 -13.367 1 95.62 401 PRO A O 1
ATOM 3269 N N . ALA A 1 402 ? -5.562 -31.594 -15.133 1 97.25 402 ALA A N 1
ATOM 3270 C CA . ALA A 1 402 ? -5.406 -30.172 -14.875 1 97.25 402 ALA A CA 1
ATOM 3271 C C . ALA A 1 402 ? -6.094 -29.766 -13.578 1 97.25 402 ALA A C 1
ATOM 3273 O O . ALA A 1 402 ? -5.566 -28.953 -12.812 1 97.25 402 ALA A O 1
ATOM 3274 N N . GLN A 1 403 ? -7.191 -30.312 -13.305 1 96.56 403 GLN A N 1
ATOM 3275 C CA . GLN A 1 403 ? -7.934 -29.969 -12.094 1 96.56 403 GLN A CA 1
ATOM 3276 C C . GLN A 1 403 ? -7.266 -30.562 -10.859 1 96.56 403 GLN A C 1
ATOM 3278 O O . GLN A 1 403 ? -7.32 -29.984 -9.773 1 96.56 403 GLN A O 1
ATOM 3283 N N . TYR A 1 404 ? -6.645 -31.734 -11.055 1 96.25 404 TYR A N 1
ATOM 3284 C CA . TYR A 1 404 ? -5.848 -32.25 -9.945 1 96.25 404 TYR A CA 1
ATOM 3285 C C . TYR A 1 404 ? -4.695 -31.312 -9.617 1 96.25 404 TYR A C 1
ATOM 3287 O O . TYR A 1 404 ? -4.445 -31.016 -8.445 1 96.25 404 TYR A O 1
ATOM 3295 N N . LEU A 1 405 ? -4.027 -30.859 -10.672 1 97.81 405 LEU A N 1
ATOM 3296 C CA . LEU A 1 405 ? -2.955 -29.891 -10.484 1 97.81 405 LEU A CA 1
ATOM 3297 C C . LEU A 1 405 ? -3.482 -28.625 -9.82 1 97.81 405 LEU A C 1
ATOM 3299 O O . LEU A 1 405 ? -2.775 -27.984 -9.031 1 97.81 405 LEU A O 1
ATOM 3303 N N . ALA A 1 406 ? -4.691 -28.297 -10.148 1 97.31 406 ALA A N 1
ATOM 3304 C CA . ALA A 1 406 ? -5.328 -27.125 -9.562 1 97.31 406 ALA A CA 1
ATOM 3305 C C . ALA A 1 406 ? -5.453 -27.266 -8.047 1 97.31 406 ALA A C 1
ATOM 3307 O O . ALA A 1 406 ? -5.172 -26.328 -7.297 1 97.31 406 ALA A O 1
ATOM 3308 N N . ASN A 1 407 ? -5.773 -28.391 -7.625 1 95.75 407 ASN A N 1
ATOM 3309 C CA . ASN A 1 407 ? -5.973 -28.641 -6.199 1 95.75 407 ASN A CA 1
ATOM 3310 C C . ASN A 1 407 ? -4.664 -28.531 -5.422 1 95.75 407 ASN A C 1
ATOM 3312 O O . ASN A 1 407 ? -4.637 -27.969 -4.328 1 95.75 407 ASN A O 1
ATOM 3316 N N . ILE A 1 408 ? -3.625 -29 -6.055 1 97.44 408 ILE A N 1
ATOM 3317 C CA . ILE A 1 408 ? -2.375 -29.031 -5.305 1 97.44 408 ILE A CA 1
ATOM 3318 C C . ILE A 1 408 ? -1.461 -27.906 -5.766 1 97.44 408 ILE A C 1
ATOM 3320 O O . ILE A 1 408 ? -0.256 -27.922 -5.508 1 97.44 408 ILE A O 1
ATOM 3324 N N . SER A 1 409 ? -1.982 -26.922 -6.492 1 97.56 409 SER A N 1
ATOM 3325 C CA . SER A 1 409 ? -1.153 -25.906 -7.137 1 97.56 409 SER A CA 1
ATOM 3326 C C . SER A 1 409 ? -0.302 -25.156 -6.117 1 97.56 409 SER A C 1
ATOM 3328 O O . SER A 1 409 ? 0.909 -25.016 -6.297 1 97.56 409 SER A O 1
ATOM 3330 N N . TYR A 1 410 ? -0.891 -24.703 -4.98 1 97.44 410 TYR A N 1
ATOM 3331 C CA . TYR A 1 410 ? -0.154 -23.953 -3.975 1 97.44 410 TYR A CA 1
ATOM 3332 C C . TYR A 1 410 ? 0.847 -24.844 -3.25 1 97.44 410 TYR A C 1
ATOM 3334 O O . TYR A 1 410 ? 1.979 -24.422 -2.984 1 97.44 410 TYR A O 1
ATOM 3342 N N . ALA A 1 411 ? 0.466 -26.031 -2.949 1 98.38 411 ALA A N 1
ATOM 3343 C CA . ALA A 1 411 ? 1.363 -26.984 -2.311 1 98.38 411 ALA A CA 1
ATOM 3344 C C . ALA A 1 411 ? 2.533 -27.328 -3.227 1 98.38 411 ALA A C 1
ATOM 3346 O O . ALA A 1 411 ? 3.67 -27.469 -2.77 1 98.38 411 ALA A O 1
ATOM 3347 N N . LEU A 1 412 ? 2.188 -27.562 -4.461 1 98.31 412 LEU A N 1
ATOM 3348 C CA . LEU A 1 412 ? 3.232 -27.844 -5.438 1 98.31 412 LEU A CA 1
ATOM 3349 C C . LEU A 1 412 ? 4.223 -26.688 -5.531 1 98.31 412 LEU A C 1
ATOM 3351 O O . LEU A 1 412 ? 5.434 -26.906 -5.613 1 98.31 412 LEU A O 1
ATOM 3355 N N . TYR A 1 413 ? 3.703 -25.547 -5.488 1 97.5 413 TYR A N 1
ATOM 3356 C CA . TYR A 1 413 ? 4.523 -24.344 -5.5 1 97.5 413 TYR A CA 1
ATOM 3357 C C . TYR A 1 413 ? 5.461 -24.312 -4.297 1 97.5 413 TYR A C 1
ATOM 3359 O O . TYR A 1 413 ? 6.637 -23.953 -4.43 1 97.5 413 TYR A O 1
ATOM 3367 N N . LEU A 1 414 ? 5.035 -24.719 -3.154 1 97.81 414 LEU A N 1
ATOM 3368 C CA . LEU A 1 414 ? 5.789 -24.625 -1.912 1 97.81 414 LEU A CA 1
ATOM 3369 C C . LEU A 1 414 ? 6.73 -25.812 -1.748 1 97.81 414 LEU A C 1
ATOM 3371 O O . LEU A 1 414 ? 7.801 -25.688 -1.151 1 97.81 414 LEU A O 1
ATOM 3375 N N . MET A 1 415 ? 6.371 -26.922 -2.316 1 97.94 415 MET A N 1
ATOM 3376 C CA . MET A 1 415 ? 7.09 -28.156 -2.012 1 97.94 415 MET A CA 1
ATOM 3377 C C . MET A 1 415 ? 8.117 -28.469 -3.096 1 97.94 415 MET A C 1
ATOM 3379 O O . MET A 1 415 ? 9.047 -29.25 -2.871 1 97.94 415 MET A O 1
ATOM 3383 N N . HIS A 1 416 ? 7.961 -27.922 -4.262 1 98.12 416 HIS A N 1
ATOM 3384 C CA . HIS A 1 416 ? 8.875 -28.328 -5.328 1 98.12 416 HIS A CA 1
ATOM 3385 C C . HIS A 1 416 ? 10.312 -27.953 -5.004 1 98.12 416 HIS A C 1
ATOM 3387 O O . HIS A 1 416 ? 11.234 -28.719 -5.246 1 98.12 416 HIS A O 1
ATOM 3393 N N . GLY A 1 417 ? 10.523 -26.781 -4.418 1 96.31 417 GLY A N 1
ATOM 3394 C CA . GLY A 1 417 ? 11.867 -26.328 -4.094 1 96.31 417 GLY A CA 1
ATOM 3395 C C . GLY A 1 417 ? 12.57 -27.203 -3.082 1 96.31 417 GLY A C 1
ATOM 3396 O O . GLY A 1 417 ? 13.617 -27.781 -3.379 1 96.31 417 GLY A O 1
ATOM 3397 N N . PRO A 1 418 ? 11.969 -27.359 -1.945 1 96.5 418 PRO A N 1
ATOM 3398 C CA . PRO A 1 418 ? 12.586 -28.188 -0.896 1 96.5 418 PRO A CA 1
ATOM 3399 C C . PRO A 1 418 ? 12.867 -29.609 -1.351 1 96.5 418 PRO A C 1
ATOM 3401 O O . PRO A 1 418 ? 13.922 -30.172 -1.032 1 96.5 418 PRO A O 1
ATOM 3404 N N . PHE A 1 419 ? 12.031 -30.172 -2.109 1 97.62 419 PHE A N 1
ATOM 3405 C CA . PHE A 1 419 ? 12.211 -31.578 -2.486 1 97.62 419 PHE A CA 1
ATOM 3406 C C . PHE A 1 419 ? 13.188 -31.703 -3.652 1 97.62 419 PHE A C 1
ATOM 3408 O O . PHE A 1 419 ? 13.828 -32.75 -3.826 1 97.62 419 PHE A O 1
ATOM 3415 N N . LEU A 1 420 ? 13.25 -30.688 -4.465 1 97.38 420 LEU A N 1
ATOM 3416 C CA . LEU A 1 420 ? 14.352 -30.656 -5.418 1 97.38 420 LEU A CA 1
ATOM 3417 C C . LEU A 1 420 ? 15.695 -30.625 -4.699 1 97.38 420 LEU A C 1
ATOM 3419 O O . LEU A 1 420 ? 16.625 -31.328 -5.082 1 97.38 420 LEU A O 1
ATOM 3423 N N . ASP A 1 421 ? 15.75 -29.875 -3.662 1 95.56 421 ASP A N 1
ATOM 3424 C CA . ASP A 1 421 ? 16.984 -29.734 -2.9 1 95.56 421 ASP A CA 1
ATOM 3425 C C . ASP A 1 421 ? 17.391 -31.062 -2.252 1 95.56 421 ASP A C 1
ATOM 3427 O O . ASP A 1 421 ? 18.578 -31.344 -2.09 1 95.56 421 ASP A O 1
ATOM 3431 N N . ILE A 1 422 ? 16.484 -31.828 -1.948 1 96 422 ILE A N 1
ATOM 3432 C CA . ILE A 1 422 ? 16.75 -33.094 -1.254 1 96 422 ILE A CA 1
ATOM 3433 C C . ILE A 1 422 ? 17.078 -34.188 -2.27 1 96 422 ILE A C 1
ATOM 3435 O O . ILE A 1 422 ? 18.016 -34.969 -2.076 1 96 422 ILE A O 1
ATOM 3439 N N . PHE A 1 423 ? 16.359 -34.25 -3.365 1 96.94 423 PHE A N 1
ATOM 3440 C CA . PHE A 1 423 ? 16.375 -35.469 -4.16 1 96.94 423 PHE A CA 1
ATOM 3441 C C . PHE A 1 423 ? 17.141 -35.25 -5.461 1 96.94 423 PHE A C 1
ATOM 3443 O O . PHE A 1 423 ? 17.578 -36.219 -6.086 1 96.94 423 PHE A O 1
ATOM 3450 N N . ALA A 1 424 ? 17.234 -34.031 -5.938 1 96.56 424 ALA A N 1
ATOM 3451 C CA . ALA A 1 424 ? 17.797 -33.812 -7.266 1 96.56 424 ALA A CA 1
ATOM 3452 C C . ALA A 1 424 ? 19.234 -34.344 -7.34 1 96.56 424 ALA A C 1
ATOM 3454 O O . ALA A 1 424 ? 19.609 -35.031 -8.289 1 96.56 424 ALA A O 1
ATOM 3455 N N . HIS A 1 425 ? 20.094 -34.031 -6.363 1 93.75 425 HIS A N 1
ATOM 3456 C CA . HIS A 1 425 ? 21.484 -34.438 -6.375 1 93.75 425 HIS A CA 1
ATOM 3457 C C . HIS A 1 425 ? 21.641 -35.938 -6.254 1 93.75 425 HIS A C 1
ATOM 3459 O O . HIS A 1 425 ? 22.656 -36.5 -6.641 1 93.75 425 HIS A O 1
ATOM 3465 N N . ARG A 1 426 ? 20.656 -36.562 -5.754 1 94.25 426 ARG A N 1
ATOM 3466 C CA . ARG A 1 426 ? 20.672 -38 -5.617 1 94.25 426 ARG A CA 1
ATOM 3467 C C . ARG A 1 426 ? 20.156 -38.688 -6.883 1 94.25 426 ARG A C 1
ATOM 3469 O O . ARG A 1 426 ? 20.625 -39.75 -7.258 1 94.25 426 ARG A O 1
ATOM 3476 N N . TRP A 1 427 ? 19.203 -38.094 -7.504 1 96.38 427 TRP A N 1
ATOM 3477 C CA . TRP A 1 427 ? 18.5 -38.688 -8.633 1 96.38 427 TRP A CA 1
ATOM 3478 C C . TRP A 1 427 ? 19.266 -38.469 -9.93 1 96.38 427 TRP A C 1
ATOM 3480 O O . TRP A 1 427 ? 19.312 -39.344 -10.789 1 96.38 427 TRP A O 1
ATOM 3490 N N . MET A 1 428 ? 19.891 -37.375 -10.125 1 95.81 428 MET A N 1
ATOM 3491 C CA . MET A 1 428 ? 20.469 -36.969 -11.414 1 95.81 428 MET A CA 1
ATOM 3492 C C . MET A 1 428 ? 21.641 -37.875 -11.781 1 95.81 428 MET A C 1
ATOM 3494 O O . MET A 1 428 ? 21.812 -38.219 -12.945 1 95.81 428 MET A O 1
ATOM 3498 N N . PRO A 1 429 ? 22.516 -38.25 -10.75 1 95 429 PRO A N 1
ATOM 3499 C CA . PRO A 1 429 ? 23.594 -39.188 -11.109 1 95 429 PRO A CA 1
ATOM 3500 C C . PRO A 1 429 ? 23.062 -40.5 -11.672 1 95 429 PRO A C 1
ATOM 3502 O O . PRO A 1 429 ? 23.672 -41.094 -12.578 1 95 429 PRO A O 1
ATOM 3505 N N . VAL A 1 430 ? 22.016 -40.938 -11.219 1 95.69 430 VAL A N 1
ATOM 3506 C CA . VAL A 1 430 ? 21.406 -42.156 -11.703 1 95.69 430 VAL A CA 1
ATOM 3507 C C . VAL A 1 430 ? 20.922 -41.969 -13.133 1 95.69 430 VAL A C 1
ATOM 3509 O O . VAL A 1 430 ? 21.109 -42.844 -13.992 1 95.69 430 VAL A O 1
ATOM 3512 N N . VAL A 1 431 ? 20.297 -40.875 -13.406 1 95.69 431 VAL A N 1
ATOM 3513 C CA . VAL A 1 431 ? 19.781 -40.562 -14.734 1 95.69 431 VAL A CA 1
ATOM 3514 C C . VAL A 1 431 ? 20.922 -40.469 -15.742 1 95.69 431 VAL A C 1
ATOM 3516 O O . VAL A 1 431 ? 20.844 -41.062 -16.828 1 95.69 431 VAL A O 1
ATOM 3519 N N . TRP A 1 432 ? 21.969 -39.812 -15.375 1 94.19 432 TRP A N 1
ATOM 3520 C CA . TRP A 1 432 ? 23.109 -39.688 -16.266 1 94.19 432 TRP A CA 1
ATOM 3521 C C . TRP A 1 432 ? 23.766 -41.031 -16.547 1 94.19 432 TRP A C 1
ATOM 3523 O O . TRP A 1 432 ? 24.234 -41.281 -17.656 1 94.19 432 TRP A O 1
ATOM 3533 N N . TRP A 1 433 ? 23.766 -41.812 -15.531 1 93.19 433 TRP A N 1
ATOM 3534 C CA . TRP A 1 433 ? 24.297 -43.188 -15.703 1 93.19 433 TRP A CA 1
ATOM 3535 C C . TRP A 1 433 ? 23.469 -43.969 -16.719 1 93.19 433 TRP A C 1
ATOM 3537 O O . TRP A 1 433 ? 24.031 -44.656 -17.562 1 93.19 433 TRP A O 1
ATOM 3547 N N . VAL A 1 434 ? 22.25 -43.844 -16.656 1 92.81 434 VAL A N 1
ATOM 3548 C CA . VAL A 1 434 ? 21.328 -44.594 -17.5 1 92.81 434 VAL A CA 1
ATOM 3549 C C . VAL A 1 434 ? 21.469 -44.125 -18.953 1 92.81 434 VAL A C 1
ATOM 3551 O O . VAL A 1 434 ? 21.391 -44.938 -19.891 1 92.81 434 VAL A O 1
ATOM 3554 N N . VAL A 1 435 ? 21.734 -42.812 -19.141 1 90.88 435 VAL A N 1
ATOM 3555 C CA . VAL A 1 435 ? 21.75 -42.25 -20.484 1 90.88 435 VAL A CA 1
ATOM 3556 C C . VAL A 1 435 ? 23.156 -42.344 -21.062 1 90.88 435 VAL A C 1
ATOM 3558 O O . VAL A 1 435 ? 23.406 -41.938 -22.203 1 90.88 435 VAL A O 1
ATOM 3561 N N . GLY A 1 436 ? 24.156 -42.844 -20.484 1 86.38 436 GLY A N 1
ATOM 3562 C CA . GLY A 1 436 ? 25.469 -43.125 -21.031 1 86.38 436 GLY A CA 1
ATOM 3563 C C . GLY A 1 436 ? 26.531 -42.125 -20.578 1 86.38 436 GLY A C 1
ATOM 3564 O O . GLY A 1 436 ? 27.609 -42.062 -21.172 1 86.38 436 GLY A O 1
ATOM 3565 N N . GLY A 1 437 ? 26.281 -41.312 -19.641 1 82.81 437 GLY A N 1
ATOM 3566 C CA . GLY A 1 437 ? 27.281 -40.438 -19.047 1 82.81 437 GLY A CA 1
ATOM 3567 C C . GLY A 1 437 ? 27.188 -39 -19.547 1 82.81 437 GLY A C 1
ATOM 3568 O O . GLY A 1 437 ? 26.641 -38.75 -20.625 1 82.81 437 GLY A O 1
ATOM 3569 N N . ARG A 1 438 ? 27.797 -38.031 -18.828 1 81 438 ARG A N 1
ATOM 3570 C CA . ARG A 1 438 ? 27.766 -36.594 -19.094 1 81 438 ARG A CA 1
ATOM 3571 C C . ARG A 1 438 ? 28.844 -36.188 -20.094 1 81 438 ARG A C 1
ATOM 3573 O O . ARG A 1 438 ? 28.641 -35.281 -20.906 1 81 438 ARG A O 1
ATOM 3580 N N . GLU A 1 439 ? 30.016 -36.719 -20.109 1 73.69 439 GLU A N 1
ATOM 3581 C CA . GLU A 1 439 ? 31.203 -36.344 -20.875 1 73.69 439 GLU A CA 1
ATOM 3582 C C . GLU A 1 439 ? 30.984 -36.531 -22.375 1 73.69 439 GLU A C 1
ATOM 3584 O O . GLU A 1 439 ? 31.406 -35.719 -23.172 1 73.69 439 GLU A O 1
ATOM 3589 N N . ASN A 1 440 ? 30.359 -37.594 -22.797 1 70.25 440 ASN A N 1
ATOM 3590 C CA . ASN A 1 440 ? 30.188 -37.875 -24.219 1 70.25 440 ASN A CA 1
ATOM 3591 C C . ASN A 1 440 ? 28.719 -37.75 -24.641 1 70.25 440 ASN A C 1
ATOM 3593 O O . ASN A 1 440 ? 28.281 -38.469 -25.531 1 70.25 440 ASN A O 1
ATOM 3597 N N . SER A 1 441 ? 28.156 -36.625 -24.125 1 82.81 441 SER A N 1
ATOM 3598 C CA . SER A 1 441 ? 26.719 -36.594 -24.312 1 82.81 441 SER A CA 1
ATOM 3599 C C . SER A 1 441 ? 26.344 -35.812 -25.562 1 82.81 441 SER A C 1
ATOM 3601 O O . SER A 1 441 ? 26.906 -34.75 -25.828 1 82.81 441 SER A O 1
ATOM 3603 N N . GLY A 1 442 ? 25.5 -36.438 -26.438 1 88.5 442 GLY A N 1
ATOM 3604 C CA . GLY A 1 442 ? 24.906 -35.75 -27.578 1 88.5 442 GLY A CA 1
ATOM 3605 C C . GLY A 1 442 ? 23.594 -35.062 -27.25 1 88.5 442 GLY A C 1
ATOM 3606 O O . GLY A 1 442 ? 23.234 -34.906 -26.094 1 88.5 442 GLY A O 1
ATOM 3607 N N . VAL A 1 443 ? 22.969 -34.531 -28.266 1 90.06 443 VAL A N 1
ATOM 3608 C CA . VAL A 1 443 ? 21.719 -33.781 -28.125 1 90.06 443 VAL A CA 1
ATOM 3609 C C . VAL A 1 443 ? 20.625 -34.688 -27.547 1 90.06 443 VAL A C 1
ATOM 3611 O O . VAL A 1 443 ? 19.891 -34.25 -26.656 1 90.06 443 VAL A O 1
ATOM 3614 N N . TRP A 1 444 ? 20.547 -35.844 -27.969 1 91.88 444 TRP A N 1
ATOM 3615 C CA . TRP A 1 444 ? 19.5 -36.75 -27.531 1 91.88 444 TRP A CA 1
ATOM 3616 C C . TRP A 1 444 ? 19.734 -37.219 -26.094 1 91.88 444 TRP A C 1
ATOM 3618 O O . TRP A 1 444 ? 18.797 -37.344 -25.297 1 91.88 444 TRP A O 1
ATOM 3628 N N . THR A 1 445 ? 20.984 -37.469 -25.797 1 92.12 445 THR A N 1
ATOM 3629 C CA . THR A 1 445 ? 21.312 -37.844 -24.438 1 92.12 445 THR A CA 1
ATOM 3630 C C . THR A 1 445 ? 20.938 -36.75 -23.453 1 92.12 445 THR A C 1
ATOM 3632 O O . THR A 1 445 ? 20.375 -37.031 -22.391 1 92.12 445 THR A O 1
ATOM 3635 N N . ARG A 1 446 ? 21.234 -35.562 -23.828 1 92.31 446 ARG A N 1
ATOM 3636 C CA . ARG A 1 446 ? 20.922 -34.406 -22.984 1 92.31 446 ARG A CA 1
ATOM 3637 C C . ARG A 1 446 ? 19.406 -34.25 -22.828 1 92.31 446 ARG A C 1
ATOM 3639 O O . ARG A 1 446 ? 18.922 -33.969 -21.734 1 92.31 446 ARG A O 1
ATOM 3646 N N . THR A 1 447 ? 18.719 -34.406 -23.922 1 93.44 447 THR A N 1
ATOM 3647 C CA . THR A 1 447 ? 17.266 -34.281 -23.891 1 93.44 447 THR A CA 1
ATOM 3648 C C . THR A 1 447 ? 16.641 -35.375 -23.031 1 93.44 447 THR A C 1
ATOM 3650 O O . THR A 1 447 ? 15.727 -35.094 -22.25 1 93.44 447 THR A O 1
ATOM 3653 N N . PHE A 1 448 ? 17.156 -36.531 -23.125 1 93.75 448 PHE A N 1
ATOM 3654 C CA . PHE A 1 448 ? 16.609 -37.656 -22.344 1 93.75 448 PHE A CA 1
ATOM 3655 C C . PHE A 1 448 ? 16.953 -37.5 -20.875 1 93.75 448 PHE A C 1
ATOM 3657 O O . PHE A 1 448 ? 16.172 -37.875 -20 1 93.75 448 PHE A O 1
ATOM 3664 N N . ALA A 1 449 ? 18.094 -37 -20.656 1 94.56 449 ALA A N 1
ATOM 3665 C CA . ALA A 1 449 ? 18.453 -36.719 -19.266 1 94.56 449 ALA A CA 1
ATOM 3666 C C . ALA A 1 449 ? 17.516 -35.688 -18.672 1 94.56 449 ALA A C 1
ATOM 3668 O O . ALA A 1 449 ? 17.141 -35.781 -17.5 1 94.56 449 ALA A O 1
ATOM 3669 N N . TRP A 1 450 ? 17.156 -34.688 -19.438 1 95.38 450 TRP A N 1
ATOM 3670 C CA . TRP A 1 450 ? 16.219 -33.656 -18.984 1 95.38 450 TRP A CA 1
ATOM 3671 C C . TRP A 1 450 ? 14.859 -34.281 -18.672 1 95.38 450 TRP A C 1
ATOM 3673 O O . TRP A 1 450 ? 14.312 -34.062 -17.578 1 95.38 450 TRP A O 1
ATOM 3683 N N . TRP A 1 451 ? 14.344 -35.156 -19.516 1 95.69 451 TRP A N 1
ATOM 3684 C CA . TRP A 1 451 ? 13.055 -35.812 -19.312 1 95.69 451 TRP A CA 1
ATOM 3685 C C . TRP A 1 451 ? 13.125 -36.781 -18.141 1 95.69 451 TRP A C 1
ATOM 3687 O O . TRP A 1 451 ? 12.227 -36.812 -17.297 1 95.69 451 TRP A O 1
ATOM 3697 N N . GLY A 1 452 ? 14.203 -37.562 -18.141 1 95.81 452 GLY A N 1
ATOM 3698 C CA . GLY A 1 452 ? 14.367 -38.531 -17.062 1 95.81 452 GLY A CA 1
ATOM 3699 C C . GLY A 1 452 ? 14.477 -37.906 -15.688 1 95.81 452 GLY A C 1
ATOM 3700 O O . GLY A 1 452 ? 13.93 -38.406 -14.719 1 95.81 452 GLY A O 1
ATOM 3701 N N . GLY A 1 453 ? 15.219 -36.844 -15.664 1 96.94 453 GLY A N 1
ATOM 3702 C CA . GLY A 1 453 ? 15.312 -36.125 -14.406 1 96.94 453 GLY A CA 1
ATOM 3703 C C . GLY A 1 453 ? 13.992 -35.531 -13.953 1 96.94 453 GLY A C 1
ATOM 3704 O O . GLY A 1 453 ? 13.594 -35.688 -12.797 1 96.94 453 GLY A O 1
ATOM 3705 N N . MET A 1 454 ? 13.305 -34.906 -14.828 1 96.25 454 MET A N 1
ATOM 3706 C CA . MET A 1 454 ? 12.039 -34.25 -14.539 1 96.25 454 MET A CA 1
ATOM 3707 C C . MET A 1 454 ? 10.984 -35.25 -14.094 1 96.25 454 MET A C 1
ATOM 3709 O O . MET A 1 454 ? 10.312 -35.062 -13.086 1 96.25 454 MET A O 1
ATOM 3713 N N . LEU A 1 455 ? 10.828 -36.344 -14.773 1 95.94 455 LEU A N 1
ATOM 3714 C CA . LEU A 1 455 ? 9.812 -37.344 -14.492 1 95.94 455 LEU A CA 1
ATOM 3715 C C . LEU A 1 455 ? 10.141 -38.125 -13.211 1 95.94 455 LEU A C 1
ATOM 3717 O O . LEU A 1 455 ? 9.242 -38.438 -12.43 1 95.94 455 LEU A O 1
ATOM 3721 N N . GLY A 1 456 ? 11.406 -38.406 -13.062 1 96.94 456 GLY A N 1
ATOM 3722 C CA . GLY A 1 456 ? 11.812 -39.094 -11.836 1 96.94 456 GLY A CA 1
ATOM 3723 C C . GLY A 1 456 ? 11.562 -38.281 -10.586 1 96.94 456 GLY A C 1
ATOM 3724 O O . GLY A 1 456 ? 11.086 -38.781 -9.578 1 96.94 456 GLY A O 1
ATOM 3725 N N . LEU A 1 457 ? 11.836 -37.031 -10.672 1 97.94 457 LEU A N 1
ATOM 3726 C CA . LEU A 1 457 ? 11.695 -36.156 -9.516 1 97.94 457 LEU A CA 1
ATOM 3727 C C . LEU A 1 457 ? 10.242 -35.781 -9.305 1 97.94 457 LEU A C 1
ATOM 3729 O O . LEU A 1 457 ? 9.867 -35.312 -8.227 1 97.94 457 LEU A O 1
ATOM 3733 N N . ALA A 1 458 ? 9.375 -35.906 -10.305 1 97.69 458 ALA A N 1
ATOM 3734 C CA . ALA A 1 458 ? 7.945 -35.594 -10.18 1 97.69 458 ALA A CA 1
ATOM 3735 C C . ALA A 1 458 ? 7.289 -36.5 -9.133 1 97.69 458 ALA A C 1
ATOM 3737 O O . ALA A 1 458 ? 6.352 -36.094 -8.445 1 97.69 458 ALA A O 1
ATOM 3738 N N . VAL A 1 459 ? 7.816 -37.656 -8.953 1 96.69 459 VAL A N 1
ATOM 3739 C CA . VAL A 1 459 ? 7.199 -38.625 -8.062 1 96.69 459 VAL A CA 1
ATOM 3740 C C . VAL A 1 459 ? 7.277 -38.125 -6.617 1 96.69 459 VAL A C 1
ATOM 3742 O O . VAL A 1 459 ? 6.246 -37.906 -5.977 1 96.69 459 VAL A O 1
ATOM 3745 N N . PRO A 1 460 ? 8.453 -37.906 -6.102 1 97.44 460 PRO A N 1
ATOM 3746 C CA . PRO A 1 460 ? 8.492 -37.438 -4.719 1 97.44 460 PRO A CA 1
ATOM 3747 C C . PRO A 1 460 ? 7.855 -36.031 -4.559 1 97.44 460 PRO A C 1
ATOM 3749 O O . PRO A 1 460 ? 7.277 -35.75 -3.51 1 97.44 460 PRO A O 1
ATOM 3752 N N . ILE A 1 461 ? 7.941 -35.188 -5.527 1 98.25 461 ILE A N 1
ATOM 3753 C CA . ILE A 1 461 ? 7.434 -33.844 -5.426 1 98.25 461 ILE A CA 1
ATOM 3754 C C . ILE A 1 461 ? 5.906 -33.844 -5.426 1 98.25 461 ILE A C 1
ATOM 3756 O O . ILE A 1 461 ? 5.273 -33.156 -4.629 1 98.25 461 ILE A O 1
ATOM 3760 N N . PHE A 1 462 ? 5.281 -34.625 -6.312 1 98.12 462 PHE A N 1
ATOM 3761 C CA . PHE A 1 462 ? 3.826 -34.75 -6.332 1 98.12 462 PHE A CA 1
ATOM 3762 C C . PHE A 1 462 ? 3.316 -35.375 -5.043 1 98.12 462 PHE A C 1
ATOM 3764 O O . PHE A 1 462 ? 2.271 -35 -4.523 1 98.12 462 PHE A O 1
ATOM 3771 N N . TRP A 1 463 ? 4.086 -36.344 -4.602 1 97.94 463 TRP A N 1
ATOM 3772 C CA . TRP A 1 463 ? 3.713 -36.969 -3.338 1 97.94 463 TRP A CA 1
ATOM 3773 C C . TRP A 1 463 ? 3.732 -35.969 -2.201 1 97.94 463 TRP A C 1
ATOM 3775 O O . TRP A 1 463 ? 2.762 -35.844 -1.449 1 97.94 463 TRP A O 1
ATOM 3785 N N . ALA A 1 464 ? 4.781 -35.281 -2.078 1 98.19 464 ALA A N 1
ATOM 3786 C CA . ALA A 1 464 ? 4.918 -34.281 -1.018 1 98.19 464 ALA A CA 1
ATOM 3787 C C . ALA A 1 464 ? 3.859 -33.188 -1.15 1 98.19 464 ALA A C 1
ATOM 3789 O O . ALA A 1 464 ? 3.322 -32.719 -0.148 1 98.19 464 ALA A O 1
ATOM 3790 N N . SER A 1 465 ? 3.598 -32.75 -2.348 1 98.5 465 SER A N 1
ATOM 3791 C CA . SER A 1 465 ? 2.613 -31.703 -2.596 1 98.5 465 SER A CA 1
ATOM 3792 C C . SER A 1 465 ? 1.211 -32.156 -2.207 1 98.5 465 SER A C 1
ATOM 3794 O O . SER A 1 465 ? 0.449 -31.391 -1.608 1 98.5 465 SER A O 1
ATOM 3796 N N . ASP A 1 466 ? 0.886 -33.375 -2.578 1 98.06 466 ASP A N 1
ATOM 3797 C CA . ASP A 1 466 ? -0.428 -33.938 -2.25 1 98.06 466 ASP A CA 1
ATOM 3798 C C . ASP A 1 466 ? -0.622 -34.031 -0.739 1 98.06 466 ASP A C 1
ATOM 3800 O O . ASP A 1 466 ? -1.652 -33.625 -0.211 1 98.06 466 ASP A O 1
ATOM 3804 N N . VAL A 1 467 ? 0.357 -34.5 -0.075 1 97.62 467 VAL A N 1
ATOM 3805 C CA . VAL A 1 467 ? 0.291 -34.656 1.375 1 97.62 467 VAL A CA 1
ATOM 3806 C C . VAL A 1 467 ? 0.228 -33.281 2.035 1 97.62 467 VAL A C 1
ATOM 3808 O O . VAL A 1 467 ? -0.564 -33.062 2.957 1 97.62 467 VAL A O 1
ATOM 3811 N N . PHE A 1 468 ? 1.04 -32.344 1.573 1 98.38 468 PHE A N 1
ATOM 3812 C CA . PHE A 1 468 ? 1.067 -31.016 2.135 1 98.38 468 PHE A CA 1
ATOM 3813 C C . PHE A 1 468 ? -0.264 -30.297 1.91 1 98.38 468 PHE A C 1
ATOM 3815 O O . PHE A 1 468 ? -0.725 -29.547 2.771 1 98.38 468 PHE A O 1
ATOM 3822 N N . TRP A 1 469 ? -0.824 -30.516 0.725 1 98 469 TRP A N 1
ATOM 3823 C CA . TRP A 1 469 ? -2.125 -29.938 0.405 1 98 469 TRP A CA 1
ATOM 3824 C C . TRP A 1 469 ? -3.182 -30.391 1.408 1 98 469 TRP A C 1
ATOM 3826 O O . TRP A 1 469 ? -3.916 -29.562 1.958 1 98 469 TRP A O 1
ATOM 3836 N N . ARG A 1 470 ? -3.199 -31.625 1.783 1 96.62 470 ARG A N 1
ATOM 3837 C CA . ARG A 1 470 ? -4.219 -32.188 2.662 1 96.62 470 ARG A CA 1
ATOM 3838 C C . ARG A 1 470 ? -3.881 -31.938 4.129 1 96.62 470 ARG A C 1
ATOM 3840 O O . ARG A 1 470 ? -4.773 -31.688 4.941 1 96.62 470 ARG A O 1
ATOM 3847 N N . ALA A 1 471 ? -2.65 -31.906 4.418 1 97.19 471 ALA A N 1
ATOM 3848 C CA . ALA A 1 471 ? -2.236 -31.844 5.816 1 97.19 471 ALA A CA 1
ATOM 3849 C C . ALA A 1 471 ? -2.123 -30.391 6.289 1 97.19 471 ALA A C 1
ATOM 3851 O O . ALA A 1 471 ? -2.307 -30.109 7.473 1 97.19 471 ALA A O 1
ATOM 3852 N N . VAL A 1 472 ? -1.776 -29.484 5.398 1 98.12 472 VAL A N 1
ATOM 3853 C CA . VAL A 1 472 ? -1.466 -28.141 5.84 1 98.12 472 VAL A CA 1
ATOM 3854 C C . VAL A 1 472 ? -2.361 -27.141 5.109 1 98.12 472 VAL A C 1
ATOM 3856 O O . VAL A 1 472 ? -3.041 -26.328 5.742 1 98.12 472 VAL A O 1
ATOM 3859 N N . ASP A 1 473 ? -2.383 -27.203 3.795 1 97.62 473 ASP A N 1
ATOM 3860 C CA . ASP A 1 473 ? -3.078 -26.203 2.992 1 97.62 473 ASP A CA 1
ATOM 3861 C C . ASP A 1 473 ? -4.566 -26.172 3.326 1 97.62 473 ASP A C 1
ATOM 3863 O O . ASP A 1 473 ? -5.105 -25.109 3.674 1 97.62 473 ASP A O 1
ATOM 3867 N N . ILE A 1 474 ? -5.262 -27.266 3.279 1 96.81 474 ILE A N 1
ATOM 3868 C CA . ILE A 1 474 ? -6.695 -27.344 3.537 1 96.81 474 ILE A CA 1
ATOM 3869 C C . ILE A 1 474 ? -6.984 -26.938 4.98 1 96.81 474 ILE A C 1
ATOM 3871 O O . ILE A 1 474 ? -7.824 -26.062 5.227 1 96.81 474 ILE A O 1
ATOM 3875 N N . PRO A 1 475 ? -6.273 -27.469 5.914 1 97.19 475 PRO A N 1
ATOM 3876 C CA . PRO A 1 475 ? -6.531 -27.047 7.293 1 97.19 475 PRO A CA 1
ATOM 3877 C C . PRO A 1 475 ? -6.262 -25.562 7.512 1 97.19 475 PRO A C 1
ATOM 3879 O O . PRO A 1 475 ? -6.891 -24.938 8.367 1 97.19 475 PRO A O 1
ATOM 3882 N N . SER A 1 476 ? -5.316 -25.016 6.805 1 97.75 476 SER A N 1
ATOM 3883 C CA . SER A 1 476 ? -5.039 -23.578 6.93 1 97.75 476 SER A CA 1
ATOM 3884 C C . SER A 1 476 ? -6.246 -22.75 6.512 1 97.75 476 SER A C 1
ATOM 3886 O O . SER A 1 476 ? -6.551 -21.734 7.137 1 97.75 476 SER A O 1
ATOM 3888 N N . VAL A 1 477 ? -6.906 -23.156 5.484 1 96.31 477 VAL A N 1
ATOM 3889 C CA . VAL A 1 477 ? -8.094 -22.453 5.016 1 96.31 477 VAL A CA 1
ATOM 3890 C C . VAL A 1 477 ? -9.211 -22.562 6.055 1 96.31 477 VAL A C 1
ATOM 3892 O O . VAL A 1 477 ? -9.898 -21.594 6.348 1 96.31 477 VAL A O 1
ATOM 3895 N N . GLU A 1 478 ? -9.336 -23.719 6.633 1 97.44 478 GLU A N 1
ATOM 3896 C CA . GLU A 1 478 ? -10.352 -23.953 7.652 1 97.44 478 GLU A CA 1
ATOM 3897 C C . GLU A 1 478 ? -10.047 -23.156 8.922 1 97.44 478 GLU A C 1
ATOM 3899 O O . GLU A 1 478 ? -10.953 -22.641 9.57 1 97.44 478 GLU A O 1
ATOM 3904 N N . PHE A 1 479 ? -8.828 -23.172 9.211 1 97.25 479 PHE A N 1
ATOM 3905 C CA . PHE A 1 479 ? -8.414 -22.406 10.391 1 97.25 479 PHE A CA 1
ATOM 3906 C C . PHE A 1 479 ? -8.719 -20.922 10.219 1 97.25 479 PHE A C 1
ATOM 3908 O O . PHE A 1 479 ? -9.164 -20.266 11.164 1 97.25 479 PHE A O 1
ATOM 3915 N N . ALA A 1 480 ? -8.438 -20.422 9.055 1 97.19 480 ALA A N 1
ATOM 3916 C CA . ALA A 1 480 ? -8.711 -19 8.773 1 97.19 480 ALA A CA 1
ATOM 3917 C C . ALA A 1 480 ? -10.195 -18.688 8.93 1 97.19 480 ALA A C 1
ATOM 3919 O O . ALA A 1 480 ? -10.562 -17.672 9.516 1 97.19 480 ALA A O 1
ATOM 3920 N N . LYS A 1 481 ? -11.031 -19.531 8.438 1 96.94 481 LYS A N 1
ATOM 3921 C CA . LYS A 1 481 ? -12.477 -19.359 8.555 1 96.94 481 LYS A CA 1
ATOM 3922 C C . LYS A 1 481 ? -12.93 -19.453 10.016 1 96.94 481 LYS A C 1
ATOM 3924 O O . LYS A 1 481 ? -13.773 -18.672 10.461 1 96.94 481 LYS A O 1
ATOM 3929 N N . TRP A 1 482 ? -12.328 -20.406 10.68 1 97.12 482 TRP A N 1
ATOM 3930 C CA . TRP A 1 482 ? -12.641 -20.594 12.094 1 97.12 482 TRP A CA 1
ATOM 3931 C C . TRP A 1 482 ? -12.258 -19.359 12.906 1 97.12 482 TRP A C 1
ATOM 3933 O O . TRP A 1 482 ? -13.039 -18.875 13.727 1 97.12 482 TRP A O 1
ATOM 3943 N N . LEU A 1 483 ? -11.117 -18.875 12.695 1 97.06 483 LEU A N 1
ATOM 3944 C CA . LEU A 1 483 ? -10.641 -17.703 13.422 1 97.06 483 LEU A CA 1
ATOM 3945 C C . LEU A 1 483 ? -11.508 -16.484 13.125 1 97.06 483 LEU A C 1
ATOM 3947 O O . LEU A 1 483 ? -11.82 -15.703 14.031 1 97.06 483 LEU A O 1
ATOM 3951 N N . GLU A 1 484 ? -11.781 -16.312 11.867 1 96.69 484 GLU A N 1
ATOM 3952 C CA . GLU A 1 484 ? -12.688 -15.219 11.508 1 96.69 484 GLU A CA 1
ATOM 3953 C C . GLU A 1 484 ? -14.008 -15.32 12.273 1 96.69 484 GLU A C 1
ATOM 3955 O O . GLU A 1 484 ? -14.484 -14.336 12.828 1 96.69 484 GLU A O 1
ATOM 3960 N N . GLY A 1 485 ? -14.555 -16.516 12.289 1 96.31 485 GLY A N 1
ATOM 3961 C CA . GLY A 1 485 ? -15.805 -16.75 12.992 1 96.31 485 GLY A CA 1
ATOM 3962 C C . GLY A 1 485 ? -15.734 -16.391 14.469 1 96.31 485 GLY A C 1
ATOM 3963 O O . GLY A 1 485 ? -16.703 -15.906 15.047 1 96.31 485 GLY A O 1
ATOM 3964 N N . LYS A 1 486 ? -14.633 -16.547 15.07 1 96.38 486 LYS A N 1
ATOM 3965 C CA . LYS A 1 486 ? -14.445 -16.25 16.484 1 96.38 486 LYS A CA 1
ATOM 3966 C C . LYS A 1 486 ? -14.25 -14.75 16.719 1 96.38 486 LYS A C 1
ATOM 3968 O O . LYS A 1 486 ? -14.555 -14.242 17.797 1 96.38 486 LYS A O 1
ATOM 3973 N N . CYS A 1 487 ? -13.758 -14.086 15.75 1 96.62 487 CYS A N 1
ATOM 3974 C CA . CYS A 1 487 ? -13.375 -12.688 15.914 1 96.62 487 CYS A CA 1
ATOM 3975 C C . CYS A 1 487 ? -14.531 -11.758 15.562 1 96.62 487 CYS A C 1
ATOM 3977 O O . CYS A 1 487 ? -14.531 -10.586 15.938 1 96.62 487 CYS A O 1
ATOM 3979 N N . ILE A 1 488 ? -15.453 -12.211 14.797 1 95.38 488 ILE A N 1
ATOM 3980 C CA . ILE A 1 488 ? -16.5 -11.336 14.297 1 95.38 488 ILE A CA 1
ATOM 3981 C C . ILE A 1 488 ? -17.703 -11.352 15.25 1 95.38 488 ILE A C 1
ATOM 3983 O O . ILE A 1 488 ? -17.828 -12.266 16.078 1 95.38 488 ILE A O 1
ATOM 3987 N N . VAL A 1 489 ? -18.531 -10.258 15.18 1 90.94 489 VAL A N 1
ATOM 3988 C CA . VAL A 1 489 ? -19.766 -10.18 15.945 1 90.94 489 VAL A CA 1
ATOM 3989 C C . VAL A 1 489 ? -20.828 -11.078 15.312 1 90.94 489 VAL A C 1
ATOM 3991 O O . VAL A 1 489 ? -21.047 -11.023 14.094 1 90.94 489 VAL A O 1
ATOM 3994 N N . LYS A 1 490 ? -21.344 -11.992 16.141 1 79.88 490 LYS A N 1
ATOM 3995 C CA . LYS A 1 490 ? -22.344 -12.914 15.633 1 79.88 490 LYS A CA 1
ATOM 3996 C C . LYS A 1 490 ? -23.688 -12.203 15.406 1 79.88 490 LYS A C 1
ATOM 3998 O O . LYS A 1 490 ? -24.125 -11.422 16.25 1 79.88 490 LYS A O 1
ATOM 4003 N N . GLU A 1 491 ? -24.047 -12.016 14.086 1 69.06 491 GLU A N 1
ATOM 4004 C CA . GLU A 1 491 ? -25.359 -11.422 13.805 1 69.06 491 GLU A CA 1
ATOM 4005 C C . GLU A 1 491 ? -26.484 -12.32 14.273 1 69.06 491 GLU A C 1
ATOM 4007 O O . GLU A 1 491 ? -26.469 -13.531 14.047 1 69.06 491 GLU A O 1
ATOM 4012 N N . ASP A 1 492 ? -27.172 -12.016 15.461 1 49.94 492 ASP A N 1
ATOM 4013 C CA . ASP A 1 492 ? -28.406 -12.719 15.844 1 49.94 492 ASP A CA 1
ATOM 4014 C C . ASP A 1 492 ? -29.438 -12.68 14.711 1 49.94 492 ASP A C 1
ATOM 4016 O O . ASP A 1 492 ? -29.531 -11.688 13.992 1 49.94 492 ASP A O 1
ATOM 4020 N N . MET B 1 1 ? -36.75 9.688 -35.625 1 19.03 1 MET B N 1
ATOM 4021 C CA . MET B 1 1 ? -37.781 10.719 -35.562 1 19.03 1 MET B CA 1
ATOM 4022 C C . MET B 1 1 ? -37.844 11.375 -34.188 1 19.03 1 MET B C 1
ATOM 4024 O O . MET B 1 1 ? -38.594 12.344 -34 1 19.03 1 MET B O 1
ATOM 4028 N N . LEU B 1 2 ? -37.531 10.633 -33.219 1 17.72 2 LEU B N 1
ATOM 4029 C CA . LEU B 1 2 ? -37.625 10.914 -31.797 1 17.72 2 LEU B CA 1
ATOM 4030 C C . LEU B 1 2 ? -36.719 12.055 -31.375 1 17.72 2 LEU B C 1
ATOM 4032 O O . LEU B 1 2 ? -35.531 11.82 -31.031 1 17.72 2 LEU B O 1
ATOM 4036 N N . ARG B 1 3 ? -36.469 13.031 -32.062 1 22.19 3 ARG B N 1
ATOM 4037 C CA . ARG B 1 3 ? -35.719 14.273 -31.984 1 22.19 3 ARG B CA 1
ATOM 4038 C C . ARG B 1 3 ? -36.062 15.055 -30.734 1 22.19 3 ARG B C 1
ATOM 4040 O O . ARG B 1 3 ? -35.25 15.805 -30.203 1 22.19 3 ARG B O 1
ATOM 4047 N N . PRO B 1 4 ? -37.188 15.195 -30.172 1 19.75 4 PRO B N 1
ATOM 4048 C CA . PRO B 1 4 ? -37.906 16.406 -29.734 1 19.75 4 PRO B CA 1
ATOM 4049 C C . PRO B 1 4 ? -37.5 16.812 -28.312 1 19.75 4 PRO B C 1
ATOM 4051 O O . PRO B 1 4 ? -37.219 17.984 -28.078 1 19.75 4 PRO B O 1
ATOM 4054 N N . LEU B 1 5 ? -37.906 16.344 -27.125 1 18.02 5 LEU B N 1
ATOM 4055 C CA . LEU B 1 5 ? -38.5 17.031 -25.984 1 18.02 5 LEU B CA 1
ATOM 4056 C C . LEU B 1 5 ? -37.406 17.453 -25 1 18.02 5 LEU B C 1
ATOM 4058 O O . LEU B 1 5 ? -37.531 18.453 -24.297 1 18.02 5 LEU B O 1
ATOM 4062 N N . ARG B 1 6 ? -36.406 16.922 -24.375 1 21.97 6 ARG B N 1
ATOM 4063 C CA . ARG B 1 6 ? -36.031 17.312 -23.016 1 21.97 6 ARG B CA 1
ATOM 4064 C C . ARG B 1 6 ? -35.375 18.672 -23 1 21.97 6 ARG B C 1
ATOM 4066 O O . ARG B 1 6 ? -34.188 18.781 -23.297 1 21.97 6 ARG B O 1
ATOM 4073 N N . GLY B 1 7 ? -35.719 19.797 -23.578 1 23.33 7 GLY B N 1
ATOM 4074 C CA . GLY B 1 7 ? -35.656 21.234 -23.422 1 23.33 7 GLY B CA 1
ATOM 4075 C C . GLY B 1 7 ? -36.031 21.703 -22.031 1 23.33 7 GLY B C 1
ATOM 4076 O O . GLY B 1 7 ? -35.688 22.828 -21.641 1 23.33 7 GLY B O 1
ATOM 4077 N N . LEU B 1 8 ? -36.875 21.203 -21.281 1 20.12 8 LEU B N 1
ATOM 4078 C CA . LEU B 1 8 ? -37.812 21.781 -20.328 1 20.12 8 LEU B CA 1
ATOM 4079 C C . LEU B 1 8 ? -37.125 22.078 -19 1 20.12 8 LEU B C 1
ATOM 4081 O O . LEU B 1 8 ? -37.406 23.078 -18.359 1 20.12 8 LEU B O 1
ATOM 4085 N N . VAL B 1 9 ? -36.344 21.344 -18.312 1 22.48 9 VAL B N 1
ATOM 4086 C CA . VAL B 1 9 ? -36.344 21.5 -16.875 1 22.48 9 VAL B CA 1
ATOM 4087 C C . VAL B 1 9 ? -35.469 22.703 -16.5 1 22.48 9 VAL B C 1
ATOM 4089 O O . VAL B 1 9 ? -35.406 23.078 -15.32 1 22.48 9 VAL B O 1
ATOM 4092 N N . ALA B 1 10 ? -34.594 23.344 -17.094 1 27.41 10 ALA B N 1
ATOM 4093 C CA . ALA B 1 10 ? -34.062 24.641 -16.688 1 27.41 10 ALA B CA 1
ATOM 4094 C C . ALA B 1 10 ? -35.125 25.734 -16.797 1 27.41 10 ALA B C 1
ATOM 4096 O O . ALA B 1 10 ? -34.781 26.922 -16.703 1 27.41 10 ALA B O 1
ATOM 4097 N N . GLY B 1 11 ? -36.281 25.5 -17.156 1 24.62 11 GLY B N 1
ATOM 4098 C CA . GLY B 1 11 ? -37.156 26.656 -17.203 1 24.62 11 GLY B CA 1
ATOM 4099 C C . GLY B 1 11 ? -37.375 27.312 -15.844 1 24.62 11 GLY B C 1
ATOM 4100 O O . GLY B 1 11 ? -37.188 28.516 -15.711 1 24.62 11 GLY B O 1
ATOM 4101 N N . LEU B 1 12 ? -38.281 26.781 -14.953 1 22 12 LEU B N 1
ATOM 4102 C CA . LEU B 1 12 ? -39.406 27.344 -14.227 1 22 12 LEU B CA 1
ATOM 4103 C C . LEU B 1 12 ? -39 27.734 -12.805 1 22 12 LEU B C 1
ATOM 4105 O O . LEU B 1 12 ? -39.844 28.156 -12.016 1 22 12 LEU B O 1
ATOM 4109 N N . LEU B 1 13 ? -38.062 27.312 -12.094 1 23.11 13 LEU B N 1
ATOM 4110 C CA . LEU B 1 13 ? -38.5 27.625 -10.742 1 23.11 13 LEU B CA 1
ATOM 4111 C C . LEU B 1 13 ? -38.531 29.141 -10.523 1 23.11 13 LEU B C 1
ATOM 4113 O O . LEU B 1 13 ? -37.625 29.844 -10.93 1 23.11 13 LEU B O 1
ATOM 4117 N N . PRO B 1 14 ? -39.781 29.688 -10.219 1 23.27 14 PRO B N 1
ATOM 4118 C CA . PRO B 1 14 ? -40.469 30.953 -9.945 1 23.27 14 PRO B CA 1
ATOM 4119 C C . PRO B 1 14 ? -39.75 31.828 -8.922 1 23.27 14 PRO B C 1
ATOM 4121 O O . PRO B 1 14 ? -39.031 31.312 -8.078 1 23.27 14 PRO B O 1
ATOM 4124 N N . SER B 1 15 ? -39.531 33.094 -9.344 1 25.83 15 SER B N 1
ATOM 4125 C CA . SER B 1 15 ? -39.344 34.312 -8.555 1 25.83 15 SER B CA 1
ATOM 4126 C C . SER B 1 15 ? -40.312 34.344 -7.367 1 25.83 15 SER B C 1
ATOM 4128 O O . SER B 1 15 ? -41.5 34.062 -7.512 1 25.83 15 SER B O 1
ATOM 4130 N N . SER B 1 16 ? -39.938 33.969 -6.258 1 24.97 16 SER B N 1
ATOM 4131 C CA . SER B 1 16 ? -40.781 34.5 -5.195 1 24.97 16 SER B CA 1
ATOM 4132 C C . SER B 1 16 ? -41.219 35.938 -5.488 1 24.97 16 SER B C 1
ATOM 4134 O 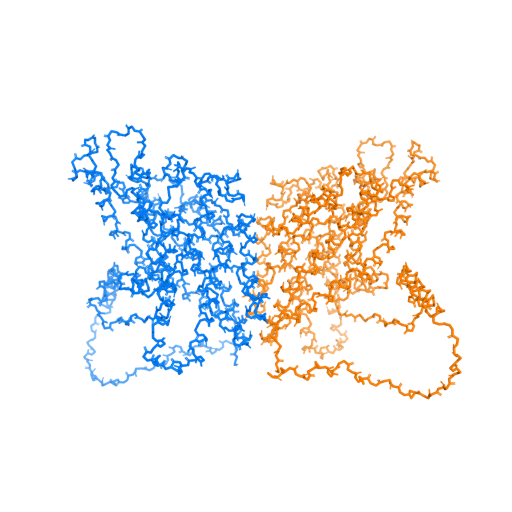O . SER B 1 16 ? -40.375 36.75 -5.84 1 24.97 16 SER B O 1
ATOM 4136 N N . ASN B 1 17 ? -42.469 36.219 -5.871 1 25.92 17 ASN B N 1
ATOM 4137 C CA . ASN B 1 17 ? -43.312 37.344 -6.184 1 25.92 17 ASN B CA 1
ATOM 4138 C C . ASN B 1 17 ? -43.188 38.438 -5.125 1 25.92 17 ASN B C 1
ATOM 4140 O O . ASN B 1 17 ? -44.156 38.719 -4.395 1 25.92 17 ASN B O 1
ATOM 4144 N N . GLU B 1 18 ? -42.281 38.562 -4.207 1 27.45 18 GLU B N 1
ATOM 4145 C CA . GLU B 1 18 ? -42.781 39.688 -3.432 1 27.45 18 GLU B CA 1
ATOM 4146 C C . GLU B 1 18 ? -43.125 40.875 -4.336 1 27.45 18 GLU B C 1
ATOM 4148 O O . GLU B 1 18 ? -42.625 40.969 -5.457 1 27.45 18 GLU B O 1
ATOM 4153 N N . PRO B 1 19 ? -43.938 42.031 -3.838 1 27.19 19 PRO B N 1
ATOM 4154 C CA . PRO B 1 19 ? -44.594 43.125 -4.578 1 27.19 19 PRO B CA 1
ATOM 4155 C C . PRO B 1 19 ? -43.688 43.719 -5.656 1 27.19 19 PRO B C 1
ATOM 4157 O O . PRO B 1 19 ? -42.469 43.656 -5.559 1 27.19 19 PRO B O 1
ATOM 4160 N N . ASN B 1 20 ? -44.219 43.812 -6.953 1 26.88 20 ASN B N 1
ATOM 4161 C CA . ASN B 1 20 ? -43.969 44.5 -8.203 1 26.88 20 ASN B CA 1
ATOM 4162 C C . ASN B 1 20 ? -43.469 45.906 -7.961 1 26.88 20 ASN B C 1
ATOM 4164 O O . ASN B 1 20 ? -44.25 46.844 -7.871 1 26.88 20 ASN B O 1
ATOM 4168 N N . TYR B 1 21 ? -42.594 46.219 -6.984 1 24.06 21 TYR B N 1
ATOM 4169 C CA . TYR B 1 21 ? -42.375 47.625 -7.16 1 24.06 21 TYR B CA 1
ATOM 4170 C C . TYR B 1 21 ? -41.938 47.938 -8.594 1 24.06 21 TYR B C 1
ATOM 4172 O O . TYR B 1 21 ? -41 47.344 -9.102 1 24.06 21 TYR B O 1
ATOM 4180 N N . GLU B 1 22 ? -42.969 48.188 -9.555 1 26.88 22 GLU B N 1
ATOM 4181 C CA . GLU B 1 22 ? -42.938 48.781 -10.891 1 26.88 22 GLU B CA 1
ATOM 4182 C C . GLU B 1 22 ? -41.781 49.75 -11.047 1 26.88 22 GLU B C 1
ATOM 4184 O O . GLU B 1 22 ? -41.906 50.938 -10.781 1 26.88 22 GLU B O 1
ATOM 4189 N N . LEU B 1 23 ? -40.625 49.594 -10.367 1 23.61 23 LEU B N 1
ATOM 4190 C CA . LEU B 1 23 ? -39.812 50.75 -10.703 1 23.61 23 LEU B CA 1
ATOM 4191 C C . LEU B 1 23 ? -39.781 50.969 -12.211 1 23.61 23 LEU B C 1
ATOM 4193 O O . LEU B 1 23 ? -39.969 50.031 -12.984 1 23.61 23 LEU B O 1
ATOM 4197 N N . ILE B 1 24 ? -39.531 52.156 -12.688 1 27.56 24 ILE B N 1
ATOM 4198 C CA . ILE B 1 24 ? -39.438 52.969 -13.891 1 27.56 24 ILE B CA 1
ATOM 4199 C C . ILE B 1 24 ? -38.5 52.312 -14.898 1 27.56 24 ILE B C 1
ATOM 4201 O O . ILE B 1 24 ? -37.344 52.062 -14.609 1 27.56 24 ILE B O 1
ATOM 4205 N N . HIS B 1 25 ? -39.062 51.5 -15.844 1 30.23 25 HIS B N 1
ATOM 4206 C CA . HIS B 1 25 ? -38.469 51.031 -17.094 1 30.23 25 HIS B CA 1
ATOM 4207 C C . HIS B 1 25 ? -37.688 52.125 -17.797 1 30.23 25 HIS B C 1
ATOM 4209 O O . HIS B 1 25 ? -38.281 52.875 -18.578 1 30.23 25 HIS B O 1
ATOM 4215 N N . ALA B 1 26 ? -36.875 52.906 -17.125 1 30.22 26 ALA B N 1
ATOM 4216 C CA . ALA B 1 26 ? -36.25 53.875 -18 1 30.22 26 ALA B CA 1
ATOM 4217 C C . ALA B 1 26 ? -35.562 53.188 -19.188 1 30.22 26 ALA B C 1
ATOM 4219 O O . ALA B 1 26 ? -34.875 52.156 -19 1 30.22 26 ALA B O 1
ATOM 4220 N N . ASN B 1 27 ? -35.875 53.281 -20.391 1 34.44 27 ASN B N 1
ATOM 4221 C CA . ASN B 1 27 ? -35.438 52.938 -21.734 1 34.44 27 ASN B CA 1
ATOM 4222 C C . ASN B 1 27 ? -33.938 53 -21.859 1 34.44 27 ASN B C 1
ATOM 4224 O O . ASN B 1 27 ? -33.375 53.062 -22.969 1 34.44 27 ASN B O 1
ATOM 4228 N N . GLY B 1 28 ? -33.188 53.688 -21 1 34.66 28 GLY B N 1
ATOM 4229 C CA . GLY B 1 28 ? -31.891 54.125 -21.484 1 34.66 28 GLY B CA 1
ATOM 4230 C C . GLY B 1 28 ? -30.984 52.969 -21.875 1 34.66 28 GLY B C 1
ATOM 4231 O O . GLY B 1 28 ? -31.281 51.812 -21.531 1 34.66 28 GLY B O 1
ATOM 4232 N N . THR B 1 29 ? -29.562 53.156 -22.25 1 37.88 29 THR B N 1
ATOM 4233 C CA . THR B 1 29 ? -28.516 52.656 -23.125 1 37.88 29 THR B CA 1
ATOM 4234 C C . THR B 1 29 ? -27.969 51.312 -22.578 1 37.88 29 THR B C 1
ATOM 4236 O O . THR B 1 29 ? -27.609 51.219 -21.406 1 37.88 29 THR B O 1
ATOM 4239 N N . ALA B 1 30 ? -28.047 50.25 -23.281 1 48.19 30 ALA B N 1
ATOM 4240 C CA . ALA B 1 30 ? -27.484 48.906 -23.328 1 48.19 30 ALA B CA 1
ATOM 4241 C C . ALA B 1 30 ? -26.062 48.875 -22.781 1 48.19 30 ALA B C 1
ATOM 4243 O O . ALA B 1 30 ? -25.625 47.875 -22.203 1 48.19 30 ALA B O 1
ATOM 4244 N N . ASN B 1 31 ? -25.344 49.906 -23.25 1 48.44 31 ASN B N 1
ATOM 4245 C CA . ASN B 1 31 ? -23.922 50.031 -22.922 1 48.44 31 ASN B CA 1
ATOM 4246 C C . ASN B 1 31 ? -23.703 50.219 -21.438 1 48.44 31 ASN B C 1
ATOM 4248 O O . ASN B 1 31 ? -22.641 49.906 -20.906 1 48.44 31 ASN B O 1
ATOM 4252 N N . ASP B 1 32 ? -24.531 50.844 -20.75 1 54.31 32 ASP B N 1
ATOM 4253 C CA . ASP B 1 32 ? -24.438 51.188 -19.344 1 54.31 32 ASP B CA 1
ATOM 4254 C C . ASP B 1 32 ? -24.578 49.938 -18.484 1 54.31 32 ASP B C 1
ATOM 4256 O O . ASP B 1 32 ? -23.953 49.812 -17.422 1 54.31 32 ASP B O 1
ATOM 4260 N N . ASP B 1 33 ? -25.141 48.906 -19.125 1 64.62 33 ASP B N 1
ATOM 4261 C CA . ASP B 1 33 ? -25.422 47.688 -18.375 1 64.62 33 ASP B CA 1
ATOM 4262 C C . ASP B 1 33 ? -24.172 46.781 -18.281 1 64.62 33 ASP B C 1
ATOM 4264 O O . ASP B 1 33 ? -23.906 46.219 -17.219 1 64.62 33 ASP B O 1
ATOM 4268 N N . THR B 1 34 ? -23.438 46.844 -19.375 1 72.88 34 THR B N 1
ATOM 4269 C CA . THR B 1 34 ? -22.234 46.031 -19.359 1 72.88 34 THR B CA 1
ATOM 4270 C C . THR B 1 34 ? -21.203 46.594 -18.391 1 72.88 34 THR B C 1
ATOM 4272 O O . THR B 1 34 ? -20.547 45.875 -17.656 1 72.88 34 THR B O 1
ATOM 4275 N N . PHE B 1 35 ? -21.109 47.938 -18.469 1 76.56 35 PHE B N 1
ATOM 4276 C CA . PHE B 1 35 ? -20.172 48.594 -17.578 1 76.56 35 PHE B CA 1
ATOM 4277 C C . PHE B 1 35 ? -20.609 48.406 -16.125 1 76.56 35 PHE B C 1
ATOM 4279 O O . PHE B 1 35 ? -19.766 48.25 -15.234 1 76.56 35 PHE B O 1
ATOM 4286 N N . SER B 1 36 ? -21.844 48.469 -16.016 1 78.56 36 SER B N 1
ATOM 4287 C CA . SER B 1 36 ? -22.375 48.25 -14.68 1 78.56 36 SER B CA 1
ATOM 4288 C C . SER B 1 36 ? -22.125 46.844 -14.219 1 78.56 36 SER B C 1
ATOM 4290 O O . SER B 1 36 ? -21.781 46.594 -13.055 1 78.56 36 SER B O 1
ATOM 4292 N N . HIS B 1 37 ? -22.297 46 -15.148 1 85.44 37 HIS B N 1
ATOM 4293 C CA . HIS B 1 37 ? -22.031 44.594 -14.812 1 85.44 37 HIS B CA 1
ATOM 4294 C C . HIS B 1 37 ? -20.547 44.375 -14.539 1 85.44 37 HIS B C 1
ATOM 4296 O O . HIS B 1 37 ? -20.172 43.625 -13.641 1 85.44 37 HIS B O 1
ATOM 4302 N N . LEU B 1 38 ? -19.812 45 -15.305 1 85.81 38 LEU B N 1
ATOM 4303 C CA . LEU B 1 38 ? -18.375 44.875 -15.109 1 85.81 38 LEU B CA 1
ATOM 4304 C C . LEU B 1 38 ? -17.953 45.531 -13.797 1 85.81 38 LEU B C 1
ATOM 4306 O O . LEU B 1 38 ? -17.078 45 -13.094 1 85.81 38 LEU B O 1
ATOM 4310 N N . LYS B 1 39 ? -18.5 46.594 -13.516 1 83.56 39 LYS B N 1
ATOM 4311 C CA . LYS B 1 39 ? -18.203 47.281 -12.25 1 83.56 39 LYS B CA 1
ATOM 4312 C C . LYS B 1 39 ? -18.641 46.406 -11.062 1 83.56 39 LYS B C 1
ATOM 4314 O O . LYS B 1 39 ? -17.922 46.312 -10.07 1 83.56 39 LYS B O 1
ATOM 4319 N N . LEU B 1 40 ? -19.688 45.875 -11.227 1 84.31 40 LEU B N 1
ATOM 4320 C CA . LEU B 1 40 ? -20.172 45 -10.172 1 84.31 40 LEU B CA 1
ATOM 4321 C C . LEU B 1 40 ? -19.266 43.781 -10.016 1 84.31 40 LEU B C 1
ATOM 4323 O O . LEU B 1 40 ? -18.969 43.375 -8.891 1 84.31 40 LEU B O 1
ATOM 4327 N N . SER B 1 41 ? -18.938 43.312 -11.133 1 86.56 41 SER B N 1
ATOM 4328 C CA . SER B 1 41 ? -18.031 42.156 -11.094 1 86.56 41 SER B CA 1
ATOM 4329 C C . SER B 1 41 ? -16.688 42.531 -10.484 1 86.56 41 SER B C 1
ATOM 4331 O O . SER B 1 41 ? -16.094 41.75 -9.742 1 86.56 41 SER B O 1
ATOM 4333 N N . PHE B 1 42 ? -16.312 43.625 -10.797 1 87.5 42 PHE B N 1
ATOM 4334 C CA . PHE 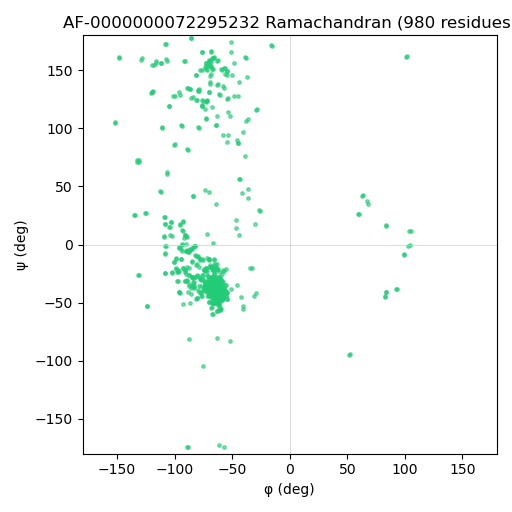B 1 42 ? -15.047 44.125 -10.266 1 87.5 42 PHE B CA 1
ATOM 4335 C C . PHE B 1 42 ? -15.156 44.344 -8.758 1 87.5 42 PHE B C 1
ATOM 4337 O O . PHE B 1 42 ? -14.234 44.031 -8.008 1 87.5 42 PHE B O 1
ATOM 4344 N N . THR B 1 43 ? -16.188 44.906 -8.336 1 84.12 43 THR B N 1
ATOM 4345 C CA . THR B 1 43 ? -16.406 45.156 -6.906 1 84.12 43 THR B CA 1
ATOM 4346 C C . THR B 1 43 ? -16.5 43.812 -6.156 1 84.12 43 THR B C 1
ATOM 4348 O O . THR B 1 43 ? -15.984 43.688 -5.043 1 84.12 43 THR B O 1
ATOM 4351 N N . ARG B 1 44 ? -17.125 43 -6.793 1 85.69 44 ARG B N 1
ATOM 4352 C CA . ARG B 1 44 ? -17.219 41.656 -6.195 1 85.69 44 ARG B CA 1
ATOM 4353 C C . ARG B 1 44 ? -15.836 41 -6.09 1 85.69 44 ARG B C 1
ATOM 4355 O O . ARG B 1 44 ? -15.547 40.312 -5.113 1 85.69 44 ARG B O 1
ATOM 4362 N N . PHE B 1 45 ? -15.125 41.25 -7.066 1 87.62 45 PHE B N 1
ATOM 4363 C CA . PHE B 1 45 ? -13.766 40.719 -7.078 1 87.62 45 PHE B CA 1
ATOM 4364 C C . PHE B 1 45 ? -12.93 41.375 -5.973 1 87.62 45 PHE B C 1
ATOM 4366 O O . PHE B 1 45 ? -12.188 40.656 -5.27 1 87.62 45 PHE B O 1
ATOM 4373 N N . LEU B 1 46 ? -13.078 42.594 -5.812 1 86.81 46 LEU B N 1
ATOM 4374 C CA . LEU B 1 46 ? -12.336 43.312 -4.77 1 86.81 46 LEU B CA 1
ATOM 4375 C C . LEU B 1 46 ? -12.781 42.844 -3.383 1 86.81 46 LEU B C 1
ATOM 4377 O O . LEU B 1 46 ? -11.969 42.719 -2.471 1 86.81 46 LEU B O 1
ATOM 4381 N N . PHE B 1 47 ? -14 42.625 -3.305 1 86.5 47 PHE B N 1
ATOM 4382 C CA . PHE B 1 47 ? -14.516 42.125 -2.031 1 86.5 47 PHE B CA 1
ATOM 4383 C C . PHE B 1 47 ? -14.016 40.719 -1.746 1 86.5 47 PHE B C 1
ATOM 4385 O O . PHE B 1 47 ? -13.766 40.344 -0.592 1 86.5 47 PHE B O 1
ATOM 4392 N N . PHE B 1 48 ? -13.859 40.031 -2.756 1 89 48 PHE B N 1
ATOM 4393 C CA . PHE B 1 48 ? -13.367 38.656 -2.635 1 89 48 PHE B CA 1
ATOM 4394 C C . PHE B 1 48 ? -11.938 38.656 -2.105 1 89 48 PHE B C 1
ATOM 4396 O O . PHE B 1 48 ? -11.531 37.719 -1.414 1 89 48 PHE B O 1
ATOM 4403 N N . LEU B 1 49 ? -11.195 39.656 -2.352 1 91.31 49 LEU B N 1
ATOM 4404 C CA . LEU B 1 49 ? -9.789 39.719 -1.959 1 91.31 49 LEU B CA 1
ATOM 4405 C C . LEU B 1 49 ? -9.656 40.125 -0.49 1 91.31 49 LEU B C 1
ATOM 4407 O O . LEU B 1 49 ? -8.586 39.969 0.099 1 91.31 49 LEU B O 1
ATOM 4411 N N . ILE B 1 50 ? -10.773 40.531 0.073 1 91.94 50 ILE B N 1
ATOM 4412 C CA . ILE B 1 50 ? -10.75 40.844 1.497 1 91.94 50 ILE B CA 1
ATOM 4413 C C . ILE B 1 50 ? -10.836 39.562 2.312 1 91.94 50 ILE B C 1
ATOM 4415 O O . ILE B 1 50 ? -11.664 38.688 2.029 1 91.94 50 ILE B O 1
ATOM 4419 N N . PRO B 1 51 ? -9.938 39.469 3.299 1 92.75 51 PRO B N 1
ATOM 4420 C CA . PRO B 1 51 ? -9.961 38.25 4.117 1 92.75 51 PRO B CA 1
ATOM 4421 C C . PRO B 1 51 ? -11.336 37.969 4.723 1 92.75 51 PRO B C 1
ATOM 4423 O O . PRO B 1 51 ? -12.055 38.906 5.074 1 92.75 51 PRO B O 1
ATOM 4426 N N . SER B 1 52 ? -11.664 36.75 4.922 1 91.94 52 SER B N 1
ATOM 4427 C CA . SER B 1 52 ? -13 36.312 5.293 1 91.94 52 SER B CA 1
ATOM 4428 C C . SER B 1 52 ? -13.406 36.844 6.656 1 91.94 52 SER B C 1
ATOM 4430 O O . SER B 1 52 ? -14.562 37.219 6.859 1 91.94 52 SER B O 1
ATOM 4432 N N . PRO B 1 53 ? -12.469 36.906 7.676 1 90.38 53 PRO B N 1
ATOM 4433 C CA . PRO B 1 53 ? -12.914 37.469 8.953 1 90.38 53 PRO B CA 1
ATOM 4434 C C . PRO B 1 53 ? -13.383 38.906 8.836 1 90.38 53 PRO B C 1
ATOM 4436 O O . PRO B 1 53 ? -14.297 39.344 9.555 1 90.38 53 PRO B O 1
ATOM 4439 N N . ILE B 1 54 ? -12.75 39.625 7.949 1 90.69 54 ILE B N 1
ATOM 4440 C CA . ILE B 1 54 ? -13.133 41.031 7.738 1 90.69 54 ILE B CA 1
ATOM 4441 C C . ILE B 1 54 ? -14.445 41.094 6.961 1 90.69 54 ILE B C 1
ATOM 4443 O O . ILE B 1 54 ? -15.289 41.938 7.227 1 90.69 54 ILE B O 1
ATOM 4447 N N . GLN B 1 55 ? -14.602 40.188 6.043 1 90.25 55 GLN B N 1
ATOM 4448 C CA . GLN B 1 55 ? -15.859 40.125 5.305 1 90.25 55 GLN B CA 1
ATOM 4449 C C . GLN B 1 55 ? -17.031 39.875 6.238 1 90.25 55 GLN B C 1
ATOM 4451 O O . GLN B 1 55 ? -18.094 40.469 6.09 1 90.25 55 GLN B O 1
ATOM 4456 N N . ARG B 1 56 ? -16.812 38.969 7.152 1 88.62 56 ARG B N 1
ATOM 4457 C CA . ARG B 1 56 ? -17.859 38.594 8.094 1 88.62 56 ARG B CA 1
ATOM 4458 C C . ARG B 1 56 ? -18.25 39.75 8.977 1 88.62 56 ARG B C 1
ATOM 4460 O O . ARG B 1 56 ? -19.406 39.906 9.367 1 88.62 56 ARG B O 1
ATOM 4467 N N . ARG B 1 57 ? -17.312 40.594 9.234 1 87.5 57 ARG B N 1
ATOM 4468 C CA . ARG B 1 57 ? -17.578 41.75 10.055 1 87.5 57 ARG B CA 1
ATOM 4469 C C . ARG B 1 57 ? -18.297 42.844 9.242 1 87.5 57 ARG B C 1
ATOM 4471 O O . ARG B 1 57 ? -19.141 43.562 9.773 1 87.5 57 ARG B O 1
ATOM 4478 N N . LEU B 1 58 ? -17.969 42.969 8.008 1 87.25 58 LEU B N 1
ATOM 4479 C CA . LEU B 1 58 ? -18.547 43.969 7.137 1 87.25 58 LEU B CA 1
ATOM 4480 C C . LEU B 1 58 ? -19.969 43.625 6.734 1 87.25 58 LEU B C 1
ATOM 4482 O O . LEU B 1 58 ? -20.828 44.5 6.641 1 87.25 58 LEU B O 1
ATOM 4486 N N . GLN B 1 59 ? -20.141 42.312 6.496 1 87.06 59 GLN B N 1
ATOM 4487 C CA . GLN B 1 59 ? -21.469 41.844 6.094 1 87.06 59 GLN B CA 1
ATOM 4488 C C . GLN B 1 59 ? -21.875 40.625 6.891 1 87.06 59 GLN B C 1
ATOM 4490 O O . GLN B 1 59 ? -22 39.531 6.328 1 87.06 59 GLN B O 1
ATOM 4495 N N . PRO B 1 60 ? -22.156 40.781 8.078 1 82.81 60 PRO B N 1
ATOM 4496 C CA . PRO B 1 60 ? -22.469 39.625 8.938 1 82.81 60 PRO B CA 1
ATOM 4497 C C . PRO B 1 60 ? -23.719 38.875 8.477 1 82.81 60 PRO B C 1
ATOM 4499 O O . PRO B 1 60 ? -23.844 37.656 8.727 1 82.81 60 PRO B O 1
ATOM 4502 N N . ALA B 1 61 ? -24.594 39.375 7.758 1 79.81 61 ALA B N 1
ATOM 4503 C CA . ALA B 1 61 ? -25.859 38.812 7.359 1 79.81 61 ALA B CA 1
ATOM 4504 C C . ALA B 1 61 ? -25.672 37.719 6.293 1 79.81 61 ALA B C 1
ATOM 4506 O O . ALA B 1 61 ? -26.516 36.844 6.145 1 79.81 61 ALA B O 1
ATOM 4507 N N . HIS B 1 62 ? -24.562 37.812 5.656 1 78.38 62 HIS B N 1
ATOM 4508 C CA . HIS B 1 62 ? -24.359 36.938 4.52 1 78.38 62 HIS B CA 1
ATOM 4509 C C . HIS B 1 62 ? -23.625 35.656 4.938 1 78.38 62 HIS B C 1
ATOM 4511 O O . HIS B 1 62 ? -23.453 34.75 4.133 1 78.38 62 HIS B O 1
ATOM 4517 N N . PHE B 1 63 ? -23.219 35.656 6.254 1 81.5 63 PHE B N 1
ATOM 4518 C CA . PHE B 1 63 ? -22.406 34.5 6.656 1 81.5 63 PHE B CA 1
ATOM 4519 C C . PHE B 1 63 ? -23.094 33.719 7.781 1 81.5 63 PHE B C 1
ATOM 4521 O O . PHE B 1 63 ? -23.656 34.312 8.703 1 81.5 63 PHE B O 1
ATOM 4528 N N . LYS B 1 64 ? -23.188 32.406 7.637 1 77.62 64 LYS B N 1
ATOM 4529 C CA . LYS B 1 64 ? -23.719 31.562 8.688 1 77.62 64 LYS B CA 1
ATOM 4530 C C . LYS B 1 64 ? -22.688 31.297 9.773 1 77.62 64 LYS B C 1
ATOM 4532 O O . LYS B 1 64 ? -21.5 31.125 9.477 1 77.62 64 LYS B O 1
ATOM 4537 N N . PRO B 1 65 ? -23.203 31.453 10.961 1 80.44 65 PRO B N 1
ATOM 4538 C CA . PRO B 1 65 ? -22.266 31.156 12.047 1 80.44 65 PRO B CA 1
ATOM 4539 C C . PRO B 1 65 ? -21.672 29.75 11.953 1 80.44 65 PRO B C 1
ATOM 4541 O O . PRO B 1 65 ? -22.344 28.828 11.492 1 80.44 65 PRO B O 1
ATOM 4544 N N . GLN B 1 66 ? -20.453 29.703 12.383 1 82.88 66 GLN B N 1
ATOM 4545 C CA . GLN B 1 66 ? -19.766 28.406 12.328 1 82.88 66 GLN B CA 1
ATOM 4546 C C . GLN B 1 66 ? -20.297 27.453 13.383 1 82.88 66 GLN B C 1
ATOM 4548 O O . GLN B 1 66 ? -20.406 27.812 14.562 1 82.88 66 GLN B O 1
ATOM 4553 N N . ARG B 1 67 ? -20.766 26.312 12.922 1 86.5 67 ARG B N 1
ATOM 4554 C CA . ARG B 1 67 ? -21.266 25.297 13.836 1 86.5 67 ARG B CA 1
ATOM 4555 C C . ARG B 1 67 ? -20.125 24.438 14.367 1 86.5 67 ARG B C 1
ATOM 4557 O O . ARG B 1 67 ? -19.25 24 13.609 1 86.5 67 ARG B O 1
ATOM 4564 N N . LEU B 1 68 ? -20.078 24.344 15.703 1 89.5 68 LEU B N 1
ATOM 4565 C CA . LEU B 1 68 ? -19.078 23.5 16.344 1 89.5 68 LEU B CA 1
ATOM 4566 C C . LEU B 1 68 ? -19.609 22.078 16.516 1 89.5 68 LEU B C 1
ATOM 4568 O O . LEU B 1 68 ? -20.781 21.891 16.859 1 89.5 68 LEU B O 1
ATOM 4572 N N . TYR B 1 69 ? -18.734 21.172 16.156 1 89.75 69 TYR B N 1
ATOM 4573 C CA . TYR B 1 69 ? -19.047 19.75 16.328 1 89.75 69 TYR B CA 1
ATOM 4574 C C . TYR B 1 69 ? -18.234 19.156 17.469 1 89.75 69 TYR B C 1
ATOM 4576 O O . TYR B 1 69 ? -17.344 19.812 18.016 1 89.75 69 TYR B O 1
ATOM 4584 N N . ALA B 1 70 ? -18.531 17.969 17.812 1 89.12 70 ALA B N 1
ATOM 4585 C CA . ALA B 1 70 ? -17.891 17.281 18.938 1 89.12 70 ALA B CA 1
ATOM 4586 C C . ALA B 1 70 ? -16.391 17.125 18.703 1 89.12 70 ALA B C 1
ATOM 4588 O O . ALA B 1 70 ? -15.609 17.109 19.656 1 89.12 70 ALA B O 1
ATOM 4589 N N . THR B 1 71 ? -16 17.047 17.453 1 93.19 71 THR B N 1
ATOM 4590 C CA . THR B 1 71 ? -14.594 16.812 17.156 1 93.19 71 THR B CA 1
ATOM 4591 C C . THR B 1 71 ? -13.938 18.062 16.594 1 93.19 71 THR B C 1
ATOM 4593 O O . THR B 1 71 ? -12.859 17.984 15.992 1 93.19 71 THR B O 1
ATOM 4596 N N . SER B 1 72 ? -14.539 19.234 16.766 1 96.19 72 SER B N 1
ATOM 4597 C CA . SER B 1 72 ? -14.031 20.484 16.203 1 96.19 72 SER B CA 1
ATOM 4598 C C . SER B 1 72 ? -12.695 20.875 16.828 1 96.19 72 SER B C 1
ATOM 4600 O O . SER B 1 72 ? -11.93 21.656 16.266 1 96.19 72 SER B O 1
ATOM 4602 N N . TYR B 1 73 ? -12.477 20.391 18.047 1 96.75 73 TYR B N 1
ATOM 4603 C CA . TYR B 1 73 ? -11.195 20.688 18.688 1 96.75 73 TYR B CA 1
ATOM 4604 C C . TYR B 1 73 ? -10.031 20.141 17.875 1 96.75 73 TYR B C 1
ATOM 4606 O O . TYR B 1 73 ? -8.945 20.719 17.859 1 96.75 73 TYR B O 1
ATOM 4614 N N . LEU B 1 74 ? -10.242 19.062 17.141 1 97.38 74 LEU B N 1
ATOM 4615 C CA . LEU B 1 74 ? -9.188 18.5 16.297 1 97.38 74 LEU B CA 1
ATOM 4616 C C . LEU B 1 74 ? -8.93 19.391 15.094 1 97.38 74 LEU B C 1
ATOM 4618 O O . LEU B 1 74 ? -7.789 19.5 14.625 1 97.38 74 LEU B O 1
ATOM 4622 N N . ASP B 1 75 ? -9.969 19.984 14.586 1 96.94 75 ASP B N 1
ATOM 4623 C CA . ASP B 1 75 ? -9.789 20.953 13.516 1 96.94 75 ASP B CA 1
ATOM 4624 C C . ASP B 1 75 ? -8.93 22.125 13.977 1 96.94 75 ASP B C 1
ATOM 4626 O O . ASP B 1 75 ? -8.031 22.562 13.25 1 96.94 75 ASP B O 1
ATOM 4630 N N . GLY B 1 76 ? -9.273 22.594 15.109 1 98.06 76 GLY B N 1
ATOM 4631 C CA . GLY B 1 76 ? -8.477 23.672 15.672 1 98.06 76 GLY B CA 1
ATOM 4632 C C . GLY B 1 76 ? -7.02 23.297 15.852 1 98.06 76 GLY B C 1
ATOM 4633 O O . GLY B 1 76 ? -6.129 24.109 15.594 1 98.06 76 GLY B O 1
ATOM 4634 N N . LEU B 1 77 ? -6.809 22.094 16.359 1 98.38 77 LEU B N 1
ATOM 4635 C CA . LEU B 1 77 ? -5.445 21.609 16.516 1 98.38 77 LEU B CA 1
ATOM 4636 C C . LEU B 1 77 ? -4.707 21.578 15.188 1 98.38 77 LEU B C 1
ATOM 4638 O O . LEU B 1 77 ? -3.539 21.969 15.109 1 98.38 77 LEU B O 1
ATOM 4642 N N . ARG B 1 78 ? -5.359 21.109 14.156 1 97.94 78 ARG B N 1
ATOM 4643 C CA . ARG B 1 78 ? -4.789 21.094 12.812 1 97.94 78 ARG B CA 1
ATOM 4644 C C . ARG B 1 78 ? -4.414 22.5 12.359 1 97.94 78 ARG B C 1
ATOM 4646 O O . ARG B 1 78 ? -3.361 22.703 11.75 1 97.94 78 ARG B O 1
ATOM 4653 N N . GLY B 1 79 ? -5.277 23.438 12.625 1 98.19 79 GLY B N 1
ATOM 4654 C CA . GLY B 1 79 ? -5.012 24.828 12.289 1 98.19 79 GLY B CA 1
ATOM 4655 C C . GLY B 1 79 ? -3.785 25.391 12.984 1 98.19 79 GLY B C 1
ATOM 4656 O O . GLY B 1 79 ? -2.924 26 12.344 1 98.19 79 GLY B O 1
ATOM 4657 N N . VAL B 1 80 ? -3.705 25.141 14.234 1 98.06 80 VAL B N 1
ATOM 4658 C CA . VAL B 1 80 ? -2.574 25.641 15.016 1 98.06 80 VAL B CA 1
ATOM 4659 C C . VAL B 1 80 ? -1.288 24.969 14.547 1 98.06 80 VAL B C 1
ATOM 4661 O O . VAL B 1 80 ? -0.242 25.609 14.445 1 98.06 80 VAL B O 1
ATOM 4664 N N . ALA B 1 81 ? -1.378 23.703 14.305 1 98.19 81 ALA B N 1
ATOM 4665 C CA . ALA B 1 81 ? -0.22 22.969 13.797 1 98.19 81 ALA B CA 1
ATOM 4666 C C . ALA B 1 81 ? 0.273 23.562 12.477 1 98.19 81 ALA B C 1
ATOM 4668 O O . ALA B 1 81 ? 1.48 23.703 12.266 1 98.19 81 ALA B O 1
ATOM 4669 N N . SER B 1 82 ? -0.622 23.938 11.602 1 98.12 82 SER B N 1
ATOM 4670 C CA . SER B 1 82 ? -0.242 24.531 10.328 1 98.12 82 SER B CA 1
ATOM 4671 C C . SER B 1 82 ? 0.449 25.875 10.547 1 98.12 82 SER B C 1
ATOM 4673 O O . SER B 1 82 ? 1.387 26.219 9.82 1 98.12 82 SER B O 1
ATOM 4675 N N . LEU B 1 83 ? -0.018 26.594 11.492 1 98.19 83 LEU B N 1
ATOM 4676 C CA . LEU B 1 83 ? 0.609 27.875 11.844 1 98.19 83 LEU B CA 1
ATOM 4677 C C . LEU B 1 83 ? 2.049 27.656 12.297 1 98.19 83 LEU B C 1
ATOM 4679 O O . LEU B 1 83 ? 2.949 28.391 11.883 1 98.19 83 LEU B O 1
ATOM 4683 N N . ILE B 1 84 ? 2.223 26.703 13.109 1 98 84 ILE B N 1
ATOM 4684 C CA . ILE B 1 84 ? 3.549 26.422 13.641 1 98 84 ILE B CA 1
ATOM 4685 C C . ILE B 1 84 ? 4.477 25.984 12.516 1 98 84 ILE B C 1
ATOM 4687 O O . ILE B 1 84 ? 5.668 26.312 12.516 1 98 84 ILE B O 1
ATOM 4691 N N . VAL B 1 85 ? 3.953 25.266 11.547 1 98 85 VAL B N 1
ATOM 4692 C CA . VAL B 1 85 ? 4.742 24.875 10.391 1 98 85 VAL B CA 1
ATOM 4693 C C . VAL B 1 85 ? 5.219 26.109 9.633 1 98 85 VAL B C 1
ATOM 4695 O O . VAL B 1 85 ? 6.375 26.172 9.203 1 98 85 VAL B O 1
ATOM 4698 N N . PHE B 1 86 ? 4.371 27.078 9.531 1 98.12 86 PHE B N 1
ATOM 4699 C CA . PHE B 1 86 ? 4.75 28.344 8.922 1 98.12 86 PHE B CA 1
ATOM 4700 C C . PHE B 1 86 ? 5.883 29 9.711 1 98.12 86 PHE B C 1
ATOM 4702 O O . PHE B 1 86 ? 6.898 29.391 9.125 1 98.12 86 PHE B O 1
ATOM 4709 N N . PHE B 1 87 ? 5.73 29.047 10.992 1 97.94 87 PHE B N 1
ATOM 4710 C CA . PHE B 1 87 ? 6.75 29.656 11.836 1 97.94 87 PHE B CA 1
ATOM 4711 C C . PHE B 1 87 ? 8.078 28.906 11.703 1 97.94 87 PHE B C 1
ATOM 4713 O O . PHE B 1 87 ? 9.141 29.531 11.719 1 97.94 87 PHE B O 1
ATOM 4720 N N . CYS B 1 88 ? 7.969 27.703 11.578 1 96.88 88 CYS B N 1
ATOM 4721 C CA . CYS B 1 88 ? 9.156 26.875 11.445 1 96.88 88 CYS B CA 1
ATOM 4722 C C . CYS B 1 88 ? 9.938 27.219 10.188 1 96.88 88 CYS B C 1
ATOM 4724 O O . CYS B 1 88 ? 11.141 27.5 10.25 1 96.88 88 CYS B O 1
ATOM 4726 N N . HIS B 1 89 ? 9.281 27.25 9.109 1 97 89 HIS B N 1
ATOM 4727 C CA . HIS B 1 89 ? 9.961 27.484 7.84 1 97 89 HIS B CA 1
ATOM 4728 C C . HIS B 1 89 ? 10.453 28.922 7.723 1 97 89 HIS B C 1
ATOM 4730 O O . HIS B 1 89 ? 11.492 29.188 7.117 1 97 89 HIS B O 1
ATOM 4736 N N . PHE B 1 90 ? 9.742 29.797 8.305 1 97.62 90 PHE B N 1
ATOM 4737 C CA . PHE B 1 90 ? 10.258 31.156 8.398 1 97.62 90 PHE B CA 1
ATOM 4738 C C . PHE B 1 90 ? 11.578 31.188 9.164 1 97.62 90 PHE B C 1
ATOM 4740 O O . PHE B 1 90 ? 12.555 31.781 8.703 1 97.62 90 PHE B O 1
ATOM 4747 N N . THR B 1 91 ? 11.555 30.531 10.258 1 96.62 91 THR B N 1
ATOM 4748 C CA . THR B 1 91 ? 12.719 30.547 11.133 1 96.62 91 THR B CA 1
ATOM 4749 C C . THR B 1 91 ? 13.906 29.859 10.461 1 96.62 91 THR B C 1
ATOM 4751 O O . THR B 1 91 ? 15.016 30.391 10.469 1 96.62 91 THR B O 1
ATOM 4754 N N . GLU B 1 92 ? 13.68 28.781 9.883 1 94.44 92 GLU B N 1
ATOM 4755 C CA . GLU B 1 92 ? 14.734 28.016 9.227 1 94.44 92 GLU B CA 1
ATOM 4756 C C . GLU B 1 92 ? 15.32 28.781 8.039 1 94.44 92 GLU B C 1
ATOM 4758 O O . GLU B 1 92 ? 16.516 28.703 7.766 1 94.44 92 GLU B O 1
ATOM 4763 N N . GLY B 1 93 ? 14.523 29.516 7.438 1 93.81 93 GLY B N 1
ATOM 4764 C CA . GLY B 1 93 ? 14.961 30.172 6.207 1 93.81 93 GLY B CA 1
ATOM 4765 C C . GLY B 1 93 ? 15.531 31.562 6.434 1 93.81 93 GLY B C 1
ATOM 4766 O O . GLY B 1 93 ? 16.312 32.062 5.621 1 93.81 93 GLY B O 1
ATOM 4767 N N . ASN B 1 94 ? 15.203 32.156 7.547 1 94.25 94 ASN B N 1
ATOM 4768 C CA . ASN B 1 94 ? 15.523 33.594 7.637 1 94.25 94 ASN B CA 1
ATOM 4769 C C . ASN B 1 94 ? 16.234 33.938 8.945 1 94.25 94 ASN B C 1
ATOM 4771 O O . ASN B 1 94 ? 16.922 34.938 9.039 1 94.25 94 ASN B O 1
ATOM 4775 N N . VAL B 1 95 ? 16 33.156 9.969 1 93.12 95 VAL B N 1
ATOM 4776 C CA . VAL B 1 95 ? 16.594 33.406 11.273 1 93.12 95 VAL B CA 1
ATOM 4777 C C . VAL B 1 95 ? 17.234 32.156 11.828 1 93.12 95 VAL B C 1
ATOM 4779 O O . VAL B 1 95 ? 16.859 31.688 12.906 1 93.12 95 VAL B O 1
ATOM 4782 N N . GLN B 1 96 ? 18.25 31.75 11.305 1 90.81 96 GLN B N 1
ATOM 4783 C CA . GLN B 1 96 ? 18.844 30.453 11.555 1 90.81 96 GLN B CA 1
ATOM 4784 C C . GLN B 1 96 ? 19.484 30.391 12.945 1 90.81 96 GLN B C 1
ATOM 4786 O O . GLN B 1 96 ? 19.656 29.312 13.508 1 90.81 96 GLN B O 1
ATOM 4791 N N . PHE B 1 97 ? 19.812 31.594 13.461 1 89.25 97 PHE B N 1
ATOM 4792 C CA . PHE B 1 97 ? 20.438 31.609 14.773 1 89.25 97 PHE B CA 1
ATOM 4793 C C . PHE B 1 97 ? 19.484 31.125 15.852 1 89.25 97 PHE B C 1
ATOM 4795 O O . PHE B 1 97 ? 19.906 30.828 16.969 1 89.25 97 PHE B O 1
ATOM 4802 N N . MET B 1 98 ? 18.203 31.016 15.516 1 91.31 98 MET B N 1
ATOM 4803 C CA . MET B 1 98 ? 17.203 30.562 16.469 1 91.31 98 MET B CA 1
ATOM 4804 C C . MET B 1 98 ? 17.047 29.047 16.422 1 91.31 98 MET B C 1
ATOM 4806 O O . MET B 1 98 ? 16.391 28.469 17.297 1 91.31 98 MET B O 1
ATOM 4810 N N . ILE B 1 99 ? 17.656 28.297 15.539 1 90.75 99 ILE B N 1
ATOM 4811 C CA . ILE B 1 99 ? 17.422 26.891 15.258 1 90.75 99 ILE B CA 1
ATOM 4812 C C . ILE B 1 99 ? 18.078 26.031 16.344 1 90.75 99 ILE B C 1
ATOM 4814 O O . ILE B 1 99 ? 17.453 25.094 16.859 1 90.75 99 ILE B O 1
ATOM 4818 N N . PRO B 1 100 ? 19.312 26.406 16.766 1 89.75 100 PRO B N 1
ATOM 4819 C CA . PRO B 1 100 ? 19.938 25.562 17.797 1 89.75 100 PRO B CA 1
ATOM 4820 C C . PRO B 1 100 ? 19.234 25.656 19.141 1 89.75 100 PRO B C 1
ATOM 4822 O O . PRO B 1 100 ? 18.578 26.672 19.438 1 89.75 100 PRO B O 1
ATOM 4825 N N . SER B 1 101 ? 19.375 24.594 19.891 1 90 101 SER B N 1
ATOM 4826 C CA . SER B 1 101 ? 18.812 24.578 21.234 1 90 101 SER B CA 1
ATOM 4827 C C . SER B 1 101 ? 19.5 25.594 22.141 1 90 101 SER B C 1
ATOM 4829 O O . SER B 1 101 ? 20.625 26.031 21.844 1 90 101 SER B O 1
ATOM 4831 N N . TYR B 1 102 ? 18.75 25.875 23.188 1 90.56 102 TYR B N 1
ATOM 4832 C CA . TYR B 1 102 ? 19.297 26.812 24.156 1 90.56 102 TYR B CA 1
ATOM 4833 C C . TYR B 1 102 ? 20.672 26.359 24.641 1 90.56 102 TYR B C 1
ATOM 4835 O O . TYR B 1 102 ? 20.859 25.203 25.016 1 90.56 102 TYR B O 1
ATOM 4843 N N . GLY B 1 103 ? 21.594 27.25 24.5 1 87 103 GLY B N 1
ATOM 4844 C CA . GLY B 1 103 ? 22.953 26.953 24.938 1 87 103 GLY B CA 1
ATOM 4845 C C . GLY B 1 103 ? 23.859 26.547 23.812 1 87 103 GLY B C 1
ATOM 4846 O O . GLY B 1 103 ? 25.078 26.406 24 1 87 103 GLY B O 1
ATOM 4847 N N . LEU B 1 104 ? 23.266 26.344 22.688 1 87.5 104 LEU B N 1
ATOM 4848 C CA . LEU B 1 104 ? 24.047 25.953 21.516 1 87.5 104 LEU B CA 1
ATOM 4849 C C . LEU B 1 104 ? 23.969 27.031 20.438 1 87.5 104 LEU B C 1
ATOM 4851 O O . LEU B 1 104 ? 22.969 27.766 20.344 1 87.5 104 LEU B O 1
ATOM 4855 N N . PRO B 1 105 ? 24.875 27.156 19.5 1 83.12 105 PRO B N 1
ATOM 4856 C CA . PRO B 1 105 ? 26.172 26.469 19.531 1 83.12 105 PRO B CA 1
ATOM 4857 C C . PRO B 1 105 ? 27.094 26.984 20.625 1 83.12 105 PRO B C 1
ATOM 4859 O O . PRO B 1 105 ? 26.984 28.141 21.047 1 83.12 105 PRO B O 1
ATOM 4862 N N . ILE B 1 106 ? 27.891 26.172 20.906 1 81.88 106 ILE B N 1
ATOM 4863 C CA . ILE B 1 106 ? 28.859 26.562 21.922 1 81.88 106 ILE B CA 1
ATOM 4864 C C . ILE B 1 106 ? 29.844 27.578 21.344 1 81.88 106 ILE B C 1
ATOM 4866 O O . ILE B 1 106 ? 30.375 27.391 20.25 1 81.88 106 ILE B O 1
ATOM 4870 N N . GLY B 1 107 ? 29.969 28.734 21.969 1 80.38 107 GLY B N 1
ATOM 4871 C CA . GLY B 1 107 ? 30.922 29.734 21.547 1 80.38 107 GLY B CA 1
ATOM 4872 C C . GLY B 1 107 ? 30.297 30.891 20.781 1 80.38 107 GLY B C 1
ATOM 4873 O O . GLY B 1 107 ? 31 31.797 20.328 1 80.38 107 GLY B O 1
ATOM 4874 N N . ASP B 1 108 ? 29.016 30.828 20.578 1 82.06 108 ASP B N 1
ATOM 4875 C CA . ASP B 1 108 ? 28.344 31.953 19.922 1 82.06 108 ASP B CA 1
ATOM 4876 C C . ASP B 1 108 ? 28.516 33.219 20.734 1 82.06 108 ASP B C 1
ATOM 4878 O O . ASP B 1 108 ? 28.312 33.219 21.953 1 82.06 108 ASP B O 1
ATOM 4882 N N . PRO B 1 109 ? 28.953 34.25 20.062 1 85.31 109 PRO B N 1
ATOM 4883 C CA . PRO B 1 109 ? 29.141 35.5 20.766 1 85.31 109 PRO B CA 1
ATOM 4884 C C . PRO B 1 109 ? 27.844 36.031 21.391 1 85.31 109 PRO B C 1
ATOM 4886 O O . PRO B 1 109 ? 27.891 36.812 22.359 1 85.31 109 PRO B O 1
ATOM 4889 N N . VAL B 1 110 ? 26.781 35.75 20.844 1 89.56 110 VAL B N 1
ATOM 4890 C CA . VAL B 1 110 ? 25.484 36.156 21.375 1 89.56 110 VAL B CA 1
ATOM 4891 C C . VAL B 1 110 ? 24.828 35 22.125 1 89.56 110 VAL B C 1
ATOM 4893 O O . VAL B 1 110 ? 24.719 33.906 21.609 1 89.56 110 VAL B O 1
ATOM 4896 N N . PRO B 1 111 ? 24.453 35.375 23.328 1 89 111 PRO B N 1
ATOM 4897 C CA . PRO B 1 111 ? 23.797 34.312 24.094 1 89 111 PRO B CA 1
ATOM 4898 C C . PRO B 1 111 ? 22.5 33.844 23.453 1 89 111 PRO B C 1
ATOM 4900 O O . PRO B 1 111 ? 21.891 34.562 22.656 1 89 111 PRO B O 1
ATOM 4903 N N . SER B 1 112 ? 22.109 32.594 23.828 1 90.25 112 SER B N 1
ATOM 4904 C CA . SER B 1 112 ? 20.891 32.031 23.297 1 90.25 112 SER B CA 1
ATOM 4905 C C . SER B 1 112 ? 19.656 32.75 23.812 1 90.25 112 SER B C 1
ATOM 4907 O O . SER B 1 112 ? 19.656 33.25 24.938 1 90.25 112 SER B O 1
ATOM 4909 N N . SER B 1 113 ? 18.656 32.844 23.016 1 90.69 113 SER B N 1
ATOM 4910 C CA . SER B 1 113 ? 17.375 33.406 23.391 1 90.69 113 SER B CA 1
ATOM 4911 C C . SER B 1 113 ? 16.547 32.406 24.219 1 90.69 113 SER B C 1
ATOM 4913 O O . SER B 1 113 ? 16.688 31.188 24.031 1 90.69 113 SER B O 1
ATOM 4915 N N . PHE B 1 114 ? 15.664 32.906 25.141 1 91.69 114 PHE B N 1
ATOM 4916 C CA . PHE B 1 114 ? 14.797 32.031 25.938 1 91.69 114 PHE B CA 1
ATOM 4917 C C . PHE B 1 114 ? 13.812 31.297 25.047 1 91.69 114 PHE B C 1
ATOM 4919 O O . PHE B 1 114 ? 13.273 30.266 25.453 1 91.69 114 PHE B O 1
ATOM 4926 N N . MET B 1 115 ? 13.648 31.766 23.844 1 92.44 115 MET B N 1
ATOM 4927 C CA . MET B 1 115 ? 12.742 31.109 22.906 1 92.44 115 MET B CA 1
ATOM 4928 C C . MET B 1 115 ? 13.297 29.766 22.438 1 92.44 115 MET B C 1
ATOM 4930 O O . MET B 1 115 ? 12.562 28.953 21.891 1 92.44 115 MET B O 1
ATOM 4934 N N . GLN B 1 116 ? 14.547 29.531 22.719 1 92.81 116 GLN B N 1
ATOM 4935 C CA . GLN B 1 116 ? 15.203 28.312 22.266 1 92.81 116 GLN B CA 1
ATOM 4936 C C . GLN B 1 116 ? 15.125 27.219 23.328 1 92.81 116 GLN B C 1
ATOM 4938 O O . GLN B 1 116 ? 15.609 26.109 23.125 1 92.81 116 GLN B O 1
ATOM 4943 N N . LEU B 1 117 ? 14.492 27.547 24.469 1 90.94 117 LEU B N 1
ATOM 4944 C CA . LEU B 1 117 ? 14.273 26.578 25.516 1 90.94 117 LEU B CA 1
ATOM 4945 C C . LEU B 1 117 ? 13.25 25.531 25.078 1 90.94 117 LEU B C 1
ATOM 4947 O O . LEU B 1 117 ? 12.383 25.797 24.25 1 90.94 117 LEU B O 1
ATOM 4951 N N . PRO B 1 118 ? 13.43 24.391 25.859 1 86.62 118 PRO B N 1
ATOM 4952 C CA . PRO B 1 118 ? 12.43 23.375 25.531 1 86.62 118 PRO B CA 1
ATOM 4953 C C . PRO B 1 118 ? 11 23.859 25.75 1 86.62 118 PRO B C 1
ATOM 4955 O O . PRO B 1 118 ? 10.766 24.766 26.562 1 86.62 118 PRO B O 1
ATOM 4958 N N . PHE B 1 119 ? 9.953 23.5 25.141 1 92.06 119 PHE B N 1
ATOM 4959 C CA . PHE B 1 119 ? 8.539 23.859 25.203 1 92.06 119 PHE B CA 1
ATOM 4960 C C . PHE B 1 119 ? 8.25 25.125 24.406 1 92.06 119 PHE B C 1
ATOM 4962 O O . PHE B 1 119 ? 7.266 25.203 23.672 1 92.06 119 PHE B O 1
ATOM 4969 N N . LEU B 1 120 ? 9.172 26.156 24.625 1 94.06 120 LEU B N 1
ATOM 4970 C CA . LEU B 1 120 ? 8.961 27.391 23.859 1 94.06 120 LEU B CA 1
ATOM 4971 C C . LEU B 1 120 ? 9.352 27.188 22.406 1 94.06 120 LEU B C 1
ATOM 4973 O O . LEU B 1 120 ? 8.742 27.766 21.5 1 94.06 120 LEU B O 1
ATOM 4977 N N . ARG B 1 121 ? 10.289 26.406 22.281 1 94.31 121 ARG B N 1
ATOM 4978 C CA . ARG B 1 121 ? 10.773 26.109 20.922 1 94.31 121 ARG B CA 1
ATOM 4979 C C . ARG B 1 121 ? 9.695 25.438 20.094 1 94.31 121 ARG B C 1
ATOM 4981 O O . ARG B 1 121 ? 9.758 25.453 18.859 1 94.31 121 ARG B O 1
ATOM 4988 N N . VAL B 1 122 ? 8.711 24.844 20.734 1 96.44 122 VAL B N 1
ATOM 4989 C CA . VAL B 1 122 ? 7.613 24.156 20.062 1 96.44 122 VAL B CA 1
ATOM 4990 C C . VAL B 1 122 ? 6.906 25.125 19.109 1 96.44 122 VAL B C 1
ATOM 4992 O O . VAL B 1 122 ? 6.391 24.719 18.062 1 96.44 122 VAL B O 1
ATOM 4995 N N . LEU B 1 123 ? 6.996 26.359 19.312 1 95.75 123 LEU B N 1
ATOM 4996 C CA . LEU B 1 123 ? 6.305 27.406 18.562 1 95.75 123 LEU B CA 1
ATOM 4997 C C . LEU B 1 123 ? 6.816 27.469 17.125 1 95.75 123 LEU B C 1
ATOM 4999 O O . LEU B 1 123 ? 6.148 28.016 16.25 1 95.75 123 LEU B O 1
ATOM 5003 N N . TYR B 1 124 ? 7.996 26.953 16.969 1 96.12 124 TYR B N 1
ATOM 5004 C CA . TYR B 1 124 ? 8.531 26.984 15.609 1 96.12 124 TYR B CA 1
ATOM 5005 C C . TYR B 1 124 ? 9.156 25.641 15.242 1 96.12 124 TYR B C 1
ATOM 5007 O O . TYR B 1 124 ? 10.109 25.594 14.469 1 96.12 124 TYR B O 1
ATOM 5015 N N . SER B 1 125 ? 8.688 24.578 15.898 1 95.62 125 SER B N 1
ATOM 5016 C CA . SER B 1 125 ? 9.047 23.219 15.523 1 95.62 125 SER B CA 1
ATOM 5017 C C . SER B 1 125 ? 8.016 22.609 14.578 1 95.62 125 SER B C 1
ATOM 5019 O O . SER B 1 125 ? 6.992 22.094 15.016 1 95.62 125 SER B O 1
ATOM 5021 N N . GLY B 1 126 ? 8.312 22.562 13.383 1 95.62 126 GLY B N 1
ATOM 5022 C CA . GLY B 1 126 ? 7.344 22.172 12.367 1 95.62 126 GLY B CA 1
ATOM 5023 C C . GLY B 1 126 ? 7.238 20.672 12.188 1 95.62 126 GLY B C 1
ATOM 5024 O O . GLY B 1 126 ? 6.176 20.141 11.844 1 95.62 126 GLY B O 1
ATOM 5025 N N . ARG B 1 127 ? 8.227 19.891 12.43 1 94.38 127 ARG B N 1
ATOM 5026 C CA . ARG B 1 127 ? 8.25 18.453 12.148 1 94.38 127 ARG B CA 1
ATOM 5027 C C . ARG B 1 127 ? 7.242 17.719 13.016 1 94.38 127 ARG B C 1
ATOM 5029 O O . ARG B 1 127 ? 6.422 16.953 12.508 1 94.38 127 ARG B O 1
ATOM 5036 N N . PRO B 1 128 ? 7.223 17.969 14.312 1 96.38 128 PRO B N 1
ATOM 5037 C CA . PRO B 1 128 ? 6.215 17.297 15.125 1 96.38 128 PRO B CA 1
ATOM 5038 C C . PRO B 1 128 ? 4.789 17.609 14.695 1 96.38 128 PRO B C 1
ATOM 5040 O O . PRO B 1 128 ? 3.885 16.797 14.852 1 96.38 128 PRO B O 1
ATOM 5043 N N . MET B 1 129 ? 4.566 18.797 14.164 1 97.88 129 MET B N 1
ATOM 5044 C CA . MET B 1 129 ? 3.234 19.203 13.727 1 97.88 129 MET B CA 1
ATOM 5045 C C . MET B 1 129 ? 2.77 18.359 12.547 1 97.88 129 MET B C 1
ATOM 5047 O O . MET B 1 129 ? 1.586 18.031 12.445 1 97.88 129 MET B O 1
ATOM 5051 N N . VAL B 1 130 ? 3.66 18.031 11.703 1 96.38 130 VAL B N 1
ATOM 5052 C CA . VAL B 1 130 ? 3.334 17.172 10.57 1 96.38 130 VAL B CA 1
ATOM 5053 C C . VAL B 1 130 ? 2.857 15.812 11.078 1 96.38 130 VAL B C 1
ATOM 5055 O O . VAL B 1 130 ? 1.895 15.25 10.555 1 96.38 130 VAL B O 1
ATOM 5058 N N . HIS B 1 131 ? 3.51 15.305 12.055 1 97.94 131 HIS B N 1
ATOM 5059 C CA . HIS B 1 131 ? 3.111 14.031 12.656 1 97.94 131 HIS B CA 1
ATOM 5060 C C . HIS B 1 131 ? 1.726 14.133 13.289 1 97.94 131 HIS B C 1
ATOM 5062 O O . HIS B 1 131 ? 0.938 13.188 13.211 1 97.94 131 HIS B O 1
ATOM 5068 N N . ILE B 1 132 ? 1.452 15.227 13.852 1 98.44 132 ILE B N 1
ATOM 5069 C CA . ILE B 1 132 ? 0.131 15.445 14.43 1 98.44 132 ILE B CA 1
ATOM 5070 C C . ILE B 1 132 ? -0.922 15.445 13.32 1 98.44 132 ILE B C 1
ATOM 5072 O O . ILE B 1 132 ? -2.004 14.875 13.484 1 98.44 132 ILE B O 1
ATOM 5076 N N . PHE B 1 133 ? -0.581 16.047 12.156 1 97.94 133 PHE B N 1
ATOM 5077 C CA . PHE B 1 133 ? -1.476 16.031 11.008 1 97.94 133 PHE B CA 1
ATOM 5078 C C . PHE B 1 133 ? -1.852 14.609 10.617 1 97.94 133 PHE B C 1
ATOM 5080 O O . PHE B 1 133 ? -3.018 14.328 10.336 1 97.94 133 PHE B O 1
ATOM 5087 N N . PHE B 1 134 ? -0.908 13.781 10.648 1 98.38 134 PHE B N 1
ATOM 5088 C CA . PHE B 1 134 ? -1.133 12.406 10.203 1 98.38 134 PHE B CA 1
ATOM 5089 C C . PHE B 1 134 ? -2.049 11.672 11.172 1 98.38 134 PHE B C 1
ATOM 5091 O O . PHE B 1 134 ? -2.932 10.922 10.742 1 98.38 134 PHE B O 1
ATOM 5098 N N . VAL B 1 135 ? -1.858 11.891 12.469 1 98.75 135 VAL B N 1
ATOM 5099 C CA . VAL B 1 135 ? -2.719 11.25 13.453 1 98.75 135 VAL B CA 1
ATOM 5100 C C . VAL B 1 135 ? -4.148 11.766 13.305 1 98.75 135 VAL B C 1
ATOM 5102 O O . VAL B 1 135 ? -5.102 10.984 13.336 1 98.75 135 VAL B O 1
ATOM 5105 N N . ILE B 1 136 ? -4.289 13.039 13.102 1 98.62 136 ILE B N 1
ATOM 5106 C CA . ILE B 1 136 ? -5.609 13.648 12.945 1 98.62 136 ILE B CA 1
ATOM 5107 C C . ILE B 1 136 ? -6.289 13.102 11.695 1 98.62 136 ILE B C 1
ATOM 5109 O O . ILE B 1 136 ? -7.484 12.797 11.711 1 98.62 136 ILE B O 1
ATOM 5113 N N . SER B 1 137 ? -5.535 13.008 10.633 1 98.25 137 SER B N 1
ATOM 5114 C CA . SER B 1 137 ? -6.086 12.469 9.398 1 98.25 137 SER B CA 1
ATOM 5115 C C . SER B 1 137 ? -6.621 11.055 9.609 1 98.25 137 SER B C 1
ATOM 5117 O O . SER B 1 137 ? -7.723 10.727 9.156 1 98.25 137 SER B O 1
ATOM 5119 N N . GLY B 1 138 ? -5.82 10.234 10.297 1 98.69 138 GLY B N 1
ATOM 5120 C CA . GLY B 1 138 ? -6.297 8.898 10.625 1 98.69 138 GLY B CA 1
ATOM 5121 C C . GLY B 1 138 ? -7.582 8.906 11.43 1 98.69 138 GLY B C 1
ATOM 5122 O O . GLY B 1 138 ? -8.484 8.102 11.18 1 98.69 138 GLY B O 1
ATOM 5123 N N . PHE B 1 139 ? -7.668 9.836 12.352 1 98.56 139 PHE B N 1
ATOM 5124 C CA . PHE B 1 139 ? -8.836 9.961 13.219 1 98.56 139 PHE B CA 1
ATOM 5125 C C . PHE B 1 139 ? -10.07 10.352 12.414 1 98.56 139 PHE B C 1
ATOM 5127 O O . PHE B 1 139 ? -11.102 9.68 12.484 1 98.56 139 PHE B O 1
ATOM 5134 N N . VAL B 1 140 ? -9.969 11.359 11.625 1 97.69 140 VAL B N 1
ATOM 5135 C CA . VAL B 1 140 ? -11.109 11.953 10.93 1 97.69 140 VAL B CA 1
ATOM 5136 C C . VAL B 1 140 ? -11.617 10.984 9.859 1 97.69 140 VAL B C 1
ATOM 5138 O O . VAL B 1 140 ? -12.828 10.82 9.688 1 97.69 140 VAL B O 1
ATOM 5141 N N . LEU B 1 141 ? -10.727 10.297 9.188 1 98.19 141 LEU B N 1
ATOM 5142 C CA . LEU B 1 141 ? -11.102 9.391 8.102 1 98.19 141 LEU B CA 1
ATOM 5143 C C . LEU B 1 141 ? -11.742 8.117 8.656 1 98.19 141 LEU B C 1
ATOM 5145 O O . LEU B 1 141 ? -12.484 7.434 7.945 1 98.19 141 LEU B O 1
ATOM 5149 N N . SER B 1 142 ? -11.453 7.824 9.891 1 98.56 142 SER B N 1
ATOM 5150 C CA . SER B 1 142 ? -11.914 6.547 10.422 1 98.56 142 SER B CA 1
ATOM 5151 C C . SER B 1 142 ? -13.164 6.723 11.273 1 98.56 142 SER B C 1
ATOM 5153 O O . SER B 1 142 ? -13.867 5.754 11.555 1 98.56 142 SER B O 1
ATOM 5155 N N . LEU B 1 143 ? -13.523 7.902 11.688 1 98.19 143 LEU B N 1
ATOM 5156 C CA . LEU B 1 143 ? -14.578 8.133 12.68 1 98.19 143 LEU B CA 1
ATOM 5157 C C . LEU B 1 143 ? -15.922 7.613 12.172 1 98.19 143 LEU B C 1
ATOM 5159 O O . LEU B 1 143 ? -16.547 6.773 12.82 1 98.19 143 LEU B O 1
ATOM 5163 N N . LYS B 1 144 ? -16.328 8.086 11.039 1 98.25 144 LYS B N 1
ATOM 5164 C CA . LYS B 1 144 ? -17.625 7.684 10.508 1 98.25 144 LYS B CA 1
ATOM 5165 C C . LYS B 1 144 ? -17.656 6.195 10.172 1 98.25 144 LYS B C 1
ATOM 5167 O O . LYS B 1 144 ? -18.578 5.48 10.547 1 98.25 144 LYS B O 1
ATOM 5172 N N . PRO B 1 145 ? -16.656 5.672 9.492 1 98.62 145 PRO B N 1
ATOM 5173 C CA . PRO B 1 145 ? -16.625 4.234 9.219 1 98.62 145 PRO B CA 1
ATOM 5174 C C . PRO B 1 145 ? -16.703 3.389 10.484 1 98.62 145 PRO B C 1
ATOM 5176 O O . PRO B 1 145 ? -17.422 2.389 10.531 1 98.62 145 PRO B O 1
ATOM 5179 N N . LEU B 1 146 ? -16.016 3.797 11.484 1 98.56 146 LEU B N 1
ATOM 5180 C CA . LEU B 1 146 ? -16 3.029 12.727 1 98.56 146 LEU B CA 1
ATOM 5181 C C . LEU B 1 146 ? -17.359 3.096 13.422 1 98.56 146 LEU B C 1
ATOM 5183 O O . LEU B 1 146 ? -17.812 2.107 14 1 98.56 146 LEU B O 1
ATOM 5187 N N . LYS B 1 147 ? -17.984 4.277 13.359 1 97.94 147 LYS B N 1
ATOM 5188 C CA . LYS B 1 147 ? -19.344 4.414 13.898 1 97.94 147 LYS B CA 1
ATOM 5189 C C . LYS B 1 147 ? -20.312 3.457 13.203 1 97.94 147 LYS B C 1
ATOM 5191 O O . LYS B 1 147 ? -21.109 2.789 13.867 1 97.94 147 LYS B O 1
ATOM 5196 N N . LEU B 1 148 ? -20.188 3.367 11.922 1 98.25 148 LEU B N 1
ATOM 5197 C CA . LEU B 1 148 ? -21.062 2.51 11.133 1 98.25 148 LEU B CA 1
ATOM 5198 C C . LEU B 1 148 ? -20.75 1.038 11.375 1 98.25 148 LEU B C 1
ATOM 5200 O O . LEU B 1 148 ? -21.656 0.203 11.43 1 98.25 148 LEU B O 1
ATOM 5204 N N . ALA B 1 149 ? -19.5 0.738 11.508 1 97.44 149 ALA B N 1
ATOM 5205 C CA . ALA B 1 149 ? -19.109 -0.634 11.812 1 97.44 149 ALA B CA 1
ATOM 5206 C C . ALA B 1 149 ? -19.672 -1.086 13.156 1 97.44 149 ALA B C 1
ATOM 5208 O O . ALA B 1 149 ? -20.172 -2.207 13.281 1 97.44 149 ALA B O 1
ATOM 5209 N N . ARG B 1 150 ? -19.609 -0.231 14.133 1 95.94 150 ARG B N 1
ATOM 5210 C CA . ARG B 1 150 ? -20.125 -0.541 15.461 1 95.94 150 ARG B CA 1
ATOM 5211 C C . ARG B 1 150 ? -21.641 -0.723 15.43 1 95.94 150 ARG B C 1
ATOM 5213 O O . ARG B 1 150 ? -22.188 -1.523 16.188 1 95.94 150 ARG B O 1
ATOM 5220 N N . ALA B 1 151 ? -22.266 0 14.5 1 96.06 151 ALA B N 1
ATOM 5221 C CA . ALA B 1 151 ? -23.719 -0.077 14.359 1 96.06 151 ALA B CA 1
ATOM 5222 C C . ALA B 1 151 ? -24.125 -1.246 13.469 1 96.06 151 ALA B C 1
ATOM 5224 O O . ALA B 1 151 ? -25.312 -1.476 13.234 1 96.06 151 ALA B O 1
ATOM 5225 N N . HIS B 1 152 ? -23.234 -1.959 12.891 1 95.69 152 HIS B N 1
ATOM 5226 C CA . HIS B 1 152 ? -23.438 -3.086 11.992 1 95.69 152 HIS B CA 1
ATOM 5227 C C . HIS B 1 152 ? -24.234 -2.668 10.766 1 95.69 152 HIS B C 1
ATOM 5229 O O . HIS B 1 152 ? -25.062 -3.441 10.258 1 95.69 152 HIS B O 1
ATOM 5235 N N . ASN B 1 153 ? -24.125 -1.407 10.445 1 97.19 153 ASN B N 1
ATOM 5236 C CA . ASN B 1 153 ? -24.688 -0.886 9.211 1 97.19 153 ASN B CA 1
ATOM 5237 C C . ASN B 1 153 ? -23.703 -0.996 8.047 1 97.19 153 ASN B C 1
ATOM 5239 O O . ASN B 1 153 ? -23.141 0.009 7.609 1 97.19 153 ASN B O 1
ATOM 5243 N N . TYR B 1 154 ? -23.641 -2.164 7.461 1 96.75 154 TYR B N 1
ATOM 5244 C CA . TYR B 1 154 ? -22.578 -2.494 6.52 1 96.75 154 TYR B CA 1
ATOM 5245 C C . TYR B 1 154 ? -22.828 -1.851 5.16 1 96.75 154 TYR B C 1
ATOM 5247 O O . TYR B 1 154 ? -21.891 -1.526 4.438 1 96.75 154 TYR B O 1
ATOM 5255 N N . ALA B 1 155 ? -24.031 -1.647 4.77 1 97.31 155 ALA B N 1
ATOM 5256 C CA . ALA B 1 155 ? -24.328 -0.974 3.508 1 97.31 155 ALA B CA 1
ATOM 5257 C C . ALA B 1 155 ? -23.812 0.461 3.518 1 97.31 155 ALA B C 1
ATOM 5259 O O . ALA B 1 155 ? -23.094 0.876 2.6 1 97.31 155 ALA B O 1
ATOM 5260 N N . ASP B 1 156 ? -24.125 1.213 4.59 1 97.94 156 ASP B N 1
ATOM 5261 C CA . ASP B 1 156 ? -23.672 2.596 4.711 1 97.94 156 ASP B CA 1
ATOM 5262 C C . ASP B 1 156 ? -22.156 2.666 4.887 1 97.94 156 ASP B C 1
ATOM 5264 O O . ASP B 1 156 ? -21.516 3.613 4.43 1 97.94 156 ASP B O 1
ATOM 5268 N N . LEU B 1 157 ? -21.656 1.64 5.598 1 98.5 157 LEU B N 1
ATOM 5269 C CA . LEU B 1 157 ? -20.203 1.573 5.754 1 98.5 157 LEU B CA 1
ATOM 5270 C C . LEU B 1 157 ? -19.516 1.459 4.398 1 98.5 157 LEU B C 1
ATOM 5272 O O . LEU B 1 157 ? -18.562 2.184 4.121 1 98.5 157 LEU B O 1
ATOM 5276 N N . GLN B 1 158 ? -20.047 0.556 3.566 1 98.12 158 GLN B N 1
ATOM 5277 C CA . GLN B 1 158 ? -19.484 0.368 2.236 1 98.12 158 GLN B CA 1
ATOM 5278 C C . GLN B 1 158 ? -19.562 1.653 1.416 1 98.12 158 GLN B C 1
ATOM 5280 O O . GLN B 1 158 ? -18.594 2.031 0.749 1 98.12 158 GLN B O 1
ATOM 5285 N N . THR B 1 159 ? -20.641 2.33 1.464 1 97.56 159 THR B N 1
ATOM 5286 C CA . THR B 1 159 ? -20.844 3.555 0.699 1 97.56 159 THR B CA 1
ATOM 5287 C C . THR B 1 159 ? -19.922 4.668 1.2 1 97.56 159 THR B C 1
ATOM 5289 O O . THR B 1 159 ? -19.359 5.422 0.404 1 97.56 159 THR B O 1
ATOM 5292 N N . THR B 1 160 ? -19.797 4.746 2.492 1 98.44 160 THR B N 1
ATOM 5293 C CA . THR B 1 160 ? -18.938 5.758 3.088 1 98.44 160 THR B CA 1
ATOM 5294 C C . THR B 1 160 ? -17.484 5.523 2.697 1 98.44 160 THR B C 1
ATOM 5296 O O . THR B 1 160 ? -16.781 6.457 2.295 1 98.44 160 THR B O 1
ATOM 5299 N N . LEU B 1 161 ? -17.062 4.262 2.811 1 98.69 161 LEU B N 1
ATOM 5300 C CA . LEU B 1 161 ? -15.688 3.934 2.441 1 98.69 161 LEU B CA 1
ATOM 5301 C C . LEU B 1 161 ? -15.453 4.164 0.951 1 98.69 161 LEU B C 1
ATOM 5303 O O . LEU B 1 161 ? -14.414 4.695 0.555 1 98.69 161 LEU B O 1
ATOM 5307 N N . SER B 1 162 ? -16.375 3.748 0.145 1 98.38 162 SER B N 1
ATOM 5308 C CA . SER B 1 162 ? -16.266 3.938 -1.298 1 98.38 162 SER B CA 1
ATOM 5309 C C . SER B 1 162 ? -16.125 5.414 -1.653 1 98.38 162 SER B C 1
ATOM 5311 O O . SER B 1 162 ? -15.266 5.785 -2.449 1 98.38 162 SER B O 1
ATOM 5313 N N . SER B 1 163 ? -16.922 6.246 -1.064 1 98 163 SER B N 1
ATOM 5314 C CA . SER B 1 163 ? -16.875 7.684 -1.307 1 98 163 SER B CA 1
ATOM 5315 C C . SER B 1 163 ? -15.555 8.281 -0.855 1 98 163 SER B C 1
ATOM 5317 O O . SER B 1 163 ? -14.953 9.086 -1.567 1 98 163 SER B O 1
ATOM 5319 N N . SER B 1 164 ? -15.109 7.867 0.316 1 98.38 164 SER B N 1
ATOM 5320 C CA . SER B 1 164 ? -13.859 8.391 0.862 1 98.38 164 SER B CA 1
ATOM 5321 C C . SER B 1 164 ? -12.672 8.016 -0.022 1 98.38 164 SER B C 1
ATOM 5323 O O . SER B 1 164 ? -11.805 8.852 -0.283 1 98.38 164 SER B O 1
ATOM 5325 N N . VAL B 1 165 ? -12.648 6.762 -0.472 1 98.38 165 VAL B N 1
ATOM 5326 C CA . VAL B 1 165 ? -11.547 6.316 -1.319 1 98.38 165 VAL B CA 1
ATOM 5327 C C . VAL B 1 165 ? -11.586 7.059 -2.652 1 98.38 165 VAL B C 1
ATOM 5329 O O . VAL B 1 165 ? -10.555 7.527 -3.139 1 98.38 165 VAL B O 1
ATOM 5332 N N . PHE B 1 166 ? -12.734 7.242 -3.207 1 97.88 166 PHE B N 1
ATOM 5333 C CA . PHE B 1 166 ? -12.906 7.836 -4.527 1 97.88 166 PHE B CA 1
ATOM 5334 C C . PHE B 1 166 ? -12.484 9.297 -4.527 1 97.88 166 PHE B C 1
ATOM 5336 O O . PHE B 1 166 ? -11.82 9.766 -5.457 1 97.88 166 PHE B O 1
ATOM 5343 N N . ARG B 1 167 ? -12.773 9.992 -3.471 1 98 167 ARG B N 1
ATOM 5344 C CA . ARG B 1 167 ? -12.602 11.438 -3.455 1 98 167 ARG B CA 1
ATOM 5345 C C . ARG B 1 167 ? -11.25 11.828 -2.873 1 98 167 ARG B C 1
ATOM 5347 O O . ARG B 1 167 ? -10.82 12.977 -3.002 1 98 167 ARG B O 1
ATOM 5354 N N . ARG B 1 168 ? -10.547 10.906 -2.252 1 97.88 168 ARG B N 1
ATOM 5355 C CA . ARG B 1 168 ? -9.359 11.227 -1.477 1 97.88 168 ARG B CA 1
ATOM 5356 C C . ARG B 1 168 ? -8.289 11.875 -2.355 1 97.88 168 ARG B C 1
ATOM 5358 O O . ARG B 1 168 ? -7.719 12.906 -1.988 1 97.88 168 ARG B O 1
ATOM 5365 N N . GLY B 1 169 ? -8.07 11.289 -3.551 1 96.75 169 GLY B N 1
ATOM 5366 C CA . GLY B 1 169 ? -7.059 11.828 -4.445 1 96.75 169 GLY B CA 1
ATOM 5367 C C . GLY B 1 169 ? -7.348 13.25 -4.887 1 96.75 169 GLY B C 1
ATOM 5368 O O . GLY B 1 169 ? -6.449 14.094 -4.918 1 96.75 169 GLY B O 1
ATOM 5369 N N . MET B 1 170 ? -8.562 13.492 -5.16 1 97 170 MET B N 1
ATOM 5370 C CA . MET B 1 170 ? -8.938 14.828 -5.613 1 97 170 MET B CA 1
ATOM 5371 C C . MET B 1 170 ? -8.812 15.844 -4.484 1 97 170 MET B C 1
ATOM 5373 O O . MET B 1 170 ? -8.367 16.969 -4.703 1 97 170 MET B O 1
ATOM 5377 N N . ARG B 1 171 ? -9.148 15.359 -3.309 1 96.31 171 ARG B N 1
ATOM 5378 C CA . ARG B 1 171 ? -9.062 16.234 -2.145 1 96.31 171 ARG B CA 1
ATOM 5379 C C . ARG B 1 171 ? -7.621 16.656 -1.888 1 96.31 171 ARG B C 1
ATOM 5381 O O . ARG B 1 171 ? -7.363 17.797 -1.461 1 96.31 171 ARG B O 1
ATOM 5388 N N . LEU B 1 172 ? -6.664 15.852 -2.189 1 97.5 172 LEU B N 1
ATOM 5389 C CA . LEU B 1 172 ? -5.266 16.109 -1.862 1 97.5 172 LEU B CA 1
ATOM 5390 C C . LEU B 1 172 ? -4.539 16.734 -3.045 1 97.5 172 LEU B C 1
ATOM 5392 O O . LEU B 1 172 ? -3.859 17.75 -2.887 1 97.5 172 LEU B O 1
ATOM 5396 N N . PHE B 1 173 ? -4.781 16.281 -4.277 1 97.56 173 PHE B N 1
ATOM 5397 C CA . PHE B 1 173 ? -3.887 16.594 -5.383 1 97.56 173 PHE B CA 1
ATOM 5398 C C . PHE B 1 173 ? -4.414 17.781 -6.176 1 97.56 173 PHE B C 1
ATOM 5400 O O . PHE B 1 173 ? -3.643 18.5 -6.828 1 97.56 173 PHE B O 1
ATOM 5407 N N . LEU B 1 174 ? -5.668 18.062 -6.098 1 97.88 174 LEU B N 1
ATOM 5408 C CA . LEU B 1 174 ? -6.188 19.188 -6.863 1 97.88 174 LEU B CA 1
ATOM 5409 C C . LEU B 1 174 ? -5.656 20.5 -6.316 1 97.88 174 LEU B C 1
ATOM 5411 O O . LEU B 1 174 ? -5.062 21.297 -7.059 1 97.88 174 LEU B O 1
ATOM 5415 N N . PRO B 1 175 ? -5.836 20.75 -5.031 1 98.12 175 PRO B N 1
ATOM 5416 C CA . PRO B 1 175 ? -5.27 22 -4.508 1 98.12 175 PRO B CA 1
ATOM 5417 C C . PRO B 1 175 ? -3.75 22.062 -4.664 1 98.12 175 PRO B C 1
ATOM 5419 O O . PRO B 1 175 ? -3.199 23.125 -4.926 1 98.12 175 PRO B O 1
ATOM 5422 N N . THR B 1 176 ? -3.109 20.953 -4.492 1 98.06 176 THR B N 1
ATOM 5423 C CA . THR B 1 176 ? -1.658 20.906 -4.625 1 98.06 176 THR B CA 1
ATOM 5424 C C . THR B 1 176 ? -1.233 21.25 -6.047 1 98.06 176 THR B C 1
ATOM 5426 O O . THR B 1 176 ? -0.244 21.953 -6.25 1 98.06 176 THR B O 1
ATOM 5429 N N . THR B 1 177 ? -1.971 20.766 -7.027 1 98.06 177 THR B N 1
ATOM 5430 C CA . THR B 1 177 ? -1.694 21.078 -8.422 1 98.06 177 THR B CA 1
ATOM 5431 C C . THR B 1 177 ? -1.875 22.562 -8.688 1 98.06 177 THR B C 1
ATOM 5433 O O . THR B 1 177 ? -1.048 23.188 -9.359 1 98.06 177 THR B O 1
ATOM 5436 N N . ALA B 1 178 ? -2.877 23.094 -8.117 1 98.19 178 ALA B N 1
ATOM 5437 C CA . ALA B 1 178 ? -3.129 24.531 -8.281 1 98.19 178 ALA B CA 1
ATOM 5438 C C . ALA B 1 178 ? -2.029 25.359 -7.625 1 98.19 178 ALA B C 1
ATOM 5440 O O . ALA B 1 178 ? -1.563 26.344 -8.195 1 98.19 178 ALA B O 1
ATOM 5441 N N . SER B 1 179 ? -1.664 25 -6.461 1 98.12 179 SER B N 1
ATOM 5442 C CA . SER B 1 179 ? -0.646 25.734 -5.727 1 98.12 179 SER B CA 1
ATOM 5443 C C . SER B 1 179 ? 0.697 25.703 -6.449 1 98.12 179 SER B C 1
ATOM 5445 O O . SER B 1 179 ? 1.379 26.719 -6.559 1 98.12 179 SER B O 1
ATOM 5447 N N . THR B 1 180 ? 1.091 24.547 -6.949 1 97.88 180 THR B N 1
ATOM 5448 C CA . THR B 1 180 ? 2.381 24.422 -7.621 1 97.88 180 THR B CA 1
ATOM 5449 C C . THR B 1 180 ? 2.348 25.125 -8.977 1 97.88 180 THR B C 1
ATOM 5451 O O . THR B 1 180 ? 3.369 25.625 -9.453 1 97.88 180 THR B O 1
ATOM 5454 N N . PHE B 1 181 ? 1.197 25.109 -9.609 1 98 181 PHE B N 1
ATOM 5455 C CA . PHE B 1 181 ? 1.051 25.875 -10.828 1 98 181 PHE B CA 1
ATOM 5456 C C . PHE B 1 181 ? 1.297 27.359 -10.562 1 98 181 PHE B C 1
ATOM 5458 O O . PHE B 1 181 ? 1.943 28.047 -11.367 1 98 181 PHE B O 1
ATOM 5465 N N . LEU B 1 182 ? 0.764 27.859 -9.484 1 97.44 182 LEU B N 1
ATOM 5466 C CA . LEU B 1 182 ? 0.996 29.234 -9.078 1 97.44 182 LEU B CA 1
ATOM 5467 C C . LEU B 1 182 ? 2.484 29.5 -8.867 1 97.44 182 LEU B C 1
ATOM 5469 O O . LEU B 1 182 ? 3 30.547 -9.289 1 97.44 182 LEU B O 1
ATOM 5473 N N . VAL B 1 183 ? 3.166 28.578 -8.242 1 97.44 183 VAL B N 1
ATOM 5474 C CA . VAL B 1 183 ? 4.598 28.719 -8 1 97.44 183 VAL B CA 1
ATOM 5475 C C . VAL B 1 183 ? 5.348 28.766 -9.328 1 97.44 183 VAL B C 1
ATOM 5477 O O . VAL B 1 183 ? 6.27 29.562 -9.508 1 97.44 183 VAL B O 1
ATOM 5480 N N . MET B 1 184 ? 4.914 27.875 -10.258 1 97 184 MET B N 1
ATOM 5481 C CA . MET B 1 184 ? 5.512 27.906 -11.586 1 97 184 MET B CA 1
ATOM 5482 C C . MET B 1 184 ? 5.355 29.281 -12.234 1 97 184 MET B C 1
ATOM 5484 O O . MET B 1 184 ? 6.297 29.797 -12.828 1 97 184 MET B O 1
ATOM 5488 N N . THR B 1 185 ? 4.223 29.859 -12.039 1 96 185 THR B N 1
ATOM 5489 C CA . THR B 1 185 ? 3.941 31.188 -12.594 1 96 185 THR B CA 1
ATOM 5490 C C . THR B 1 185 ? 4.809 32.25 -11.922 1 96 185 THR B C 1
ATOM 5492 O O . THR B 1 185 ? 5.32 33.156 -12.586 1 96 185 THR B O 1
ATOM 5495 N N . PHE B 1 186 ? 4.973 32.156 -10.609 1 96.25 186 PHE B N 1
ATOM 5496 C CA . PHE B 1 186 ? 5.82 33.094 -9.875 1 96.25 186 PHE B CA 1
ATOM 5497 C C . PHE B 1 186 ? 7.258 33 -10.375 1 96.25 186 PHE B C 1
ATOM 5499 O O . PHE B 1 186 ? 7.938 34.031 -10.484 1 96.25 186 PHE B O 1
ATOM 5506 N N . ILE B 1 187 ? 7.68 31.812 -10.641 1 95.62 187 ILE B N 1
ATOM 5507 C CA . ILE B 1 187 ? 9.039 31.625 -11.141 1 95.62 187 ILE B CA 1
ATOM 5508 C C . ILE B 1 187 ? 9.188 32.281 -12.508 1 95.62 187 ILE B C 1
ATOM 5510 O O . ILE B 1 187 ? 10.172 33 -12.758 1 95.62 187 ILE B O 1
ATOM 5514 N N . ARG B 1 188 ? 8.211 32.156 -13.336 1 94.06 188 ARG B N 1
ATOM 5515 C CA . ARG B 1 188 ? 8.242 32.719 -14.68 1 94.06 188 ARG B CA 1
ATOM 5516 C C . ARG B 1 188 ? 8.195 34.25 -14.617 1 94.06 188 ARG B C 1
ATOM 5518 O O . ARG B 1 188 ? 8.773 34.938 -15.469 1 94.06 188 ARG B O 1
ATOM 5525 N N . MET B 1 189 ? 7.625 34.719 -13.617 1 93.44 189 MET B N 1
ATOM 5526 C CA . MET B 1 189 ? 7.516 36.188 -13.453 1 93.44 189 MET B CA 1
ATOM 5527 C C . MET B 1 189 ? 8.727 36.719 -12.703 1 93.44 189 MET B C 1
ATOM 5529 O O . MET B 1 189 ? 8.797 37.938 -12.438 1 93.44 189 MET B O 1
ATOM 5533 N N . ARG B 1 190 ? 9.562 35.875 -12.258 1 92.31 190 ARG B N 1
ATOM 5534 C CA . ARG B 1 190 ? 10.797 36.219 -11.57 1 92.31 190 ARG B CA 1
ATOM 5535 C C . ARG B 1 190 ? 10.516 36.875 -10.219 1 92.31 190 ARG B C 1
ATOM 5537 O O . ARG B 1 190 ? 11.18 37.812 -9.828 1 92.31 190 ARG B O 1
ATOM 5544 N N . LEU B 1 191 ? 9.516 36.375 -9.609 1 93.06 191 LEU B N 1
ATOM 5545 C CA . LEU B 1 191 ? 9.156 36.875 -8.289 1 93.06 191 LEU B CA 1
ATOM 5546 C C . LEU B 1 191 ? 9.891 36.094 -7.199 1 93.06 191 LEU B C 1
ATOM 5548 O O . LEU B 1 191 ? 9.945 36.531 -6.047 1 93.06 191 LEU B O 1
ATOM 5552 N N . VAL B 1 192 ? 10.344 34.969 -7.555 1 90.44 192 VAL B N 1
ATOM 5553 C CA . VAL B 1 192 ? 11.086 34.125 -6.621 1 90.44 192 VAL B CA 1
ATOM 5554 C C . VAL B 1 192 ? 12.539 34.031 -7.062 1 90.44 192 VAL B C 1
ATOM 5556 O O . VAL B 1 192 ? 12.852 34.188 -8.242 1 90.44 192 VAL B O 1
ATOM 5559 N N . GLU B 1 193 ? 13.414 33.719 -6.059 1 85 193 GLU B N 1
ATOM 5560 C CA . GLU B 1 193 ? 14.844 33.688 -6.34 1 85 193 GLU B CA 1
ATOM 5561 C C . GLU B 1 193 ? 15.266 32.344 -6.93 1 85 193 GLU B C 1
ATOM 5563 O O . GLU B 1 193 ? 16.141 31.656 -6.391 1 85 193 GLU B O 1
ATOM 5568 N N . VAL B 1 194 ? 14.578 31.75 -7.785 1 86.75 194 VAL B N 1
ATOM 5569 C CA . VAL B 1 194 ? 14.883 30.516 -8.508 1 86.75 194 VAL B CA 1
ATOM 5570 C C . VAL B 1 194 ? 14.938 30.797 -10.008 1 86.75 194 VAL B C 1
ATOM 5572 O O . VAL B 1 194 ? 14.039 31.438 -10.555 1 86.75 194 VAL B O 1
ATOM 5575 N N . ASP B 1 195 ? 16 30.297 -10.578 1 87 195 ASP B N 1
ATOM 5576 C CA . ASP B 1 195 ? 16.125 30.5 -12.016 1 87 195 ASP B CA 1
ATOM 5577 C C . ASP B 1 195 ? 15.211 29.562 -12.789 1 87 195 ASP B C 1
ATOM 5579 O O . ASP B 1 195 ? 15.266 28.344 -12.602 1 87 195 ASP B O 1
ATOM 5583 N N . GLY B 1 196 ? 14.32 30.156 -13.539 1 88.25 196 GLY B N 1
ATOM 5584 C CA . GLY B 1 196 ? 13.438 29.359 -14.367 1 88.25 196 GLY B CA 1
ATOM 5585 C C . GLY B 1 196 ? 14.031 29 -15.711 1 88.25 196 GLY B C 1
ATOM 5586 O O . GLY B 1 196 ? 15.164 29.391 -16.016 1 88.25 196 GLY B O 1
ATOM 5587 N N . PHE B 1 197 ? 13.25 28.266 -16.391 1 92.44 197 PHE B N 1
ATOM 5588 C CA . PHE B 1 197 ? 13.648 27.875 -17.734 1 92.44 197 PHE B CA 1
ATOM 5589 C C . PHE B 1 197 ? 13.461 29.031 -18.719 1 92.44 197 PHE B C 1
ATOM 5591 O O . PHE B 1 197 ? 12.812 30.031 -18.391 1 92.44 197 PHE B O 1
ATOM 5598 N N . GLU B 1 198 ? 14.078 28.859 -19.891 1 91.19 198 GLU B N 1
ATOM 5599 C CA . GLU B 1 198 ? 14.078 29.953 -20.859 1 91.19 198 GLU B CA 1
ATOM 5600 C C . GLU B 1 198 ? 12.703 30.109 -21.516 1 91.19 198 GLU B C 1
ATOM 5602 O O . GLU B 1 198 ? 12.266 31.234 -21.797 1 91.19 198 GLU B O 1
ATOM 5607 N N . THR B 1 199 ? 12.062 28.969 -21.688 1 93.75 199 THR B N 1
ATOM 5608 C CA . THR B 1 199 ? 10.773 29.031 -22.359 1 93.75 199 THR B CA 1
ATOM 5609 C C . THR B 1 199 ? 9.656 28.516 -21.453 1 93.75 199 THR B C 1
ATOM 5611 O O . THR B 1 199 ? 9.914 27.734 -20.531 1 93.75 199 THR B O 1
ATOM 5614 N N . PHE B 1 200 ? 8.477 29.047 -21.797 1 93.81 200 PHE B N 1
ATOM 5615 C CA . PHE B 1 200 ? 7.305 28.625 -21.047 1 93.81 200 PHE B CA 1
ATOM 5616 C C . PHE B 1 200 ? 7.07 27.125 -21.219 1 93.81 200 PHE B C 1
ATOM 5618 O O . PHE B 1 200 ? 6.699 26.438 -20.266 1 93.81 200 PHE B O 1
ATOM 5625 N N . SER B 1 201 ? 7.285 26.656 -22.406 1 95.25 201 SER B N 1
ATOM 5626 C CA . SER B 1 201 ? 7.051 25.25 -22.703 1 95.25 201 SER B CA 1
ATOM 5627 C C . SER B 1 201 ? 7.969 24.359 -21.875 1 95.25 201 SER B C 1
ATOM 5629 O O . SER B 1 201 ? 7.531 23.328 -21.344 1 95.25 201 SER B O 1
ATOM 5631 N N . GLN B 1 202 ? 9.117 24.781 -21.734 1 95.75 202 GLN B N 1
ATOM 5632 C CA . GLN B 1 202 ? 10.07 24 -20.953 1 95.75 202 GLN B CA 1
ATOM 5633 C C . GLN B 1 202 ? 9.688 24.016 -19.469 1 95.75 202 GLN B C 1
ATOM 5635 O O . GLN B 1 202 ? 9.773 22.984 -18.797 1 95.75 202 GLN B O 1
ATOM 5640 N N . GLN B 1 203 ? 9.281 25.188 -19.047 1 95.69 203 GLN B N 1
ATOM 5641 C CA . GLN B 1 203 ? 8.875 25.297 -17.641 1 95.69 203 GLN B CA 1
ATOM 5642 C C . GLN B 1 203 ? 7.625 24.469 -17.359 1 95.69 203 GLN B C 1
ATOM 5644 O O . GLN B 1 203 ? 7.527 23.828 -16.328 1 95.69 203 GLN B O 1
ATOM 5649 N N . PHE B 1 204 ? 6.785 24.516 -18.328 1 96.88 204 PHE B N 1
ATOM 5650 C CA . PHE B 1 204 ? 5.523 23.797 -18.188 1 96.88 204 PHE B CA 1
ATOM 5651 C C . PHE B 1 204 ? 5.758 22.297 -18.156 1 96.88 204 PHE B C 1
ATOM 5653 O O . PHE B 1 204 ? 5.164 21.578 -17.344 1 96.88 204 PHE B O 1
ATOM 5660 N N . MET B 1 205 ? 6.629 21.797 -18.953 1 96.75 205 MET B N 1
ATOM 5661 C CA . MET B 1 205 ? 6.938 20.375 -19 1 96.75 205 MET B CA 1
ATOM 5662 C C . MET B 1 205 ? 7.629 19.938 -17.703 1 96.75 205 MET B C 1
ATOM 5664 O O . MET B 1 205 ? 7.379 18.828 -17.203 1 96.75 205 MET B O 1
ATOM 5668 N N . ASP B 1 206 ? 8.453 20.781 -17.234 1 96.81 206 ASP B N 1
ATOM 5669 C CA . ASP B 1 206 ? 9.117 20.484 -15.969 1 96.81 206 ASP B CA 1
ATOM 5670 C C . ASP B 1 206 ? 8.117 20.453 -14.82 1 96.81 206 ASP B C 1
ATOM 5672 O O . ASP B 1 206 ? 8.227 19.609 -13.922 1 96.81 206 ASP B O 1
ATOM 5676 N N . TRP B 1 207 ? 7.211 21.406 -14.906 1 97.31 207 TRP B N 1
ATOM 5677 C CA . TRP B 1 207 ? 6.16 21.438 -13.891 1 97.31 207 TRP B CA 1
ATOM 5678 C C . TRP B 1 207 ? 5.289 20.188 -13.961 1 97.31 207 TRP B C 1
ATOM 5680 O O . TRP B 1 207 ? 4.941 19.609 -12.93 1 97.31 207 TRP B O 1
ATOM 5690 N N . LEU B 1 208 ? 4.965 19.703 -15.141 1 97 208 LEU B N 1
ATOM 5691 C CA . LEU B 1 208 ? 4.184 18.484 -15.312 1 97 208 LEU B CA 1
ATOM 5692 C C . LEU B 1 208 ? 4.914 17.281 -14.719 1 97 208 LEU B C 1
ATOM 5694 O O . LEU B 1 208 ? 4.293 16.422 -14.109 1 97 208 LEU B O 1
ATOM 5698 N N . HIS B 1 209 ? 6.137 17.297 -14.938 1 95.62 209 HIS B N 1
ATOM 5699 C CA . HIS B 1 209 ? 6.945 16.234 -14.352 1 95.62 209 HIS B CA 1
ATOM 5700 C C . HIS B 1 209 ? 6.934 16.297 -12.828 1 95.62 209 HIS B C 1
ATOM 5702 O O . HIS B 1 209 ? 6.91 15.273 -12.156 1 95.62 209 HIS B O 1
ATOM 5708 N N . ALA B 1 210 ? 6.957 17.516 -12.359 1 96.38 210 ALA B N 1
ATOM 5709 C CA . ALA B 1 210 ? 6.91 17.688 -10.914 1 96.38 210 ALA B CA 1
ATOM 5710 C C . ALA B 1 210 ? 5.586 17.188 -10.336 1 96.38 210 ALA B C 1
ATOM 5712 O O . ALA B 1 210 ? 5.562 16.562 -9.281 1 96.38 210 ALA B O 1
ATOM 5713 N N . ILE B 1 211 ? 4.551 17.453 -11.016 1 96.12 211 ILE B N 1
ATOM 5714 C CA . ILE B 1 211 ? 3.232 17 -10.57 1 96.12 211 ILE B CA 1
ATOM 5715 C C . ILE B 1 211 ? 3.182 15.477 -10.57 1 96.12 211 ILE B C 1
ATOM 5717 O O . ILE B 1 211 ? 2.598 14.867 -9.664 1 96.12 211 ILE B O 1
ATOM 5721 N N . TRP B 1 212 ? 3.811 14.883 -11.539 1 93.19 212 TRP B N 1
ATOM 5722 C CA . TRP B 1 212 ? 3.887 13.43 -11.609 1 93.19 212 TRP B CA 1
ATOM 5723 C C . TRP B 1 212 ? 4.602 12.859 -10.391 1 93.19 212 TRP B C 1
ATOM 5725 O O . TRP B 1 212 ? 4.152 11.867 -9.805 1 93.19 212 TRP B O 1
ATOM 5735 N N . THR B 1 213 ? 5.57 13.508 -10.039 1 92.88 213 THR B N 1
ATOM 5736 C CA . THR B 1 213 ? 6.363 13.039 -8.906 1 92.88 213 THR B CA 1
ATOM 5737 C C . THR B 1 213 ? 5.621 13.266 -7.598 1 92.88 213 THR B C 1
ATOM 5739 O O . THR B 1 213 ? 5.711 12.445 -6.68 1 92.88 213 THR B O 1
ATOM 5742 N N . ILE B 1 214 ? 4.922 14.32 -7.547 1 94.25 214 ILE B N 1
ATOM 5743 C CA . ILE B 1 214 ? 4.141 14.609 -6.348 1 94.25 214 ILE B CA 1
ATOM 5744 C C . ILE B 1 214 ? 3.002 13.602 -6.215 1 94.25 214 ILE B C 1
ATOM 5746 O O . ILE B 1 214 ? 2.646 13.203 -5.102 1 94.25 214 ILE B O 1
ATOM 5750 N N . GLY B 1 215 ? 2.51 13.164 -7.305 1 93.31 215 GLY B N 1
ATOM 5751 C CA . GLY B 1 215 ? 1.409 12.211 -7.305 1 93.31 215 GLY B CA 1
ATOM 5752 C C . GLY B 1 215 ? 1.858 10.773 -7.113 1 93.31 215 GLY B C 1
ATOM 5753 O O . GLY B 1 215 ? 1.03 9.867 -7.023 1 93.31 215 GLY B O 1
ATOM 5754 N N . TYR B 1 216 ? 3.18 10.523 -6.996 1 92.69 216 TYR B N 1
ATOM 5755 C CA . TYR B 1 216 ? 3.746 9.188 -6.844 1 92.69 216 TYR B CA 1
ATOM 5756 C C . TYR B 1 216 ? 3.611 8.695 -5.406 1 92.69 216 TYR B C 1
ATOM 5758 O O . TYR B 1 216 ? 4.473 8.969 -4.57 1 92.69 216 TYR B O 1
ATOM 5766 N N . SER B 1 217 ? 2.635 7.867 -5.152 1 93.06 217 SER B N 1
ATOM 5767 C CA . SER B 1 217 ? 2.303 7.492 -3.781 1 93.06 217 SER B CA 1
ATOM 5768 C C . SER B 1 217 ? 2.715 6.055 -3.488 1 93.06 217 SER B C 1
ATOM 5770 O O . SER B 1 217 ? 2.227 5.445 -2.533 1 93.06 217 SER B O 1
ATOM 5772 N N . TRP B 1 218 ? 3.703 5.5 -4.234 1 93.38 218 TRP B N 1
ATOM 5773 C CA . TRP B 1 218 ? 4.082 4.098 -4.078 1 93.38 218 TRP B CA 1
ATOM 5774 C C . TRP B 1 218 ? 5.145 3.939 -2.996 1 93.38 218 TRP B C 1
ATOM 5776 O O . TRP B 1 218 ? 5.453 2.82 -2.578 1 93.38 218 TRP B O 1
ATOM 5786 N N . ASP B 1 219 ? 5.656 5.047 -2.457 1 92.56 219 ASP B N 1
ATOM 5787 C CA . ASP B 1 219 ? 6.797 4.961 -1.553 1 92.56 219 ASP B CA 1
ATOM 5788 C C . ASP B 1 219 ? 6.363 5.129 -0.099 1 92.56 219 ASP B C 1
ATOM 5790 O O . ASP B 1 219 ? 7.18 5.445 0.767 1 92.56 219 ASP B O 1
ATOM 5794 N N . TRP B 1 220 ? 5.148 4.93 0.15 1 93.31 220 TRP B N 1
ATOM 5795 C CA . TRP B 1 220 ? 4.582 4.926 1.495 1 93.31 220 TRP B CA 1
ATOM 5796 C C . TRP B 1 220 ? 4.977 6.184 2.258 1 93.31 220 TRP B C 1
ATOM 5798 O O . TRP B 1 220 ? 4.457 7.27 1.985 1 93.31 220 TRP B O 1
ATOM 5808 N N . ASP B 1 221 ? 6.086 6.184 3.104 1 90.06 221 ASP B N 1
ATOM 5809 C CA . ASP B 1 221 ? 6.422 7.332 3.941 1 90.06 221 ASP B CA 1
ATOM 5810 C C . ASP B 1 221 ? 7.855 7.793 3.688 1 90.06 221 ASP B C 1
ATOM 5812 O O . ASP B 1 221 ? 8.492 8.375 4.566 1 90.06 221 ASP B O 1
ATOM 5816 N N . LYS B 1 222 ? 8.312 7.52 2.486 1 87.88 222 LYS B N 1
ATOM 5817 C CA . LYS B 1 222 ? 9.633 8.008 2.1 1 87.88 222 LYS B CA 1
ATOM 5818 C C . LYS B 1 222 ? 9.633 9.523 1.931 1 87.88 222 LYS B C 1
ATOM 5820 O O . LYS B 1 222 ? 8.734 10.078 1.292 1 87.88 222 LYS B O 1
ATOM 5825 N N . ILE B 1 223 ? 10.609 10.094 2.543 1 89.19 223 ILE B N 1
ATOM 5826 C CA . ILE B 1 223 ? 10.711 11.547 2.469 1 89.19 223 ILE B CA 1
ATOM 5827 C C . ILE B 1 223 ? 11.477 11.945 1.215 1 89.19 223 ILE B C 1
ATOM 5829 O O . ILE B 1 223 ? 12.492 11.328 0.875 1 89.19 223 ILE B O 1
ATOM 5833 N N . TRP B 1 224 ? 10.945 12.859 0.558 1 86.38 224 TRP B N 1
ATOM 5834 C CA . TRP B 1 224 ? 11.609 13.438 -0.603 1 86.38 224 TRP B CA 1
ATOM 5835 C C . TRP B 1 224 ? 11.242 14.906 -0.762 1 86.38 224 TRP B C 1
ATOM 5837 O O . TRP B 1 224 ? 10.312 15.398 -0.11 1 86.38 224 TRP B O 1
ATOM 5847 N N . TRP B 1 225 ? 12.008 15.625 -1.479 1 90.56 225 TRP B N 1
ATOM 5848 C CA . TRP B 1 225 ? 11.828 17.062 -1.642 1 90.56 225 TRP B CA 1
ATOM 5849 C C . TRP B 1 225 ? 11.383 17.391 -3.062 1 90.56 225 TRP B C 1
ATOM 5851 O O . TRP B 1 225 ? 12.219 17.562 -3.955 1 90.56 225 TRP B O 1
ATOM 5861 N N . PRO B 1 226 ? 10.07 17.641 -3.18 1 91.5 226 PRO B N 1
ATOM 5862 C CA . PRO B 1 226 ? 9.547 17.906 -4.516 1 91.5 226 PRO B CA 1
ATOM 5863 C C . PRO B 1 226 ? 10.016 19.25 -5.074 1 91.5 226 PRO B C 1
ATOM 5865 O O . PRO B 1 226 ? 10.258 20.188 -4.309 1 91.5 226 PRO B O 1
ATOM 5868 N N . LYS B 1 227 ? 10.031 19.25 -6.375 1 92.19 227 LYS B N 1
ATOM 5869 C CA . LYS B 1 227 ? 10.32 20.516 -7.055 1 92.19 227 LYS B CA 1
ATOM 5870 C C . LYS B 1 227 ? 9.133 21.469 -6.953 1 92.19 227 LYS B C 1
ATOM 5872 O O . LYS B 1 227 ? 7.992 21.047 -6.777 1 92.19 227 LYS B O 1
ATOM 5877 N N . TYR B 1 228 ? 9.414 22.828 -6.961 1 94 228 TYR B N 1
ATOM 5878 C CA . TYR B 1 228 ? 8.43 23.906 -6.988 1 94 228 TYR B CA 1
ATOM 5879 C C . TYR B 1 228 ? 7.922 24.219 -5.586 1 94 228 TYR B C 1
ATOM 5881 O O . TYR B 1 228 ? 7.715 25.375 -5.238 1 94 228 TYR B O 1
ATOM 5889 N N . ASP B 1 229 ? 7.688 23.125 -4.801 1 94.5 229 ASP B N 1
ATOM 5890 C CA . ASP B 1 229 ? 7.32 23.344 -3.404 1 94.5 229 ASP B CA 1
ATOM 5891 C C . ASP B 1 229 ? 7.746 22.172 -2.533 1 94.5 229 ASP B C 1
ATOM 5893 O O . ASP B 1 229 ? 7.055 21.156 -2.479 1 94.5 229 ASP B O 1
ATOM 5897 N N . VAL B 1 230 ? 8.742 22.359 -1.81 1 92.94 230 VAL B N 1
ATOM 5898 C CA . VAL B 1 230 ? 9.336 21.281 -1.015 1 92.94 230 VAL B CA 1
ATOM 5899 C C . VAL B 1 230 ? 8.375 20.891 0.108 1 92.94 230 VAL B C 1
ATOM 5901 O O . VAL B 1 230 ? 8.453 19.766 0.626 1 92.94 230 VAL B O 1
ATOM 5904 N N . HIS B 1 231 ? 7.453 21.719 0.438 1 93.06 231 HIS B N 1
ATOM 5905 C CA . HIS B 1 231 ? 6.594 21.5 1.597 1 93.06 231 HIS B CA 1
ATOM 5906 C C . HIS B 1 231 ? 5.484 20.5 1.28 1 93.06 231 HIS B C 1
ATOM 5908 O O . HIS B 1 231 ? 4.824 20 2.188 1 93.06 231 HIS B O 1
ATOM 5914 N N . VAL B 1 232 ? 5.316 20.141 0.006 1 95.44 232 VAL B N 1
ATOM 5915 C CA . VAL B 1 232 ? 4.215 19.266 -0.367 1 95.44 232 VAL B CA 1
ATOM 5916 C C . VAL B 1 232 ? 4.688 17.812 -0.349 1 95.44 232 VAL B C 1
ATOM 5918 O O . VAL B 1 232 ? 3.994 16.922 -0.852 1 95.44 232 VAL B O 1
ATOM 5921 N N . TRP B 1 233 ? 5.773 17.5 0.329 1 94.62 233 TRP B N 1
ATOM 5922 C CA . TRP B 1 233 ? 6.332 16.156 0.402 1 94.62 233 TRP B CA 1
ATOM 5923 C C . TRP B 1 233 ? 5.406 15.227 1.176 1 94.62 233 TRP B C 1
ATOM 5925 O O . TRP B 1 233 ? 5.465 14.008 1.014 1 94.62 233 TRP B O 1
ATOM 5935 N N . THR B 1 234 ? 4.473 15.719 1.988 1 96.12 234 THR B N 1
ATOM 5936 C CA . THR B 1 234 ? 3.607 14.914 2.844 1 96.12 234 THR B CA 1
ATOM 5937 C C . THR B 1 234 ? 2.393 14.422 2.068 1 96.12 234 THR B C 1
ATOM 5939 O O . THR B 1 234 ? 1.712 13.484 2.502 1 96.12 234 THR B O 1
ATOM 5942 N N . ILE B 1 235 ? 2.129 14.977 0.94 1 97 235 ILE B N 1
ATOM 5943 C CA . ILE B 1 235 ? 0.858 14.75 0.261 1 97 235 ILE B CA 1
ATOM 5944 C C . ILE B 1 235 ? 0.8 13.312 -0.256 1 97 235 ILE B C 1
ATOM 5946 O O . ILE B 1 235 ? -0.173 12.594 -0.009 1 97 235 ILE B O 1
ATOM 5950 N N . PRO B 1 236 ? 1.836 12.859 -0.952 1 96.88 236 PRO B N 1
ATOM 5951 C CA . PRO B 1 236 ? 1.771 11.461 -1.394 1 96.88 236 PRO B CA 1
ATOM 5952 C C . PRO B 1 236 ? 1.729 10.477 -0.229 1 96.88 236 PRO B C 1
ATOM 5954 O O . PRO B 1 236 ? 1.131 9.398 -0.344 1 96.88 236 PRO B O 1
ATOM 5957 N N . ILE B 1 237 ? 2.311 10.812 0.874 1 97.5 237 ILE B N 1
ATOM 5958 C CA . ILE B 1 237 ? 2.285 9.969 2.064 1 97.5 237 ILE B CA 1
ATOM 5959 C C . ILE B 1 237 ? 0.865 9.898 2.621 1 97.5 237 ILE B C 1
ATOM 5961 O O . ILE B 1 237 ? 0.383 8.828 2.986 1 97.5 237 ILE B O 1
ATOM 5965 N N . GLU B 1 238 ? 0.2 11.047 2.627 1 97.75 238 GLU B N 1
ATOM 5966 C CA . GLU B 1 238 ? -1.187 11.102 3.08 1 97.75 238 GLU B CA 1
ATOM 5967 C C . GLU B 1 238 ? -2.086 10.219 2.223 1 97.75 238 GLU B C 1
ATOM 5969 O O . GLU B 1 238 ? -2.973 9.539 2.742 1 97.75 238 GLU B O 1
ATOM 5974 N N . MET B 1 239 ? -1.804 10.242 0.972 1 97.88 239 MET B N 1
ATOM 5975 C CA . MET B 1 239 ? -2.594 9.422 0.055 1 97.88 239 MET B CA 1
ATOM 5976 C C . MET B 1 239 ? -2.379 7.938 0.326 1 97.88 239 MET B C 1
ATOM 5978 O O . MET B 1 239 ? -3.344 7.188 0.494 1 97.88 239 MET B O 1
ATOM 5982 N N . ALA B 1 240 ? -1.152 7.543 0.408 1 97.81 240 ALA B N 1
ATOM 5983 C CA . ALA B 1 240 ? -0.811 6.141 0.611 1 97.81 240 ALA B CA 1
ATOM 5984 C C . ALA B 1 240 ? -1.359 5.629 1.94 1 97.81 240 ALA B C 1
ATOM 5986 O O . ALA B 1 240 ? -1.945 4.543 2.002 1 97.81 240 ALA B O 1
ATOM 5987 N N . GLN B 1 241 ? -1.197 6.426 2.949 1 98.5 241 GLN B N 1
ATOM 5988 C CA . GLN B 1 241 ? -1.587 5.969 4.281 1 98.5 241 GLN B CA 1
ATOM 5989 C C . GLN B 1 241 ? -3.104 5.996 4.449 1 98.5 241 GLN B C 1
ATOM 5991 O O . GLN B 1 241 ? -3.664 5.207 5.215 1 98.5 241 GLN B O 1
ATOM 5996 N N . SER B 1 242 ? -3.809 6.863 3.709 1 98.69 242 SER B N 1
ATOM 5997 C CA . SER B 1 242 ? -5.266 6.816 3.701 1 98.69 242 SER B CA 1
ATOM 5998 C C . SER B 1 242 ? -5.773 5.492 3.129 1 98.69 242 SER B C 1
ATOM 6000 O O . SER B 1 242 ? -6.695 4.887 3.678 1 98.69 242 SER B O 1
ATOM 6002 N N . MET B 1 243 ? -5.133 5.074 2.039 1 98.44 243 MET B N 1
ATOM 6003 C CA . MET B 1 243 ? -5.527 3.807 1.428 1 98.44 243 MET B CA 1
ATOM 6004 C C . MET B 1 243 ? -5.266 2.641 2.375 1 98.44 243 MET B C 1
ATOM 6006 O O . MET B 1 243 ? -6.098 1.741 2.504 1 98.44 243 MET B O 1
ATOM 6010 N N . PHE B 1 244 ? -4.145 2.693 3.01 1 98.56 244 PHE B N 1
ATOM 6011 C CA . PHE B 1 244 ? -3.801 1.662 3.982 1 98.56 244 PHE B CA 1
ATOM 6012 C C . PHE B 1 244 ? -4.824 1.621 5.109 1 98.56 244 PHE B C 1
ATOM 6014 O O . PHE B 1 244 ? -5.25 0.543 5.531 1 98.56 244 PHE B O 1
ATOM 6021 N N . LEU B 1 245 ? -5.227 2.777 5.57 1 98.81 245 LEU B N 1
ATOM 6022 C CA . LEU B 1 245 ? -6.227 2.893 6.629 1 98.81 245 LEU B CA 1
ATOM 6023 C C . LEU B 1 245 ? -7.562 2.307 6.18 1 98.81 245 LEU B C 1
ATOM 6025 O O . LEU B 1 245 ? -8.188 1.548 6.922 1 98.81 245 LEU B O 1
ATOM 6029 N N . PHE B 1 246 ? -7.969 2.641 4.973 1 98.81 246 PHE B N 1
ATOM 6030 C CA . PHE B 1 246 ? -9.273 2.203 4.484 1 98.81 246 PHE B CA 1
ATOM 6031 C C . PHE B 1 246 ? -9.328 0.685 4.371 1 98.81 246 PHE B C 1
ATOM 6033 O O . PHE B 1 246 ? -10.328 0.065 4.727 1 98.81 246 PHE B O 1
ATOM 6040 N N . VAL B 1 247 ? -8.273 0.105 3.902 1 98.44 247 VAL B N 1
ATOM 6041 C CA . VAL B 1 247 ? -8.273 -1.347 3.756 1 98.44 247 VAL B CA 1
ATOM 6042 C C . VAL B 1 247 ? -8.234 -2.006 5.133 1 98.44 247 VAL B C 1
ATOM 6044 O O . VAL B 1 247 ? -8.852 -3.057 5.34 1 98.44 247 VAL B O 1
ATOM 6047 N N . THR B 1 248 ? -7.551 -1.389 6.074 1 98.69 248 THR B N 1
ATOM 6048 C CA . THR B 1 248 ? -7.496 -1.905 7.438 1 98.69 248 THR B CA 1
ATOM 6049 C C . THR B 1 248 ? -8.875 -1.876 8.078 1 98.69 248 THR B C 1
ATOM 6051 O O . THR B 1 248 ? -9.312 -2.863 8.68 1 98.69 248 THR B O 1
ATOM 6054 N N . ILE B 1 249 ? -9.555 -0.764 7.883 1 98.75 249 ILE B N 1
ATOM 6055 C CA . ILE B 1 249 ? -10.891 -0.63 8.453 1 98.75 249 ILE B CA 1
ATOM 6056 C C . ILE B 1 249 ? -11.828 -1.644 7.801 1 98.75 249 ILE B C 1
ATOM 6058 O O . ILE B 1 249 ? -12.633 -2.281 8.484 1 98.75 249 ILE B O 1
ATOM 6062 N N . THR B 1 250 ? -11.641 -1.835 6.52 1 98.56 250 THR B N 1
ATOM 6063 C CA . THR B 1 250 ? -12.469 -2.807 5.805 1 98.56 250 THR B CA 1
ATOM 6064 C C . THR B 1 250 ? -12.25 -4.211 6.367 1 98.56 250 THR B C 1
ATOM 6066 O O . THR B 1 250 ? -13.219 -4.93 6.637 1 98.56 250 THR B O 1
ATOM 6069 N N . GLY B 1 251 ? -11.078 -4.547 6.613 1 98.31 251 GLY B N 1
ATOM 6070 C CA . GLY B 1 251 ? -10.766 -5.887 7.082 1 98.31 251 GLY B CA 1
ATOM 6071 C C . GLY B 1 251 ? -11.227 -6.145 8.508 1 98.31 251 GLY B C 1
ATOM 6072 O O . GLY B 1 251 ? -11.539 -7.277 8.867 1 98.31 251 GLY B O 1
ATOM 6073 N N . LEU B 1 252 ? -11.32 -5.078 9.297 1 98.31 252 LEU B N 1
ATOM 6074 C CA . LEU B 1 252 ? -11.609 -5.25 10.719 1 98.31 252 LEU B CA 1
ATOM 6075 C C . LEU B 1 252 ? -13.016 -4.777 11.047 1 98.31 252 LEU B C 1
ATOM 6077 O O . LEU B 1 252 ? -13.398 -4.715 12.219 1 98.31 252 LEU B O 1
ATOM 6081 N N . ALA B 1 253 ? -13.789 -4.438 10.078 1 97.62 253 ALA B N 1
ATOM 6082 C CA . ALA B 1 253 ? -15.094 -3.797 10.25 1 97.62 253 ALA B CA 1
ATOM 6083 C C . ALA B 1 253 ? -16.047 -4.703 11.016 1 97.62 253 ALA B C 1
ATOM 6085 O O . ALA B 1 253 ? -16.859 -4.23 11.82 1 97.62 253 ALA B O 1
ATOM 6086 N N . ARG B 1 254 ? -15.914 -5.992 10.805 1 97.5 254 ARG B N 1
ATOM 6087 C CA . ARG B 1 254 ? -16.891 -6.91 11.383 1 97.5 254 ARG B CA 1
ATOM 6088 C C . ARG B 1 254 ? -16.391 -7.484 12.703 1 97.5 254 ARG B C 1
ATOM 6090 O O . ARG B 1 254 ? -17.109 -8.234 13.367 1 97.5 254 ARG B O 1
ATOM 6097 N N . CYS B 1 255 ? -15.25 -7.148 13.07 1 97.81 255 CYS B N 1
ATOM 6098 C CA . CYS B 1 255 ? -14.648 -7.707 14.281 1 97.81 255 CYS B CA 1
ATOM 6099 C C . CYS B 1 255 ? -15.289 -7.121 15.531 1 97.81 255 CYS B C 1
ATOM 6101 O O . CYS B 1 255 ? -15.812 -6.004 15.5 1 97.81 255 CYS B O 1
ATOM 6103 N N . LYS B 1 256 ? -15.234 -7.949 16.578 1 97.44 256 LYS B N 1
ATOM 6104 C CA . LYS B 1 256 ? -15.562 -7.406 17.891 1 97.44 256 LYS B CA 1
ATOM 6105 C C . LYS B 1 256 ? -14.688 -6.207 18.234 1 97.44 256 LYS B C 1
ATOM 6107 O O . LYS B 1 256 ? -13.531 -6.133 17.797 1 97.44 256 LYS B O 1
ATOM 6112 N N . VAL B 1 257 ? -15.234 -5.305 19.062 1 96.88 257 VAL B N 1
ATOM 6113 C CA . VAL B 1 257 ? -14.57 -4.035 19.328 1 96.88 257 VAL B CA 1
ATOM 6114 C C . VAL B 1 257 ? -13.211 -4.297 19.984 1 96.88 257 VAL B C 1
ATOM 6116 O O . VAL B 1 257 ? -12.211 -3.674 19.609 1 96.88 257 VAL B O 1
ATOM 6119 N N . TRP B 1 258 ? -13.102 -5.25 20.906 1 96.88 258 TRP B N 1
ATOM 6120 C CA . TRP B 1 258 ? -11.844 -5.492 21.609 1 96.88 258 TRP B CA 1
ATOM 6121 C C . TRP B 1 258 ? -10.812 -6.102 20.656 1 96.88 258 TRP B C 1
ATOM 6123 O O . TRP B 1 258 ? -9.617 -5.816 20.766 1 96.88 258 TRP B O 1
ATOM 6133 N N . VAL B 1 259 ? -11.273 -6.934 19.734 1 97.69 259 VAL B N 1
ATOM 6134 C CA . VAL B 1 259 ? -10.383 -7.52 18.75 1 97.69 259 VAL B CA 1
ATOM 6135 C C . VAL B 1 259 ? -9.852 -6.43 17.812 1 97.69 259 VAL B C 1
ATOM 6137 O O . VAL B 1 259 ? -8.672 -6.426 17.469 1 97.69 259 VAL B O 1
ATOM 6140 N N . ARG B 1 260 ? -10.758 -5.574 17.406 1 98 260 ARG B N 1
ATOM 6141 C CA . ARG B 1 260 ? -10.367 -4.473 16.531 1 98 260 ARG B CA 1
ATOM 6142 C C . ARG B 1 260 ? -9.328 -3.582 17.219 1 98 260 ARG B C 1
ATOM 6144 O O . ARG B 1 260 ? -8.336 -3.203 16.594 1 98 260 ARG B O 1
ATOM 6151 N N . LEU B 1 261 ? -9.508 -3.252 18.5 1 98.06 261 LEU B N 1
ATOM 6152 C CA . LEU B 1 261 ? -8.562 -2.447 19.266 1 98.06 261 LEU B CA 1
ATOM 6153 C C . LEU B 1 261 ? -7.215 -3.154 19.375 1 98.06 261 LEU B C 1
ATOM 6155 O O . LEU B 1 261 ? -6.164 -2.533 19.188 1 98.06 261 LEU B O 1
ATOM 6159 N N . PHE B 1 262 ? -7.309 -4.391 19.625 1 98.19 262 PHE B N 1
ATOM 6160 C CA . PHE B 1 262 ? -6.094 -5.191 19.734 1 98.19 262 PHE B CA 1
ATOM 6161 C C . PHE B 1 262 ? -5.332 -5.207 18.406 1 98.19 262 PHE B C 1
ATOM 6163 O O . PHE B 1 262 ? -4.113 -5.035 18.391 1 98.19 262 PHE B O 1
ATOM 6170 N N . MET B 1 263 ? -6.066 -5.387 17.344 1 98.19 263 MET B N 1
ATOM 6171 C CA . MET B 1 263 ? -5.438 -5.438 16.016 1 98.19 263 MET B CA 1
ATOM 6172 C C . MET B 1 263 ? -4.855 -4.078 15.641 1 98.19 263 MET B C 1
ATOM 6174 O O . MET B 1 263 ? -3.814 -4.004 14.992 1 98.19 263 MET B O 1
ATOM 6178 N N . PHE B 1 264 ? -5.559 -2.953 15.984 1 98.62 264 PHE B N 1
ATOM 6179 C CA . PHE B 1 264 ? -4.992 -1.628 15.758 1 98.62 264 PHE B CA 1
ATOM 6180 C C . PHE B 1 264 ? -3.629 -1.498 16.438 1 98.62 264 PHE B C 1
ATOM 6182 O O . PHE B 1 264 ? -2.664 -1.051 15.812 1 98.62 264 PHE B O 1
ATOM 6189 N N . VAL B 1 265 ? -3.508 -1.96 17.656 1 98.5 265 VAL B N 1
ATOM 6190 C CA . VAL B 1 265 ? -2.268 -1.848 18.422 1 98.5 265 VAL B CA 1
ATOM 6191 C C . VAL B 1 265 ? -1.188 -2.715 17.781 1 98.5 265 VAL B C 1
ATOM 6193 O O . VAL B 1 265 ? -0.042 -2.283 17.625 1 98.5 265 VAL B O 1
ATOM 6196 N N . VAL B 1 266 ? -1.576 -3.877 17.359 1 98.06 266 VAL B N 1
ATOM 6197 C CA . VAL B 1 266 ? -0.63 -4.797 16.734 1 98.06 266 VAL B CA 1
ATOM 6198 C C . VAL B 1 266 ? -0.107 -4.199 15.43 1 98.06 266 VAL B C 1
ATOM 6200 O O . VAL B 1 266 ? 1.099 -4.219 15.172 1 98.06 266 VAL B O 1
ATOM 6203 N N . ILE B 1 267 ? -0.975 -3.662 14.641 1 98.06 267 ILE B N 1
ATOM 6204 C CA . ILE B 1 267 ? -0.582 -3.078 13.359 1 98.06 267 ILE B CA 1
ATOM 6205 C C . ILE B 1 267 ? 0.297 -1.854 13.602 1 98.06 267 ILE B C 1
ATOM 6207 O O . ILE B 1 267 ? 1.263 -1.622 12.867 1 98.06 267 ILE B O 1
ATOM 6211 N N . MET B 1 268 ? -0.002 -1.079 14.641 1 98.19 268 MET B N 1
ATOM 6212 C CA . MET B 1 268 ? 0.807 0.08 15 1 98.19 268 MET B CA 1
ATOM 6213 C C . MET B 1 268 ? 2.23 -0.338 15.359 1 98.19 268 MET B C 1
ATOM 6215 O O . MET B 1 268 ? 3.195 0.203 14.812 1 98.19 268 MET B O 1
ATOM 6219 N N . LEU B 1 269 ? 2.344 -1.322 16.188 1 96.81 269 LEU B N 1
ATOM 6220 C CA . LEU B 1 269 ? 3.656 -1.78 16.625 1 96.81 269 LEU B CA 1
ATOM 6221 C C . LEU B 1 269 ? 4.43 -2.412 15.469 1 96.81 269 LEU B C 1
ATOM 6223 O O . LEU B 1 269 ? 5.637 -2.195 15.336 1 96.81 269 LEU B O 1
ATOM 6227 N N . TYR B 1 270 ? 3.693 -3.133 14.664 1 96.44 270 TYR B N 1
ATOM 6228 C CA . TYR B 1 270 ? 4.297 -3.717 13.469 1 96.44 270 TYR B CA 1
ATOM 6229 C C . TYR B 1 270 ? 4.824 -2.631 12.539 1 96.44 270 TYR B C 1
ATOM 6231 O O . TYR B 1 270 ? 5.934 -2.738 12.016 1 96.44 270 TYR B O 1
ATOM 6239 N N . SER B 1 271 ? 4.059 -1.615 12.352 1 96.69 271 SER B N 1
ATOM 6240 C CA . SER B 1 271 ? 4.453 -0.521 11.469 1 96.69 271 SER B CA 1
ATOM 6241 C C . SER B 1 271 ? 5.695 0.192 12 1 96.69 271 SER B C 1
ATOM 6243 O O . SER B 1 271 ? 6.609 0.506 11.234 1 96.69 271 SER B O 1
ATOM 6245 N N . LEU B 1 272 ? 5.77 0.408 13.258 1 94.12 272 LEU B N 1
ATOM 6246 C CA . LEU B 1 272 ? 6.926 1.076 13.852 1 94.12 272 LEU B CA 1
ATOM 6247 C C . LEU B 1 272 ? 8.18 0.22 13.711 1 94.12 272 LEU B C 1
ATOM 6249 O O . LEU B 1 272 ? 9.258 0.736 13.398 1 94.12 272 LEU B O 1
ATOM 6253 N N . LYS B 1 273 ? 7.992 -1.027 13.898 1 93.44 273 LYS B N 1
ATOM 6254 C CA . LYS B 1 273 ? 9.125 -1.939 13.789 1 93.44 273 LYS B CA 1
ATOM 6255 C C . LYS B 1 273 ? 9.641 -2.008 12.352 1 93.44 273 LYS B C 1
ATOM 6257 O O . LYS B 1 273 ? 10.836 -2.217 12.133 1 93.44 273 LYS B O 1
ATOM 6262 N N . CYS B 1 274 ? 8.719 -1.843 11.445 1 93.81 274 CYS B N 1
ATOM 6263 C CA . CYS B 1 274 ? 9.094 -1.875 10.031 1 93.81 274 CYS B CA 1
ATOM 6264 C C . CYS B 1 274 ? 9.602 -0.514 9.57 1 93.81 274 CYS B C 1
ATOM 6266 O O . CYS B 1 274 ? 9.938 -0.337 8.398 1 93.81 274 CYS B O 1
ATOM 6268 N N . GLY B 1 275 ? 9.602 0.467 10.445 1 93.5 275 GLY B N 1
ATOM 6269 C CA . GLY B 1 275 ? 10.094 1.795 10.102 1 93.5 275 GLY B CA 1
ATOM 6270 C C . GLY B 1 275 ? 9.047 2.652 9.406 1 93.5 275 GLY B C 1
ATOM 6271 O O . GLY B 1 275 ? 9.391 3.631 8.742 1 93.5 275 GLY B O 1
ATOM 6272 N N . ARG B 1 276 ? 7.797 2.248 9.5 1 96.06 276 ARG B N 1
ATOM 6273 C CA . ARG B 1 276 ? 6.711 2.986 8.867 1 96.06 276 ARG B CA 1
ATOM 6274 C C . ARG B 1 276 ? 5.977 3.857 9.883 1 96.06 276 ARG B C 1
ATOM 6276 O O . ARG B 1 276 ? 4.91 3.484 10.375 1 96.06 276 ARG B O 1
ATOM 6283 N N . TRP B 1 277 ? 6.516 5.039 10.07 1 96.12 277 TRP B N 1
ATOM 6284 C CA . TRP B 1 277 ? 6.027 5.926 11.125 1 96.12 277 TRP B CA 1
ATOM 6285 C C . TRP B 1 277 ? 4.652 6.48 10.773 1 96.12 277 TRP B C 1
ATOM 6287 O O . TRP B 1 277 ? 3.805 6.656 11.656 1 96.12 277 TRP B O 1
ATOM 6297 N N . ALA B 1 278 ? 4.391 6.777 9.516 1 97.88 278 ALA B N 1
ATOM 6298 C CA . ALA B 1 278 ? 3.117 7.371 9.117 1 97.88 278 ALA B CA 1
ATOM 6299 C C . ALA B 1 278 ? 1.975 6.371 9.266 1 97.88 278 ALA B C 1
ATOM 6301 O O . ALA B 1 278 ? 0.852 6.75 9.609 1 97.88 278 ALA B O 1
ATOM 6302 N N . ALA B 1 279 ? 2.285 5.105 8.984 1 98.31 279 ALA B N 1
ATOM 6303 C CA . ALA B 1 279 ? 1.277 4.066 9.18 1 98.31 279 ALA B CA 1
ATOM 6304 C C . ALA B 1 279 ? 0.888 3.955 10.656 1 98.31 279 ALA B C 1
ATOM 6306 O O . ALA B 1 279 ? -0.292 3.801 10.984 1 98.31 279 ALA B O 1
ATOM 6307 N N . PHE B 1 280 ? 1.919 4.012 11.492 1 98.19 280 PHE B N 1
ATOM 6308 C CA . PHE B 1 280 ? 1.676 4.027 12.93 1 98.19 280 PHE B CA 1
ATOM 6309 C C . PHE B 1 280 ? 0.726 5.16 13.312 1 98.19 280 PHE B C 1
ATOM 6311 O O . PHE B 1 280 ? -0.213 4.957 14.086 1 98.19 280 PHE B O 1
ATOM 6318 N N . GLU B 1 281 ? 0.865 6.273 12.75 1 98.69 281 GLU B N 1
ATOM 6319 C CA . GLU B 1 281 ? 0.105 7.469 13.109 1 98.69 281 GLU B CA 1
ATOM 6320 C C . GLU B 1 281 ? -1.313 7.402 12.547 1 98.69 281 GLU B C 1
ATOM 6322 O O . GLU B 1 281 ? -2.273 7.766 13.234 1 98.69 281 GLU B O 1
ATOM 6327 N N . PHE B 1 282 ? -1.49 7.004 11.305 1 98.81 282 PHE B N 1
ATOM 6328 C CA . PHE B 1 282 ? -2.824 6.898 10.734 1 98.81 282 PHE B CA 1
ATOM 6329 C C . PHE B 1 282 ? -3.66 5.871 11.484 1 98.81 282 PHE B C 1
ATOM 6331 O O . PHE B 1 282 ? -4.805 6.145 11.859 1 98.81 282 PHE B O 1
ATOM 6338 N N . ILE B 1 283 ? -3.082 4.715 11.742 1 98.88 283 ILE B N 1
ATOM 6339 C CA . ILE B 1 283 ? -3.791 3.682 12.484 1 98.88 283 ILE B CA 1
ATOM 6340 C C . ILE B 1 283 ? -3.994 4.133 13.93 1 98.88 283 ILE B C 1
ATOM 6342 O O . ILE B 1 283 ? -5.02 3.828 14.547 1 98.88 283 ILE B O 1
ATOM 6346 N N . GLY B 1 284 ? -2.99 4.84 14.438 1 98.75 284 GLY B N 1
ATOM 6347 C CA . GLY B 1 284 ? -3.154 5.426 15.766 1 98.75 284 GLY B CA 1
ATOM 6348 C C . GLY B 1 284 ? -4.332 6.379 15.852 1 98.75 284 GLY B C 1
ATOM 6349 O O . GLY B 1 284 ? -5.031 6.418 16.875 1 98.75 284 GLY B O 1
ATOM 6350 N N . GLY B 1 285 ? -4.492 7.188 14.805 1 98.75 285 GLY B N 1
ATOM 6351 C CA . GLY B 1 285 ? -5.676 8.039 14.758 1 98.75 285 GLY B CA 1
ATOM 6352 C C . GLY B 1 285 ? -6.973 7.254 14.812 1 98.75 285 GLY B C 1
ATOM 6353 O O . GLY B 1 285 ? -7.918 7.652 15.492 1 98.75 285 GLY B O 1
ATOM 6354 N N . ALA B 1 286 ? -7.016 6.156 14.109 1 98.81 286 ALA B N 1
ATOM 6355 C CA . ALA B 1 286 ? -8.188 5.285 14.148 1 98.81 286 ALA B CA 1
ATOM 6356 C C . ALA B 1 286 ? -8.406 4.719 15.547 1 98.81 286 ALA B C 1
ATOM 6358 O O . ALA B 1 286 ? -9.547 4.59 16 1 98.81 286 ALA B O 1
ATOM 6359 N N . LEU B 1 287 ? -7.297 4.355 16.172 1 98.69 287 LEU B N 1
ATOM 6360 C CA . LEU B 1 287 ? -7.371 3.84 17.531 1 98.69 287 LEU B CA 1
ATOM 6361 C C . LEU B 1 287 ? -7.988 4.871 18.484 1 98.69 287 LEU B C 1
ATOM 6363 O O . LEU B 1 287 ? -8.867 4.539 19.281 1 98.69 287 LEU B O 1
ATOM 6367 N N . VAL B 1 288 ? -7.574 6.102 18.375 1 98.25 288 VAL B N 1
ATOM 6368 C CA . VAL B 1 288 ? -8.102 7.176 19.203 1 98.25 288 VAL B CA 1
ATOM 6369 C C . VAL B 1 288 ? -9.594 7.371 18.922 1 98.25 288 VAL B C 1
ATOM 6371 O O . VAL B 1 288 ? -10.383 7.562 19.859 1 98.25 288 VAL B O 1
ATOM 6374 N N . ALA B 1 289 ? -9.922 7.34 17.656 1 98.44 289 ALA B N 1
ATOM 6375 C CA . ALA B 1 289 ? -11.328 7.473 17.281 1 98.44 289 ALA B CA 1
ATOM 6376 C C . ALA B 1 289 ? -12.172 6.367 17.906 1 98.44 289 ALA B C 1
ATOM 6378 O O . ALA B 1 289 ? -13.25 6.629 18.438 1 98.44 289 ALA B O 1
ATOM 6379 N N . GLU B 1 290 ? -11.68 5.145 17.844 1 98.25 290 GLU B N 1
ATOM 6380 C CA . GLU B 1 290 ? -12.398 4.008 18.406 1 98.25 290 GLU B CA 1
ATOM 6381 C C . GLU B 1 290 ? -12.562 4.156 19.922 1 98.25 290 GLU B C 1
ATOM 6383 O O . GLU B 1 290 ? -13.633 3.861 20.469 1 98.25 290 GLU B O 1
ATOM 6388 N N . VAL B 1 291 ? -11.555 4.582 20.578 1 97.12 291 VAL B N 1
ATOM 6389 C CA . VAL B 1 291 ? -11.617 4.781 22.031 1 97.12 291 VAL B CA 1
ATOM 6390 C C . VAL B 1 291 ? -12.648 5.855 22.359 1 97.12 291 VAL B C 1
ATOM 6392 O O . VAL B 1 291 ? -13.414 5.719 23.312 1 97.12 291 VAL B O 1
ATOM 6395 N N . GLY B 1 292 ? -12.672 6.906 21.578 1 96 292 GLY B N 1
ATOM 6396 C CA . GLY B 1 292 ? -13.68 7.934 21.766 1 96 292 GLY B CA 1
ATOM 6397 C C . GLY B 1 292 ? -15.094 7.406 21.625 1 96 292 GLY B C 1
ATOM 6398 O O . GLY B 1 292 ? -15.977 7.773 22.406 1 96 292 GLY B O 1
ATOM 6399 N N . LEU B 1 293 ? -15.281 6.602 20.672 1 96.81 293 LEU B N 1
ATOM 6400 C CA . LEU B 1 293 ? -16.609 6.02 20.453 1 96.81 293 LEU B CA 1
ATOM 6401 C C . LEU B 1 293 ? -17 5.113 21.625 1 96.81 293 LEU B C 1
ATOM 6403 O O . LEU B 1 293 ? -18.156 5.082 22.031 1 96.81 293 LEU B O 1
ATOM 6407 N N . ILE B 1 294 ? -16.047 4.371 22.141 1 96 294 ILE B N 1
ATOM 6408 C CA . ILE B 1 294 ? -16.297 3.504 23.297 1 96 294 ILE B CA 1
ATOM 6409 C C . ILE B 1 294 ? -16.688 4.352 24.5 1 96 294 ILE B C 1
ATOM 6411 O O . ILE B 1 294 ? -17.641 4.016 25.219 1 96 294 ILE B O 1
ATOM 6415 N N . GLN B 1 295 ? -15.984 5.402 24.703 1 93.56 295 GLN B N 1
ATOM 6416 C CA . GLN B 1 295 ? -16.266 6.289 25.828 1 93.56 295 GLN B CA 1
ATOM 6417 C C . GLN B 1 295 ? -17.641 6.934 25.703 1 93.56 295 GLN B C 1
ATOM 6419 O O . GLN B 1 295 ? -18.359 7.062 26.688 1 93.56 295 GLN B O 1
ATOM 6424 N N . GLN B 1 296 ? -17.984 7.316 24.5 1 92.12 296 GLN B N 1
ATOM 6425 C CA . GLN B 1 296 ? -19.312 7.902 24.266 1 92.12 296 GLN B CA 1
ATOM 6426 C C . GLN B 1 296 ? -20.422 6.883 24.516 1 92.12 296 GLN B C 1
ATOM 6428 O O . GLN B 1 296 ? -21.438 7.215 25.109 1 92.12 296 GLN B O 1
ATOM 6433 N N . ALA B 1 297 ? -20.234 5.711 24.094 1 92.38 297 ALA B N 1
ATOM 6434 C CA . ALA B 1 297 ? -21.219 4.648 24.312 1 92.38 297 ALA B CA 1
ATOM 6435 C C . ALA B 1 297 ? -21.375 4.34 25.797 1 92.38 297 ALA B C 1
ATOM 6437 O O . ALA B 1 297 ? -22.5 4.086 26.266 1 92.38 297 ALA B O 1
ATOM 6438 N N . ARG B 1 298 ? -20.359 4.348 26.5 1 90.44 298 ARG B N 1
ATOM 6439 C CA . ARG B 1 298 ? -20.406 4.102 27.938 1 90.44 298 ARG B CA 1
ATOM 6440 C C . ARG B 1 298 ? -21.141 5.223 28.656 1 90.44 298 ARG B C 1
ATOM 6442 O O . ARG B 1 298 ? -21.891 4.969 29.594 1 90.44 298 ARG B O 1
ATOM 6449 N N . ALA B 1 299 ? -20.938 6.371 28.25 1 87.38 299 ALA B N 1
ATOM 6450 C CA . ALA B 1 299 ? -21.609 7.527 28.859 1 87.38 299 ALA B CA 1
ATOM 6451 C C . ALA B 1 299 ? -23.109 7.496 28.578 1 87.38 299 ALA B C 1
ATOM 6453 O O . ALA B 1 299 ? -23.906 7.879 29.438 1 87.38 299 ALA B O 1
ATOM 6454 N N . GLU B 1 300 ? -23.5 7.082 27.453 1 86.31 300 GLU B N 1
ATOM 6455 C CA . GLU B 1 300 ? -24.906 7.004 27.094 1 86.31 300 GLU B CA 1
ATOM 6456 C C . GLU B 1 300 ? -25.609 5.879 27.844 1 86.31 300 GLU B C 1
ATOM 6458 O O . GLU B 1 300 ? -26.812 5.961 28.109 1 86.31 300 GLU B O 1
ATOM 6463 N N . ARG B 1 301 ? -25.047 4.805 28.141 1 80.81 301 ARG B N 1
ATOM 6464 C CA . ARG B 1 301 ? -25.625 3.684 28.875 1 80.81 301 ARG B CA 1
ATOM 6465 C C . ARG B 1 301 ? -25.812 4.027 30.344 1 80.81 301 ARG B C 1
ATOM 6467 O O . ARG B 1 301 ? -26.75 3.543 30.984 1 80.81 301 ARG B O 1
ATOM 6474 N N . ASN B 1 302 ? -25 4.676 30.891 1 70.81 302 ASN B N 1
ATOM 6475 C CA . ASN B 1 302 ? -25.125 5.031 32.281 1 70.81 302 ASN B CA 1
ATOM 6476 C C . ASN B 1 302 ? -25.484 6.508 32.469 1 70.81 302 ASN B C 1
ATOM 6478 O O . ASN B 1 302 ? -24.656 7.293 32.938 1 70.81 302 ASN B O 1
ATOM 6482 N N . PRO B 1 303 ? -26.75 6.832 31.859 1 59.53 303 PRO B N 1
ATOM 6483 C CA . PRO B 1 303 ? -27.047 8.25 32.094 1 59.53 303 PRO B CA 1
ATOM 6484 C C . PRO B 1 303 ? -27.172 8.586 33.562 1 59.53 303 PRO B C 1
ATOM 6486 O O . PRO B 1 303 ? -26.891 9.727 33.969 1 59.53 303 PRO B O 1
ATOM 6489 N N . ASN B 1 304 ? -28.016 7.586 34.375 1 45.53 304 ASN B N 1
ATOM 6490 C CA . ASN B 1 304 ? -28.312 7.789 35.781 1 45.53 304 ASN B CA 1
ATOM 6491 C C . ASN B 1 304 ? -27.047 7.766 36.625 1 45.53 304 ASN B C 1
ATOM 6493 O O . ASN B 1 304 ? -27.109 7.617 37.844 1 45.53 304 ASN B O 1
ATOM 6497 N N . LYS B 1 305 ? -26.125 7.23 36.156 1 46.44 305 LYS B N 1
ATOM 6498 C CA . LYS B 1 305 ? -25.031 7.434 37.094 1 46.44 305 LYS B CA 1
ATOM 6499 C C . LYS B 1 305 ? -24.984 8.875 37.594 1 46.44 305 LYS B C 1
ATOM 6501 O O . LYS B 1 305 ? -24.562 9.773 36.844 1 46.44 305 LYS B O 1
ATOM 6506 N N . GLU B 1 306 ? -26.281 9.281 38.219 1 37.53 306 GLU B N 1
ATOM 6507 C CA . GLU B 1 306 ? -26.734 10.375 39.094 1 37.53 306 GLU B CA 1
ATOM 6508 C C . GLU B 1 306 ? -25.562 11.086 39.75 1 37.53 306 GLU B C 1
ATOM 6510 O O . GLU B 1 306 ? -24.469 10.531 39.844 1 37.53 306 GLU B O 1
ATOM 6515 N N . MET B 1 307 ? -25.891 12.156 40.375 1 37.97 307 MET B N 1
ATOM 6516 C CA . MET B 1 307 ? -25.125 12.961 41.312 1 37.97 307 MET B CA 1
ATOM 6517 C C . MET B 1 307 ? -24.406 12.07 42.344 1 37.97 307 MET B C 1
ATOM 6519 O O . MET B 1 307 ? -25.047 11.32 43.062 1 37.97 307 MET B O 1
ATOM 6523 N N . PRO B 1 308 ? -23.203 11.57 42.094 1 38.41 308 PRO B N 1
ATOM 6524 C CA . PRO B 1 308 ? -22.656 10.836 43.219 1 38.41 308 PRO B CA 1
ATOM 6525 C C . PRO B 1 308 ? -23.188 11.359 44.562 1 38.41 308 PRO B C 1
ATOM 6527 O O . PRO B 1 308 ? -23.469 12.555 44.688 1 38.41 308 PRO B O 1
ATOM 6530 N N . ASP B 1 309 ? -23.922 10.539 45.312 1 39.03 309 ASP B N 1
ATOM 6531 C CA . ASP B 1 309 ? -24.125 10.883 46.719 1 39.03 309 ASP B CA 1
ATOM 6532 C C . ASP B 1 309 ? -22.859 11.469 47.312 1 39.03 309 ASP B C 1
ATOM 6534 O O . ASP B 1 309 ? -21.75 11.234 46.812 1 39.03 309 ASP B O 1
ATOM 6538 N N . SER B 1 310 ? -22.938 12.188 48.438 1 41.38 310 SER B N 1
ATOM 6539 C CA . SER B 1 310 ? -21.969 12.969 49.188 1 41.38 310 SER B CA 1
ATOM 6540 C C . SER B 1 310 ? -20.609 12.258 49.25 1 41.38 310 SER B C 1
ATOM 6542 O O . SER B 1 310 ? -19.562 12.906 49.125 1 41.38 310 SER B O 1
ATOM 6544 N N . ASP B 1 311 ? -20.562 11.023 49.719 1 42.47 311 ASP B N 1
ATOM 6545 C CA . ASP B 1 311 ? -19.344 10.305 50.062 1 42.47 311 ASP B CA 1
ATOM 6546 C C . ASP B 1 311 ? -18.641 9.797 48.781 1 42.47 311 ASP B C 1
ATOM 6548 O O . ASP B 1 311 ? -17.438 9.523 48.812 1 42.47 311 ASP B O 1
ATOM 6552 N N . GLU B 1 312 ? -19.234 9.305 47.812 1 44.25 312 GLU B N 1
ATOM 6553 C CA . GLU B 1 312 ? -18.703 8.742 46.562 1 44.25 312 GLU B CA 1
ATOM 6554 C C . GLU B 1 312 ? -18.234 9.836 45.625 1 44.25 312 GLU B C 1
ATOM 6556 O O . GLU B 1 312 ? -17.719 9.555 44.531 1 44.25 312 GLU B O 1
ATOM 6561 N N . GLU B 1 313 ? -18.5 11.031 45.781 1 47.91 313 GLU B N 1
ATOM 6562 C CA . GLU B 1 313 ? -18 12.242 45.125 1 47.91 313 GLU B CA 1
ATOM 6563 C C . GLU B 1 313 ? -16.469 12.32 45.219 1 47.91 313 GLU B C 1
ATOM 6565 O O . GLU B 1 313 ? -15.805 12.75 44.281 1 47.91 313 GLU B O 1
ATOM 6570 N N . SER B 1 314 ? -16 11.938 46.406 1 50.12 314 SER B N 1
ATOM 6571 C CA . SER B 1 314 ? -14.562 12.062 46.625 1 50.12 314 SER B CA 1
ATOM 6572 C C . SER B 1 314 ? -13.773 11.102 45.75 1 50.12 314 SER B C 1
ATOM 6574 O O . SER B 1 314 ? -12.734 11.461 45.188 1 50.12 314 SER B O 1
ATOM 6576 N N . SER B 1 315 ? -14.234 9.781 45.781 1 49.84 315 SER B N 1
ATOM 6577 C CA . SER B 1 315 ? -13.492 8.789 45.031 1 49.84 315 SER B CA 1
ATOM 6578 C C . SER B 1 315 ? -13.578 9.078 43.531 1 49.84 315 SER B C 1
ATOM 6580 O O . SER B 1 315 ? -12.594 8.93 42.812 1 49.84 315 SER B O 1
ATOM 6582 N N . GLY B 1 316 ? -14.766 9.43 43.125 1 57 316 GLY B N 1
ATOM 6583 C CA . GLY B 1 316 ? -14.961 9.82 41.719 1 57 316 GLY B CA 1
ATOM 6584 C C . GLY B 1 316 ? -14.133 11.023 41.312 1 57 316 GLY B C 1
ATOM 6585 O O . GLY B 1 316 ? -13.578 11.055 40.219 1 57 316 GLY B O 1
ATOM 6586 N N . SER B 1 317 ? -14.008 11.844 42.375 1 70.06 317 SER B N 1
ATOM 6587 C CA . SER B 1 317 ? -13.242 13.062 42.125 1 70.06 317 SER B CA 1
ATOM 6588 C C . SER B 1 317 ? -11.75 12.758 42 1 70.06 317 SER B C 1
ATOM 6590 O O . SER B 1 317 ? -11.062 13.297 41.125 1 70.06 317 SER B O 1
ATOM 6592 N N . TRP B 1 318 ? -11.266 11.719 42.844 1 72.81 318 TRP B N 1
ATOM 6593 C CA . TRP B 1 318 ? -9.844 11.391 42.812 1 72.81 318 TRP B CA 1
ATOM 6594 C C . TRP B 1 318 ? -9.492 10.664 41.531 1 72.81 318 TRP B C 1
ATOM 6596 O O . TRP B 1 318 ? -8.453 10.93 40.938 1 72.81 318 TRP B O 1
ATOM 6606 N N . GLN B 1 319 ? -10.391 9.812 41.156 1 74.44 319 GLN B N 1
ATOM 6607 C CA . GLN B 1 319 ? -10.156 9.086 39.906 1 74.44 319 GLN B CA 1
ATOM 6608 C C . GLN B 1 319 ? -10.133 10.031 38.719 1 74.44 319 GLN B C 1
ATOM 6610 O O . GLN B 1 319 ? -9.281 9.906 37.844 1 74.44 319 GLN B O 1
ATOM 6615 N N . THR B 1 320 ? -11.008 10.875 38.812 1 81.5 320 THR B N 1
ATOM 6616 C CA . THR B 1 320 ? -11.047 11.867 37.75 1 81.5 320 THR B CA 1
ATOM 6617 C C . THR B 1 320 ? -9.797 12.734 37.75 1 81.5 320 THR B C 1
ATOM 6619 O O . THR B 1 320 ? -9.242 13.062 36.688 1 81.5 320 THR B O 1
ATOM 6622 N N . SER B 1 321 ? -9.344 12.992 38.969 1 86.88 321 SER B N 1
ATOM 6623 C CA . SER B 1 321 ? -8.148 13.812 39.094 1 86.88 321 SER B CA 1
ATOM 6624 C C . SER B 1 321 ? -6.906 13.062 38.625 1 86.88 321 SER B C 1
ATOM 6626 O O . SER B 1 321 ? -6.012 13.648 38 1 86.88 321 SER B O 1
ATOM 6628 N N . VAL B 1 322 ? -6.859 11.852 38.812 1 89.12 322 VAL B N 1
ATOM 6629 C CA . VAL B 1 322 ? -5.715 11.039 38.406 1 89.12 322 VAL B CA 1
ATOM 6630 C C . VAL B 1 322 ? -5.684 10.898 36.906 1 89.12 322 VAL B C 1
ATOM 6632 O O . VAL B 1 322 ? -4.613 10.961 36.281 1 89.12 322 VAL B O 1
ATOM 6635 N N . VAL B 1 323 ? -6.852 10.742 36.375 1 89.38 323 VAL B N 1
ATOM 6636 C CA . VAL B 1 323 ? -6.949 10.625 34.906 1 89.38 323 VAL B CA 1
ATOM 6637 C C . VAL B 1 323 ? -6.551 11.945 34.25 1 89.38 323 VAL B C 1
ATOM 6639 O O . VAL B 1 323 ? -5.805 11.961 33.281 1 89.38 323 VAL B O 1
ATOM 6642 N N . TYR B 1 324 ? -6.973 12.961 34.844 1 92.25 324 TYR B N 1
ATOM 6643 C CA . TYR B 1 324 ? -6.617 14.281 34.344 1 92.25 324 TYR B CA 1
ATOM 6644 C C . TYR B 1 324 ? -5.117 14.516 34.438 1 92.25 324 TYR B C 1
ATOM 6646 O O . TYR B 1 324 ? -4.504 15.047 33.5 1 92.25 324 TYR B O 1
ATOM 6654 N N . ALA B 1 325 ? -4.562 14.141 35.531 1 94.38 325 ALA B N 1
ATOM 6655 C CA . ALA B 1 325 ? -3.125 14.289 35.75 1 94.38 325 ALA B CA 1
ATOM 6656 C C . ALA B 1 325 ? -2.34 13.438 34.75 1 94.38 325 ALA B C 1
ATOM 6658 O O . ALA B 1 325 ? -1.312 13.875 34.219 1 94.38 325 ALA B O 1
ATOM 6659 N N . PHE B 1 326 ? -2.824 12.305 34.5 1 95.12 326 PHE B N 1
ATOM 6660 C CA . PHE B 1 326 ? -2.16 11.398 33.594 1 95.12 326 PHE B CA 1
ATOM 6661 C C . PHE B 1 326 ? -2.107 11.992 32.188 1 95.12 326 PHE B C 1
ATOM 6663 O O . PHE B 1 326 ? -1.044 12.047 31.562 1 95.12 326 PHE B O 1
ATOM 6670 N N . TRP B 1 327 ? -3.211 12.453 31.719 1 95.06 327 TRP B N 1
ATOM 6671 C CA . TRP B 1 327 ? -3.273 12.984 30.359 1 95.06 327 TRP B CA 1
ATOM 6672 C C . TRP B 1 327 ? -2.535 14.312 30.266 1 95.06 327 TRP B C 1
ATOM 6674 O O . TRP B 1 327 ? -1.942 14.633 29.234 1 95.06 327 TRP B O 1
ATOM 6684 N N . SER B 1 328 ? -2.514 15.055 31.375 1 96.31 328 SER B N 1
ATOM 6685 C CA . SER B 1 328 ? -1.74 16.297 31.391 1 96.31 328 SER B CA 1
ATOM 6686 C C . SER B 1 328 ? -0.243 16.016 31.328 1 96.31 328 SER B C 1
ATOM 6688 O O . SER B 1 328 ? 0.488 16.703 30.609 1 96.31 328 SER B O 1
ATOM 6690 N N . MET B 1 329 ? 0.123 15.047 32.031 1 96.31 329 MET B N 1
ATOM 6691 C CA . MET B 1 329 ? 1.534 14.672 32 1 96.31 329 MET B CA 1
ATOM 6692 C C . MET B 1 329 ? 1.938 14.172 30.625 1 96.31 329 MET B C 1
ATOM 6694 O O . MET B 1 329 ? 3.037 14.461 30.156 1 96.31 329 MET B O 1
ATOM 6698 N N . ASN B 1 330 ? 1.044 13.414 30.016 1 95.81 330 ASN B N 1
ATOM 6699 C CA . ASN B 1 330 ? 1.298 12.961 28.656 1 95.81 330 ASN B CA 1
ATOM 6700 C C . ASN B 1 330 ? 1.443 14.141 27.688 1 95.81 330 ASN B C 1
ATOM 6702 O O . ASN B 1 330 ? 2.309 14.125 26.812 1 95.81 330 ASN B O 1
ATOM 6706 N N . PHE B 1 331 ? 0.626 15.047 27.891 1 97.19 331 PHE B N 1
ATOM 6707 C CA . PHE B 1 331 ? 0.671 16.219 27.031 1 97.19 331 PHE B CA 1
ATOM 6708 C C . PHE B 1 331 ? 1.974 17 27.219 1 97.19 331 PHE B C 1
ATOM 6710 O O . PHE B 1 331 ? 2.605 17.422 26.25 1 97.19 331 PHE B O 1
ATOM 6717 N N . VAL B 1 332 ? 2.371 17.172 28.453 1 96.44 332 VAL B N 1
ATOM 6718 C CA . VAL B 1 332 ? 3.6 17.891 28.781 1 96.44 332 VAL B CA 1
ATOM 6719 C C . VAL B 1 332 ? 4.801 17.141 28.203 1 96.44 332 VAL B C 1
ATOM 6721 O O . VAL B 1 332 ? 5.711 17.75 27.641 1 96.44 332 VAL B O 1
ATOM 6724 N N . PHE B 1 333 ? 4.762 15.883 28.344 1 95.56 333 PHE B N 1
ATOM 6725 C CA . PHE B 1 333 ? 5.84 15.062 27.797 1 95.56 333 PHE B CA 1
ATOM 6726 C C . PHE B 1 333 ? 5.891 15.18 26.266 1 95.56 333 PHE B C 1
ATOM 6728 O O . PHE B 1 333 ? 6.969 15.266 25.688 1 95.56 333 PHE B O 1
ATOM 6735 N N . ALA B 1 334 ? 4.746 15.164 25.688 1 97 334 ALA B N 1
ATOM 6736 C CA . ALA B 1 334 ? 4.672 15.312 24.234 1 97 334 ALA B CA 1
ATOM 6737 C C . ALA B 1 334 ? 5.215 16.672 23.781 1 97 334 ALA B C 1
ATOM 6739 O O . ALA B 1 334 ? 5.875 16.781 22.75 1 97 334 ALA B O 1
ATOM 6740 N N . MET B 1 335 ? 4.938 17.641 24.562 1 96.06 335 MET B N 1
ATOM 6741 C CA . MET B 1 335 ? 5.434 18.984 24.25 1 96.06 335 MET B CA 1
ATOM 6742 C C . MET B 1 335 ? 6.949 19.047 24.406 1 96.06 335 MET B C 1
ATOM 6744 O O . MET B 1 335 ? 7.625 19.75 23.656 1 96.06 335 MET B O 1
ATOM 6748 N N . TRP B 1 336 ? 7.402 18.375 25.344 1 93.81 336 TRP B N 1
ATOM 6749 C CA . TRP B 1 336 ? 8.852 18.297 25.516 1 93.81 336 TRP B CA 1
ATOM 6750 C C . TRP B 1 336 ? 9.5 17.641 24.297 1 93.81 336 TRP B C 1
ATOM 6752 O O . TRP B 1 336 ? 10.523 18.125 23.797 1 93.81 336 TRP B O 1
ATOM 6762 N N . ILE B 1 337 ? 8.914 16.594 23.812 1 92.44 337 ILE B N 1
ATOM 6763 C CA . ILE B 1 337 ? 9.414 15.914 22.625 1 92.44 337 ILE B CA 1
ATOM 6764 C C . ILE B 1 337 ? 9.32 16.844 21.406 1 92.44 337 ILE B C 1
ATOM 6766 O O . ILE B 1 337 ? 10.242 16.891 20.594 1 92.44 337 ILE B O 1
ATOM 6770 N N . ALA B 1 338 ? 8.273 17.531 21.359 1 94.25 338 ALA B N 1
ATOM 6771 C CA . ALA B 1 338 ? 8.031 18.422 20.219 1 94.25 338 ALA B CA 1
ATOM 6772 C C . ALA B 1 338 ? 9.07 19.531 20.156 1 94.25 338 ALA B C 1
ATOM 6774 O O . ALA B 1 338 ? 9.289 20.141 19.109 1 94.25 338 ALA B O 1
ATOM 6775 N N . GLY B 1 339 ? 9.75 19.797 21.25 1 91.31 339 GLY B N 1
ATOM 6776 C CA . GLY B 1 339 ? 10.75 20.859 21.297 1 91.31 339 GLY B CA 1
ATOM 6777 C C . GLY B 1 339 ? 12.148 20.375 20.953 1 91.31 339 GLY B C 1
ATOM 6778 O O . GLY B 1 339 ? 13.117 21.125 21.047 1 91.31 339 GLY B O 1
ATOM 6779 N N . TRP B 1 340 ? 12.188 19.125 20.5 1 88.38 340 TRP B N 1
ATOM 6780 C CA . TRP B 1 340 ? 13.477 18.578 20.109 1 88.38 340 TRP B CA 1
ATOM 6781 C C . TRP B 1 340 ? 14.008 19.25 18.844 1 88.38 340 TRP B C 1
ATOM 6783 O O . TRP B 1 340 ? 13.25 19.531 17.922 1 88.38 340 TRP B O 1
ATOM 6793 N N . PRO B 1 341 ? 15.352 19.531 18.875 1 87.12 341 PRO B N 1
ATOM 6794 C CA . PRO B 1 341 ? 15.938 20.109 17.672 1 87.12 341 PRO B CA 1
ATOM 6795 C C . PRO B 1 341 ? 16.062 19.078 16.531 1 87.12 341 PRO B C 1
ATOM 6797 O O . PRO B 1 341 ? 16.094 17.875 16.781 1 87.12 341 PRO B O 1
ATOM 6800 N N . ASN B 1 342 ? 16.109 19.531 15.312 1 84 342 ASN B N 1
ATOM 6801 C CA . ASN B 1 342 ? 16.219 18.656 14.141 1 84 342 ASN B CA 1
ATOM 6802 C C . ASN B 1 342 ? 17.625 18.109 14 1 84 342 ASN B C 1
ATOM 6804 O O . ASN B 1 342 ? 17.828 17.016 13.445 1 84 342 ASN B O 1
ATOM 6808 N N . ASN B 1 343 ? 18.516 18.938 14.469 1 83.88 343 ASN B N 1
ATOM 6809 C CA . ASN B 1 343 ? 19.922 18.547 14.375 1 83.88 343 ASN B CA 1
ATOM 6810 C C . ASN B 1 343 ? 20.625 18.656 15.727 1 83.88 343 ASN B C 1
ATOM 6812 O O . ASN B 1 343 ? 20.094 19.266 16.656 1 83.88 343 ASN B O 1
ATOM 6816 N N . ASP B 1 344 ? 21.688 18 15.859 1 85 344 ASP B N 1
ATOM 6817 C CA . ASP B 1 344 ? 22.562 18.078 17.031 1 85 344 ASP B CA 1
ATOM 6818 C C . ASP B 1 344 ? 21.844 17.594 18.281 1 85 344 ASP B C 1
ATOM 6820 O O . ASP B 1 344 ? 21.938 18.234 19.344 1 85 344 ASP B O 1
ATOM 6824 N N . VAL B 1 345 ? 21.156 16.578 18.078 1 83.38 345 VAL B N 1
ATOM 6825 C CA . VAL B 1 345 ? 20.391 16.016 19.188 1 83.38 345 VAL B CA 1
ATOM 6826 C C . VAL B 1 345 ? 21.359 15.508 20.266 1 83.38 345 VAL B C 1
ATOM 6828 O O . VAL B 1 345 ? 21.078 15.641 21.453 1 83.38 345 VAL B O 1
ATOM 6831 N N . LEU B 1 346 ? 22.5 15.055 19.859 1 85.31 346 LEU B N 1
ATOM 6832 C CA . LEU B 1 346 ? 23.453 14.477 20.797 1 85.31 346 LEU B CA 1
ATOM 6833 C C . LEU B 1 346 ? 24.188 15.57 21.562 1 85.31 346 LEU B C 1
ATOM 6835 O O . LEU B 1 346 ? 24.828 15.297 22.594 1 85.31 346 LEU B O 1
ATOM 6839 N N . ARG B 1 347 ? 24.078 16.781 21.125 1 86.06 347 ARG B N 1
ATOM 6840 C CA . ARG B 1 347 ? 24.734 17.891 21.797 1 86.06 347 ARG B CA 1
ATOM 6841 C C . ARG B 1 347 ? 23.75 18.625 22.703 1 86.06 347 ARG B C 1
ATOM 6843 O O . ARG B 1 347 ? 24.156 19.516 23.469 1 86.06 347 ARG B O 1
ATOM 6850 N N . THR B 1 348 ? 22.547 18.328 22.547 1 85.31 348 THR B N 1
ATOM 6851 C CA . THR B 1 348 ? 21.516 18.984 23.344 1 85.31 348 THR B CA 1
ATOM 6852 C C . THR B 1 348 ? 21.422 18.359 24.734 1 85.31 348 THR B C 1
ATOM 6854 O O . THR B 1 348 ? 21.219 17.141 24.859 1 85.31 348 THR B O 1
ATOM 6857 N N . PRO B 1 349 ? 21.562 19.172 25.766 1 80.44 349 PRO B N 1
ATOM 6858 C CA . PRO B 1 349 ? 21.484 18.625 27.125 1 80.44 349 PRO B CA 1
ATOM 6859 C C . PRO B 1 349 ? 20.172 17.922 27.391 1 80.44 349 PRO B C 1
ATOM 6861 O O . PRO B 1 349 ? 19.109 18.422 27.031 1 80.44 349 PRO B O 1
ATOM 6864 N N . GLY B 1 350 ? 20.219 16.766 28.016 1 79.31 350 GLY B N 1
ATOM 6865 C CA . GLY B 1 350 ? 19.016 15.992 28.328 1 79.31 350 GLY B CA 1
ATOM 6866 C C . GLY B 1 350 ? 18.656 14.984 27.25 1 79.31 350 GLY B C 1
ATOM 6867 O O . GLY B 1 350 ? 18.328 13.836 27.562 1 79.31 350 GLY B O 1
ATOM 6868 N N . LEU B 1 351 ? 18.859 15.422 26.016 1 85.25 351 LEU B N 1
ATOM 6869 C CA . LEU B 1 351 ? 18.484 14.555 24.891 1 85.25 351 LEU B CA 1
ATOM 6870 C C . LEU B 1 351 ? 19.641 13.625 24.531 1 85.25 351 LEU B C 1
ATOM 6872 O O . LEU B 1 351 ? 19.422 12.547 23.969 1 85.25 351 LEU B O 1
ATOM 6876 N N . SER B 1 352 ? 20.812 14.094 24.844 1 86.75 352 SER B N 1
ATOM 6877 C CA . SER B 1 352 ? 22 13.297 24.516 1 86.75 352 SER B CA 1
ATOM 6878 C C . SER B 1 352 ? 21.953 11.93 25.188 1 86.75 352 SER B C 1
ATOM 6880 O O . SER B 1 352 ? 22.484 10.953 24.656 1 86.75 352 SER B O 1
ATOM 6882 N N . GLU B 1 353 ? 21.234 11.859 26.281 1 88.06 353 GLU B N 1
ATOM 6883 C CA . GLU B 1 353 ? 21.172 10.609 27.016 1 88.06 353 GLU B CA 1
ATOM 6884 C C . GLU B 1 353 ? 20.016 9.742 26.531 1 88.06 353 GLU B C 1
ATOM 6886 O O . GLU B 1 353 ? 20.062 8.516 26.641 1 88.06 353 GLU B O 1
ATOM 6891 N N . ILE B 1 354 ? 19.062 10.328 26 1 88.69 354 ILE B N 1
ATOM 6892 C CA . ILE B 1 354 ? 17.844 9.609 25.641 1 88.69 354 ILE B CA 1
ATOM 6893 C C . ILE B 1 354 ? 17.875 9.211 24.172 1 88.69 354 ILE B C 1
ATOM 6895 O O . ILE B 1 354 ? 17.359 8.164 23.797 1 88.69 354 ILE B O 1
ATOM 6899 N N . ALA B 1 355 ? 18.5 9.977 23.312 1 87.31 355 ALA B N 1
ATOM 6900 C CA . ALA B 1 355 ? 18.469 9.844 21.859 1 87.31 355 ALA B CA 1
ATOM 6901 C C . ALA B 1 355 ? 19.016 8.484 21.422 1 87.31 355 ALA B C 1
ATOM 6903 O O . ALA B 1 355 ? 18.469 7.848 20.531 1 87.31 355 ALA B O 1
ATOM 6904 N N . PRO B 1 356 ? 20.016 7.977 22.141 1 87.06 356 PRO B N 1
ATOM 6905 C CA . PRO B 1 356 ? 20.578 6.691 21.703 1 87.06 356 PRO B CA 1
ATOM 6906 C C . PRO B 1 356 ? 19.625 5.523 21.969 1 87.06 356 PRO B C 1
ATOM 6908 O O . PRO B 1 356 ? 19.812 4.434 21.422 1 87.06 356 PRO B O 1
ATOM 6911 N N . TYR B 1 357 ? 18.625 5.719 22.703 1 89.12 357 TYR B N 1
ATOM 6912 C CA . TYR B 1 357 ? 17.672 4.656 23 1 89.12 357 TYR B CA 1
ATOM 6913 C C . TYR B 1 357 ? 16.5 4.68 22.031 1 89.12 357 TYR B C 1
ATOM 6915 O O . TYR B 1 357 ? 15.516 3.955 22.219 1 89.12 357 TYR B O 1
ATOM 6923 N N . THR B 1 358 ? 16.688 5.422 21.031 1 90.38 358 THR B N 1
ATOM 6924 C CA . THR B 1 358 ? 15.672 5.441 19.984 1 90.38 358 THR B CA 1
ATOM 6925 C C . THR B 1 358 ? 15.539 4.066 19.328 1 90.38 358 THR B C 1
ATOM 6927 O O . THR B 1 358 ? 16.531 3.393 19.094 1 90.38 358 THR B O 1
ATOM 6930 N N . MET B 1 359 ? 14.359 3.633 19.078 1 90.5 359 MET B N 1
ATOM 6931 C CA . MET B 1 359 ? 14.078 2.293 18.578 1 90.5 359 MET B CA 1
ATOM 6932 C C . MET B 1 359 ? 14.633 2.117 17.156 1 90.5 359 MET B C 1
ATOM 6934 O O . MET B 1 359 ? 14.727 3.086 16.406 1 90.5 359 MET B O 1
ATOM 6938 N N . GLU B 1 360 ? 14.969 0.866 16.875 1 89 360 GLU B N 1
ATOM 6939 C CA . GLU B 1 360 ? 15.359 0.529 15.516 1 89 360 GLU B CA 1
ATOM 6940 C C . GLU B 1 360 ? 14.141 0.318 14.625 1 89 360 GLU B C 1
ATOM 6942 O O . GLU B 1 360 ? 13.094 -0.15 15.094 1 89 360 GLU B O 1
ATOM 6947 N N . PRO B 1 361 ? 14.195 0.673 13.344 1 91.12 361 PRO B N 1
ATOM 6948 C CA . PRO B 1 361 ? 15.383 1.029 12.57 1 91.12 361 PRO B CA 1
ATOM 6949 C C . PRO B 1 361 ? 15.617 2.537 12.516 1 91.12 361 PRO B C 1
ATOM 6951 O O . PRO B 1 361 ? 16.406 3.012 11.68 1 91.12 361 PRO B O 1
ATOM 6954 N N . TYR B 1 362 ? 15.07 3.328 13.32 1 90 362 TYR B N 1
ATOM 6955 C CA . TYR B 1 362 ? 15.109 4.785 13.219 1 90 362 TYR B CA 1
ATOM 6956 C C . TYR B 1 362 ? 16.484 5.32 13.602 1 90 362 TYR B C 1
ATOM 6958 O O . TYR B 1 362 ? 17 6.23 12.953 1 90 362 TYR B O 1
ATOM 6966 N N . TRP B 1 363 ? 17.141 4.77 14.5 1 87 363 TRP B N 1
ATOM 6967 C CA . TRP B 1 363 ? 18.406 5.297 14.984 1 87 363 TRP B CA 1
ATOM 6968 C C . TRP B 1 363 ? 19.547 4.922 14.047 1 87 363 TRP B C 1
ATOM 6970 O O . TRP B 1 363 ? 20.297 5.793 13.594 1 87 363 TRP B O 1
ATOM 6980 N N . SER B 1 364 ? 19.641 3.67 13.609 1 85.81 364 SER B N 1
ATOM 6981 C CA . SER B 1 364 ? 20.812 3.178 12.883 1 85.81 364 SER B CA 1
ATOM 6982 C C . SER B 1 364 ? 20.641 3.355 11.383 1 85.81 364 SER B C 1
ATOM 6984 O O . SER B 1 364 ? 21.609 3.627 10.672 1 85.81 364 SER B O 1
ATOM 6986 N N . GLN B 1 365 ? 19.422 3.277 10.906 1 82.38 365 GLN B N 1
ATOM 6987 C CA . GLN B 1 365 ? 19.266 3.15 9.461 1 82.38 365 GLN B CA 1
ATOM 6988 C C . GLN B 1 365 ? 18.719 4.441 8.852 1 82.38 365 GLN B C 1
ATOM 6990 O O . GLN B 1 365 ? 18.688 4.59 7.629 1 82.38 365 GLN B O 1
ATOM 6995 N N . ARG B 1 366 ? 18.359 5.344 9.695 1 83.5 366 ARG B N 1
ATOM 6996 C CA . ARG B 1 366 ? 17.766 6.559 9.141 1 83.5 366 ARG B CA 1
ATOM 6997 C C . ARG B 1 366 ? 18.734 7.738 9.258 1 83.5 366 ARG B C 1
ATOM 6999 O O . ARG B 1 366 ? 19.688 7.691 10.039 1 83.5 366 ARG B O 1
ATOM 7006 N N . ARG B 1 367 ? 18.469 8.688 8.445 1 82.62 367 ARG B N 1
ATOM 7007 C CA . ARG B 1 367 ? 19.234 9.938 8.492 1 82.62 367 ARG B CA 1
ATOM 7008 C C . ARG B 1 367 ? 18.953 10.695 9.789 1 82.62 367 ARG B C 1
ATOM 7010 O O . ARG B 1 367 ? 17.938 10.477 10.438 1 82.62 367 ARG B O 1
ATOM 7017 N N . GLN B 1 368 ? 19.797 11.562 10.125 1 78.88 368 GLN B N 1
ATOM 7018 C CA . GLN B 1 368 ? 19.688 12.328 11.367 1 78.88 368 GLN B CA 1
ATOM 7019 C C . GLN B 1 368 ? 18.344 13.039 11.453 1 78.88 368 GLN B C 1
ATOM 7021 O O . GLN B 1 368 ? 17.734 13.094 12.523 1 78.88 368 GLN B O 1
ATOM 7026 N N . GLU B 1 369 ? 17.922 13.438 10.344 1 79.38 369 GLU B N 1
ATOM 7027 C CA . GLU B 1 369 ? 16.688 14.219 10.312 1 79.38 369 GLU B CA 1
ATOM 7028 C C . GLU B 1 369 ? 15.469 13.336 10.586 1 79.38 369 GLU B C 1
ATOM 7030 O O . GLU B 1 369 ? 14.406 13.836 10.977 1 79.38 369 GLU B O 1
ATOM 7035 N N . GLU B 1 370 ? 15.641 12.047 10.383 1 87.12 370 GLU B N 1
ATOM 7036 C CA . GLU B 1 370 ? 14.508 11.141 10.531 1 87.12 370 GLU B CA 1
ATOM 7037 C C . GLU B 1 370 ? 14.641 10.289 11.797 1 87.12 370 GLU B C 1
ATOM 7039 O O . GLU B 1 370 ? 13.734 9.523 12.125 1 87.12 370 GLU B O 1
ATOM 7044 N N . GLN B 1 371 ? 15.703 10.484 12.492 1 86.69 371 GLN B N 1
ATOM 7045 C CA . GLN B 1 371 ? 15.961 9.625 13.648 1 86.69 371 GLN B CA 1
ATOM 7046 C C . GLN B 1 371 ? 14.922 9.844 14.742 1 86.69 371 GLN B C 1
ATOM 7048 O O . GLN B 1 371 ? 14.531 8.898 15.43 1 86.69 371 GLN B O 1
ATOM 7053 N N . ALA B 1 372 ? 14.422 11.078 14.773 1 89.56 372 ALA B N 1
ATOM 7054 C CA . ALA B 1 372 ? 13.508 11.422 15.859 1 89.56 372 ALA B CA 1
ATOM 7055 C C . ALA B 1 372 ? 12.062 11.117 15.477 1 89.56 372 ALA B C 1
ATOM 7057 O O . ALA B 1 372 ? 11.133 11.375 16.25 1 89.56 372 ALA B O 1
ATOM 7058 N N . PHE B 1 373 ? 11.836 10.5 14.367 1 92.56 373 PHE B N 1
ATOM 7059 C CA . PHE B 1 373 ? 10.484 10.359 13.844 1 92.56 373 PHE B CA 1
ATOM 7060 C C . PHE B 1 373 ? 9.672 9.406 14.711 1 92.56 373 PHE B C 1
ATOM 7062 O O . PHE B 1 373 ? 8.461 9.578 14.867 1 92.56 373 PHE B O 1
ATOM 7069 N N . SER B 1 374 ? 10.312 8.398 15.273 1 93.62 374 SER B N 1
ATOM 7070 C CA . SER B 1 374 ? 9.578 7.512 16.172 1 93.62 374 SER B CA 1
ATOM 7071 C C . SER B 1 374 ? 9.086 8.258 17.406 1 93.62 374 SER B C 1
ATOM 7073 O O . SER B 1 374 ? 7.969 8.023 17.875 1 93.62 374 SER B O 1
ATOM 7075 N N . TRP B 1 375 ? 9.883 9.164 17.891 1 93.38 375 TRP B N 1
ATOM 7076 C CA . TRP B 1 375 ? 9.508 9.969 19.047 1 93.38 375 TRP B CA 1
ATOM 7077 C C . TRP B 1 375 ? 8.406 10.961 18.688 1 93.38 375 TRP B C 1
ATOM 7079 O O . TRP B 1 375 ? 7.461 11.156 19.453 1 93.38 375 TRP B O 1
ATOM 7089 N N . PHE B 1 376 ? 8.555 11.57 17.547 1 95.62 376 PHE B N 1
ATOM 7090 C CA . PHE B 1 376 ? 7.531 12.516 17.094 1 95.62 376 PHE B CA 1
ATOM 7091 C C . PHE B 1 376 ? 6.203 11.805 16.859 1 95.62 376 PHE B C 1
ATOM 7093 O O . PHE B 1 376 ? 5.141 12.359 17.141 1 95.62 376 PHE B O 1
ATOM 7100 N N . ALA B 1 377 ? 6.297 10.586 16.359 1 97.12 377 ALA B N 1
ATOM 7101 C CA . ALA B 1 377 ? 5.082 9.805 16.172 1 97.12 377 ALA B CA 1
ATOM 7102 C C . ALA B 1 377 ? 4.395 9.516 17.5 1 97.12 377 ALA B C 1
ATOM 7104 O O . ALA B 1 377 ? 3.18 9.688 17.625 1 97.12 377 ALA B O 1
ATOM 7105 N N . LEU B 1 378 ? 5.176 9.102 18.453 1 95.81 378 LEU B N 1
ATOM 7106 C CA . LEU B 1 378 ? 4.641 8.844 19.781 1 95.81 378 LEU B CA 1
ATOM 7107 C C . LEU B 1 378 ? 4.078 10.117 20.391 1 95.81 378 LEU B C 1
ATOM 7109 O O . LEU B 1 378 ? 2.996 10.109 20.984 1 95.81 378 LEU B O 1
ATOM 7113 N N . GLY B 1 379 ? 4.836 11.18 20.266 1 97.25 379 GLY B N 1
ATOM 7114 C CA . GLY B 1 379 ? 4.379 12.461 20.781 1 97.25 379 GLY B CA 1
ATOM 7115 C C . GLY B 1 379 ? 3.09 12.938 20.141 1 97.25 379 GLY B C 1
ATOM 7116 O O . GLY B 1 379 ? 2.209 13.469 20.812 1 97.25 379 GLY B O 1
ATOM 7117 N N . ALA B 1 380 ? 2.988 12.781 18.859 1 98.31 380 ALA B N 1
ATOM 7118 C CA . ALA B 1 380 ? 1.778 13.18 18.141 1 98.31 380 ALA B CA 1
ATOM 7119 C C . ALA B 1 380 ? 0.565 12.406 18.656 1 98.31 380 ALA B C 1
ATOM 7121 O O . ALA B 1 380 ? -0.51 12.977 18.844 1 98.31 380 ALA B O 1
ATOM 7122 N N . MET B 1 381 ? 0.775 11.141 18.859 1 97.75 381 MET B N 1
ATOM 7123 C CA . MET B 1 381 ? -0.284 10.312 19.422 1 97.75 381 MET B CA 1
ATOM 7124 C C . MET B 1 381 ? -0.712 10.828 20.781 1 97.75 381 MET B C 1
ATOM 7126 O O . MET B 1 381 ? -1.907 10.906 21.078 1 97.75 381 MET B O 1
ATOM 7130 N N . GLN B 1 382 ? 0.247 11.141 21.531 1 97.94 382 GLN B N 1
ATOM 7131 C CA . GLN B 1 382 ? -0.018 11.625 22.875 1 97.94 382 GLN B CA 1
ATOM 7132 C C . GLN B 1 382 ? -0.78 12.945 22.859 1 97.94 382 GLN B C 1
ATOM 7134 O O . GLN B 1 382 ? -1.705 13.148 23.641 1 97.94 382 GLN B O 1
ATOM 7139 N N . VAL B 1 383 ? -0.441 13.773 21.953 1 98.12 383 VAL B N 1
ATOM 7140 C CA . VAL B 1 383 ? -1.081 15.078 21.859 1 98.12 383 VAL B CA 1
ATOM 7141 C C . VAL B 1 383 ? -2.549 14.906 21.469 1 98.12 383 VAL B C 1
ATOM 7143 O O . VAL B 1 383 ? -3.438 15.461 22.125 1 98.12 383 VAL B O 1
ATOM 7146 N N . VAL B 1 384 ? -2.811 14.125 20.438 1 98.31 384 VAL B N 1
ATOM 7147 C CA . VAL B 1 384 ? -4.172 13.961 19.938 1 98.31 384 VAL B CA 1
ATOM 7148 C C . VAL B 1 384 ? -5.023 13.258 20.984 1 98.31 384 VAL B C 1
ATOM 7150 O O . VAL B 1 384 ? -6.172 13.641 21.234 1 98.31 384 VAL B O 1
ATOM 7153 N N . PHE B 1 385 ? -4.426 12.305 21.672 1 97.25 385 PHE B N 1
ATOM 7154 C CA . PHE B 1 385 ? -5.152 11.594 22.719 1 97.25 385 PHE B CA 1
ATOM 7155 C C . PHE B 1 385 ? -5.457 12.523 23.875 1 97.25 385 PHE B C 1
ATOM 7157 O O . PHE B 1 385 ? -6.555 12.477 24.453 1 97.25 385 PHE B O 1
ATOM 7164 N N . ALA B 1 386 ? -4.508 13.305 24.25 1 97.38 386 ALA B N 1
ATOM 7165 C CA . ALA B 1 386 ? -4.703 14.258 25.344 1 97.38 386 ALA B CA 1
ATOM 7166 C C . ALA B 1 386 ? -5.797 15.266 25 1 97.38 386 ALA B C 1
ATOM 7168 O O . ALA B 1 386 ? -6.621 15.609 25.859 1 97.38 386 ALA B O 1
ATOM 7169 N N . CYS B 1 387 ? -5.805 15.711 23.781 1 97.19 387 CYS B N 1
ATOM 7170 C CA . CYS B 1 387 ? -6.828 16.656 23.359 1 97.19 387 CYS B CA 1
ATOM 7171 C C . CYS B 1 387 ? -8.219 16.047 23.453 1 97.19 387 CYS B C 1
ATOM 7173 O O . CYS B 1 387 ? -9.195 16.75 23.734 1 97.19 387 CYS B O 1
ATOM 7175 N N . GLN B 1 388 ? -8.273 14.789 23.172 1 96.06 388 GLN B N 1
ATOM 7176 C CA . GLN B 1 388 ? -9.555 14.086 23.234 1 96.06 388 GLN B CA 1
ATOM 7177 C C . GLN B 1 388 ? -10.031 13.969 24.688 1 96.06 388 GLN B C 1
ATOM 7179 O O . GLN B 1 388 ? -11.234 14 24.953 1 96.06 388 GLN B O 1
ATOM 7184 N N . GLN B 1 389 ? -9.078 13.93 25.688 1 94.94 389 GLN B N 1
ATOM 7185 C CA . GLN B 1 389 ? -9.43 13.602 27.062 1 94.94 389 GLN B CA 1
ATOM 7186 C C . GLN B 1 389 ? -9.508 14.859 27.938 1 94.94 389 GLN B C 1
ATOM 7188 O O . GLN B 1 389 ? -10.219 14.883 28.938 1 94.94 389 GLN B O 1
ATOM 7193 N N . LEU B 1 390 ? -8.852 15.953 27.594 1 96.12 390 LEU B N 1
ATOM 7194 C CA . LEU B 1 390 ? -8.719 17.125 28.453 1 96.12 390 LEU B CA 1
ATOM 7195 C C . LEU B 1 390 ? -9.625 18.25 27.969 1 96.12 390 LEU B C 1
ATOM 7197 O O . LEU B 1 390 ? -9.383 18.844 26.922 1 96.12 390 LEU B O 1
ATOM 7201 N N . PRO B 1 391 ? -10.555 18.688 28.766 1 94.5 391 PRO B N 1
ATOM 7202 C CA . PRO B 1 391 ? -11.484 19.75 28.375 1 94.5 391 PRO B CA 1
ATOM 7203 C C . PRO B 1 391 ? -10.797 21.094 28.156 1 94.5 391 PRO B C 1
ATOM 7205 O O . PRO B 1 391 ? -11.219 21.891 27.312 1 94.5 391 PRO B O 1
ATOM 7208 N N . LEU B 1 392 ? -9.789 21.344 28.922 1 94.69 392 LEU B N 1
ATOM 7209 C CA . LEU B 1 392 ? -9.07 22.609 28.781 1 94.69 392 LEU B CA 1
ATOM 7210 C C . LEU B 1 392 ? -8.469 22.75 27.391 1 94.69 392 LEU B C 1
ATOM 7212 O O . LEU B 1 392 ? -8.531 23.828 26.781 1 94.69 392 LEU B O 1
ATOM 7216 N N . LEU B 1 393 ? -7.891 21.719 26.906 1 96.88 393 LEU B N 1
ATOM 7217 C CA . LEU B 1 393 ? -7.324 21.734 25.562 1 96.88 393 LEU B CA 1
ATOM 7218 C C . LEU B 1 393 ? -8.422 21.859 24.516 1 96.88 393 LEU B C 1
ATOM 7220 O O . LEU B 1 393 ? -8.258 22.578 23.531 1 96.88 393 LEU B O 1
ATOM 7224 N N . GLN B 1 394 ? -9.492 21.219 24.719 1 97 394 GLN B N 1
ATOM 7225 C CA . GLN B 1 394 ? -10.617 21.312 23.797 1 97 394 GLN B CA 1
ATOM 7226 C C . GLN B 1 394 ? -11.148 22.75 23.703 1 97 394 GLN B C 1
ATOM 7228 O O . GLN B 1 394 ? -11.461 23.234 22.625 1 97 394 GLN B O 1
ATOM 7233 N N . LYS B 1 395 ? -11.18 23.359 24.844 1 96.69 395 LYS B N 1
ATOM 7234 C CA . LYS B 1 395 ? -11.648 24.75 24.891 1 96.69 395 LYS B CA 1
ATOM 7235 C C . LYS B 1 395 ? -10.711 25.656 24.109 1 96.69 395 LYS B C 1
ATOM 7237 O O . LYS B 1 395 ? -11.156 26.562 23.391 1 96.69 395 LYS B O 1
ATOM 7242 N N . PHE B 1 396 ? -9.5 25.438 24.266 1 96.75 396 PHE B N 1
ATOM 7243 C CA . PHE B 1 396 ? -8.5 26.234 23.562 1 96.75 396 PHE B CA 1
ATOM 7244 C C . PHE B 1 396 ? -8.625 26.062 22.062 1 96.75 396 PHE B C 1
ATOM 7246 O O . PHE B 1 396 ? -8.625 27.047 21.312 1 96.75 396 PHE B O 1
ATOM 7253 N N . PHE B 1 397 ? -8.797 24.859 21.562 1 97.75 397 PHE B N 1
ATOM 7254 C CA . PHE B 1 397 ? -8.758 24.562 20.141 1 97.75 397 PHE B CA 1
ATOM 7255 C C . PHE B 1 397 ? -10.133 24.766 19.516 1 97.75 397 PHE B C 1
ATOM 7257 O O . PHE B 1 397 ? -10.289 24.641 18.297 1 97.75 397 PHE B O 1
ATOM 7264 N N . THR B 1 398 ? -11.133 25.078 20.281 1 97 398 THR B N 1
ATOM 7265 C CA . THR B 1 398 ? -12.445 25.422 19.75 1 97 398 THR B CA 1
ATOM 7266 C C . THR B 1 398 ? -12.664 26.922 19.812 1 97 398 THR B C 1
ATOM 7268 O O . THR B 1 398 ? -13.766 27.406 19.531 1 97 398 THR B O 1
ATOM 7271 N N . SER B 1 399 ? -11.648 27.656 20.141 1 96.38 399 SER B N 1
ATOM 7272 C CA . SER B 1 399 ? -11.727 29.109 20.156 1 96.38 399 SER B CA 1
ATOM 7273 C C . SER B 1 399 ? -11.867 29.672 18.75 1 96.38 399 SER B C 1
ATOM 7275 O O . SER B 1 399 ? -11.609 28.984 17.766 1 96.38 399 SER B O 1
ATOM 7277 N N . GLY B 1 400 ? -12.219 30.891 18.656 1 94.44 400 GLY B N 1
ATOM 7278 C CA . GLY B 1 400 ? -12.453 31.547 17.391 1 94.44 400 GLY B CA 1
ATOM 7279 C C . GLY B 1 400 ? -11.227 31.562 16.484 1 94.44 400 GLY B C 1
ATOM 7280 O O . GLY B 1 400 ? -11.266 31.047 15.367 1 94.44 400 GLY B O 1
ATOM 7281 N N . PRO B 1 401 ? -10.133 32.094 17 1 95.62 401 PRO B N 1
ATOM 7282 C CA . PRO B 1 401 ? -8.922 32.125 16.172 1 95.62 401 PRO B CA 1
ATOM 7283 C C . PRO B 1 401 ? -8.461 30.75 15.75 1 95.62 401 PRO B C 1
ATOM 7285 O O . PRO B 1 401 ? -8.016 30.562 14.609 1 95.62 401 PRO B O 1
ATOM 7288 N N . ALA B 1 402 ? -8.594 29.797 16.625 1 97.25 402 ALA B N 1
ATOM 7289 C CA . ALA B 1 402 ? -8.188 28.422 16.297 1 97.25 402 ALA B CA 1
ATOM 7290 C C . ALA B 1 402 ? -9.078 27.844 15.203 1 97.25 402 ALA B C 1
ATOM 7292 O O . ALA B 1 402 ? -8.594 27.141 14.305 1 97.25 402 ALA B O 1
ATOM 7293 N N . GLN B 1 403 ? -10.305 28.109 15.234 1 96.5 403 GLN B N 1
ATOM 7294 C CA . GLN B 1 403 ? -11.234 27.578 14.242 1 96.5 403 GLN B CA 1
ATOM 7295 C C . GLN B 1 403 ? -11.062 28.266 12.891 1 96.5 403 GLN B C 1
ATOM 7297 O O . GLN B 1 403 ? -11.258 27.656 11.844 1 96.5 403 GLN B O 1
ATOM 7302 N N . TYR B 1 404 ? -10.688 29.562 12.961 1 96.25 404 TYR B N 1
ATOM 7303 C CA . TYR B 1 404 ? -10.344 30.219 11.703 1 96.25 404 TYR B CA 1
ATOM 7304 C C . TYR B 1 404 ? -9.133 29.547 11.062 1 96.25 404 TYR B C 1
ATOM 7306 O O . TYR B 1 404 ? -9.133 29.281 9.859 1 96.25 404 TYR B O 1
ATOM 7314 N N . LEU B 1 405 ? -8.133 29.297 11.898 1 97.75 405 LEU B N 1
ATOM 7315 C CA . LEU B 1 405 ? -6.957 28.594 11.406 1 97.75 405 LEU B CA 1
ATOM 7316 C C . LEU B 1 405 ? -7.332 27.219 10.859 1 97.75 405 LEU B C 1
ATOM 7318 O O . LEU B 1 405 ? -6.727 26.734 9.898 1 97.75 405 LEU B O 1
ATOM 7322 N N . ALA B 1 406 ? -8.305 26.625 11.484 1 97.38 406 ALA B N 1
ATOM 7323 C CA . ALA B 1 406 ? -8.789 25.328 11.039 1 97.38 406 ALA B CA 1
ATOM 7324 C C . ALA B 1 406 ? -9.328 25.391 9.609 1 97.38 406 ALA B C 1
ATOM 7326 O O . ALA B 1 406 ? -9.039 24.516 8.789 1 97.38 406 ALA B O 1
ATOM 7327 N N . ASN B 1 407 ? -9.992 26.406 9.32 1 95.75 407 ASN B N 1
ATOM 7328 C CA . ASN B 1 407 ? -10.602 26.562 8 1 95.75 407 ASN B CA 1
ATOM 7329 C C . ASN B 1 407 ? -9.547 26.719 6.914 1 95.75 407 ASN B C 1
ATOM 7331 O O . ASN B 1 407 ? -9.68 26.156 5.828 1 95.75 407 ASN B O 1
ATOM 7335 N N . ILE B 1 408 ? -8.516 27.422 7.273 1 97.38 408 ILE B N 1
ATOM 7336 C CA . ILE B 1 408 ? -7.539 27.719 6.23 1 97.38 408 ILE B CA 1
ATOM 7337 C C . ILE B 1 408 ? -6.305 26.844 6.41 1 97.38 408 ILE B C 1
ATOM 7339 O O . ILE B 1 408 ? -5.242 27.141 5.855 1 97.38 408 ILE B O 1
ATOM 7343 N N . SER B 1 409 ? -6.379 25.797 7.207 1 97.56 409 SER B N 1
ATOM 7344 C CA . SER B 1 409 ? -5.203 25.031 7.586 1 97.56 409 SER B CA 1
ATOM 7345 C C . SER B 1 409 ? -4.496 24.469 6.355 1 97.56 409 SER B C 1
ATOM 7347 O O . SER B 1 409 ? -3.279 24.594 6.219 1 97.56 409 SER B O 1
ATOM 7349 N N . TYR B 1 410 ? -5.23 23.844 5.402 1 97.38 410 TYR B N 1
ATOM 7350 C CA . TYR B 1 410 ? -4.625 23.25 4.219 1 97.38 410 TYR B CA 1
ATOM 7351 C C . TYR B 1 410 ? -4.074 24.328 3.289 1 97.38 410 TYR B C 1
ATOM 7353 O O . TYR B 1 410 ? -2.988 24.172 2.729 1 97.38 410 TYR B O 1
ATOM 7361 N N . ALA B 1 411 ? -4.785 25.391 3.135 1 98.38 411 ALA B N 1
ATOM 7362 C CA . ALA B 1 411 ? -4.324 26.5 2.316 1 98.38 411 ALA B CA 1
ATOM 7363 C C . ALA B 1 411 ? -3.072 27.141 2.916 1 98.38 411 ALA B C 1
ATOM 7365 O O . ALA B 1 411 ? -2.152 27.516 2.186 1 98.38 411 ALA B O 1
ATOM 7366 N N . LEU B 1 412 ? -3.125 27.312 4.199 1 98.31 412 LEU B N 1
ATOM 7367 C CA . LEU B 1 412 ? -1.958 27.859 4.883 1 98.31 412 LEU B CA 1
ATOM 7368 C C . LEU B 1 412 ? -0.742 26.969 4.688 1 98.31 412 LEU B C 1
ATOM 7370 O O . LEU B 1 412 ? 0.368 27.453 4.465 1 98.31 412 LEU B O 1
ATOM 7374 N N . TYR B 1 413 ? -0.98 25.734 4.746 1 97.44 413 TYR B N 1
ATOM 7375 C CA . TYR B 1 413 ? 0.07 24.75 4.508 1 97.44 413 TYR B CA 1
ATOM 7376 C C . TYR B 1 413 ? 0.647 24.891 3.105 1 97.44 413 TYR B C 1
ATOM 7378 O O . TYR B 1 413 ? 1.864 24.828 2.918 1 97.44 413 TYR B O 1
ATOM 7386 N N . LEU B 1 414 ? -0.145 25.156 2.125 1 97.75 414 LEU B N 1
ATOM 7387 C CA . LEU B 1 414 ? 0.271 25.203 0.728 1 97.75 414 LEU B CA 1
ATOM 7388 C C . LEU B 1 414 ? 0.839 26.562 0.367 1 97.75 414 LEU B C 1
ATOM 7390 O O . LEU B 1 414 ? 1.725 26.672 -0.485 1 97.75 414 LEU B O 1
ATOM 7394 N N . MET B 1 415 ? 0.395 27.594 1.039 1 97.94 415 MET B N 1
ATOM 7395 C CA . MET B 1 415 ? 0.712 28.953 0.6 1 97.94 415 MET B CA 1
ATOM 7396 C C . MET B 1 415 ? 1.885 29.531 1.393 1 97.94 415 MET B C 1
ATOM 7398 O O . MET B 1 415 ? 2.523 30.484 0.959 1 97.94 415 MET B O 1
ATOM 7402 N N . HIS B 1 416 ? 2.164 28.984 2.535 1 98.06 416 HIS B N 1
ATOM 7403 C CA . HIS B 1 416 ? 3.197 29.625 3.348 1 98.06 416 HIS B CA 1
ATOM 7404 C C . HIS B 1 416 ? 4.555 29.562 2.656 1 98.06 416 HIS B C 1
ATOM 7406 O O . HIS B 1 416 ? 5.312 30.531 2.684 1 98.06 416 HIS B O 1
ATOM 7412 N N . GLY B 1 417 ? 4.871 28.453 2.004 1 96.25 417 GLY B N 1
ATOM 7413 C CA . GLY B 1 417 ? 6.156 28.312 1.336 1 96.25 417 GLY B CA 1
ATOM 7414 C C . GLY B 1 417 ? 6.359 29.297 0.205 1 96.25 417 GLY B C 1
ATOM 7415 O O . GLY B 1 417 ? 7.281 30.109 0.246 1 96.25 417 GLY B O 1
ATOM 7416 N N . PRO B 1 418 ? 5.469 29.281 -0.742 1 96.44 418 PRO B N 1
ATOM 7417 C CA . PRO B 1 418 ? 5.59 30.188 -1.888 1 96.44 418 PRO B CA 1
ATOM 7418 C C . PRO B 1 418 ? 5.645 31.656 -1.478 1 96.44 418 PRO B C 1
ATOM 7420 O O . PRO B 1 418 ? 6.422 32.438 -2.039 1 96.44 418 PRO B O 1
ATOM 7423 N N . PHE B 1 419 ? 4.93 32.031 -0.511 1 97.62 419 PHE B N 1
ATOM 7424 C CA . PHE B 1 419 ? 4.875 33.438 -0.148 1 97.62 419 PHE B CA 1
ATOM 7425 C C . PHE B 1 419 ? 6.059 33.844 0.735 1 97.62 419 PHE B C 1
ATOM 7427 O O . PHE B 1 419 ? 6.469 35 0.77 1 97.62 419 PHE B O 1
ATOM 7434 N N . LEU B 1 420 ? 6.559 32.875 1.474 1 97.31 420 LEU B N 1
ATOM 7435 C CA . LEU B 1 420 ? 7.844 33.125 2.113 1 97.31 420 LEU B CA 1
ATOM 7436 C C . LEU B 1 420 ? 8.93 33.375 1.073 1 97.31 420 LEU B C 1
ATOM 7438 O O . LEU B 1 420 ? 9.742 34.312 1.228 1 97.31 420 LEU B O 1
ATOM 7442 N N . ASP B 1 421 ? 8.883 32.656 0.035 1 95.5 421 ASP B N 1
ATOM 7443 C CA . ASP B 1 421 ? 9.883 32.781 -1.021 1 95.5 421 ASP B CA 1
ATOM 7444 C C . ASP B 1 421 ? 9.789 34.125 -1.713 1 95.5 421 ASP B C 1
ATOM 7446 O O . ASP B 1 421 ? 10.805 34.656 -2.17 1 95.5 421 ASP B O 1
ATOM 7450 N N . ILE B 1 422 ? 8.688 34.688 -1.744 1 95.88 422 ILE B N 1
ATOM 7451 C CA . ILE B 1 422 ? 8.477 35.938 -2.445 1 95.88 422 ILE B CA 1
ATOM 7452 C C . ILE B 1 422 ? 8.789 37.125 -1.513 1 95.88 422 ILE B C 1
ATOM 7454 O O . ILE B 1 422 ? 9.445 38.062 -1.913 1 95.88 422 ILE B O 1
ATOM 7458 N N . PHE B 1 423 ? 8.383 37.031 -0.279 1 96.81 423 PHE B N 1
ATOM 7459 C CA . PHE B 1 423 ? 8.305 38.25 0.529 1 96.81 423 PHE B CA 1
ATOM 7460 C C . PHE B 1 423 ? 9.398 38.281 1.585 1 96.81 423 PHE B C 1
ATOM 7462 O O . PHE B 1 423 ? 9.75 39.344 2.102 1 96.81 423 PHE B O 1
ATOM 7469 N N . ALA B 1 424 ? 9.906 37.125 1.989 1 96.5 424 ALA B N 1
ATOM 7470 C CA . ALA B 1 424 ? 10.82 37.062 3.123 1 96.5 424 ALA B CA 1
ATOM 7471 C C . ALA B 1 424 ? 12.07 37.906 2.844 1 96.5 424 ALA B C 1
ATOM 7473 O O . ALA B 1 424 ? 12.508 38.688 3.688 1 96.5 424 ALA B O 1
ATOM 7474 N N . HIS B 1 425 ? 12.688 37.781 1.668 1 93.69 425 HIS B N 1
ATOM 7475 C CA . HIS B 1 425 ? 13.914 38.5 1.331 1 93.69 425 HIS B CA 1
ATOM 7476 C C . HIS B 1 425 ? 13.672 40 1.224 1 93.69 425 HIS B C 1
ATOM 7478 O O . HIS B 1 425 ? 14.609 40.781 1.357 1 93.69 425 HIS B O 1
ATOM 7484 N N . ARG B 1 426 ? 12.484 40.344 1.012 1 94.25 426 ARG B N 1
ATOM 7485 C CA . ARG B 1 426 ? 12.133 41.75 0.923 1 94.25 426 ARG B CA 1
ATOM 7486 C C . ARG B 1 426 ? 11.812 42.344 2.299 1 94.25 426 ARG B C 1
ATOM 7488 O O . ARG B 1 426 ? 12.094 43.5 2.574 1 94.25 426 ARG B O 1
ATOM 7495 N N . TRP B 1 427 ? 11.234 41.531 3.119 1 96.38 427 TRP B N 1
ATOM 7496 C CA . TRP B 1 427 ? 10.719 42 4.41 1 96.38 427 TRP B CA 1
ATOM 7497 C C . TRP B 1 427 ? 11.82 42 5.461 1 96.38 427 TRP B C 1
ATOM 7499 O O . TRP B 1 427 ? 11.891 42.906 6.301 1 96.38 427 TRP B O 1
ATOM 7509 N N . MET B 1 428 ? 12.711 41.094 5.457 1 95.81 428 MET B N 1
ATOM 7510 C CA . MET B 1 428 ? 13.664 40.875 6.543 1 95.81 428 MET B CA 1
ATOM 7511 C C . MET B 1 428 ? 14.672 42.031 6.621 1 95.81 428 MET B C 1
ATOM 7513 O O . MET B 1 428 ? 15.047 42.469 7.715 1 95.81 428 MET B O 1
ATOM 7517 N N . PRO B 1 429 ? 15.117 42.594 5.426 1 94.94 429 PRO B N 1
ATOM 7518 C CA . PRO B 1 429 ? 16 43.75 5.52 1 94.94 429 PRO B CA 1
ATOM 7519 C C . PRO B 1 429 ? 15.352 44.938 6.238 1 94.94 429 PRO B C 1
ATOM 7521 O O . PRO B 1 429 ? 16.031 45.656 6.973 1 94.94 429 PRO B O 1
ATOM 7524 N N . VAL B 1 430 ? 14.156 45.094 6.082 1 95.62 430 VAL B N 1
ATOM 7525 C CA . VAL B 1 430 ? 13.43 46.156 6.75 1 95.62 430 VAL B CA 1
ATOM 7526 C C . VAL B 1 430 ? 13.375 45.906 8.25 1 95.62 430 VAL B C 1
ATOM 7528 O O . VAL B 1 430 ? 13.578 46.812 9.055 1 95.62 430 VAL B O 1
ATOM 7531 N N . VAL B 1 431 ? 13.141 44.688 8.633 1 95.62 431 VAL B N 1
ATOM 7532 C CA . VAL B 1 431 ? 13.055 44.312 10.039 1 95.62 431 VAL B CA 1
ATOM 7533 C C . VAL B 1 431 ? 14.406 44.531 10.719 1 95.62 431 VAL B C 1
ATOM 7535 O O . VAL B 1 431 ? 14.477 45.094 11.812 1 95.62 431 VAL B O 1
ATOM 7538 N N . TRP B 1 432 ? 15.445 44.125 10.07 1 94.12 432 TRP B N 1
ATOM 7539 C CA . TRP B 1 432 ? 16.781 44.281 10.641 1 94.12 432 TRP B CA 1
ATOM 7540 C C . TRP B 1 432 ? 17.141 45.75 10.773 1 94.12 432 TRP B C 1
ATOM 7542 O O . TRP B 1 432 ? 17.812 46.156 11.734 1 94.12 432 TRP B O 1
ATOM 7552 N N . TRP B 1 433 ? 16.703 46.5 9.812 1 93.06 433 TRP B N 1
ATOM 7553 C CA . TRP B 1 433 ? 16.938 47.938 9.883 1 93.06 433 TRP B CA 1
ATOM 7554 C C . TRP B 1 433 ? 16.234 48.531 11.094 1 93.06 433 TRP B C 1
ATOM 7556 O O . TRP B 1 433 ? 16.812 49.375 11.797 1 93.06 433 TRP B O 1
ATOM 7566 N N . VAL B 1 434 ? 15.102 48.125 11.352 1 92.81 434 VAL B N 1
ATOM 7567 C CA . VAL B 1 434 ? 14.289 48.656 12.43 1 92.81 434 VAL B CA 1
ATOM 7568 C C . VAL B 1 434 ? 14.906 48.281 13.781 1 92.81 434 VAL B C 1
ATOM 7570 O O . VAL B 1 434 ? 14.883 49.094 14.727 1 92.81 434 VAL B O 1
ATOM 7573 N N . VAL B 1 435 ? 15.516 47.062 13.852 1 90.81 435 VAL B N 1
ATOM 7574 C CA . VAL B 1 435 ? 16 46.594 15.141 1 90.81 435 VAL B CA 1
ATOM 7575 C C . VAL B 1 435 ? 17.453 47 15.32 1 90.81 435 VAL B C 1
ATOM 7577 O O . VAL B 1 435 ? 18.078 46.688 16.344 1 90.81 435 VAL B O 1
ATOM 7580 N N . GLY B 1 436 ? 18.109 47.719 14.531 1 86.25 436 GLY B N 1
ATOM 7581 C CA . GLY B 1 436 ? 19.422 48.312 14.742 1 86.25 436 GLY B CA 1
ATOM 7582 C C . GLY B 1 436 ? 20.531 47.562 14 1 86.25 436 GLY B C 1
ATOM 7583 O O . GLY B 1 436 ? 21.719 47.781 14.289 1 86.25 436 GLY B O 1
ATOM 7584 N N . GLY B 1 437 ? 20.234 46.688 13.125 1 83 437 GLY B N 1
ATOM 7585 C CA . GLY B 1 437 ? 21.234 46.031 12.281 1 83 437 GLY B CA 1
ATOM 7586 C C . GLY B 1 437 ? 21.594 44.656 12.734 1 83 437 GLY B C 1
ATOM 7587 O O . GLY B 1 437 ? 21.438 44.312 13.914 1 83 437 GLY B O 1
ATOM 7588 N N . ARG B 1 438 ? 22.203 43.781 11.844 1 80.69 438 ARG B N 1
ATOM 7589 C CA . ARG B 1 438 ? 22.562 42.406 12.07 1 80.69 438 ARG B CA 1
ATOM 7590 C C . ARG B 1 438 ? 23.922 42.281 12.75 1 80.69 438 ARG B C 1
ATOM 7592 O O . ARG B 1 438 ? 24.141 41.375 13.562 1 80.69 438 ARG B O 1
ATOM 7599 N N . GLU B 1 439 ? 24.891 43.094 12.492 1 73.88 439 GLU B N 1
ATOM 7600 C CA . GLU B 1 439 ? 26.297 43 12.906 1 73.88 439 GLU B CA 1
ATOM 7601 C C . GLU B 1 439 ? 26.438 43.219 14.406 1 73.88 439 GLU B C 1
ATOM 7603 O O . GLU B 1 439 ? 27.219 42.531 15.062 1 73.88 439 GLU B O 1
ATOM 7608 N N . ASN B 1 440 ? 25.703 44.094 15 1 70.38 440 ASN B N 1
ATOM 7609 C CA . ASN B 1 440 ? 25.844 44.375 16.422 1 70.38 440 ASN B CA 1
ATOM 7610 C C . ASN B 1 440 ? 24.609 43.938 17.203 1 70.38 440 ASN B C 1
ATOM 7612 O O . ASN B 1 440 ? 24.25 44.562 18.203 1 70.38 440 ASN B O 1
ATOM 7616 N N . SER B 1 441 ? 24.219 42.688 16.828 1 82.75 441 SER B N 1
ATOM 7617 C CA . SER B 1 441 ? 22.922 42.344 17.391 1 82.75 441 SER B CA 1
ATOM 7618 C C . SER B 1 441 ? 23.078 41.531 18.672 1 82.75 441 SER B C 1
ATOM 7620 O O . SER B 1 441 ? 23.922 40.625 18.75 1 82.75 441 SER B O 1
ATOM 7622 N N . GLY B 1 442 ? 22.344 41.969 19.734 1 88.44 442 GLY B N 1
ATOM 7623 C CA . GLY B 1 442 ? 22.25 41.219 20.969 1 88.44 442 GLY B CA 1
ATOM 7624 C C . GLY B 1 442 ? 21.094 40.219 20.984 1 88.44 442 GLY B C 1
ATOM 7625 O O . GLY B 1 442 ? 20.5 39.969 19.938 1 88.44 442 GLY B O 1
ATOM 7626 N N . VAL B 1 443 ? 20.875 39.594 22.109 1 90 443 VAL B N 1
ATOM 7627 C CA . VAL B 1 443 ? 19.859 38.562 22.266 1 90 443 VAL B CA 1
ATOM 7628 C C . VAL B 1 443 ? 18.484 39.156 22.016 1 90 443 VAL B C 1
ATOM 7630 O O . VAL B 1 443 ? 17.656 38.562 21.328 1 90 443 VAL B O 1
ATOM 7633 N N . TRP B 1 444 ? 18.25 40.312 22.484 1 92 444 TRP B N 1
ATOM 7634 C CA . TRP B 1 444 ? 16.938 40.938 22.359 1 92 444 TRP B CA 1
ATOM 7635 C C . TRP B 1 444 ? 16.688 41.375 20.922 1 92 444 TRP B C 1
ATOM 7637 O O . TRP B 1 444 ? 15.57 41.25 20.406 1 92 444 TRP B O 1
ATOM 7647 N N . THR B 1 445 ? 17.719 41.906 20.328 1 92.12 445 THR B N 1
ATOM 7648 C CA . THR B 1 445 ? 17.578 42.312 18.938 1 92.12 445 THR B CA 1
ATOM 7649 C C . THR B 1 445 ? 17.234 41.125 18.047 1 92.12 445 THR B C 1
ATOM 7651 O O . THR B 1 445 ? 16.375 41.219 17.172 1 92.12 445 THR B O 1
ATOM 7654 N N . ARG B 1 446 ? 17.891 40.062 18.312 1 92.31 446 ARG B N 1
ATOM 7655 C CA . ARG B 1 446 ? 17.641 38.844 17.531 1 92.31 446 ARG B CA 1
ATOM 7656 C C . ARG B 1 446 ? 16.219 38.344 17.766 1 92.31 446 ARG B C 1
ATOM 7658 O O . ARG B 1 446 ? 15.547 37.938 16.828 1 92.31 446 ARG B O 1
ATOM 7665 N N . THR B 1 447 ? 15.812 38.375 19 1 93.56 447 THR B N 1
ATOM 7666 C CA . THR B 1 447 ? 14.477 37.906 19.344 1 93.56 447 THR B CA 1
ATOM 7667 C C . THR B 1 447 ? 13.414 38.781 18.703 1 93.56 447 THR B C 1
ATOM 7669 O O . THR B 1 447 ? 12.422 38.281 18.172 1 93.56 447 THR B O 1
ATOM 7672 N N . PHE B 1 448 ? 13.648 40.062 18.688 1 93.88 448 PHE B N 1
ATOM 7673 C CA . PHE B 1 448 ? 12.688 41 18.109 1 93.88 448 PHE B CA 1
ATOM 7674 C C . PHE B 1 448 ? 12.664 40.875 16.594 1 93.88 448 PHE B C 1
ATOM 7676 O O . PHE B 1 448 ? 11.609 41.031 15.969 1 93.88 448 PHE B O 1
ATOM 7683 N N . ALA B 1 449 ? 13.797 40.656 16.078 1 94.62 449 ALA B N 1
ATOM 7684 C CA . ALA B 1 449 ? 13.844 40.406 14.648 1 94.62 449 ALA B CA 1
ATOM 7685 C C . ALA B 1 449 ? 13.039 39.156 14.266 1 94.62 449 ALA B C 1
ATOM 7687 O O . ALA B 1 449 ? 12.367 39.156 13.234 1 94.62 449 ALA B O 1
ATOM 7688 N N . TRP B 1 450 ? 13.141 38.125 15.07 1 95.44 450 TRP B N 1
ATOM 7689 C CA . TRP B 1 450 ? 12.383 36.906 14.844 1 95.44 450 TRP B CA 1
ATOM 7690 C C . TRP B 1 450 ? 10.883 37.188 14.898 1 95.44 450 TRP B C 1
ATOM 7692 O O . TRP B 1 450 ? 10.141 36.812 13.984 1 95.44 450 TRP B O 1
ATOM 7702 N N . TRP B 1 451 ? 10.406 37.938 15.883 1 95.75 451 TRP B N 1
ATOM 7703 C CA . TRP B 1 451 ? 9 38.281 16.031 1 95.75 451 TRP B CA 1
ATOM 7704 C C . TRP B 1 451 ? 8.531 39.188 14.906 1 95.75 451 TRP B C 1
ATOM 7706 O O . TRP B 1 451 ? 7.465 38.969 14.328 1 95.75 451 TRP B O 1
ATOM 7716 N N . GLY B 1 452 ? 9.383 40.219 14.648 1 95.81 452 GLY B N 1
ATOM 7717 C CA . GLY B 1 452 ? 9.039 41.156 13.602 1 95.81 452 GLY B CA 1
ATOM 7718 C C . GLY B 1 452 ? 8.938 40.531 12.227 1 95.81 452 GLY B C 1
ATOM 7719 O O . GLY B 1 452 ? 8.055 40.875 11.445 1 95.81 452 GLY B O 1
ATOM 7720 N N . GLY B 1 453 ? 9.867 39.656 11.977 1 96.94 453 GLY B N 1
ATOM 7721 C CA . GLY B 1 453 ? 9.797 38.938 10.719 1 96.94 453 GLY B CA 1
ATOM 7722 C C . GLY B 1 453 ? 8.578 38.062 10.602 1 96.94 453 GLY B C 1
ATOM 7723 O O . GLY B 1 453 ? 7.867 38.094 9.594 1 96.94 453 GLY B O 1
ATOM 7724 N N . MET B 1 454 ? 8.289 37.312 11.602 1 96.19 454 MET B N 1
ATOM 7725 C CA . MET B 1 454 ? 7.18 36.375 11.625 1 96.19 454 MET B CA 1
ATOM 7726 C C . MET B 1 454 ? 5.844 37.094 11.5 1 96.19 454 MET B C 1
ATOM 7728 O O . MET B 1 454 ? 4.996 36.719 10.695 1 96.19 454 MET B O 1
ATOM 7732 N N . LEU B 1 455 ? 5.617 38.156 12.234 1 95.81 455 LEU B N 1
ATOM 7733 C CA . LEU B 1 455 ? 4.359 38.875 12.25 1 95.81 455 LEU B CA 1
ATOM 7734 C C . LEU B 1 455 ? 4.168 39.656 10.953 1 95.81 455 LEU B C 1
ATOM 7736 O O . LEU B 1 455 ? 3.049 39.75 10.438 1 95.81 455 LEU B O 1
ATOM 7740 N N . GLY B 1 456 ? 5.254 40.25 10.484 1 96.94 456 GLY B N 1
ATOM 7741 C CA . GLY B 1 456 ? 5.164 40.969 9.227 1 96.94 456 GLY B CA 1
ATOM 7742 C C . GLY B 1 456 ? 4.805 40.062 8.055 1 96.94 456 GLY B C 1
ATOM 7743 O O . GLY B 1 456 ? 3.98 40.438 7.215 1 96.94 456 GLY B O 1
ATOM 7744 N N . LEU B 1 457 ? 5.359 38.938 8.031 1 97.88 457 LEU B N 1
ATOM 7745 C CA . LEU B 1 457 ? 5.137 38.031 6.926 1 97.88 457 LEU B CA 1
ATOM 7746 C C . LEU B 1 457 ? 3.805 37.281 7.078 1 97.88 457 LEU B C 1
ATOM 7748 O O . LEU B 1 457 ? 3.285 36.719 6.113 1 97.88 457 LEU B O 1
ATOM 7752 N N . ALA B 1 458 ? 3.207 37.25 8.273 1 97.69 458 ALA B N 1
ATOM 7753 C CA . ALA B 1 458 ? 1.905 36.625 8.5 1 97.69 458 ALA B CA 1
ATOM 7754 C C . ALA B 1 458 ? 0.816 37.312 7.688 1 97.69 458 ALA B C 1
ATOM 7756 O O . ALA B 1 458 ? -0.144 36.688 7.254 1 97.69 458 ALA B O 1
ATOM 7757 N N . VAL B 1 459 ? 1.005 38.562 7.418 1 96.62 459 VAL B N 1
ATOM 7758 C CA . VAL B 1 459 ? -0.027 39.344 6.742 1 96.62 459 VAL B CA 1
ATOM 7759 C C . VAL B 1 459 ? -0.21 38.844 5.312 1 96.62 459 VAL B C 1
ATOM 7761 O O . VAL B 1 459 ? -1.293 38.375 4.945 1 96.62 459 VAL B O 1
ATOM 7764 N N . PRO B 1 460 ? 0.813 38.875 4.504 1 97.38 460 PRO B N 1
ATOM 7765 C CA . PRO B 1 460 ? 0.605 38.375 3.145 1 97.38 460 PRO B CA 1
ATOM 7766 C C . PRO B 1 460 ? 0.285 36.875 3.107 1 97.38 460 PRO B C 1
ATOM 7768 O O . PRO B 1 460 ? -0.46 36.406 2.236 1 97.38 460 PRO B O 1
ATOM 7771 N N . ILE B 1 461 ? 0.808 36.094 3.99 1 98.25 461 ILE B N 1
ATOM 7772 C CA . ILE B 1 461 ? 0.618 34.656 3.98 1 98.25 461 ILE B CA 1
ATOM 7773 C C . ILE B 1 461 ? -0.821 34.312 4.371 1 98.25 461 ILE B C 1
ATOM 7775 O O . ILE B 1 461 ? -1.461 33.469 3.74 1 98.25 461 ILE B O 1
ATOM 7779 N N . PHE B 1 462 ? -1.363 34.969 5.41 1 98.12 462 PHE B N 1
ATOM 7780 C CA . PHE B 1 462 ? -2.75 34.75 5.801 1 98.12 462 PHE B CA 1
ATOM 7781 C C . PHE B 1 462 ? -3.703 35.219 4.707 1 98.12 462 PHE B C 1
ATOM 7783 O O . PHE B 1 462 ? -4.73 34.562 4.461 1 98.12 462 PHE B O 1
ATOM 7790 N N . TRP B 1 463 ? -3.311 36.312 4.121 1 97.94 463 TRP B N 1
ATOM 7791 C CA . TRP B 1 463 ? -4.129 36.781 3.018 1 97.94 463 TRP B CA 1
ATOM 7792 C C . TRP B 1 463 ? -4.172 35.781 1.882 1 97.94 463 TRP B C 1
ATOM 7794 O O . TRP B 1 463 ? -5.246 35.438 1.396 1 97.94 463 TRP B O 1
ATOM 7804 N N . ALA B 1 464 ? -3.064 35.344 1.473 1 98.12 464 ALA B N 1
ATOM 7805 C CA . ALA B 1 464 ? -2.98 34.375 0.382 1 98.12 464 ALA B CA 1
ATOM 7806 C C . ALA B 1 464 ? -3.688 33.062 0.748 1 98.12 464 ALA B C 1
ATOM 7808 O O . ALA B 1 464 ? -4.336 32.438 -0.098 1 98.12 464 ALA B O 1
ATOM 7809 N N . SER B 1 465 ? -3.527 32.625 1.962 1 98.5 465 SER B N 1
ATOM 7810 C CA . SER B 1 465 ? -4.148 31.391 2.422 1 98.5 465 SER B CA 1
ATOM 7811 C C . SER B 1 465 ? -5.668 31.5 2.418 1 98.5 465 SER B C 1
ATOM 7813 O O . SER B 1 465 ? -6.363 30.562 2.018 1 98.5 465 SER B O 1
ATOM 7815 N N . ASP B 1 466 ? -6.164 32.656 2.898 1 98 466 ASP B N 1
ATOM 7816 C CA . ASP B 1 466 ? -7.605 32.875 2.936 1 98 466 ASP B CA 1
ATOM 7817 C C . ASP B 1 466 ? -8.195 32.875 1.528 1 98 466 ASP B C 1
ATOM 7819 O O . ASP B 1 466 ? -9.203 32.219 1.27 1 98 466 ASP B O 1
ATOM 7823 N N . VAL B 1 467 ? -7.555 33.531 0.648 1 97.62 467 VAL B N 1
ATOM 7824 C CA . VAL B 1 467 ? -8.023 33.625 -0.731 1 97.62 467 VAL B CA 1
ATOM 7825 C C . VAL B 1 467 ? -7.938 32.25 -1.395 1 97.62 467 VAL B C 1
ATOM 7827 O O . VAL B 1 467 ? -8.867 31.844 -2.092 1 97.62 467 VAL B O 1
ATOM 7830 N N . PHE B 1 468 ? -6.848 31.547 -1.185 1 98.31 468 PHE B N 1
ATOM 7831 C CA . PHE B 1 468 ? -6.66 30.219 -1.774 1 98.31 468 PHE B CA 1
ATOM 7832 C C . PHE B 1 468 ? -7.691 29.234 -1.239 1 98.31 468 PHE B C 1
ATOM 7834 O O . PHE B 1 468 ? -8.172 28.375 -1.974 1 98.31 468 PHE B O 1
ATOM 7841 N N . TRP B 1 469 ? -7.957 29.359 0.055 1 97.94 469 TRP B N 1
ATOM 7842 C CA . TRP B 1 469 ? -8.969 28.5 0.679 1 97.94 469 TRP B CA 1
ATOM 7843 C C . TRP B 1 469 ? -10.32 28.672 -0.008 1 97.94 469 TRP B C 1
ATOM 7845 O O . TRP B 1 469 ? -10.961 27.688 -0.379 1 97.94 469 TRP B O 1
ATOM 7855 N N . ARG B 1 470 ? -10.719 29.859 -0.326 1 96.62 470 ARG B N 1
ATOM 7856 C CA . ARG B 1 470 ? -12.031 30.156 -0.9 1 96.62 470 ARG B CA 1
ATOM 7857 C C . ARG B 1 470 ? -12.023 29.938 -2.41 1 96.62 470 ARG B C 1
ATOM 7859 O O . ARG B 1 470 ? -13.016 29.469 -2.977 1 96.62 470 ARG B O 1
ATOM 7866 N N . ALA B 1 471 ? -10.93 30.172 -3 1 97.12 471 ALA B N 1
ATOM 7867 C CA . ALA B 1 471 ? -10.883 30.156 -4.461 1 97.12 471 ALA B CA 1
ATOM 7868 C C . ALA B 1 471 ? -10.57 28.766 -4.988 1 97.12 471 ALA B C 1
ATOM 7870 O O . ALA B 1 471 ? -10.984 28.406 -6.094 1 97.12 471 ALA B O 1
ATOM 7871 N N . VAL B 1 472 ? -9.82 27.984 -4.25 1 98.12 472 VAL B N 1
ATOM 7872 C CA . VAL B 1 472 ? -9.328 26.719 -4.797 1 98.12 472 VAL B CA 1
ATOM 7873 C C . VAL B 1 472 ? -9.758 25.562 -3.893 1 98.12 472 VAL B C 1
ATOM 7875 O O . VAL B 1 472 ? -10.375 24.609 -4.355 1 98.12 472 VAL B O 1
ATOM 7878 N N . ASP B 1 473 ? -9.461 25.672 -2.615 1 97.62 473 ASP B N 1
ATOM 7879 C CA . ASP B 1 473 ? -9.672 24.562 -1.691 1 97.62 473 ASP B CA 1
ATOM 7880 C C . ASP B 1 473 ? -11.148 24.188 -1.634 1 97.62 473 ASP B C 1
ATOM 7882 O O . ASP B 1 473 ? -11.5 23.016 -1.854 1 97.62 473 ASP B O 1
ATOM 7886 N N . ILE B 1 474 ? -12.047 25.094 -1.374 1 96.75 474 ILE B N 1
ATOM 7887 C CA . ILE B 1 474 ? -13.477 24.828 -1.25 1 96.75 474 ILE B CA 1
ATOM 7888 C C . ILE B 1 474 ? -14.023 24.328 -2.582 1 96.75 474 ILE B C 1
ATOM 7890 O O . ILE B 1 474 ? -14.672 23.281 -2.633 1 96.75 474 ILE B O 1
ATOM 7894 N N . PRO B 1 475 ? -13.719 24.984 -3.65 1 97.19 475 PRO B N 1
ATOM 7895 C CA . PRO B 1 475 ? -14.219 24.469 -4.93 1 97.19 475 PRO B CA 1
ATOM 7896 C C . PRO B 1 475 ? -13.688 23.078 -5.254 1 97.19 475 PRO B C 1
ATOM 7898 O O . PRO B 1 475 ? -14.352 22.297 -5.938 1 97.19 475 PRO B O 1
ATOM 7901 N N . SER B 1 476 ? -12.492 22.781 -4.836 1 97.69 476 SER B N 1
ATOM 7902 C CA . SER B 1 476 ? -11.938 21.453 -5.07 1 97.69 476 SER B CA 1
ATOM 7903 C C . SER B 1 476 ? -12.773 20.375 -4.379 1 97.69 476 SER B C 1
ATOM 7905 O O . SER B 1 476 ? -12.984 19.297 -4.934 1 97.69 476 SER B O 1
ATOM 7907 N N . VAL B 1 477 ? -13.219 20.656 -3.213 1 96.31 477 VAL B N 1
ATOM 7908 C CA . VAL B 1 477 ? -14.055 19.719 -2.473 1 96.31 477 VAL B CA 1
ATOM 7909 C C . VAL B 1 477 ? -15.391 19.547 -3.188 1 96.31 477 VAL B C 1
ATOM 7911 O O . VAL B 1 477 ? -15.891 18.422 -3.322 1 96.31 477 VAL B O 1
ATOM 7914 N N . GLU B 1 478 ? -15.93 20.625 -3.674 1 97.38 478 GLU B N 1
ATOM 7915 C CA . GLU B 1 478 ? -17.203 20.578 -4.391 1 97.38 478 GLU B CA 1
ATOM 7916 C C . GLU B 1 478 ? -17.062 19.859 -5.723 1 97.38 478 GLU B C 1
ATOM 7918 O O . GLU B 1 478 ? -17.953 19.109 -6.129 1 97.38 478 GLU B O 1
ATOM 7923 N N . PHE B 1 479 ? -15.992 20.109 -6.316 1 97.25 479 PHE B N 1
ATOM 7924 C CA . PHE B 1 479 ? -15.727 19.438 -7.582 1 97.25 479 PHE B CA 1
ATOM 7925 C C . PHE B 1 479 ? -15.633 17.938 -7.383 1 97.25 479 PHE B C 1
ATOM 7927 O O . PHE B 1 479 ? -16.141 17.156 -8.195 1 97.25 479 PHE B O 1
ATOM 7934 N N . ALA B 1 480 ? -14.953 17.531 -6.348 1 97.12 480 ALA B N 1
ATOM 7935 C CA . ALA B 1 480 ? -14.812 16.094 -6.051 1 97.12 480 ALA B CA 1
ATOM 7936 C C . ALA B 1 480 ? -16.188 15.453 -5.832 1 97.12 480 ALA B C 1
ATOM 7938 O O . ALA B 1 480 ? -16.438 14.359 -6.332 1 97.12 480 ALA B O 1
ATOM 7939 N N . LYS B 1 481 ? -17.031 16.094 -5.109 1 96.88 481 LYS B N 1
ATOM 7940 C CA . LYS B 1 481 ? -18.375 15.594 -4.859 1 96.88 481 LYS B CA 1
ATOM 7941 C C . LYS B 1 481 ? -19.188 15.539 -6.152 1 96.88 481 LYS B C 1
ATOM 7943 O O . LYS B 1 481 ? -19.922 14.578 -6.387 1 96.88 481 LYS B O 1
ATOM 7948 N N . TRP B 1 482 ? -19.016 16.594 -6.922 1 97.12 482 TRP B N 1
ATOM 7949 C CA . TRP B 1 482 ? -19.719 16.656 -8.203 1 97.12 482 TRP B CA 1
ATOM 7950 C C . TRP B 1 482 ? -19.281 15.523 -9.125 1 97.12 482 TRP B C 1
ATOM 7952 O O . TRP B 1 482 ? -20.125 14.852 -9.727 1 97.12 482 TRP B O 1
ATOM 7962 N N . LEU B 1 483 ? -18.047 15.297 -9.219 1 97.06 483 LEU B N 1
ATOM 7963 C CA . LEU B 1 483 ? -17.516 14.25 -10.078 1 97.06 483 LEU B CA 1
ATOM 7964 C C . LEU B 1 483 ? -17.969 12.875 -9.609 1 97.06 483 LEU B C 1
ATOM 7966 O O . LEU B 1 483 ? -18.328 12.016 -10.422 1 97.06 483 LEU B O 1
ATOM 7970 N N . GLU B 1 484 ? -17.875 12.68 -8.32 1 96.56 484 GLU B N 1
ATOM 7971 C CA . GLU B 1 484 ? -18.391 11.43 -7.773 1 96.56 484 GLU B CA 1
ATOM 7972 C C . GLU B 1 484 ? -19.844 11.211 -8.172 1 96.56 484 GLU B C 1
ATOM 7974 O O . GLU B 1 484 ? -20.219 10.117 -8.617 1 96.56 484 GLU B O 1
ATOM 7979 N N . GLY B 1 485 ? -20.641 12.242 -8.023 1 96.25 485 GLY B N 1
ATOM 7980 C CA . GLY B 1 485 ? -22.047 12.156 -8.375 1 96.25 485 GLY B CA 1
ATOM 7981 C C . GLY B 1 485 ? -22.281 11.789 -9.828 1 96.25 485 GLY B C 1
ATOM 7982 O O . GLY B 1 485 ? -23.234 11.07 -10.156 1 96.25 485 GLY B O 1
ATOM 7983 N N . LYS B 1 486 ? -21.422 12.164 -10.703 1 96.31 486 LYS B N 1
ATOM 7984 C CA . LYS B 1 486 ? -21.547 11.883 -12.125 1 96.31 486 LYS B CA 1
ATOM 7985 C C . LYS B 1 486 ? -21.078 10.461 -12.438 1 96.31 486 LYS B C 1
ATOM 7987 O O . LYS B 1 486 ? -21.516 9.859 -13.422 1 96.31 486 LYS B O 1
ATOM 7992 N N . CYS B 1 487 ? -20.219 9.961 -11.641 1 96.62 487 CYS B N 1
ATOM 7993 C CA . CYS B 1 487 ? -19.578 8.68 -11.938 1 96.62 487 CYS B CA 1
ATOM 7994 C C . CYS B 1 487 ? -20.375 7.527 -11.328 1 96.62 487 CYS B C 1
ATOM 7996 O O . CYS B 1 487 ? -20.188 6.375 -11.719 1 96.62 487 CYS B O 1
ATOM 7998 N N . ILE B 1 488 ? -21.156 7.777 -10.344 1 95.44 488 ILE B N 1
ATOM 7999 C CA . ILE B 1 488 ? -21.812 6.699 -9.617 1 95.44 488 ILE B CA 1
ATOM 8000 C C . ILE B 1 488 ? -23.172 6.414 -10.242 1 95.44 488 ILE B C 1
ATOM 8002 O O . ILE B 1 488 ? -23.719 7.246 -10.969 1 95.44 488 ILE B O 1
ATOM 8006 N N . VAL B 1 489 ? -23.688 5.172 -9.992 1 91 489 VAL B N 1
ATOM 8007 C CA . VAL B 1 489 ? -25.031 4.789 -10.422 1 91 489 VAL B CA 1
ATOM 8008 C C . VAL B 1 489 ? -26.062 5.434 -9.5 1 91 489 VAL B C 1
ATOM 8010 O O . VAL B 1 489 ? -25.938 5.367 -8.273 1 91 489 VAL B O 1
ATOM 8013 N N . LYS B 1 490 ? -26.969 6.172 -10.133 1 79.31 490 LYS B N 1
ATOM 8014 C CA . LYS B 1 490 ? -28 6.859 -9.352 1 79.31 490 LYS B CA 1
ATOM 8015 C C . LYS B 1 490 ? -29.031 5.871 -8.82 1 79.31 490 LYS B C 1
ATOM 8017 O O . LYS B 1 490 ? -29.484 4.984 -9.547 1 79.31 490 LYS B O 1
ATOM 8022 N N . GLU B 1 491 ? -29 5.621 -7.465 1 68.88 491 GLU B N 1
ATOM 8023 C CA . GLU B 1 491 ? -30.016 4.75 -6.883 1 68.88 491 GLU B CA 1
ATOM 8024 C C . GLU B 1 491 ? -31.406 5.359 -7.023 1 68.88 491 GLU B C 1
ATOM 8026 O O . GLU B 1 491 ? -31.594 6.547 -6.762 1 68.88 491 GLU B O 1
ATOM 8031 N N . ASP B 1 492 ? -32.281 4.875 -8.008 1 49.41 492 ASP B N 1
ATOM 8032 C CA . ASP B 1 492 ? -33.688 5.27 -8.039 1 49.41 492 ASP B CA 1
ATOM 8033 C C . ASP B 1 492 ? -34.344 5.039 -6.688 1 49.41 492 ASP B C 1
ATOM 8035 O O . ASP B 1 492 ? -34.031 4.074 -5.988 1 49.41 492 ASP B O 1
#

Organism: Botryotinia fuckeliana (strain B05.10) (NCBI:txid332648)

Sequence (984 aa):
MLRPLRGLVAGLLPSSNEPNYELIHANGTANDDTFSHLKLSFTRFLFFLIPSPIQRRLQPAHFKPQRLYATSYLDGLRGVASLIVFFCHFTEGNVQFMIPSYGLPIGDPVPSSFMQLPFLRVLYSGRPMVHIFFVISGFVLSLKPLKLARAHNYADLQTTLSSSVFRRGMRLFLPTTASTFLVMTFIRMRLVEVDGFETFSQQFMDWLHAIWTIGYSWDWDKIWWPKYDVHVWTIPIEMAQSMFLFVTITGLARCKVWVRLFMFVVIMLYSLKCGRWAAFEFIGGALVAEVGLIQQARAERNPNKEMPDSDEESSGSWQTSVVYAFWSMNFVFAMWIAGWPNNDVLRTPGLSEIAPYTMEPYWSQRRQEEQAFSWFALGAMQVVFACQQLPLLQKFFTSGPAQYLANISYALYLMHGPFLDIFAHRWMPVVWWVVGGRENSGVWTRTFAWWGGMLGLAVPIFWASDVFWRAVDIPSVEFAKWLEGKCIVKEDMLRPLRGLVAGLLPSSNEPNYELIHANGTANDDTFSHLKLSFTRFLFFLIPSPIQRRLQPAHFKPQRLYATSYLDGLRGVASLIVFFCHFTEGNVQFMIPSYGLPIGDPVPSSFMQLPFLRVLYSGRPMVHIFFVISGFVLSLKPLKLARAHNYADLQTTLSSSVFRRGMRLFLPTTASTFLVMTFIRMRLVEVDGFETFSQQFMDWLHAIWTIGYSWDWDKIWWPKYDVHVWTIPIEMAQSMFLFVTITGLARCKVWVRLFMFVVIMLYSLKCGRWAAFEFIGGALVAEVGLIQQARAERNPNKEMPDSDEESSGSWQTSVVYAFWSMNFVFAMWIAGWPNNDVLRTPGLSEIAPYTMEPYWSQRRQEEQAFSWFALGAMQVVFACQQLPLLQKFFTSGPAQYLANISYALYLMHGPFLDIFAHRWMPVVWWVVGGRENSGVWTRTFAWWGGMLGLAVPIFWASDVFWRAVDIPSVEFAKWLEGKCIVKED

Foldseek 3Di:
DPPDDPPDDVPDPDDPDDDDPVPDPPVDDPVVVVVVVVVVVVVVVVLLLDFPVVNCVVCVPVDDDDDDDLCLLLLLLLLQLLLLCLLQVLCVVFPVLLQDAQCPDPPPPFHHFPCRYFLSLLSNLNVLSLLLVLLSLLQVLQQVLLVCLVVVVVVVSVVSLVLCLLLVCLLQLQLLLVLLVVLLVCQVVVLFPDPADPDPVVSVVVSVVLSVVLCDLPPQQDADQTPSHRLSRCRSNSSNLSVVSSVLCVVCSNPDLVVSLVVLVVQLVVCVQVVRLSNNSSSLSNNLSSVLVVVVVVCVVPVPVPDPDPPVCVVVVVVLVVVLVVLVVLLVVLSSLSSQRQPDLCVDPPSVVVLVVQDPPLNPPDDSNRNSSNVSNSSSSSNSNSCSSHVVSSVVSSDDVSSVSSLLSVLLSSQSRSLCRRPLVPQLVVLQVVLPHDPPDHNVSSVSSSVSSSVVSCVVSSSRSSSSSVPGSVVSSVVSVVVVVVPDDDDD/DPPDDPPPDVPDDDDPPDDPPVPDPPVDDPVVVVVVVVVVVVVVVVLLLDFPVVNCVVCVPVDDDDDDDLCLLLLLLLLQLLLLCLLQVLCVVFPVLLQDAQCPDPPPPFHHFPCRYFLSLLSNQNQLSLLLVLLSLLQVLQQVLLVCLVVVVVVVSVVSLVLCLLLVCLLQLQLLLVLLVVLLVCQVVVLFPDPADPDPVVSVVVSVVLSVVLCPLPPQQDADQTPSHRLSRCRSNSSNLSVVSSVLCVVCSNPDLVVSLVVLVVQLVVCVQVVRLSNNSSSLSNNLSSVLVVVVVVCVVPVPVPDPDPPVCVVVVVVLVVVLVVLVVLLVVLSSLSSQRQPDLCVDPPSVVVLVVQDPPLNPPDDSNRNSSNVSNSSSSSNSNSCSSHVVSSVVSSDDVSSVSSLLSVLLSSQSRSLCRRPLVVQLVVLQVVLPHDPPDHNVSSVSSSVSSSVVSCVVSSSRSSSSSVPGNVVSSVVSVVVVVVPDDDDD

pLDDT: mean 87.63, std 18.91, range [17.72, 98.88]

Nearest PDB structures (foldseek):
  8wi2-assembly1_A  TM=1.325E-01  e=6.304E-01  Homo sapiens
  8hvh-assembly1_A  TM=1.477E-01  e=2.345E+00  Homo sapiens
  4ry2-assembly1_B  TM=1.309E-01  e=8.035E+00  Acetivibrio thermocellus ATCC 27405
  8wi2-assembly1_A  TM=1.326E-01  e=6.645E-01  Homo sapiens
  8hvh-assembly1_A  TM=1.454E-01  e=2.788E+00  Homo sapiens

InterPro domains:
  IPR002656 Acyltransferase 3 domain [PF01757] (73-463)
  IPR050879 Acyltransferase 3 [PTHR23028] (72-488)

Radius of gyration: 34.72 Å; Cα contacts (8 Å, |Δi|>4): 1166; chains: 2; bounding box: 76×114×94 Å

Solvent-accessible surface area (backbone atoms only — not comparable to full-atom values): 52009 Å² total; per-residue (Å²): 138,87,74,76,66,100,79,57,81,85,67,60,90,70,74,79,69,70,87,77,75,76,69,80,79,70,81,72,68,75,68,59,52,54,54,48,48,48,48,49,50,47,51,49,49,55,53,58,69,45,45,62,75,58,46,41,68,75,42,48,88,81,51,78,79,84,80,83,56,94,64,38,30,55,40,6,47,46,8,50,32,32,50,21,33,44,43,16,55,50,34,66,71,73,42,54,84,61,61,44,46,54,69,41,64,82,82,53,90,51,62,60,46,77,57,25,29,72,51,52,27,32,59,41,33,29,68,37,34,53,36,31,47,41,21,49,50,20,20,64,70,33,40,62,49,50,53,25,33,75,66,67,38,42,39,60,28,35,52,51,51,16,50,51,54,55,34,45,59,44,62,56,46,47,47,50,50,53,49,42,49,50,39,52,50,36,28,73,68,60,54,31,97,52,90,59,62,94,42,70,67,56,40,50,52,51,48,51,50,35,50,53,57,50,66,53,37,85,58,48,76,63,84,57,75,44,70,84,43,52,81,57,40,56,53,21,27,52,53,32,41,48,50,52,45,52,42,50,48,42,29,39,37,57,36,31,69,70,55,38,53,50,48,39,51,51,51,25,53,51,24,41,57,71,59,33,50,58,52,23,24,24,41,43,12,32,47,50,35,52,51,50,52,51,53,51,53,53,50,65,72,48,65,70,73,54,76,62,56,85,77,55,42,55,59,54,47,48,52,50,47,50,52,49,49,50,39,48,51,41,33,53,52,20,38,47,56,35,26,56,53,70,61,64,46,71,74,34,86,77,38,42,76,50,59,78,69,43,60,63,45,29,52,82,73,37,54,72,77,47,31,55,43,65,55,30,36,51,23,20,51,32,40,57,50,24,42,75,72,34,67,70,52,30,53,57,18,56,29,68,71,26,41,53,32,28,70,26,20,68,28,35,56,63,33,36,59,60,44,42,53,47,42,44,81,64,48,42,61,53,38,34,57,76,59,67,39,76,89,79,46,48,45,64,40,50,53,48,37,51,51,47,42,54,58,60,52,44,53,62,30,51,46,51,6,43,43,41,24,64,67,38,45,51,49,37,51,51,48,36,54,50,50,49,62,71,42,33,62,80,82,127,133,89,76,78,70,98,76,57,87,85,67,64,92,73,74,81,74,69,84,76,76,77,69,82,80,70,83,73,67,75,68,57,50,54,53,48,47,48,50,48,50,47,52,50,50,56,55,57,71,44,48,60,75,58,44,42,70,75,44,48,86,80,50,79,80,85,82,83,56,94,63,37,30,56,41,7,46,47,8,50,32,31,50,20,33,46,42,16,53,50,33,65,72,73,42,54,86,60,62,44,46,55,71,41,62,80,82,54,88,49,63,61,47,78,58,25,29,73,50,52,26,32,58,41,31,30,67,36,32,55,36,32,47,42,21,49,49,20,20,66,70,33,41,62,48,50,54,26,33,77,65,67,38,40,38,60,27,35,52,51,50,15,51,50,54,56,35,45,58,44,61,57,47,47,48,50,50,52,49,43,51,50,39,53,49,36,29,73,68,60,54,31,96,50,89,60,60,94,43,68,68,57,41,49,52,52,48,53,52,37,52,51,58,50,67,52,39,84,58,48,75,63,84,56,74,44,69,85,44,52,82,57,40,56,51,21,27,52,52,33,39,48,51,53,46,53,40,49,49,42,29,40,39,57,34,31,70,68,55,38,53,50,49,40,52,49,51,24,54,51,25,42,58,72,59,34,50,60,52,23,23,23,41,45,13,32,47,50,36,51,50,49,52,52,52,51,52,53,50,64,71,47,65,71,74,55,76,61,57,84,76,57,41,55,58,53,47,49,52,50,46,50,52,50,49,50,39,48,50,40,33,52,51,20,38,46,55,34,26,55,53,71,60,64,46,72,74,34,85,77,39,42,74,50,58,78,70,44,60,62,45,27,54,81,73,38,55,70,77,47,31,55,44,64,56,30,37,52,23,21,51,32,39,56,50,24,43,74,72,34,66,70,53,29,53,57,19,58,30,67,71,26,41,53,32,30,71,25,20,69,27,36,55,62,34,37,59,60,44,44,54,47,43,44,80,65,48,44,59,55,36,33,58,73,58,68,39,76,90,79,45,47,46,65,39,50,52,47,39,52,51,46,41,52,57,60,51,43,52,62,29,50,45,50,7,41,45,41,24,64,68,40,46,51,49,37,51,51,47,36,54,50,50,48,62,71,42,34,61,80,82,129